Protein AF-0000000080312244 (afdb_homodimer)

pLDDT: mean 94.06, std 8.72, range [36.75, 98.88]

Secondary structure (DSSP, 8-state):
---PPPP-EEEE--TT-PPB-SHHHHHHHHT-TTS-EEEEEETTT--EEEESS-EEE-----SS--SEEEEEEE----GGGSS-HHHHHHHT-SSSEEE---TTTTS-HHHHHHHHHTT-EEEE--TT--HHHHHHHHHHHHHHHTT-TT---EEEEE--TT-HHHHHHHHHHHHHTT--EEEEES-SS--HHHHHHHHTT-EE-TTSPEE-S-EEEEEESSHHHHHHHHSPPPHHHHHHHHHTTSS-HHHHHHHTTS-S-SEEEEE-S-SBS-----HHHHHHHHHHHHHHHHHHHT-SSPPEEEEESS--SHHHHHHHHHHT-S-EEE-GGGGGSTTSSS-HHHHHHHHT--TT-EEEEE-STTGGGT-EEEEE-TT--HHHHHHHHHHHHHH-S-STTS-HHHHHHHIIIIISS-HHHHHHHHHHHHHHH-THHHHHHHH-HHHHHHHHHHHHHHHHHHHHHHT-GGGGGG---B--HHHHHHHHHHTTSTTSSGGG--HHHHHHHHHHHHHHHHHHHHHHTTT----GGGG--------/---PPPP-EEEE--TT-PPB-SHHHHHHHHT-TTS-EEEEEETTT--EEEESS-EEE--S--SS--SEEEEEEE----GGGSS-HHHHHHHT-SSSEEE---TTTTS-HHHHHHHHHTT-EEEE--TT--HHHHHHHHHHHHHHHTT-TT---EEEEE--TT-HHHHHHHHHHHHHTT--EEEEES-SS--HHHHHHHHTT-EE-TTSPEE-S-EEEEEESSHHHHHHHHSPPPHHHHHHHHHTTSS-HHHHHHHTTS-S-SEEEEE-S-SBS-----HHHHHHHHHHHHHHHHHHHT-SSPPEEEEESS--SHHHHHHHHHHT-S-EEE-GGGGGSTTSSS-HHHHHHHHT--TT-EEEEE-STTGGGT-EEEEE-TT--HHHHHHHHHHHHHH-S-STTS-HHHHHHHIIIIISS-HHHHHHHHHHHHHHH-THHHHHHHH-HHHHHHHHHHHHHHHHHHHHHHT-GGGGGG---B--HHHHHHHHHHTTSTTSSGGG--HHHHHHHHHHHHHHHHHHHHHHTTT----GGGG--------

Radius of gyration: 30.28 Å; Cα contacts (8 Å, |Δi|>4): 2392; chains: 2; bounding box: 96×76×72 Å

Structure (mmCIF, N/CA/C/O backbone):
data_AF-0000000080312244-model_v1
#
loop_
_entity.id
_entity.type
_entity.pdbx_description
1 polymer Enoyl-
#
loop_
_atom_site.group_PDB
_atom_site.id
_atom_site.type_symbol
_atom_site.label_atom_id
_atom_site.label_alt_id
_atom_site.label_comp_id
_atom_site.label_asym_id
_atom_site.label_entity_id
_atom_site.label_seq_id
_atom_site.pdbx_PDB_ins_code
_atom_site.Cartn_x
_atom_site.Cartn_y
_atom_site.Cartn_z
_atom_site.occupancy
_atom_site.B_iso_or_equiv
_atom_site.auth_seq_id
_atom_site.auth_comp_id
_atom_site.auth_asym_id
_atom_site.auth_atom_id
_atom_site.pdbx_PDB_model_num
ATOM 1 N N . MET A 1 1 ? -26.859 20.047 2.576 1 36.75 1 MET A N 1
ATOM 2 C CA . MET A 1 1 ? -27.609 18.844 2.211 1 36.75 1 MET A CA 1
ATOM 3 C C . MET A 1 1 ? -27.5 17.781 3.297 1 36.75 1 MET A C 1
ATOM 5 O O . MET A 1 1 ? -26.406 17.453 3.738 1 36.75 1 MET A O 1
ATOM 9 N N . ALA A 1 2 ? -28.484 17.688 4.055 1 46.97 2 ALA A N 1
ATOM 10 C CA . ALA A 1 2 ? -28.672 16.922 5.285 1 46.97 2 ALA A CA 1
ATOM 11 C C . ALA A 1 2 ? -28.359 15.445 5.074 1 46.97 2 ALA A C 1
ATOM 13 O O . ALA A 1 2 ? -29 14.766 4.266 1 46.97 2 ALA A O 1
ATOM 14 N N . THR A 1 3 ? -27.156 15.008 5.215 1 62.41 3 THR A N 1
ATOM 15 C CA . THR A 1 3 ? -26.578 13.672 5.305 1 62.41 3 THR A CA 1
ATOM 16 C C . THR A 1 3 ? -27.359 12.812 6.293 1 62.41 3 THR A C 1
ATOM 18 O O . THR A 1 3 ? -26.766 12.086 7.098 1 62.41 3 THR A O 1
ATOM 21 N N . ASP A 1 4 ? -28.781 13.078 6.289 1 72.69 4 ASP A N 1
ATOM 22 C CA . ASP A 1 4 ? -29.5 12.234 7.238 1 72.69 4 ASP A CA 1
ATOM 23 C C . ASP A 1 4 ? -30.031 10.969 6.562 1 72.69 4 ASP A C 1
ATOM 25 O O . ASP A 1 4 ? -30.531 11.023 5.441 1 72.69 4 ASP A O 1
ATOM 29 N N . LEU A 1 5 ? -29.875 9.867 7.09 1 81.06 5 LEU A N 1
ATOM 30 C CA . LEU A 1 5 ? -30.375 8.578 6.621 1 81.06 5 LEU A CA 1
ATOM 31 C C . LEU A 1 5 ? -31.891 8.5 6.777 1 81.06 5 LEU A C 1
ATOM 33 O O . LEU A 1 5 ? -32.438 8.961 7.781 1 81.06 5 LEU A O 1
ATOM 37 N N . GLN A 1 6 ? -32.562 8.125 5.742 1 80.88 6 GLN A N 1
ATOM 38 C CA . GLN A 1 6 ? -34 7.895 5.82 1 80.88 6 GLN A CA 1
ATOM 39 C C . GLN A 1 6 ? -34.312 6.5 6.359 1 80.88 6 GLN A C 1
ATOM 41 O O . GLN A 1 6 ? -33.719 5.512 5.906 1 80.88 6 GLN A O 1
ATOM 46 N N . PRO A 1 7 ? -35.188 6.449 7.359 1 85 7 PRO A N 1
ATOM 47 C CA . PRO A 1 7 ? -35.531 5.125 7.891 1 85 7 PRO A CA 1
ATOM 48 C C . PRO A 1 7 ? -36.312 4.273 6.895 1 85 7 PRO A C 1
ATOM 50 O O . PRO A 1 7 ? -37.094 4.805 6.09 1 85 7 PRO A O 1
ATOM 53 N N . ILE A 1 8 ? -36.156 3.051 6.957 1 79.69 8 ILE A N 1
ATOM 54 C CA . ILE A 1 8 ? -36.906 2.086 6.152 1 79.69 8 ILE A CA 1
ATOM 55 C C . ILE A 1 8 ? -38.219 1.738 6.852 1 79.69 8 ILE A C 1
ATOM 57 O O . ILE A 1 8 ? -39.188 1.369 6.195 1 79.69 8 ILE A O 1
ATOM 61 N N . GLY A 1 9 ? -38.25 1.829 8.078 1 80.75 9 GLY A N 1
ATOM 62 C CA . GLY A 1 9 ? -39.406 1.533 8.938 1 80.75 9 GLY A CA 1
ATOM 63 C C . GLY A 1 9 ? -39.062 1.609 10.414 1 80.75 9 GLY A C 1
ATOM 64 O O . GLY A 1 9 ? -38.219 2.418 10.828 1 80.75 9 GLY A O 1
ATOM 65 N N . LEU A 1 10 ? -39.875 0.892 11.07 1 83.25 10 LEU A N 1
ATOM 66 C CA . LEU A 1 10 ? -39.625 0.797 12.508 1 83.25 10 LEU A CA 1
ATOM 67 C C . LEU A 1 10 ? -39.062 -0.567 12.883 1 83.25 10 LEU A C 1
ATOM 69 O O . LEU A 1 10 ? -39.312 -1.561 12.203 1 83.25 10 LEU A O 1
ATOM 73 N N . TRP A 1 11 ? -38.219 -0.568 13.844 1 84.31 11 TRP A N 1
ATOM 74 C CA . TRP A 1 11 ? -37.625 -1.809 14.336 1 84.31 11 TRP A CA 1
ATOM 75 C C . TRP A 1 11 ? -38.062 -2.074 15.773 1 84.31 11 TRP A C 1
ATOM 77 O O . TRP A 1 11 ? -38 -1.18 16.625 1 84.31 11 TRP A O 1
ATOM 87 N N . SER A 1 12 ? -38.656 -3.215 15.969 1 79.88 12 SER A N 1
ATOM 88 C CA . SER A 1 12 ? -38.969 -3.645 17.328 1 79.88 12 SER A CA 1
ATOM 89 C C . SER A 1 12 ? -37.938 -4.66 17.828 1 79.88 12 SER A C 1
ATOM 91 O O . SER A 1 12 ? -37.938 -5.812 17.391 1 79.88 12 SER A O 1
ATOM 93 N N . SER A 1 13 ? -37.062 -4.176 18.672 1 76.56 13 SER A N 1
ATOM 94 C CA . SER A 1 13 ? -36.062 -5.07 19.234 1 76.56 13 SER A CA 1
ATOM 95 C C . SER A 1 13 ? -36.719 -6.078 20.188 1 76.56 13 SER A C 1
ATOM 97 O O . SER A 1 13 ? -37.656 -5.754 20.891 1 76.56 13 SER A O 1
ATOM 99 N N . GLN A 1 14 ? -36.594 -7.395 19.828 1 66 14 GLN A N 1
ATOM 100 C CA . GLN A 1 14 ? -37.219 -8.453 20.609 1 66 14 GLN A CA 1
ATOM 101 C C . GLN A 1 14 ? -36.25 -9.031 21.625 1 66 14 GLN A C 1
ATOM 103 O O . GLN A 1 14 ? -35.031 -9.133 21.359 1 66 14 GLN A O 1
ATOM 108 N N . GLY A 1 15 ? -36.812 -9.438 22.703 1 57.56 15 GLY A N 1
ATOM 109 C CA . GLY A 1 15 ? -36.125 -10.195 23.75 1 57.56 15 GLY A CA 1
ATOM 110 C C . GLY A 1 15 ? -35.219 -9.344 24.609 1 57.56 15 GLY A C 1
ATOM 111 O O . GLY A 1 15 ? -35.438 -8.148 24.781 1 57.56 15 GLY A O 1
ATOM 112 N N . ALA A 1 16 ? -34.25 -9.953 25.188 1 54.75 16 ALA A N 1
ATOM 113 C CA . ALA A 1 16 ? -33.312 -9.422 26.188 1 54.75 16 ALA A CA 1
ATOM 114 C C . ALA A 1 16 ? -32.281 -8.539 25.516 1 54.75 16 ALA A C 1
ATOM 116 O O . ALA A 1 16 ? -31.484 -7.875 26.203 1 54.75 16 ALA A O 1
ATOM 117 N N . SER A 1 17 ? -32.375 -8.438 24.047 1 69.12 17 SER A N 1
ATOM 118 C CA . SER A 1 17 ? -31.141 -7.758 23.641 1 69.12 17 SER A CA 1
ATOM 119 C C . SER A 1 17 ? -31.422 -6.34 23.156 1 69.12 17 SER A C 1
ATOM 121 O O . SER A 1 17 ? -32.062 -6.145 22.125 1 69.12 17 SER A O 1
ATOM 123 N N . ALA A 1 18 ? -31.297 -5.395 23.984 1 83.12 18 ALA A N 1
ATOM 124 C CA . ALA A 1 18 ? -31.328 -3.971 23.672 1 83.12 18 ALA A CA 1
ATOM 125 C C . ALA A 1 18 ? -30.297 -3.615 22.594 1 83.12 18 ALA A C 1
ATOM 127 O O . ALA A 1 18 ? -29.25 -4.262 22.5 1 83.12 18 ALA A O 1
ATOM 128 N N . PRO A 1 19 ? -30.766 -2.721 21.688 1 91.12 19 PRO A N 1
ATOM 129 C CA . PRO A 1 19 ? -29.781 -2.258 20.719 1 91.12 19 PRO A CA 1
ATOM 130 C C . PRO A 1 19 ? -28.5 -1.749 21.391 1 91.12 19 PRO A C 1
ATOM 132 O O . PRO A 1 19 ? -28.531 -1.279 22.531 1 91.12 19 PRO A O 1
ATOM 135 N N . ALA A 1 20 ? -27.391 -1.988 20.734 1 91.81 20 ALA A N 1
ATOM 136 C CA . ALA A 1 20 ? -26.094 -1.511 21.188 1 91.81 20 ALA A CA 1
ATOM 137 C C . ALA A 1 20 ? -25.859 -0.06 20.766 1 91.81 20 ALA A C 1
ATOM 139 O O . ALA A 1 20 ? -25.844 0.255 19.578 1 91.81 20 ALA A O 1
ATOM 140 N N . TYR A 1 21 ? -25.688 0.836 21.766 1 93 21 TYR A N 1
ATOM 141 C CA . TYR A 1 21 ? -25.438 2.242 21.453 1 93 21 TYR A CA 1
ATOM 142 C C . TYR A 1 21 ? -24.078 2.68 21.984 1 93 21 TYR A C 1
ATOM 144 O O . TYR A 1 21 ? -23.516 3.662 21.516 1 93 21 TYR A O 1
ATOM 152 N N . SER A 1 22 ? -23.609 1.934 22.953 1 93.12 22 SER A N 1
ATOM 153 C CA . SER A 1 22 ? -22.312 2.305 23.531 1 93.12 22 SER A CA 1
ATOM 154 C C . SER A 1 22 ? -21.172 1.875 22.625 1 93.12 22 SER A C 1
ATOM 156 O O . SER A 1 22 ? -21.312 0.947 21.828 1 93.12 22 SER A O 1
ATOM 158 N N . ALA A 1 23 ? -20.047 2.523 22.766 1 92.19 23 ALA A N 1
ATOM 159 C CA . ALA A 1 23 ? -18.859 2.207 21.969 1 92.19 23 ALA A CA 1
ATOM 160 C C . ALA A 1 23 ? -18.469 0.745 22.141 1 92.19 23 ALA A C 1
ATOM 162 O O . ALA A 1 23 ? -18.172 0.053 21.172 1 92.19 23 ALA A O 1
ATOM 163 N N . SER A 1 24 ? -18.484 0.288 23.375 1 93.12 24 SER A N 1
ATOM 164 C CA . SER A 1 24 ? -18.078 -1.082 23.688 1 93.12 24 SER A CA 1
ATOM 165 C C . SER A 1 24 ? -19.031 -2.088 23.062 1 93.12 24 SER A C 1
ATOM 167 O O . SER A 1 24 ? -18.609 -3.115 22.531 1 93.12 24 SER A O 1
ATOM 169 N N . ASP A 1 25 ? -20.312 -1.759 23.109 1 95 25 ASP A N 1
ATOM 170 C CA . ASP A 1 25 ? -21.312 -2.672 22.547 1 95 25 ASP A CA 1
ATOM 171 C C . ASP A 1 25 ? -21.234 -2.701 21.031 1 95 25 ASP A C 1
ATOM 173 O O . ASP A 1 25 ? -21.406 -3.756 20.406 1 95 25 ASP A O 1
ATOM 177 N N . ILE A 1 26 ? -21.031 -1.583 20.469 1 96.31 26 ILE A N 1
ATOM 178 C CA . ILE A 1 26 ? -20.906 -1.5 19.016 1 96.31 26 ILE A CA 1
ATOM 179 C C . ILE A 1 26 ? -19.672 -2.25 18.547 1 96.31 26 ILE A C 1
ATOM 181 O O . ILE A 1 26 ? -19.703 -2.953 17.531 1 96.31 26 ILE A O 1
ATOM 185 N N . GLU A 1 27 ? -18.547 -2.07 19.297 1 95.56 27 GLU A N 1
ATOM 186 C CA . GLU A 1 27 ? -17.344 -2.826 18.984 1 95.56 27 GLU A CA 1
ATOM 187 C C . GLU A 1 27 ? -17.609 -4.328 19 1 95.56 27 GLU A C 1
ATOM 189 O O . GLU A 1 27 ? -17.234 -5.043 18.062 1 95.56 27 GLU A O 1
ATOM 194 N N . ALA A 1 28 ? -18.25 -4.77 20.031 1 95.31 28 ALA A N 1
ATOM 195 C CA . ALA A 1 28 ? -18.578 -6.191 20.156 1 95.31 28 ALA A CA 1
ATOM 196 C C . ALA A 1 28 ? -19.469 -6.652 19 1 95.31 28 ALA A C 1
ATOM 198 O O . ALA A 1 28 ? -19.312 -7.77 18.5 1 95.31 28 ALA A O 1
ATOM 199 N N . ALA A 1 29 ? -20.359 -5.777 18.609 1 94.94 29 ALA A N 1
ATOM 200 C CA . ALA A 1 29 ? -21.281 -6.09 17.516 1 94.94 29 ALA A CA 1
ATOM 201 C C . ALA A 1 29 ? -20.516 -6.277 16.203 1 94.94 29 ALA A C 1
ATOM 203 O O . ALA A 1 29 ? -20.875 -7.141 15.398 1 94.94 29 ALA A O 1
ATOM 204 N N . CYS A 1 30 ? -19.484 -5.516 15.969 1 96.56 30 CYS A N 1
ATOM 205 C CA . CYS A 1 30 ? -18.688 -5.609 14.75 1 96.56 30 CYS A CA 1
ATOM 206 C C . CYS A 1 30 ? -18.016 -6.973 14.641 1 96.56 30 CYS A C 1
ATOM 208 O O . CYS A 1 30 ? -17.703 -7.426 13.539 1 96.56 30 CYS A O 1
ATOM 210 N N . HIS A 1 31 ? -17.844 -7.672 15.758 1 96.44 31 HIS A N 1
ATOM 211 C CA . HIS A 1 31 ? -17.141 -8.945 15.773 1 96.44 31 HIS A CA 1
ATOM 212 C C . HIS A 1 31 ? -18.094 -10.109 15.531 1 96.44 31 HIS A C 1
ATOM 214 O O . HIS A 1 31 ? -17.656 -11.242 15.305 1 96.44 31 HIS A O 1
ATOM 220 N N . ARG A 1 32 ? -19.406 -9.812 15.516 1 95.5 32 ARG A N 1
ATOM 221 C CA . ARG A 1 32 ? -20.406 -10.836 15.266 1 95.5 32 ARG A CA 1
ATOM 222 C C . ARG A 1 32 ? -20.797 -10.883 13.789 1 95.5 32 ARG A C 1
ATOM 224 O O . ARG A 1 32 ? -21.984 -10.75 13.453 1 95.5 32 ARG A O 1
ATOM 231 N N . VAL A 1 33 ? -19.812 -11.227 12.992 1 95.62 33 VAL A N 1
ATOM 232 C CA . VAL A 1 33 ? -19.953 -11.055 11.547 1 95.62 33 VAL A CA 1
ATOM 233 C C . VAL A 1 33 ? -20.875 -12.141 10.984 1 95.62 33 VAL A C 1
ATOM 235 O O . VAL A 1 33 ? -21.438 -11.984 9.898 1 95.62 33 VAL A O 1
ATOM 238 N N . ARG A 1 34 ? -21.078 -13.25 11.625 1 93.44 34 ARG A N 1
ATOM 239 C CA . ARG A 1 34 ? -21.844 -14.375 11.094 1 93.44 34 ARG A CA 1
ATOM 240 C C . ARG A 1 34 ? -23.328 -14.234 11.414 1 93.44 34 ARG A C 1
ATOM 242 O O . ARG A 1 34 ? -24.094 -15.18 11.234 1 93.44 34 ARG A O 1
ATOM 249 N N . GLU A 1 35 ? -23.719 -13.086 11.93 1 92.19 35 GLU A N 1
ATOM 250 C CA . GLU A 1 35 ? -25.109 -12.75 12.195 1 92.19 35 GLU A CA 1
ATOM 251 C C . GLU A 1 35 ? -25.531 -11.477 11.469 1 92.19 35 GLU A C 1
ATOM 253 O O . GLU A 1 35 ? -24.719 -10.562 11.297 1 92.19 35 GLU A O 1
ATOM 258 N N . PRO A 1 36 ? -26.766 -11.484 11.031 1 92.38 36 PRO A N 1
ATOM 259 C CA . PRO A 1 36 ? -27.25 -10.203 10.516 1 92.38 36 PRO A CA 1
ATOM 260 C C . PRO A 1 36 ? -27.281 -9.117 11.594 1 92.38 36 PRO A C 1
ATOM 262 O O . PRO A 1 36 ? -27.547 -9.406 12.766 1 92.38 36 PRO A O 1
ATOM 265 N N . VAL A 1 37 ? -27.016 -7.949 11.25 1 94.19 37 VAL A N 1
ATOM 266 C CA . VAL A 1 37 ? -27.062 -6.82 12.172 1 94.19 37 VAL A CA 1
ATOM 267 C C . VAL A 1 37 ? -27.953 -5.723 11.602 1 94.19 37 VAL A C 1
ATOM 269 O O . VAL A 1 37 ? -27.969 -5.496 10.391 1 94.19 37 VAL A O 1
ATOM 272 N N . HIS A 1 38 ? -28.75 -5.117 12.461 1 92.44 38 HIS A N 1
ATOM 273 C CA . HIS A 1 38 ? -29.672 -4.059 12.078 1 92.44 38 HIS A CA 1
ATOM 274 C C . HIS A 1 38 ? -29.219 -2.705 12.617 1 92.44 38 HIS A C 1
ATOM 276 O O . HIS A 1 38 ? -28.984 -2.559 13.812 1 92.44 38 HIS A O 1
ATOM 282 N N . VAL A 1 39 ? -29.031 -1.81 11.695 1 94.62 39 VAL A N 1
ATOM 283 C CA . VAL A 1 39 ? -28.75 -0.438 12.109 1 94.62 39 VAL A CA 1
ATOM 284 C C . VAL A 1 39 ? -30.062 0.253 12.516 1 94.62 39 VAL A C 1
ATOM 286 O O . VAL A 1 39 ? -31.016 0.284 11.742 1 94.62 39 VAL A O 1
ATOM 289 N N . VAL A 1 40 ? -30.062 0.775 13.711 1 93.19 40 VAL A N 1
ATOM 290 C CA . VAL A 1 40 ? -31.266 1.417 14.234 1 93.19 40 VAL A CA 1
ATOM 291 C C . VAL A 1 40 ? -30.922 2.809 14.758 1 93.19 40 VAL A C 1
ATOM 293 O O . VAL A 1 40 ? -29.75 3.104 15.031 1 93.19 40 VAL A O 1
ATOM 296 N N . ARG A 1 41 ? -31.828 3.633 14.773 1 92.62 41 ARG A N 1
ATOM 297 C CA . ARG A 1 41 ? -31.703 4.977 15.336 1 92.62 41 ARG A CA 1
ATOM 298 C C . ARG A 1 41 ? -32.719 5.195 16.453 1 92.62 41 ARG A C 1
ATOM 300 O O . ARG A 1 41 ? -33.906 4.934 16.297 1 92.62 41 ARG A O 1
ATOM 307 N N . ASP A 1 42 ? -32.219 5.625 17.578 1 90.56 42 ASP A N 1
ATOM 308 C CA . ASP A 1 42 ? -33.094 5.977 18.688 1 90.56 42 ASP A CA 1
ATOM 309 C C . ASP A 1 42 ? -33.969 7.188 18.328 1 90.56 42 ASP A C 1
ATOM 311 O O . ASP A 1 42 ? -33.438 8.25 17.984 1 90.56 42 ASP A O 1
ATOM 315 N N . ALA A 1 43 ? -35.219 7.059 18.484 1 85.94 43 ALA A N 1
ATOM 316 C CA . ALA A 1 43 ? -36.125 8.102 18.031 1 85.94 43 ALA A CA 1
ATOM 317 C C . ALA A 1 43 ? -36 9.359 18.891 1 85.94 43 ALA A C 1
ATOM 319 O O . ALA A 1 43 ? -36.219 10.469 18.391 1 85.94 43 ALA A O 1
ATOM 320 N N . LYS A 1 44 ? -35.656 9.219 20.094 1 85.12 44 LYS A N 1
ATOM 321 C CA . LYS A 1 44 ? -35.594 10.344 21 1 85.12 44 LYS A CA 1
ATOM 322 C C . LYS A 1 44 ? -34.25 11.062 20.891 1 85.12 44 LYS A C 1
ATOM 324 O O . LYS A 1 44 ? -34.188 12.266 20.641 1 85.12 44 LYS A O 1
ATOM 329 N N . SER A 1 45 ? -33.219 10.336 20.922 1 87.06 45 SER A N 1
ATOM 330 C CA . SER A 1 45 ? -31.875 10.922 20.953 1 87.06 45 SER A CA 1
ATOM 331 C C . SER A 1 45 ? -31.297 11.094 19.547 1 87.06 45 SER A C 1
ATOM 333 O O . SER A 1 45 ? -30.359 11.867 19.344 1 87.06 45 SER A O 1
ATOM 335 N N . GLY A 1 46 ? -31.828 10.258 18.625 1 89.25 46 GLY A N 1
ATOM 336 C CA . GLY A 1 46 ? -31.297 10.297 17.281 1 89.25 46 GLY A CA 1
ATOM 337 C C . GLY A 1 46 ? -30.016 9.5 17.109 1 89.25 46 GLY A C 1
ATOM 338 O O . GLY A 1 46 ? -29.484 9.391 16.016 1 89.25 46 GLY A O 1
ATOM 339 N N . LYS A 1 47 ? -29.594 8.914 18.156 1 90.94 47 LYS A N 1
ATOM 340 C CA . LYS A 1 47 ? -28.344 8.148 18.125 1 90.94 47 LYS A CA 1
ATOM 341 C C . LYS A 1 47 ? -28.516 6.871 17.297 1 90.94 47 LYS A C 1
ATOM 343 O O . LYS A 1 47 ? -29.547 6.203 17.375 1 90.94 47 LYS A O 1
ATOM 348 N N . LEU A 1 48 ? -27.5 6.613 16.547 1 93.62 48 LEU A N 1
ATOM 349 C CA . LEU A 1 48 ? -27.484 5.379 15.766 1 93.62 48 LEU A CA 1
ATOM 350 C C . LEU A 1 48 ? -26.859 4.242 16.562 1 93.62 48 LEU A C 1
ATOM 352 O O . LEU A 1 48 ? -25.875 4.461 17.297 1 93.62 48 LEU A O 1
ATOM 356 N N . GLY A 1 49 ? -27.375 3.1 16.453 1 94.38 49 GLY A N 1
ATOM 357 C CA . GLY A 1 49 ? -26.875 1.876 17.062 1 94.38 49 GLY A CA 1
ATOM 358 C C . GLY A 1 49 ? -27.141 0.643 16.219 1 94.38 49 GLY A C 1
ATOM 359 O O . GLY A 1 49 ? -27.422 0.752 15.023 1 94.38 49 GLY A O 1
ATOM 360 N N . VAL A 1 50 ? -26.891 -0.493 16.828 1 95.62 50 VAL A N 1
ATOM 361 C CA . VAL A 1 50 ? -27.094 -1.736 16.078 1 95.62 50 VAL A CA 1
ATOM 362 C C . VAL A 1 50 ? -27.891 -2.723 16.938 1 95.62 50 VAL A C 1
ATOM 364 O O . VAL A 1 50 ? -27.797 -2.699 18.172 1 95.62 50 VAL A O 1
ATOM 367 N N . ALA A 1 51 ? -28.672 -3.518 16.312 1 92.94 51 ALA A N 1
ATOM 368 C CA . ALA A 1 51 ? -29.453 -4.578 16.953 1 92.94 51 ALA A CA 1
ATOM 369 C C . ALA A 1 51 ? -29.25 -5.91 16.234 1 92.94 51 ALA A C 1
ATOM 371 O O . ALA A 1 51 ? -28.969 -5.949 15.039 1 92.94 51 ALA A O 1
ATOM 372 N N . PHE A 1 52 ? -29.344 -7.043 16.938 1 90.19 52 PHE A N 1
ATOM 373 C CA . PHE A 1 52 ? -29.188 -8.367 16.359 1 90.19 52 PHE A CA 1
ATOM 374 C C . PHE A 1 52 ? -30.5 -9.125 16.359 1 90.19 52 PHE A C 1
ATOM 376 O O . PHE A 1 52 ? -30.656 -10.109 15.633 1 90.19 52 PHE A O 1
ATOM 383 N N . ALA A 1 53 ? -31.359 -8.766 17.234 1 82.88 53 ALA A N 1
ATOM 384 C CA . ALA A 1 53 ? -32.656 -9.414 17.312 1 82.88 53 ALA A CA 1
ATOM 385 C C . ALA A 1 53 ? -33.812 -8.398 17.188 1 82.88 53 ALA A C 1
ATOM 387 O O . ALA A 1 53 ? -33.625 -7.219 17.5 1 82.88 53 ALA A O 1
ATOM 388 N N . GLY A 1 54 ? -34.906 -8.852 16.688 1 81.06 54 GLY A N 1
ATOM 389 C CA . GLY A 1 54 ? -36.062 -8 16.5 1 81.06 54 GLY A CA 1
ATOM 390 C C . GLY A 1 54 ? -36.75 -8.227 15.172 1 81.06 54 GLY A C 1
ATOM 391 O O . GLY A 1 54 ? -36.5 -9.227 14.492 1 81.06 54 GLY A O 1
ATOM 392 N N . GLU A 1 55 ? -37.719 -7.379 14.898 1 78.38 55 GLU A N 1
ATOM 393 C CA . GLU A 1 55 ? -38.469 -7.512 13.664 1 78.38 55 GLU A CA 1
ATOM 394 C C . GLU A 1 55 ? -38.906 -6.148 13.141 1 78.38 55 GLU A C 1
ATOM 396 O O . GLU A 1 55 ? -39.156 -5.219 13.914 1 78.38 55 GLU A O 1
ATOM 401 N N . PRO A 1 56 ? -38.906 -6.133 11.828 1 77 56 PRO A N 1
ATOM 402 C CA . PRO A 1 56 ? -39.469 -4.898 11.266 1 77 56 PRO A CA 1
ATOM 403 C C . PRO A 1 56 ? -40.938 -4.703 11.625 1 77 56 PRO A C 1
ATOM 405 O O . PRO A 1 56 ? -41.688 -5.676 11.711 1 77 56 PRO A O 1
ATOM 408 N N . ARG A 1 57 ? -41.281 -3.588 11.906 1 72.69 57 ARG A N 1
ATOM 409 C CA . ARG A 1 57 ? -42.688 -3.244 12.156 1 72.69 57 ARG A CA 1
ATOM 410 C C . ARG A 1 57 ? -43.156 -2.203 11.156 1 72.69 57 ARG A C 1
ATOM 412 O O . ARG A 1 57 ? -42.438 -1.285 10.797 1 72.69 57 ARG A O 1
ATOM 419 N N . ALA A 1 58 ? -44.25 -2.637 10.445 1 60.44 58 ALA A N 1
ATOM 420 C CA . ALA A 1 58 ? -44.938 -1.645 9.602 1 60.44 58 ALA A CA 1
ATOM 421 C C . ALA A 1 58 ? -45.531 -0.533 10.453 1 60.44 58 ALA A C 1
ATOM 423 O O . ALA A 1 58 ? -45.969 -0.77 11.586 1 60.44 58 ALA A O 1
ATOM 424 N N . GLY A 1 59 ? -45.469 0.838 10.055 1 55.06 59 GLY A N 1
ATOM 425 C CA . GLY A 1 59 ? -46.219 1.905 10.711 1 55.06 59 GLY A CA 1
ATOM 426 C C . GLY A 1 59 ? -45.312 3.014 11.234 1 55.06 59 GLY A C 1
ATOM 427 O O . GLY A 1 59 ? -44.094 2.877 11.242 1 55.06 59 GLY A O 1
ATOM 428 N N . LYS A 1 60 ? -45.719 4.43 11.148 1 47.28 60 LYS A N 1
ATOM 429 C CA . LYS A 1 60 ? -45.062 5.68 11.508 1 47.28 60 LYS A CA 1
ATOM 430 C C . LYS A 1 60 ? -44.938 5.816 13.023 1 47.28 60 LYS A C 1
ATOM 432 O O . LYS A 1 60 ? -43.844 6.055 13.539 1 47.28 60 LYS A O 1
ATOM 437 N N . THR A 1 61 ? -45.656 6.105 14 1 47.09 61 THR A N 1
ATOM 438 C CA . THR A 1 61 ? -45.656 7.188 14.977 1 47.09 61 THR A CA 1
ATOM 439 C C . THR A 1 61 ? -45.188 6.688 16.344 1 47.09 61 THR A C 1
ATOM 441 O O . THR A 1 61 ? -45.5 5.555 16.734 1 47.09 61 THR A O 1
ATOM 444 N N . VAL A 1 62 ? -44.031 7.133 16.844 1 42.97 62 VAL A N 1
ATOM 445 C CA . VAL A 1 62 ? -43.906 6.816 18.266 1 42.97 62 VAL A CA 1
ATOM 446 C C . VAL A 1 62 ? -44.188 8.055 19.094 1 42.97 62 VAL A C 1
ATOM 448 O O . VAL A 1 62 ? -43.438 9.031 19.062 1 42.97 62 VAL A O 1
ATOM 451 N N . ASN A 1 63 ? -45.406 8.773 20.109 1 40.72 63 ASN A N 1
ATOM 452 C CA . ASN A 1 63 ? -46.375 9.461 20.953 1 40.72 63 ASN A CA 1
ATOM 453 C C . ASN A 1 63 ? -47.656 8.648 21.141 1 40.72 63 ASN A C 1
ATOM 455 O O . ASN A 1 63 ? -48.75 9.203 21.141 1 40.72 63 ASN A O 1
ATOM 459 N N . GLY A 1 64 ? -47.531 7.289 20.844 1 47.31 64 GLY A N 1
ATOM 460 C CA . GLY A 1 64 ? -47.688 5.871 21.125 1 47.31 64 GLY A CA 1
ATOM 461 C C . GLY A 1 64 ? -46.5 5.035 20.688 1 47.31 64 GLY A C 1
ATOM 462 O O . GLY A 1 64 ? -46.625 3.83 20.469 1 47.31 64 GLY A O 1
ATOM 463 N N . ALA A 1 65 ? -45.125 5.441 20.172 1 49.47 65 ALA A N 1
ATOM 464 C CA . ALA A 1 65 ? -44 5.766 19.281 1 49.47 65 ALA A CA 1
ATOM 465 C C . ALA A 1 65 ? -42.906 4.699 19.344 1 49.47 65 ALA A C 1
ATOM 467 O O . ALA A 1 65 ? -42.625 4.18 20.422 1 49.47 65 ALA A O 1
ATOM 468 N N . PRO A 1 66 ? -42.469 4.203 18.188 1 57.88 66 PRO A N 1
ATOM 469 C CA . PRO A 1 66 ? -41.375 3.229 18.266 1 57.88 66 PRO A CA 1
ATOM 470 C C . PRO A 1 66 ? -40.062 3.848 18.75 1 57.88 66 PRO A C 1
ATOM 472 O O . PRO A 1 66 ? -39.812 5.027 18.516 1 57.88 66 PRO A O 1
ATOM 475 N N . SER A 1 67 ? -39.438 3.34 19.703 1 71.81 67 SER A N 1
ATOM 476 C CA . SER A 1 67 ? -38.188 3.797 20.297 1 71.81 67 SER A CA 1
ATOM 477 C C . SER A 1 67 ? -37.031 3.635 19.328 1 71.81 67 SER A C 1
ATOM 479 O O . SER A 1 67 ? -36.062 4.387 19.375 1 71.81 67 SER A O 1
ATOM 481 N N . GLU A 1 68 ? -37.25 2.752 18.25 1 87.06 68 GLU A N 1
ATOM 482 C CA . GLU A 1 68 ? -36.125 2.564 17.328 1 87.06 68 GLU A CA 1
ATOM 483 C C . GLU A 1 68 ? -36.562 2.664 15.883 1 87.06 68 GLU A C 1
ATOM 485 O O . GLU A 1 68 ? -37.562 2.02 15.477 1 87.06 68 GLU A O 1
ATOM 490 N N . LEU A 1 69 ? -35.969 3.521 15.094 1 88.81 69 LEU A N 1
ATOM 491 C CA . LEU A 1 69 ? -36.125 3.59 13.641 1 88.81 69 LEU A CA 1
ATOM 492 C C . LEU A 1 69 ? -35.188 2.59 12.961 1 88.81 69 LEU A C 1
ATOM 494 O O . LEU A 1 69 ? -34.031 2.434 13.367 1 88.81 69 LEU A O 1
ATOM 498 N N . TRP A 1 70 ? -35.719 1.86 12.023 1 89.69 70 TRP A N 1
ATOM 499 C CA . TRP A 1 70 ? -34.969 0.879 11.258 1 89.69 70 TRP A CA 1
ATOM 500 C C . TRP A 1 70 ? -34.25 1.536 10.07 1 89.69 70 TRP A C 1
ATOM 502 O O . TRP A 1 70 ? -34.906 1.991 9.125 1 89.69 70 TRP A O 1
ATOM 512 N N . MET A 1 71 ? -32.938 1.515 10.141 1 90.69 71 MET A N 1
ATOM 513 C CA . MET A 1 71 ? -32.188 2.252 9.125 1 90.69 71 MET A CA 1
ATOM 514 C C . MET A 1 71 ? -31.609 1.309 8.07 1 90.69 71 MET A C 1
ATOM 516 O O . MET A 1 71 ? -31.578 1.651 6.887 1 90.69 71 MET A O 1
ATOM 520 N N . ALA A 1 72 ? -31.125 0.175 8.477 1 92.12 72 ALA A N 1
ATOM 521 C CA . ALA A 1 72 ? -30.484 -0.779 7.578 1 92.12 72 ALA A CA 1
ATOM 522 C C . ALA A 1 72 ? -30.453 -2.178 8.188 1 92.12 72 ALA A C 1
ATOM 524 O O . ALA A 1 72 ? -30.578 -2.332 9.406 1 92.12 72 ALA A O 1
ATOM 525 N N . THR A 1 73 ? -30.422 -3.137 7.398 1 92.12 73 THR A N 1
ATOM 526 C CA . THR A 1 73 ? -30.094 -4.504 7.789 1 92.12 73 THR A CA 1
ATOM 527 C C . THR A 1 73 ? -28.938 -5.047 6.953 1 92.12 73 THR A C 1
ATOM 529 O O . THR A 1 73 ? -29.016 -5.062 5.723 1 92.12 73 THR A O 1
ATOM 532 N N . LEU A 1 74 ? -27.891 -5.406 7.617 1 93.38 74 LEU A N 1
ATOM 533 C CA . LEU A 1 74 ? -26.75 -6.047 6.992 1 93.38 74 LEU A CA 1
ATOM 534 C C . LEU A 1 74 ? -26.75 -7.551 7.254 1 93.38 74 LEU A C 1
ATOM 536 O O . LEU A 1 74 ? -26.797 -7.984 8.406 1 93.38 74 LEU A O 1
ATOM 540 N N . PRO A 1 75 ? -26.703 -8.344 6.242 1 92.81 75 PRO A N 1
ATOM 541 C CA . PRO A 1 75 ? -26.641 -9.797 6.445 1 92.81 75 PRO A CA 1
ATOM 542 C C . PRO A 1 75 ? -25.328 -10.242 7.074 1 92.81 75 PRO A C 1
ATOM 544 O O . PRO A 1 75 ? -24.453 -9.414 7.332 1 92.81 75 PRO A O 1
ATOM 547 N N . ALA A 1 76 ? -25.344 -11.555 7.363 1 93.56 76 ALA A N 1
ATOM 548 C CA . ALA A 1 76 ? -24.078 -12.156 7.785 1 93.56 76 ALA A CA 1
ATOM 549 C C . ALA A 1 76 ? -22.984 -11.898 6.758 1 93.56 76 ALA A C 1
ATOM 551 O O . ALA A 1 76 ? -23.25 -11.828 5.555 1 93.56 76 ALA A O 1
ATOM 552 N N . LEU A 1 77 ? -21.844 -11.688 7.246 1 94.88 77 LEU A N 1
ATOM 553 C CA . LEU A 1 77 ? -20.656 -11.453 6.426 1 94.88 77 LEU A CA 1
ATOM 554 C C . LEU A 1 77 ? -19.641 -12.57 6.613 1 94.88 77 LEU A C 1
ATOM 556 O O . LEU A 1 77 ? -18.938 -12.609 7.621 1 94.88 77 LEU A O 1
ATOM 560 N N . TYR A 1 78 ? -19.547 -13.422 5.652 1 93.88 78 TYR A N 1
ATOM 561 C CA . TYR A 1 78 ? -18.641 -14.57 5.719 1 93.88 78 TYR A CA 1
ATOM 562 C C . TYR A 1 78 ? -17.328 -14.273 5.008 1 93.88 78 TYR A C 1
ATOM 564 O O . TYR A 1 78 ? -17.312 -13.625 3.957 1 93.88 78 TYR A O 1
ATOM 572 N N . PRO A 1 79 ? -16.172 -14.75 5.566 1 95.88 79 PRO A N 1
ATOM 573 C CA . PRO A 1 79 ? -14.883 -14.562 4.887 1 95.88 79 PRO A CA 1
ATOM 574 C C . PRO A 1 79 ? -14.914 -15.031 3.436 1 95.88 79 PRO A C 1
ATOM 576 O O . PRO A 1 79 ? -14.188 -14.492 2.592 1 95.88 79 PRO A O 1
ATOM 579 N N . GLU A 1 80 ? -15.812 -15.992 3.078 1 95.19 80 GLU A N 1
ATOM 580 C CA . GLU A 1 80 ? -15.953 -16.562 1.745 1 95.19 80 GLU A CA 1
ATOM 581 C C . GLU A 1 80 ? -16.422 -15.523 0.736 1 95.19 80 GLU A C 1
ATOM 583 O O . GLU A 1 80 ? -16.203 -15.68 -0.469 1 95.19 80 GLU A O 1
ATOM 588 N N . TRP A 1 81 ? -16.969 -14.43 1.243 1 93.81 81 TRP A N 1
ATOM 589 C CA . TRP A 1 81 ? -17.641 -13.492 0.342 1 93.81 81 TRP A CA 1
ATOM 590 C C . TRP A 1 81 ? -16.844 -12.203 0.212 1 93.81 81 TRP A C 1
ATOM 592 O O . TRP A 1 81 ? -17.344 -11.219 -0.35 1 93.81 81 TRP A O 1
ATOM 602 N N . LEU A 1 82 ? -15.688 -12.18 0.751 1 97.12 82 LEU A N 1
ATOM 603 C CA . LEU A 1 82 ? -14.906 -10.945 0.738 1 97.12 82 LEU A CA 1
ATOM 604 C C . LEU A 1 82 ? -14.414 -10.633 -0.669 1 97.12 82 LEU A C 1
ATOM 606 O O . LEU A 1 82 ? -14.25 -9.461 -1.028 1 97.12 82 LEU A O 1
ATOM 610 N N . GLY A 1 83 ? -14.141 -11.633 -1.516 1 97.31 83 GLY A N 1
ATOM 611 C CA . GLY A 1 83 ? -13.641 -11.469 -2.871 1 97.31 83 GLY A CA 1
ATOM 612 C C . GLY A 1 83 ? -14.695 -11.734 -3.932 1 97.31 83 GLY A C 1
ATOM 613 O O . GLY A 1 83 ? -15.891 -11.562 -3.68 1 97.31 83 GLY A O 1
ATOM 614 N N . ASP A 1 84 ? -14.305 -12 -5.113 1 96.31 84 ASP A N 1
ATOM 615 C CA . ASP A 1 84 ? -15.203 -12.312 -6.219 1 96.31 84 ASP A CA 1
ATOM 616 C C . ASP A 1 84 ? -15.617 -13.781 -6.191 1 96.31 84 ASP A C 1
ATOM 618 O O . ASP A 1 84 ? -14.773 -14.672 -6.211 1 96.31 84 ASP A O 1
ATOM 622 N N . ARG A 1 85 ? -16.828 -14.039 -6.258 1 93.5 85 ARG A N 1
ATOM 623 C CA . ARG A 1 85 ? -17.359 -15.398 -6.152 1 93.5 85 ARG A CA 1
ATOM 624 C C . ARG A 1 85 ? -16.891 -16.266 -7.32 1 93.5 85 ARG A C 1
ATOM 626 O O . ARG A 1 85 ? -16.734 -17.469 -7.18 1 93.5 85 ARG A O 1
ATOM 633 N N . SER A 1 86 ? -16.656 -15.609 -8.406 1 94.19 86 SER A N 1
ATOM 634 C CA . SER A 1 86 ? -16.219 -16.375 -9.578 1 94.19 86 SER A CA 1
ATOM 635 C C . SER A 1 86 ? -14.906 -17.094 -9.297 1 94.19 86 SER A C 1
ATOM 637 O O . SER A 1 86 ? -14.648 -18.156 -9.875 1 94.19 86 SER A O 1
ATOM 639 N N . PHE A 1 87 ? -14.102 -16.594 -8.398 1 96.62 87 PHE A N 1
ATOM 640 C CA . PHE A 1 87 ? -12.859 -17.266 -8.039 1 96.62 87 PHE A CA 1
ATOM 641 C C . PHE A 1 87 ? -13.148 -18.625 -7.414 1 96.62 87 PHE A C 1
ATOM 643 O O . PHE A 1 87 ? -12.57 -19.641 -7.824 1 96.62 87 PHE A O 1
ATOM 650 N N . GLN A 1 88 ? -13.992 -18.594 -6.469 1 94.88 88 GLN A N 1
ATOM 651 C CA . GLN A 1 88 ? -14.336 -19.828 -5.77 1 94.88 88 GLN A CA 1
ATOM 652 C C . GLN A 1 88 ? -15.047 -20.812 -6.699 1 94.88 88 GLN A C 1
ATOM 654 O O . GLN A 1 88 ? -14.82 -22.016 -6.629 1 94.88 88 GLN A O 1
ATOM 659 N N . GLU A 1 89 ? -15.859 -20.266 -7.531 1 92.88 89 GLU A N 1
ATOM 660 C CA . GLU A 1 89 ? -16.609 -21.125 -8.453 1 92.88 89 GLU A CA 1
ATOM 661 C C . GLU A 1 89 ? -15.68 -21.781 -9.469 1 92.88 89 GLU A C 1
ATOM 663 O O . GLU A 1 89 ? -15.773 -22.984 -9.703 1 92.88 89 GLU A O 1
ATOM 668 N N . VAL A 1 90 ? -14.758 -21.078 -10.016 1 93.81 90 VAL A N 1
ATOM 669 C CA . VAL A 1 90 ? -13.891 -21.562 -11.078 1 93.81 90 VAL A CA 1
ATOM 670 C C . VAL A 1 90 ? -12.844 -22.516 -10.5 1 93.81 90 VAL A C 1
ATOM 672 O O . VAL A 1 90 ? -12.508 -23.531 -11.109 1 93.81 90 VAL A O 1
ATOM 675 N N . HIS A 1 91 ? -12.391 -22.25 -9.312 1 95.69 91 HIS A N 1
ATOM 676 C CA . HIS A 1 91 ? -11.258 -23.016 -8.805 1 95.69 91 HIS A CA 1
ATOM 677 C C . HIS A 1 91 ? -11.703 -24.031 -7.754 1 95.69 91 HIS A C 1
ATOM 679 O O . HIS A 1 91 ? -10.891 -24.812 -7.258 1 95.69 91 HIS A O 1
ATOM 685 N N . GLY A 1 92 ? -13 -24.016 -7.445 1 93.56 92 GLY A N 1
ATOM 686 C CA . GLY A 1 92 ? -13.539 -25.016 -6.543 1 93.56 92 GLY A CA 1
ATOM 687 C C . GLY A 1 92 ? -13.008 -24.891 -5.125 1 93.56 92 GLY A C 1
ATOM 688 O O . GLY A 1 92 ? -12.703 -25.891 -4.48 1 93.56 92 GLY A O 1
ATOM 689 N N . VAL A 1 93 ? -12.781 -23.656 -4.699 1 96.06 93 VAL A N 1
ATOM 690 C CA . VAL A 1 93 ? -12.32 -23.406 -3.34 1 96.06 93 VAL A CA 1
ATOM 691 C C . VAL A 1 93 ? -13.406 -22.703 -2.539 1 96.06 93 VAL A C 1
ATOM 693 O O . VAL A 1 93 ? -14.391 -22.234 -3.107 1 96.06 93 VAL A O 1
ATOM 696 N N . ARG A 1 94 ? -13.242 -22.719 -1.273 1 95.5 94 ARG A N 1
ATOM 697 C CA . ARG A 1 94 ? -14.219 -22.094 -0.392 1 95.5 94 ARG A CA 1
ATOM 698 C C . ARG A 1 94 ? -13.875 -20.625 -0.155 1 95.5 94 ARG A C 1
ATOM 700 O O . ARG A 1 94 ? -14.766 -19.781 -0.077 1 95.5 94 ARG A O 1
ATOM 707 N N . PHE A 1 95 ? -12.594 -20.266 -0.066 1 97.12 95 PHE A N 1
ATOM 708 C CA . PHE A 1 95 ? -12.156 -18.938 0.312 1 97.12 95 PHE A CA 1
ATOM 709 C C . PHE A 1 95 ? -11.398 -18.266 -0.832 1 97.12 95 PHE A C 1
ATOM 711 O O . PHE A 1 95 ? -10.711 -18.938 -1.602 1 97.12 95 PHE A O 1
ATOM 718 N N . PRO A 1 96 ? -11.523 -17 -0.989 1 98.12 96 PRO A N 1
ATOM 719 C CA . PRO A 1 96 ? -10.75 -16.266 -1.993 1 98.12 96 PRO A CA 1
ATOM 720 C C . PRO A 1 96 ? -9.328 -15.961 -1.528 1 98.12 96 PRO A C 1
ATOM 722 O O . PRO A 1 96 ? -8.938 -14.797 -1.463 1 98.12 96 PRO A O 1
ATOM 725 N N . TYR A 1 97 ? -8.578 -16.984 -1.238 1 98.75 97 TYR A N 1
ATOM 726 C CA . TYR A 1 97 ? -7.277 -16.875 -0.59 1 98.75 97 TYR A CA 1
ATOM 727 C C . TYR A 1 97 ? -6.293 -17.891 -1.168 1 98.75 97 TYR A C 1
ATOM 729 O O . TYR A 1 97 ? -6.617 -19.062 -1.316 1 98.75 97 TYR A O 1
ATOM 737 N N . CYS A 1 98 ? -5.109 -17.344 -1.536 1 98.56 98 CYS A N 1
ATOM 738 C CA . CYS A 1 98 ? -4.031 -18.172 -2.064 1 98.56 98 CYS A CA 1
ATOM 739 C C . CYS A 1 98 ? -2.746 -17.969 -1.27 1 98.56 98 CYS A C 1
ATOM 741 O O . CYS A 1 98 ? -2.492 -16.875 -0.76 1 98.56 98 CYS A O 1
ATOM 743 N N . THR A 1 99 ? -1.972 -19.094 -1.135 1 98.62 99 THR A N 1
ATOM 744 C CA . THR A 1 99 ? -0.572 -18.953 -0.748 1 98.62 99 THR A CA 1
ATOM 745 C C . THR A 1 99 ? 0.338 -19.047 -1.97 1 98.62 99 THR A C 1
ATOM 747 O O . THR A 1 99 ? 0.147 -19.891 -2.834 1 98.62 99 THR A O 1
ATOM 750 N N . GLY A 1 100 ? 1.164 -18.141 -2.062 1 97.81 100 GLY A N 1
ATOM 751 C CA . GLY A 1 100 ? 2.062 -18.078 -3.203 1 97.81 100 GLY A CA 1
ATOM 752 C C . GLY A 1 100 ? 3.148 -19.141 -3.162 1 97.81 100 GLY A C 1
ATOM 753 O O . GLY A 1 100 ? 3.348 -19.781 -2.135 1 97.81 100 GLY A O 1
ATOM 754 N N . ALA A 1 101 ? 3.834 -19.422 -4.234 1 96 101 ALA A N 1
ATOM 755 C CA . ALA A 1 101 ? 4.762 -20.516 -4.457 1 96 101 ALA A CA 1
ATOM 756 C C . ALA A 1 101 ? 6.035 -20.344 -3.635 1 96 101 ALA A C 1
ATOM 758 O O . ALA A 1 101 ? 6.652 -21.328 -3.225 1 96 101 ALA A O 1
ATOM 759 N N . MET A 1 102 ? 6.543 -19.047 -3.369 1 96.12 102 MET A N 1
ATOM 760 C CA . MET A 1 102 ? 7.82 -18.859 -2.684 1 96.12 102 MET A CA 1
ATOM 761 C C . MET A 1 102 ? 8.867 -19.828 -3.199 1 96.12 102 MET A C 1
ATOM 763 O O . MET A 1 102 ? 8.719 -21.047 -3.029 1 96.12 102 MET A O 1
ATOM 767 N N . ALA A 1 103 ? 9.953 -19.531 -3.664 1 96.5 103 ALA A N 1
ATOM 768 C CA . ALA A 1 103 ? 10.898 -20.281 -4.5 1 96.5 103 ALA A CA 1
ATOM 769 C C . ALA A 1 103 ? 11.695 -21.281 -3.668 1 96.5 103 ALA A C 1
ATOM 771 O O . ALA A 1 103 ? 11.664 -21.234 -2.436 1 96.5 103 ALA A O 1
ATOM 772 N N . ASN A 1 104 ? 12.367 -22.203 -4.344 1 96.62 104 ASN A N 1
ATOM 773 C CA . ASN A 1 104 ? 13.32 -23.172 -3.805 1 96.62 104 ASN A CA 1
ATOM 774 C C . ASN A 1 104 ? 12.633 -24.156 -2.867 1 96.62 104 ASN A C 1
ATOM 776 O O . ASN A 1 104 ? 13.227 -24.594 -1.878 1 96.62 104 ASN A O 1
ATOM 780 N N . GLY A 1 105 ? 11.391 -24.391 -3.141 1 97.69 105 GLY A N 1
ATOM 781 C CA . GLY A 1 105 ? 10.664 -25.359 -2.34 1 97.69 105 GLY A CA 1
ATOM 782 C C . GLY A 1 105 ? 10.25 -24.812 -0.981 1 97.69 105 GLY A C 1
ATOM 783 O O . GLY A 1 105 ? 9.883 -25.594 -0.091 1 97.69 105 GLY A O 1
ATOM 784 N N . ILE A 1 106 ? 10.344 -23.531 -0.789 1 98.31 106 ILE A N 1
ATOM 785 C CA . ILE A 1 106 ? 9.898 -22.969 0.479 1 98.31 106 ILE A CA 1
ATOM 786 C C . ILE A 1 106 ? 8.398 -23.203 0.646 1 98.31 106 ILE A C 1
ATOM 788 O O . ILE A 1 106 ? 7.934 -23.547 1.738 1 98.31 106 ILE A O 1
ATOM 792 N N . ALA A 1 107 ? 7.641 -22.938 -0.397 1 98.69 107 ALA A N 1
ATOM 793 C CA . ALA A 1 107 ? 6.285 -23.484 -0.399 1 98.69 107 ALA A CA 1
ATOM 794 C C . ALA A 1 107 ? 6.301 -24.984 -0.685 1 98.69 107 ALA A C 1
ATOM 796 O O . ALA A 1 107 ? 6.332 -25.406 -1.846 1 98.69 107 ALA A O 1
ATOM 797 N N . THR A 1 108 ? 6.273 -25.812 0.297 1 98.75 108 THR A N 1
ATOM 798 C CA . THR A 1 108 ? 6.438 -27.25 0.203 1 98.75 108 THR A CA 1
ATOM 799 C C . THR A 1 108 ? 5.133 -27.922 -0.221 1 98.75 108 THR A C 1
ATOM 801 O O . THR A 1 108 ? 4.09 -27.266 -0.302 1 98.75 108 THR A O 1
ATOM 804 N N . THR A 1 109 ? 5.238 -29.25 -0.539 1 98.75 109 THR A N 1
ATOM 805 C CA . THR A 1 109 ? 4.023 -30.016 -0.789 1 98.75 109 THR A CA 1
ATOM 806 C C . THR A 1 109 ? 3.16 -30.094 0.466 1 98.75 109 THR A C 1
ATOM 808 O O . THR A 1 109 ? 1.931 -30.078 0.381 1 98.75 109 THR A O 1
ATOM 811 N N . ARG A 1 110 ? 3.764 -30.109 1.667 1 98.75 110 ARG A N 1
ATOM 812 C CA . ARG A 1 110 ? 3.018 -30.125 2.922 1 98.75 110 ARG A CA 1
ATOM 813 C C . ARG A 1 110 ? 2.162 -28.859 3.055 1 98.75 110 ARG A C 1
ATOM 815 O O . ARG A 1 110 ? 1.001 -28.938 3.463 1 98.75 110 ARG A O 1
ATOM 822 N N . LEU A 1 111 ? 2.773 -27.719 2.746 1 98.81 111 LEU A N 1
ATOM 823 C CA . LEU A 1 111 ? 2.061 -26.453 2.803 1 98.81 111 LEU A CA 1
ATOM 824 C C . LEU A 1 111 ? 0.89 -26.438 1.825 1 98.81 111 LEU A C 1
ATOM 826 O O . LEU A 1 111 ? -0.231 -26.094 2.197 1 98.81 111 LEU A O 1
ATOM 830 N N . VAL A 1 112 ? 1.133 -26.875 0.61 1 98.75 112 VAL A N 1
ATOM 831 C CA . VAL A 1 112 ? 0.124 -26.875 -0.444 1 98.75 112 VAL A CA 1
ATOM 832 C C . VAL A 1 112 ? -1.003 -27.844 -0.074 1 98.75 112 VAL A C 1
ATOM 834 O O . VAL A 1 112 ? -2.182 -27.516 -0.236 1 98.75 112 VAL A O 1
ATOM 837 N N . ILE A 1 113 ? -0.664 -29.047 0.432 1 98.56 113 IL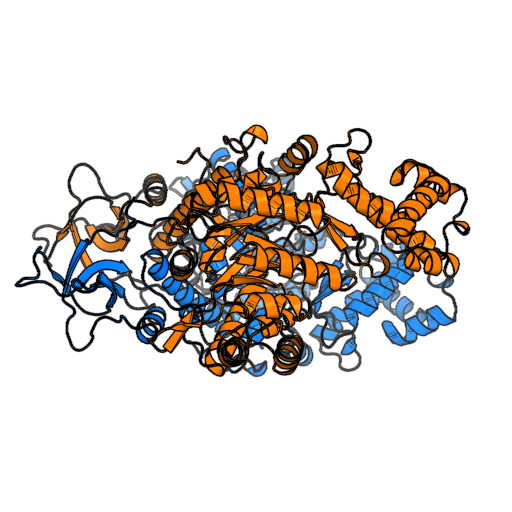E A N 1
ATOM 838 C CA . ILE A 1 113 ? -1.649 -30.047 0.832 1 98.56 113 ILE A CA 1
ATOM 839 C C . ILE A 1 113 ? -2.521 -29.484 1.955 1 98.56 113 ILE A C 1
ATOM 841 O O . ILE A 1 113 ? -3.746 -29.625 1.923 1 98.56 113 ILE A O 1
ATOM 845 N N . ALA A 1 114 ? -1.888 -28.797 2.959 1 98.56 114 ALA A N 1
ATOM 846 C CA . ALA A 1 114 ? -2.637 -28.203 4.062 1 98.56 114 ALA A CA 1
ATOM 847 C C . ALA A 1 114 ? -3.641 -27.172 3.557 1 98.56 114 ALA A C 1
ATOM 849 O O . ALA A 1 114 ? -4.797 -27.156 3.984 1 98.56 114 ALA A O 1
ATOM 850 N N . MET A 1 115 ? -3.26 -26.375 2.66 1 98.5 115 MET A N 1
ATOM 851 C CA . MET A 1 115 ? -4.133 -25.344 2.111 1 98.5 115 MET A CA 1
ATOM 852 C C . MET A 1 115 ? -5.281 -25.953 1.326 1 98.5 115 MET A C 1
ATOM 854 O O . MET A 1 115 ? -6.434 -25.547 1.479 1 98.5 115 MET A O 1
ATOM 858 N N . ALA A 1 116 ? -4.93 -26.891 0.463 1 98.25 116 ALA A N 1
ATOM 859 C CA . ALA A 1 116 ? -5.953 -27.547 -0.341 1 98.25 116 ALA A CA 1
ATOM 860 C C . ALA A 1 116 ? -7.016 -28.188 0.546 1 98.25 116 ALA A C 1
ATOM 862 O O . ALA A 1 116 ? -8.211 -28.047 0.297 1 98.25 116 ALA A O 1
ATOM 863 N N . ARG A 1 117 ? -6.594 -28.859 1.562 1 97.25 117 ARG A N 1
ATOM 864 C CA . ARG A 1 117 ? -7.52 -29.547 2.461 1 97.25 117 ARG A CA 1
ATOM 865 C C . ARG A 1 117 ? -8.375 -28.531 3.227 1 97.25 117 ARG A C 1
ATOM 867 O O . ARG A 1 117 ? -9.484 -28.859 3.654 1 97.25 117 ARG A O 1
ATOM 874 N N . ALA A 1 118 ? -7.855 -27.375 3.432 1 97.38 118 ALA A N 1
ATOM 875 C CA . ALA A 1 118 ? -8.617 -26.297 4.062 1 97.38 118 ALA A CA 1
ATOM 876 C C . ALA A 1 118 ? -9.477 -25.562 3.037 1 97.38 118 ALA A C 1
ATOM 878 O O . ALA A 1 118 ? -10.086 -24.531 3.35 1 97.38 118 ALA A O 1
ATOM 879 N N . ARG A 1 119 ? -9.516 -26.062 1.796 1 96.56 119 ARG A N 1
ATOM 880 C CA . ARG A 1 119 ? -10.336 -25.531 0.702 1 96.56 119 ARG A CA 1
ATOM 881 C C . ARG A 1 119 ? -9.867 -24.141 0.284 1 96.56 119 ARG A C 1
ATOM 883 O O . ARG A 1 119 ? -10.688 -23.281 -0.016 1 96.56 119 ARG A O 1
ATOM 890 N N . MET A 1 120 ? -8.617 -23.922 0.357 1 97.88 120 MET A N 1
ATOM 891 C CA . MET A 1 120 ? -7.914 -22.766 -0.203 1 97.88 120 MET A CA 1
ATOM 892 C C . MET A 1 120 ? -6.883 -23.219 -1.235 1 97.88 120 MET A C 1
ATOM 894 O O . MET A 1 120 ? -6.652 -24.406 -1.411 1 97.88 120 MET A O 1
ATOM 898 N N . LEU A 1 121 ? -6.367 -22.281 -1.963 1 98.31 121 LEU A N 1
ATOM 899 C CA . LEU A 1 121 ? -5.434 -22.609 -3.037 1 98.31 121 LEU A CA 1
ATOM 900 C C . LEU A 1 121 ? -3.996 -22.328 -2.611 1 98.31 121 LEU A C 1
ATOM 902 O O . LEU A 1 121 ? -3.711 -21.297 -2.002 1 98.31 121 LEU A O 1
ATOM 906 N N . GLY A 1 122 ? -3.092 -23.281 -2.783 1 98.44 122 GLY A N 1
ATOM 907 C CA . GLY A 1 122 ? -1.662 -23.109 -2.582 1 98.44 122 GLY A CA 1
ATOM 908 C C . GLY A 1 122 ? -0.84 -23.484 -3.801 1 98.44 122 GLY A C 1
ATOM 909 O O . GLY A 1 122 ? -1.22 -24.375 -4.562 1 98.44 122 GLY A O 1
ATOM 910 N N . PHE A 1 123 ? 0.248 -22.828 -4.035 1 98.81 123 PHE A N 1
ATOM 911 C CA . PHE A 1 123 ? 1.142 -23.109 -5.152 1 98.81 123 PHE A CA 1
ATOM 912 C C . PHE A 1 123 ? 2.479 -23.641 -4.648 1 98.81 123 PHE A C 1
ATOM 914 O O . PHE A 1 123 ? 3.096 -23.047 -3.762 1 98.81 123 PHE A O 1
ATOM 921 N N . PHE A 1 124 ? 2.943 -24.75 -5.18 1 98.81 124 PHE A N 1
ATOM 922 C CA . PHE A 1 124 ? 4.254 -25.312 -4.879 1 98.81 124 PHE A CA 1
ATOM 923 C C . PHE A 1 124 ? 5.363 -24.422 -5.43 1 98.81 124 PHE A C 1
ATOM 925 O O . PHE A 1 124 ? 5.262 -23.906 -6.551 1 98.81 124 PHE A O 1
ATOM 932 N N . GLY A 1 125 ? 6.402 -24.234 -4.609 1 98.56 125 GLY A N 1
ATOM 933 C CA . GLY A 1 125 ? 7.508 -23.375 -4.992 1 98.56 125 GLY A CA 1
ATOM 934 C C . GLY A 1 125 ? 8.531 -24.062 -5.867 1 98.56 125 GLY A C 1
ATOM 935 O O . GLY A 1 125 ? 9.625 -24.406 -5.402 1 98.56 125 GLY A O 1
ATOM 936 N N . ALA A 1 126 ? 8.336 -24.109 -7.105 1 98.19 126 ALA A N 1
ATOM 937 C CA . ALA A 1 126 ? 9.156 -24.906 -8.016 1 98.19 126 ALA A CA 1
ATOM 938 C C . ALA A 1 126 ? 10.375 -24.109 -8.484 1 98.19 126 ALA A C 1
ATOM 940 O O . ALA A 1 126 ? 11.367 -24.688 -8.922 1 98.19 126 ALA A O 1
ATOM 941 N N . ALA A 1 127 ? 10.289 -22.75 -8.453 1 95.81 127 ALA A N 1
ATOM 942 C CA . ALA A 1 127 ? 11.391 -21.922 -8.938 1 95.81 127 ALA A CA 1
ATOM 943 C C . ALA A 1 127 ? 12.688 -22.25 -8.203 1 95.81 127 ALA A C 1
ATOM 945 O O . ALA A 1 127 ? 12.695 -22.344 -6.969 1 95.81 127 ALA A O 1
ATOM 946 N N . GLY A 1 128 ? 13.75 -22.422 -8.93 1 92.06 128 GLY A N 1
ATOM 947 C CA . GLY A 1 128 ? 15.055 -22.672 -8.336 1 92.06 128 GLY A CA 1
ATOM 948 C C . GLY A 1 128 ? 15.336 -24.141 -8.117 1 92.06 128 GLY A C 1
ATOM 949 O O . GLY A 1 128 ? 16.469 -24.516 -7.789 1 92.06 128 GLY A O 1
ATOM 950 N N . LEU A 1 129 ? 14.352 -25.016 -8.328 1 94.94 129 LEU A N 1
ATOM 951 C CA . LEU A 1 129 ? 14.531 -26.453 -8.156 1 94.94 129 LEU A CA 1
ATOM 952 C C . LEU A 1 129 ? 14.906 -27.109 -9.484 1 94.94 129 LEU A C 1
ATOM 954 O O . LEU A 1 129 ? 14.484 -26.656 -10.547 1 94.94 129 LEU A O 1
ATOM 958 N N . GLU A 1 130 ? 15.672 -28.156 -9.352 1 91.56 130 GLU A N 1
ATOM 959 C CA . GLU A 1 130 ? 15.922 -29 -10.523 1 91.56 130 GLU A CA 1
ATOM 960 C C . GLU A 1 130 ? 14.68 -29.797 -10.914 1 91.56 130 GLU A C 1
ATOM 962 O O . GLU A 1 130 ? 13.82 -30.062 -10.07 1 91.56 130 GLU A O 1
ATOM 967 N N . LYS A 1 131 ? 14.617 -30.188 -12.148 1 94.12 131 LYS A N 1
ATOM 968 C CA . LYS A 1 131 ? 13.438 -30.828 -12.711 1 94.12 131 LYS A CA 1
ATOM 969 C C . LYS A 1 131 ? 13.078 -32.094 -11.914 1 94.12 131 LYS A C 1
ATOM 971 O O . LYS A 1 131 ? 11.906 -32.344 -11.625 1 94.12 131 LYS A O 1
ATOM 976 N N . PRO A 1 132 ? 14.062 -32.938 -11.523 1 96.5 132 PRO A N 1
ATOM 977 C CA . PRO A 1 132 ? 13.672 -34.156 -10.781 1 96.5 132 PRO A CA 1
ATOM 978 C C . PRO A 1 132 ? 12.977 -33.844 -9.461 1 96.5 132 PRO A C 1
ATOM 980 O O . PRO A 1 132 ? 12.062 -34.562 -9.055 1 96.5 132 PRO A O 1
ATOM 983 N N . ARG A 1 133 ? 13.422 -32.812 -8.867 1 96.94 133 ARG A N 1
ATOM 984 C CA . ARG A 1 133 ? 12.781 -32.438 -7.617 1 96.94 133 ARG A CA 1
ATOM 985 C C . ARG A 1 133 ? 11.367 -31.922 -7.859 1 96.94 133 ARG A C 1
ATOM 987 O O . ARG A 1 133 ? 10.453 -32.219 -7.078 1 96.94 133 ARG A O 1
ATOM 994 N N . VAL A 1 134 ? 11.164 -31.156 -8.898 1 98.25 134 VAL A N 1
ATOM 995 C CA . VAL A 1 134 ? 9.828 -30.688 -9.266 1 98.25 134 VAL A CA 1
ATOM 996 C C . VAL A 1 134 ? 8.93 -31.891 -9.562 1 98.25 134 VAL A C 1
ATOM 998 O O . VAL A 1 134 ? 7.789 -31.953 -9.102 1 98.25 134 VAL A O 1
ATOM 1001 N N . GLU A 1 135 ? 9.508 -32.812 -10.305 1 98.38 135 GLU A N 1
ATOM 1002 C CA . GLU A 1 135 ? 8.758 -34 -10.664 1 98.38 135 GLU A CA 1
ATOM 1003 C C . GLU A 1 135 ? 8.312 -34.781 -9.422 1 98.38 135 GLU A C 1
ATOM 1005 O O . GLU A 1 135 ? 7.152 -35.188 -9.32 1 98.38 135 GLU A O 1
ATOM 1010 N N . ALA A 1 136 ? 9.203 -34.938 -8.508 1 98.62 136 ALA A N 1
ATOM 1011 C CA . ALA A 1 136 ? 8.875 -35.656 -7.273 1 98.62 136 ALA A CA 1
ATOM 1012 C C . ALA A 1 136 ? 7.773 -34.938 -6.5 1 98.62 136 ALA A C 1
ATOM 1014 O O . ALA A 1 136 ? 6.871 -35.562 -5.957 1 98.62 136 ALA A O 1
ATOM 1015 N N . ALA A 1 137 ? 7.879 -33.656 -6.41 1 98.62 137 ALA A N 1
ATOM 1016 C CA . ALA A 1 137 ? 6.879 -32.875 -5.703 1 98.62 137 ALA A CA 1
ATOM 1017 C C . ALA A 1 137 ? 5.52 -32.969 -6.387 1 98.62 137 ALA A C 1
ATOM 1019 O O . ALA A 1 137 ? 4.492 -33.125 -5.719 1 98.62 137 ALA A O 1
ATOM 1020 N N . VAL A 1 138 ? 5.492 -32.844 -7.715 1 98.56 138 VAL A N 1
ATOM 1021 C CA . VAL A 1 138 ? 4.258 -32.906 -8.484 1 98.56 138 VAL A CA 1
ATOM 1022 C C . VAL A 1 138 ? 3.615 -34.281 -8.305 1 98.56 138 VAL A C 1
ATOM 1024 O O . VAL A 1 138 ? 2.402 -34.406 -8.102 1 98.56 138 VAL A O 1
ATOM 1027 N N . ASP A 1 139 ? 4.438 -35.344 -8.336 1 98.44 139 ASP A N 1
ATOM 1028 C CA . ASP A 1 139 ? 3.926 -36.688 -8.141 1 98.44 139 ASP A CA 1
ATOM 1029 C C . ASP A 1 139 ? 3.301 -36.844 -6.754 1 98.44 139 ASP A C 1
ATOM 1031 O O . ASP A 1 139 ? 2.256 -37.469 -6.602 1 98.44 139 ASP A O 1
ATOM 1035 N N . GLU A 1 140 ? 3.945 -36.281 -5.785 1 98.44 140 GLU A N 1
ATOM 1036 C CA . GLU A 1 140 ? 3.396 -36.312 -4.434 1 98.44 140 GLU A CA 1
ATOM 1037 C C . GLU A 1 140 ? 2.061 -35.594 -4.363 1 98.44 140 GLU A C 1
ATOM 1039 O O . GLU A 1 140 ? 1.103 -36.094 -3.768 1 98.44 140 GLU A O 1
ATOM 1044 N N . LEU A 1 141 ? 1.938 -34.406 -4.93 1 98.25 141 LEU A N 1
ATOM 1045 C CA . LEU A 1 141 ? 0.715 -33.625 -4.914 1 98.25 141 LEU A CA 1
ATOM 1046 C C . LEU A 1 141 ? -0.405 -34.344 -5.664 1 98.25 141 LEU A C 1
ATOM 1048 O O . LEU A 1 141 ? -1.558 -34.312 -5.223 1 98.25 141 LEU A O 1
ATOM 1052 N N . VAL A 1 142 ? -0.057 -34.938 -6.793 1 97.25 142 VAL A N 1
ATOM 1053 C CA . VAL A 1 142 ? -1.041 -35.719 -7.551 1 97.25 142 VAL A CA 1
ATOM 1054 C C . VAL A 1 142 ? -1.553 -36.875 -6.707 1 97.25 142 VAL A C 1
ATOM 1056 O O . VAL A 1 142 ? -2.758 -37.125 -6.66 1 97.25 142 VAL A O 1
ATOM 1059 N N . ARG A 1 143 ? -0.636 -37.531 -6.062 1 96.75 143 ARG A N 1
ATOM 1060 C CA . ARG A 1 143 ? -1.005 -38.688 -5.234 1 96.75 143 ARG A CA 1
ATOM 1061 C C . ARG A 1 143 ? -1.913 -38.25 -4.086 1 96.75 143 ARG A C 1
ATOM 1063 O O . ARG A 1 143 ? -2.92 -38.906 -3.809 1 96.75 143 ARG A O 1
ATOM 1070 N N . GLU A 1 144 ? -1.626 -37.188 -3.451 1 96.38 144 GLU A N 1
ATOM 1071 C CA . GLU A 1 144 ? -2.309 -36.781 -2.227 1 96.38 144 GLU A CA 1
ATOM 1072 C C . GLU A 1 144 ? -3.604 -36.031 -2.541 1 96.38 144 GLU A C 1
ATOM 1074 O O . GLU A 1 144 ? -4.566 -36.094 -1.771 1 96.38 144 GLU A O 1
ATOM 1079 N N . LEU A 1 145 ? -3.631 -35.281 -3.713 1 95.5 145 LEU A N 1
ATOM 1080 C CA . LEU A 1 145 ? -4.727 -34.344 -3.932 1 95.5 145 LEU A CA 1
ATOM 1081 C C . LEU A 1 145 ? -5.438 -34.656 -5.246 1 95.5 145 LEU A C 1
ATOM 1083 O O . LEU A 1 145 ? -6.559 -34.188 -5.469 1 95.5 145 LEU A O 1
ATOM 1087 N N . GLY A 1 146 ? -4.84 -35.312 -6.164 1 87.06 146 GLY A N 1
ATOM 1088 C CA . GLY A 1 146 ? -5.293 -35.438 -7.539 1 87.06 146 GLY A CA 1
ATOM 1089 C C . GLY A 1 146 ? -6.633 -36.125 -7.66 1 87.06 146 GLY A C 1
ATOM 1090 O O . GLY A 1 146 ? -7.344 -35.969 -8.648 1 87.06 146 GLY A O 1
ATOM 1091 N N . GLY A 1 147 ? -7.043 -36.844 -6.723 1 80.38 147 GLY A N 1
ATOM 1092 C CA . GLY A 1 147 ? -8.281 -37.594 -6.805 1 80.38 147 GLY A CA 1
ATOM 1093 C C . GLY A 1 147 ? -9.492 -36.812 -6.352 1 80.38 147 GLY A C 1
ATOM 1094 O O . GLY A 1 147 ? -10.625 -37.312 -6.426 1 80.38 147 GLY A O 1
ATOM 1095 N N . SER A 1 148 ? -9.258 -35.625 -5.93 1 82.38 148 SER A N 1
ATOM 1096 C CA . SER A 1 148 ? -10.344 -34.812 -5.395 1 82.38 148 SER A CA 1
ATOM 1097 C C . SER A 1 148 ? -10.445 -33.469 -6.125 1 82.38 148 SER A C 1
ATOM 1099 O O . SER A 1 148 ? -9.672 -32.562 -5.863 1 82.38 148 SER A O 1
ATOM 1101 N N . PRO A 1 149 ? -11.453 -33.406 -6.977 1 71.69 149 PRO A N 1
ATOM 1102 C CA . PRO A 1 149 ? -11.578 -32.188 -7.762 1 71.69 149 PRO A CA 1
ATOM 1103 C C . PRO A 1 149 ? -11.852 -30.953 -6.895 1 71.69 149 PRO A C 1
ATOM 1105 O O . PRO A 1 149 ? -11.633 -29.812 -7.336 1 71.69 149 PRO A O 1
ATOM 1108 N N . GLU A 1 150 ? -12.289 -31.172 -5.711 1 79.56 150 GLU A N 1
ATOM 1109 C CA . GLU A 1 150 ? -12.633 -30.062 -4.832 1 79.56 150 GLU A CA 1
ATOM 1110 C C . GLU A 1 150 ? -11.398 -29.5 -4.133 1 79.56 150 GLU A C 1
ATOM 1112 O O . GLU A 1 150 ? -11.477 -28.484 -3.432 1 79.56 150 GLU A O 1
ATOM 1117 N N . LEU A 1 151 ? -10.336 -30.172 -4.316 1 90.88 151 LEU A N 1
ATOM 1118 C CA . LEU A 1 151 ? -9.102 -29.688 -3.717 1 90.88 151 LEU A CA 1
ATOM 1119 C C . LEU A 1 151 ? -8.211 -29.016 -4.762 1 90.88 151 LEU A C 1
ATOM 1121 O O . LEU A 1 151 ? -7.73 -29.672 -5.688 1 90.88 151 LEU A O 1
ATOM 1125 N N . ALA A 1 152 ? -8.141 -27.75 -4.672 1 94.75 152 ALA A N 1
ATOM 1126 C CA . ALA A 1 152 ? -7.402 -26.953 -5.656 1 94.75 152 ALA A CA 1
ATOM 1127 C C . ALA A 1 152 ? -5.957 -26.75 -5.219 1 94.75 152 ALA A C 1
ATOM 1129 O O . ALA A 1 152 ? -5.684 -26.516 -4.039 1 94.75 152 ALA A O 1
ATOM 1130 N N . TRP A 1 153 ? -5.059 -26.906 -6.07 1 97.88 153 TRP A N 1
ATOM 1131 C CA . TRP A 1 153 ? -3.631 -26.703 -5.852 1 97.88 153 TRP A CA 1
ATOM 1132 C C . TRP A 1 153 ? -2.924 -26.375 -7.16 1 97.88 153 TRP A C 1
ATOM 1134 O O . TRP A 1 153 ? -3.492 -26.547 -8.242 1 97.88 153 TRP A O 1
ATOM 1144 N N . GLY A 1 154 ? -1.806 -25.781 -7.105 1 98.31 154 GLY A N 1
ATOM 1145 C CA . GLY A 1 154 ? -1.042 -25.438 -8.297 1 98.31 154 GLY A CA 1
ATOM 1146 C C . GLY A 1 154 ? 0.458 -25.516 -8.086 1 98.31 154 GLY A C 1
ATOM 1147 O O . GLY A 1 154 ? 0.92 -25.922 -7.012 1 98.31 154 GLY A O 1
ATOM 1148 N N . VAL A 1 155 ? 1.155 -25.297 -9.125 1 98.75 155 VAL A N 1
ATOM 1149 C CA . VAL A 1 155 ? 2.613 -25.328 -9.141 1 98.75 155 VAL A CA 1
ATOM 1150 C C . VAL A 1 155 ? 3.156 -24.094 -9.836 1 98.75 155 VAL A C 1
ATOM 1152 O O . VAL A 1 155 ? 2.572 -23.609 -10.812 1 98.75 155 VAL A O 1
ATOM 1155 N N . ASN A 1 156 ? 4.164 -23.578 -9.328 1 98.5 156 ASN A N 1
ATOM 1156 C CA . ASN A 1 156 ? 4.824 -22.438 -9.945 1 98.5 156 ASN A CA 1
ATOM 1157 C C . ASN A 1 156 ? 5.512 -22.812 -11.25 1 98.5 156 ASN A C 1
ATOM 1159 O O . ASN A 1 156 ? 6.113 -23.875 -11.352 1 98.5 156 ASN A O 1
ATOM 1163 N N . LEU A 1 157 ? 5.352 -22.047 -12.258 1 98.12 157 LEU A N 1
ATOM 1164 C CA . LEU A 1 157 ? 6.16 -22.047 -13.477 1 98.12 157 LEU A CA 1
ATOM 1165 C C . LEU A 1 157 ? 6.922 -20.734 -13.617 1 98.12 157 LEU A C 1
ATOM 1167 O O . LEU A 1 157 ? 6.32 -19.688 -13.883 1 98.12 157 LEU A O 1
ATOM 1171 N N . ILE A 1 158 ? 8.188 -20.766 -13.438 1 94.94 158 ILE A N 1
ATOM 1172 C CA . ILE A 1 158 ? 8.992 -19.547 -13.461 1 94.94 158 ILE A CA 1
ATOM 1173 C C . ILE A 1 158 ? 9.625 -19.375 -14.836 1 94.94 158 ILE A C 1
ATOM 1175 O O . ILE A 1 158 ? 9.977 -20.359 -15.5 1 94.94 158 ILE A O 1
ATOM 1179 N N . HIS A 1 159 ? 9.688 -18.094 -15.227 1 91.5 159 HIS A N 1
ATOM 1180 C CA . HIS A 1 159 ? 10.422 -17.766 -16.438 1 91.5 159 HIS A CA 1
ATOM 1181 C C . HIS A 1 159 ? 11.93 -17.875 -16.234 1 91.5 159 HIS A C 1
ATOM 1183 O O . HIS A 1 159 ? 12.453 -17.359 -15.234 1 91.5 159 HIS A O 1
ATOM 1189 N N . SER A 1 160 ? 12.531 -18.578 -17.047 1 83.38 160 SER A N 1
ATOM 1190 C CA . SER A 1 160 ? 13.984 -18.766 -17.031 1 83.38 160 SER A CA 1
ATOM 1191 C C . SER A 1 160 ? 14.602 -18.359 -18.359 1 83.38 160 SER A C 1
ATOM 1193 O O . SER A 1 160 ? 14.938 -19.203 -19.188 1 83.38 160 SER A O 1
ATOM 1195 N N . PRO A 1 161 ? 14.906 -17.125 -18.469 1 79.81 161 PRO A N 1
ATOM 1196 C CA . PRO A 1 161 ? 15.367 -16.656 -19.766 1 79.81 161 PRO A CA 1
ATOM 1197 C C . PRO A 1 161 ? 16.656 -17.344 -20.219 1 79.81 161 PRO A C 1
ATOM 1199 O O . PRO A 1 161 ? 16.859 -17.547 -21.422 1 79.81 161 PRO A O 1
ATOM 1202 N N . GLN A 1 162 ? 17.406 -17.703 -19.266 1 78.12 162 GLN A N 1
ATOM 1203 C CA . GLN A 1 162 ? 18.688 -18.297 -19.609 1 78.12 162 GLN A CA 1
ATOM 1204 C C . GLN A 1 162 ? 18.562 -19.812 -19.812 1 78.12 162 GLN A C 1
ATOM 1206 O O . GLN A 1 162 ? 19.484 -20.453 -20.312 1 78.12 162 GLN A O 1
ATOM 1211 N N . GLU A 1 163 ? 17.422 -20.328 -19.469 1 84.44 163 GLU A N 1
ATOM 1212 C CA . GLU A 1 163 ? 17.203 -21.766 -19.594 1 84.44 163 GLU A CA 1
ATOM 1213 C C . GLU A 1 163 ? 15.812 -22.062 -20.156 1 84.44 163 GLU A C 1
ATOM 1215 O O . GLU A 1 163 ? 15.016 -22.75 -19.516 1 84.44 163 GLU A O 1
ATOM 1220 N N . PRO A 1 164 ? 15.57 -21.703 -21.328 1 89.12 164 PRO A N 1
ATOM 1221 C CA . PRO A 1 164 ? 14.234 -21.922 -21.891 1 89.12 164 PRO A CA 1
ATOM 1222 C C . PRO A 1 164 ? 13.836 -23.391 -21.953 1 89.12 164 PRO A C 1
ATOM 1224 O O . PRO A 1 164 ? 12.656 -23.719 -21.828 1 89.12 164 PRO A O 1
ATOM 1227 N N . GLU A 1 165 ? 14.82 -24.234 -22.109 1 91 165 GLU A N 1
ATOM 1228 C CA . GLU A 1 165 ? 14.531 -25.656 -22.172 1 91 165 GLU A CA 1
ATOM 1229 C C . GLU A 1 165 ? 14.016 -26.172 -20.828 1 91 165 GLU A C 1
ATOM 1231 O O . GLU A 1 165 ? 13.164 -27.062 -20.797 1 91 165 GLU A O 1
ATOM 1236 N N . LEU A 1 166 ? 14.555 -25.641 -19.812 1 91.31 166 LEU A N 1
ATOM 1237 C CA . LEU A 1 166 ? 14.07 -26.031 -18.5 1 91.31 166 LEU A CA 1
ATOM 1238 C C . LEU A 1 166 ? 12.625 -25.594 -18.297 1 91.31 166 LEU A C 1
ATOM 1240 O O . LEU A 1 166 ? 11.812 -26.344 -17.766 1 91.31 166 LEU A O 1
ATOM 1244 N N . GLU A 1 167 ? 12.312 -24.375 -18.656 1 95 167 GLU A N 1
ATOM 1245 C CA . GLU A 1 167 ? 10.938 -23.875 -18.578 1 95 167 GLU A CA 1
ATOM 1246 C C . GLU A 1 167 ? 9.992 -24.781 -19.375 1 95 167 GLU A C 1
ATOM 1248 O O . GLU A 1 167 ? 8.93 -25.156 -18.859 1 95 167 GLU A O 1
ATOM 1253 N N . ALA A 1 168 ? 10.422 -25.125 -20.578 1 96.25 168 ALA A N 1
ATOM 1254 C CA . ALA A 1 168 ? 9.609 -25.984 -21.438 1 96.25 168 ALA A CA 1
ATOM 1255 C C . ALA A 1 168 ? 9.43 -27.375 -20.828 1 96.25 168 ALA A C 1
ATOM 1257 O O . ALA A 1 168 ? 8.344 -27.953 -20.875 1 96.25 168 ALA A O 1
ATOM 1258 N N . ALA A 1 169 ? 10.5 -27.891 -20.281 1 96.75 169 ALA A N 1
ATOM 1259 C CA . ALA A 1 169 ? 10.461 -29.219 -19.672 1 96.75 169 ALA A CA 1
ATOM 1260 C C . ALA A 1 169 ? 9.516 -29.234 -18.484 1 96.75 169 ALA A C 1
ATOM 1262 O O . ALA A 1 169 ? 8.781 -30.219 -18.281 1 96.75 169 ALA A O 1
ATOM 1263 N N . VAL A 1 170 ? 9.531 -28.219 -17.688 1 97.62 170 VAL A N 1
ATOM 1264 C CA . VAL A 1 170 ? 8.648 -28.156 -16.531 1 97.62 170 VAL A CA 1
ATOM 1265 C C . VAL A 1 170 ? 7.203 -28 -17 1 97.62 170 VAL A C 1
ATOM 1267 O O . VAL A 1 170 ? 6.305 -28.672 -16.469 1 97.62 170 VAL A O 1
ATOM 1270 N N . ALA A 1 171 ? 6.961 -27.156 -17.969 1 98.06 171 ALA A N 1
ATOM 1271 C CA . ALA A 1 171 ? 5.613 -27.016 -18.516 1 98.06 171 ALA A CA 1
ATOM 1272 C C . ALA A 1 171 ? 5.086 -28.344 -19.031 1 98.06 171 ALA A C 1
ATOM 1274 O O . ALA A 1 171 ? 3.934 -28.703 -18.766 1 98.06 171 ALA A O 1
ATOM 1275 N N . ASP A 1 172 ? 5.98 -29.078 -19.734 1 97.88 172 ASP A N 1
ATOM 1276 C CA . ASP A 1 172 ? 5.609 -30.391 -20.25 1 97.88 172 ASP A CA 1
ATOM 1277 C C . ASP A 1 172 ? 5.238 -31.328 -19.109 1 97.88 172 ASP A C 1
ATOM 1279 O O . ASP A 1 172 ? 4.25 -32.062 -19.203 1 97.88 172 ASP A O 1
ATOM 1283 N N . LEU A 1 173 ? 6.043 -31.344 -18.125 1 98.25 173 LEU A N 1
ATOM 1284 C CA . LEU A 1 173 ? 5.785 -32.156 -16.953 1 98.25 173 LEU A CA 1
ATOM 1285 C C . LEU A 1 173 ? 4.426 -31.844 -16.344 1 98.25 173 LEU A C 1
ATOM 1287 O O . LEU A 1 173 ? 3.656 -32.75 -16.031 1 98.25 173 LEU A O 1
ATOM 1291 N N . LEU A 1 174 ? 4.121 -30.562 -16.156 1 98.44 174 LEU A N 1
ATOM 1292 C CA . LEU A 1 174 ? 2.881 -30.125 -15.531 1 98.44 174 LEU A CA 1
ATOM 1293 C C . LEU A 1 174 ? 1.674 -30.516 -16.375 1 98.44 174 LEU A C 1
ATOM 1295 O O . LEU A 1 174 ? 0.654 -30.953 -15.836 1 98.44 174 LEU A O 1
ATOM 1299 N N . ILE A 1 175 ? 1.795 -30.375 -17.703 1 98.12 175 ILE A N 1
ATOM 1300 C CA . ILE A 1 175 ? 0.73 -30.766 -18.625 1 98.12 175 ILE A CA 1
ATOM 1301 C C . ILE A 1 175 ? 0.509 -32.281 -18.531 1 98.12 175 ILE A C 1
ATOM 1303 O O . ILE A 1 175 ? -0.625 -32.75 -18.375 1 98.12 175 ILE A O 1
ATOM 1307 N N . GLN A 1 176 ? 1.617 -33.031 -18.578 1 97.75 176 GLN A N 1
ATOM 1308 C CA . GLN A 1 176 ? 1.559 -34.5 -18.594 1 97.75 176 GLN A CA 1
ATOM 1309 C C . GLN A 1 176 ? 0.961 -35.031 -17.297 1 97.75 176 GLN A C 1
ATOM 1311 O O . GLN A 1 176 ? 0.236 -36.031 -17.312 1 97.75 176 GLN A O 1
ATOM 1316 N N . ARG A 1 177 ? 1.257 -34.375 -16.203 1 97.25 177 ARG A N 1
ATOM 1317 C CA . ARG A 1 177 ? 0.806 -34.844 -14.898 1 97.25 177 ARG A CA 1
ATOM 1318 C C . ARG A 1 177 ? -0.575 -34.281 -14.555 1 97.25 177 ARG A C 1
ATOM 1320 O O . ARG A 1 177 ? -1.1 -34.531 -13.469 1 97.25 177 ARG A O 1
ATOM 1327 N N . GLY A 1 178 ? -1.121 -33.5 -15.398 1 95.44 178 GLY A N 1
ATOM 1328 C CA . GLY A 1 178 ? -2.479 -33 -15.227 1 95.44 178 GLY A CA 1
ATOM 1329 C C . GLY A 1 178 ? -2.584 -31.891 -14.203 1 95.44 178 GLY A C 1
ATOM 1330 O O . GLY A 1 178 ? -3.604 -31.766 -13.516 1 95.44 178 GLY A O 1
ATOM 1331 N N . VAL A 1 179 ? -1.506 -31.188 -13.961 1 97.31 179 VAL A N 1
ATOM 1332 C CA . VAL A 1 179 ? -1.565 -30.031 -13.078 1 97.31 179 VAL A CA 1
ATOM 1333 C C . VAL A 1 179 ? -2.443 -28.953 -13.695 1 97.31 179 VAL A C 1
ATOM 1335 O O . VAL A 1 179 ? -2.127 -28.422 -14.766 1 97.31 179 VAL A O 1
ATOM 1338 N N . ARG A 1 180 ? -3.443 -28.547 -13.039 1 96.94 180 ARG A N 1
ATOM 1339 C CA . ARG A 1 180 ? -4.488 -27.75 -13.656 1 96.94 180 ARG A CA 1
ATOM 1340 C C . ARG A 1 180 ? -4.25 -26.266 -13.43 1 96.94 180 ARG A C 1
ATOM 1342 O O . ARG A 1 180 ? -4.883 -25.422 -14.062 1 96.94 180 ARG A O 1
ATOM 1349 N N . ARG A 1 181 ? -3.404 -25.891 -12.516 1 97.94 181 ARG A N 1
ATOM 1350 C CA . ARG A 1 181 ? -3.145 -24.484 -12.188 1 97.94 181 ARG A CA 1
ATOM 1351 C C . ARG A 1 181 ? -1.647 -24.219 -12.078 1 97.94 181 ARG A C 1
ATOM 1353 O O . ARG A 1 181 ? -0.916 -24.984 -11.453 1 97.94 181 ARG A O 1
ATOM 1360 N N . VAL A 1 182 ? -1.231 -23.125 -12.703 1 98.62 182 VAL A N 1
ATOM 1361 C CA . VAL A 1 182 ? 0.168 -22.719 -12.594 1 98.62 182 VAL A CA 1
ATOM 1362 C C . VAL A 1 182 ? 0.254 -21.25 -12.188 1 98.62 182 VAL A C 1
ATOM 1364 O O . VAL A 1 182 ? -0.544 -20.422 -12.648 1 98.62 182 VAL A O 1
ATOM 1367 N N . GLU A 1 183 ? 1.097 -20.953 -11.266 1 98.69 183 GLU A N 1
ATOM 1368 C CA . GLU A 1 183 ? 1.49 -19.578 -10.984 1 98.69 183 GLU A CA 1
ATOM 1369 C C . GLU A 1 183 ? 2.676 -19.156 -11.852 1 98.69 183 GLU A C 1
ATOM 1371 O O . GLU A 1 183 ? 3.791 -19.641 -11.664 1 98.69 183 GLU A O 1
ATOM 1376 N N . ALA A 1 184 ? 2.455 -18.312 -12.852 1 98.38 184 ALA A N 1
ATOM 1377 C CA . ALA A 1 184 ? 3.496 -17.812 -13.75 1 98.38 184 ALA A CA 1
ATOM 1378 C C . ALA A 1 184 ? 4.242 -16.641 -13.141 1 98.38 184 ALA A C 1
ATOM 1380 O O . ALA A 1 184 ? 3.678 -15.547 -12.992 1 98.38 184 ALA A O 1
ATOM 1381 N N . SER A 1 185 ? 5.48 -16.844 -12.82 1 96.31 185 SER A N 1
ATOM 1382 C CA . SER A 1 185 ? 6.23 -15.789 -12.148 1 96.31 185 SER A CA 1
ATOM 1383 C C . SER A 1 185 ? 7.453 -15.375 -12.953 1 96.31 185 SER A C 1
ATOM 1385 O O . SER A 1 185 ? 7.98 -16.172 -13.742 1 96.31 185 SER A O 1
ATOM 1387 N N . ALA A 1 186 ? 7.867 -14.117 -12.82 1 92.69 186 ALA A N 1
ATOM 1388 C CA . ALA A 1 186 ? 9.102 -13.523 -13.328 1 92.69 186 ALA A CA 1
ATOM 1389 C C . ALA A 1 186 ? 9.078 -13.422 -14.852 1 92.69 186 ALA A C 1
ATOM 1391 O O . ALA A 1 186 ? 10.133 -13.312 -15.484 1 92.69 186 ALA A O 1
ATOM 1392 N N . PHE A 1 187 ? 7.902 -13.508 -15.477 1 94.25 187 PHE A N 1
ATOM 1393 C CA . PHE A 1 187 ? 7.801 -13.352 -16.922 1 94.25 187 PHE A CA 1
ATOM 1394 C C . PHE A 1 187 ? 7.871 -11.883 -17.312 1 94.25 187 PHE A C 1
ATOM 1396 O O . PHE A 1 187 ? 7.203 -11.039 -16.719 1 94.25 187 PHE A O 1
ATOM 1403 N N . MET A 1 188 ? 8.633 -11.586 -18.266 1 90 188 MET A N 1
ATOM 1404 C CA . MET A 1 188 ? 8.672 -10.25 -18.859 1 90 188 MET A CA 1
ATOM 1405 C C . MET A 1 188 ? 7.887 -10.203 -20.172 1 90 188 MET A C 1
ATOM 1407 O O . MET A 1 188 ? 7.484 -9.133 -20.625 1 90 188 MET A O 1
ATOM 1411 N N . ALA A 1 189 ? 7.773 -11.359 -20.734 1 93.19 189 ALA A N 1
ATOM 1412 C CA . ALA A 1 189 ? 7 -11.609 -21.938 1 93.19 189 ALA A CA 1
ATOM 1413 C C . ALA A 1 189 ? 6.516 -13.055 -22 1 93.19 189 ALA A C 1
ATOM 1415 O O . ALA A 1 189 ? 6.988 -13.906 -21.25 1 93.19 189 ALA A O 1
ATOM 1416 N N . LEU A 1 190 ? 5.555 -13.32 -22.844 1 97.25 190 LEU A N 1
ATOM 1417 C CA . LEU A 1 190 ? 5.078 -14.688 -23.016 1 97.25 190 LEU A CA 1
ATOM 1418 C C . LEU A 1 190 ? 6.152 -15.562 -23.656 1 97.25 190 LEU A C 1
ATOM 1420 O O . LEU A 1 190 ? 6.93 -15.102 -24.484 1 97.25 190 LEU A O 1
ATOM 1424 N N . THR A 1 191 ? 6.238 -16.75 -23.219 1 97.25 191 THR A N 1
ATOM 1425 C CA . THR A 1 191 ? 7.074 -17.766 -23.844 1 97.25 191 THR A CA 1
ATOM 1426 C C . THR A 1 191 ? 6.211 -18.859 -24.469 1 97.25 191 THR A C 1
ATOM 1428 O O . THR A 1 191 ? 5.047 -19.031 -24.109 1 97.25 191 THR A O 1
ATOM 1431 N N . PRO A 1 192 ? 6.773 -19.594 -25.438 1 97.12 192 PRO A N 1
ATOM 1432 C CA . PRO A 1 192 ? 6.012 -20.719 -25.984 1 97.12 192 PRO A CA 1
ATOM 1433 C C . PRO A 1 192 ? 5.559 -21.703 -24.922 1 97.12 192 PRO A C 1
ATOM 1435 O O . PRO A 1 192 ? 4.477 -22.297 -25.031 1 97.12 192 PRO A O 1
ATOM 1438 N N . ALA A 1 193 ? 6.328 -21.875 -23.906 1 97.69 193 ALA A N 1
ATOM 1439 C CA . ALA A 1 193 ? 6.031 -22.828 -22.844 1 97.69 193 ALA A CA 1
ATOM 1440 C C . ALA A 1 193 ? 4.762 -22.453 -22.094 1 97.69 193 ALA A C 1
ATOM 1442 O O . ALA A 1 193 ? 3.871 -23.281 -21.891 1 97.69 193 ALA A O 1
ATOM 1443 N N . ILE A 1 194 ? 4.672 -21.203 -21.641 1 98.44 194 ILE A N 1
ATOM 1444 C CA . ILE A 1 194 ? 3.512 -20.766 -20.875 1 98.44 194 ILE A CA 1
ATOM 1445 C C . ILE A 1 194 ? 2.283 -20.719 -21.781 1 98.44 194 ILE A C 1
ATOM 1447 O O . ILE A 1 194 ? 1.166 -20.984 -21.344 1 98.44 194 ILE A O 1
ATOM 1451 N N . VAL A 1 195 ? 2.467 -20.328 -23.047 1 98.62 195 VAL A N 1
ATOM 1452 C CA . VAL A 1 195 ? 1.363 -20.312 -24.016 1 98.62 195 VAL A CA 1
ATOM 1453 C C . VAL A 1 195 ? 0.855 -21.734 -24.234 1 98.62 195 VAL A C 1
ATOM 1455 O O . VAL A 1 195 ? -0.355 -21.969 -24.234 1 98.62 195 VAL A O 1
ATOM 1458 N N . ARG A 1 196 ? 1.794 -22.656 -24.453 1 98.62 196 ARG A N 1
ATOM 1459 C CA . ARG A 1 196 ? 1.393 -24.047 -24.625 1 98.62 196 ARG A CA 1
ATOM 1460 C C . ARG A 1 196 ? 0.571 -24.531 -23.438 1 98.62 196 ARG A C 1
ATOM 1462 O O . ARG A 1 196 ? -0.501 -25.109 -23.609 1 98.62 196 ARG A O 1
ATOM 1469 N N . TYR A 1 197 ? 1.08 -24.281 -22.297 1 98.62 197 TYR A N 1
ATOM 1470 C CA . TYR A 1 197 ? 0.367 -24.703 -21.094 1 98.62 197 TYR A CA 1
ATOM 1471 C C . TYR A 1 197 ? -1.05 -24.141 -21.078 1 98.62 197 TYR A C 1
ATOM 1473 O O . TYR A 1 197 ? -2.006 -24.859 -20.766 1 98.62 197 TYR A O 1
ATOM 1481 N N . ALA A 1 198 ? -1.204 -22.906 -21.375 1 98.62 198 ALA A N 1
ATOM 1482 C CA . ALA A 1 198 ? -2.49 -22.219 -21.297 1 98.62 198 ALA A CA 1
ATOM 1483 C C . ALA A 1 198 ? -3.463 -22.766 -22.344 1 98.62 198 ALA A C 1
ATOM 1485 O O . ALA A 1 198 ? -4.68 -22.766 -22.125 1 98.62 198 ALA A O 1
ATOM 1486 N N . VAL A 1 199 ? -2.955 -23.266 -23.438 1 98.25 199 VAL A N 1
ATOM 1487 C CA . VAL A 1 199 ? -3.771 -23.531 -24.609 1 98.25 199 VAL A CA 1
ATOM 1488 C C . VAL A 1 199 ? -4.152 -25 -24.656 1 98.25 199 VAL A C 1
ATOM 1490 O O . VAL A 1 199 ? -5.25 -25.359 -25.109 1 98.25 199 VAL A O 1
ATOM 1493 N N . VAL A 1 200 ? -3.273 -25.859 -24.172 1 98.25 200 VAL A N 1
ATOM 1494 C CA . VAL A 1 200 ? -3.521 -27.297 -24.234 1 98.25 200 VAL A CA 1
ATOM 1495 C C . VAL A 1 200 ? -4.762 -27.641 -23.422 1 98.25 200 VAL A C 1
ATOM 1497 O O . VAL A 1 200 ? -4.906 -27.188 -22.281 1 98.25 200 VAL A O 1
ATOM 1500 N N . GLY A 1 201 ? -5.652 -28.375 -24.062 1 97 201 GLY A N 1
ATOM 1501 C CA . GLY A 1 201 ? -6.844 -28.828 -23.359 1 97 201 GLY A CA 1
ATOM 1502 C C . GLY A 1 201 ? -8.039 -27.922 -23.547 1 97 201 GLY A C 1
ATOM 1503 O O . GLY A 1 201 ? -9.141 -28.219 -23.078 1 97 201 GLY A O 1
ATOM 1504 N N . LEU A 1 202 ? -7.887 -26.766 -24.234 1 97.62 202 LEU A N 1
ATOM 1505 C CA . LEU A 1 202 ? -9.039 -25.938 -24.578 1 97.62 202 LEU A CA 1
ATOM 1506 C C . LEU A 1 202 ? -10.055 -26.719 -25.406 1 97.62 202 LEU A C 1
ATOM 1508 O O . LEU A 1 202 ? -9.68 -27.453 -26.312 1 97.62 202 LEU A O 1
ATOM 1512 N N . ARG A 1 203 ? -11.25 -26.562 -25.016 1 97.06 203 ARG A N 1
ATOM 1513 C CA . ARG A 1 203 ? -12.336 -27.234 -25.719 1 97.06 203 ARG A CA 1
ATOM 1514 C C . ARG A 1 203 ? -13.578 -26.344 -25.781 1 97.06 203 ARG A C 1
ATOM 1516 O O . ARG A 1 203 ? -13.828 -25.562 -24.859 1 97.06 203 ARG A O 1
ATOM 1523 N N . GLU A 1 204 ? -14.242 -26.469 -26.781 1 95.75 204 GLU A N 1
ATOM 1524 C CA . GLU A 1 204 ? -15.508 -25.75 -26.906 1 95.75 204 GLU A CA 1
ATOM 1525 C C . GLU A 1 204 ? -16.672 -26.594 -26.359 1 95.75 204 GLU A C 1
ATOM 1527 O O . GLU A 1 204 ? -16.797 -27.766 -26.703 1 95.75 204 GLU A O 1
ATOM 1532 N N . ARG A 1 205 ? -17.406 -26.031 -25.531 1 94.06 205 ARG A N 1
ATOM 1533 C CA . ARG A 1 205 ? -18.609 -26.688 -25 1 94.06 205 ARG A CA 1
ATOM 1534 C C . ARG A 1 205 ? -19.766 -26.594 -26 1 94.06 205 ARG A C 1
ATOM 1536 O O . ARG A 1 205 ? -19.703 -25.812 -26.953 1 94.06 205 ARG A O 1
ATOM 1543 N N . PRO A 1 206 ? -20.75 -27.344 -25.719 1 93.94 206 PRO A N 1
ATOM 1544 C CA . PRO A 1 206 ? -21.906 -27.297 -26.625 1 93.94 206 PRO A CA 1
ATOM 1545 C C . PRO A 1 206 ? -22.562 -25.938 -26.672 1 93.94 206 PRO A C 1
ATOM 1547 O O . PRO A 1 206 ? -23.125 -25.547 -27.703 1 93.94 206 PRO A O 1
ATOM 1550 N N . ASP A 1 207 ? -22.484 -25.281 -25.641 1 92.44 207 ASP A N 1
ATOM 1551 C CA . ASP A 1 207 ? -23.141 -23.984 -25.594 1 92.44 207 ASP A CA 1
ATOM 1552 C C . ASP A 1 207 ? -22.25 -22.891 -26.203 1 92.44 207 ASP A C 1
ATOM 1554 O O . ASP A 1 207 ? -22.594 -21.703 -26.156 1 92.44 207 ASP A O 1
ATOM 1558 N N . GLY A 1 208 ? -21.156 -23.297 -26.703 1 90.62 208 GLY A N 1
ATOM 1559 C CA . GLY A 1 208 ? -20.281 -22.359 -27.406 1 90.62 208 GLY A CA 1
ATOM 1560 C C . GLY A 1 208 ? -19.219 -21.75 -26.5 1 90.62 208 GLY A C 1
ATOM 1561 O O . GLY A 1 208 ? -18.297 -21.109 -26.984 1 90.62 208 GLY A O 1
ATOM 1562 N N . THR A 1 209 ? -19.359 -22.016 -25.25 1 92.44 209 THR A N 1
ATOM 1563 C CA . THR A 1 209 ? -18.344 -21.484 -24.328 1 92.44 209 THR A CA 1
ATOM 1564 C C . THR A 1 209 ? -17.078 -22.344 -24.375 1 92.44 209 THR A C 1
ATOM 1566 O O . THR A 1 209 ? -17.109 -23.484 -24.812 1 92.44 209 THR A O 1
ATOM 1569 N N . ILE A 1 210 ? -16.016 -21.703 -24.078 1 95.44 210 ILE A N 1
ATOM 1570 C CA . ILE A 1 210 ? -14.727 -22.391 -24.125 1 95.44 210 ILE A CA 1
ATOM 1571 C C . ILE A 1 210 ? -14.352 -22.891 -22.734 1 95.44 210 ILE A C 1
ATOM 1573 O O . ILE A 1 210 ? -14.367 -22.125 -21.766 1 95.44 210 ILE A O 1
ATOM 1577 N N . GLU A 1 211 ? -14.125 -24.125 -22.594 1 94.81 211 GLU A N 1
ATOM 1578 C CA . GLU A 1 211 ? -13.648 -24.75 -21.359 1 94.81 211 GLU A CA 1
ATOM 1579 C C . GLU A 1 211 ? -12.125 -24.766 -21.312 1 94.81 211 GLU A C 1
ATOM 1581 O O . GLU A 1 211 ? -11.469 -25.156 -22.281 1 94.81 211 GLU A O 1
ATOM 1586 N N . ARG A 1 212 ? -11.625 -24.359 -20.188 1 94.62 212 ARG A N 1
ATOM 1587 C CA . ARG A 1 212 ? -10.188 -24.359 -19.969 1 94.62 212 ARG A CA 1
ATOM 1588 C C . ARG A 1 212 ? -9.781 -25.453 -18.984 1 94.62 212 ARG A C 1
ATOM 1590 O O . ARG A 1 212 ? -10.328 -25.547 -17.891 1 94.62 212 ARG A O 1
ATOM 1597 N N . ARG A 1 213 ? -8.891 -26.234 -19.422 1 94.19 213 ARG A N 1
ATOM 1598 C CA . ARG A 1 213 ? -8.344 -27.281 -18.547 1 94.19 213 ARG A CA 1
ATOM 1599 C C . ARG A 1 213 ? -7.254 -26.703 -17.641 1 94.19 213 ARG A C 1
ATOM 1601 O O . ARG A 1 213 ? -7.121 -27.125 -16.484 1 94.19 213 ARG A O 1
ATOM 1608 N N . HIS A 1 214 ? -6.469 -25.812 -18.188 1 97.12 214 HIS A N 1
ATOM 1609 C CA . HIS A 1 214 ? -5.305 -25.25 -17.5 1 97.12 214 HIS A CA 1
ATOM 1610 C C . HIS A 1 214 ? -5.512 -23.781 -17.188 1 97.12 214 HIS A C 1
ATOM 1612 O O . HIS A 1 214 ? -5.855 -22.984 -18.062 1 97.12 214 HIS A O 1
ATOM 1618 N N . HIS A 1 215 ? -5.367 -23.438 -15.938 1 97.81 215 HIS A N 1
ATOM 1619 C CA . HIS A 1 215 ? -5.504 -22.062 -15.469 1 97.81 215 HIS A CA 1
ATOM 1620 C C . HIS A 1 215 ? -4.145 -21.438 -15.148 1 97.81 215 HIS A C 1
ATOM 1622 O O . HIS A 1 215 ? -3.352 -22.031 -14.414 1 97.81 215 HIS A O 1
ATOM 1628 N N . VAL A 1 216 ? -3.896 -20.266 -15.742 1 98.62 216 VAL A N 1
ATOM 1629 C CA . VAL A 1 216 ? -2.664 -19.531 -15.484 1 98.62 216 VAL A CA 1
ATOM 1630 C C . VAL A 1 216 ? -2.947 -18.375 -14.531 1 98.62 216 VAL A C 1
ATOM 1632 O O . VAL A 1 216 ? -3.836 -17.562 -14.773 1 98.62 216 VAL A O 1
ATOM 1635 N N . PHE A 1 217 ? -2.27 -18.391 -13.406 1 98.75 217 PHE A N 1
ATOM 1636 C CA . PHE A 1 217 ? -2.201 -17.25 -12.5 1 98.75 217 PHE A CA 1
ATOM 1637 C C . PHE A 1 217 ? -0.958 -16.422 -12.773 1 98.75 217 PHE A C 1
ATOM 1639 O O . PHE A 1 217 ? 0.126 -16.719 -12.273 1 98.75 217 PHE A O 1
ATOM 1646 N N . ALA A 1 218 ? -1.096 -15.352 -13.539 1 98.62 218 ALA A N 1
ATOM 1647 C CA . ALA A 1 218 ? 0.054 -14.523 -13.891 1 98.62 218 ALA A CA 1
ATOM 1648 C C . ALA A 1 218 ? 0.39 -13.547 -12.766 1 98.62 218 ALA A C 1
ATOM 1650 O O . ALA A 1 218 ? -0.436 -12.711 -12.391 1 98.62 218 ALA A O 1
ATOM 1651 N N . LYS A 1 219 ? 1.504 -13.648 -12.195 1 97.31 219 LYS A N 1
ATOM 1652 C CA . LYS A 1 219 ? 1.981 -12.672 -11.219 1 97.31 219 LYS A CA 1
ATOM 1653 C C . LYS A 1 219 ? 2.66 -11.492 -11.906 1 97.31 219 LYS A C 1
ATOM 1655 O O . LYS A 1 219 ? 3.666 -11.664 -12.602 1 97.31 219 LYS A O 1
ATOM 1660 N N . ILE A 1 220 ? 2.1 -10.344 -11.742 1 95.88 220 ILE A N 1
ATOM 1661 C CA . ILE A 1 220 ? 2.572 -9.195 -12.508 1 95.88 220 ILE A CA 1
ATOM 1662 C C . ILE A 1 220 ? 2.768 -8 -11.586 1 95.88 220 ILE A C 1
ATOM 1664 O O . ILE A 1 220 ? 2.082 -7.875 -10.562 1 95.88 220 ILE A O 1
ATOM 1668 N N . SER A 1 221 ? 3.715 -7.105 -11.914 1 93.5 221 SER A N 1
ATOM 1669 C CA . SER A 1 221 ? 3.93 -5.891 -11.133 1 93.5 221 SER A CA 1
ATOM 1670 C C . SER A 1 221 ? 3.887 -4.652 -12.023 1 93.5 221 SER A C 1
ATOM 1672 O O . SER A 1 221 ? 3.975 -3.525 -11.531 1 93.5 221 SER A O 1
ATOM 1674 N N . ARG A 1 222 ? 3.688 -4.828 -13.352 1 93.62 222 ARG A N 1
ATOM 1675 C CA . ARG A 1 222 ? 3.646 -3.723 -14.305 1 93.62 222 ARG A CA 1
ATOM 1676 C C . ARG A 1 222 ? 2.582 -3.959 -15.367 1 93.62 222 ARG A C 1
ATOM 1678 O O . ARG A 1 222 ? 2.361 -5.098 -15.789 1 93.62 222 ARG A O 1
ATOM 1685 N N . PRO A 1 223 ? 1.98 -2.865 -15.805 1 94.88 223 PRO A N 1
ATOM 1686 C CA . PRO A 1 223 ? 0.944 -3.008 -16.828 1 94.88 223 PRO A CA 1
ATOM 1687 C C . PRO A 1 223 ? 1.481 -3.59 -18.141 1 94.88 223 PRO A C 1
ATOM 1689 O O . PRO A 1 223 ? 0.786 -4.359 -18.812 1 94.88 223 PRO A O 1
ATOM 1692 N N . GLU A 1 224 ? 2.756 -3.273 -18.469 1 94.94 224 GLU A N 1
ATOM 1693 C CA . GLU A 1 224 ? 3.344 -3.725 -19.719 1 94.94 224 GLU A CA 1
ATOM 1694 C C . GLU A 1 224 ? 3.512 -5.242 -19.734 1 94.94 224 GLU A C 1
ATOM 1696 O O . GLU A 1 224 ? 3.445 -5.863 -20.797 1 94.94 224 GLU A O 1
ATOM 1701 N N . VAL A 1 225 ? 3.684 -5.816 -18.578 1 95 225 VAL A N 1
ATOM 1702 C CA . VAL A 1 225 ? 3.848 -7.262 -18.453 1 95 225 VAL A CA 1
ATOM 1703 C C . VAL A 1 225 ? 2.48 -7.93 -18.344 1 95 225 VAL A C 1
ATOM 1705 O O . VAL A 1 225 ? 2.305 -9.078 -18.766 1 95 225 VAL A O 1
ATOM 1708 N N . ALA A 1 226 ? 1.494 -7.188 -17.844 1 97.5 226 ALA A N 1
ATOM 1709 C CA . ALA A 1 226 ? 0.144 -7.715 -17.688 1 97.5 226 ALA A CA 1
ATOM 1710 C C . ALA A 1 226 ? -0.549 -7.891 -19.031 1 97.5 226 ALA A C 1
ATOM 1712 O O . ALA A 1 226 ? -1.275 -8.867 -19.234 1 97.5 226 ALA A O 1
ATOM 1713 N N . ARG A 1 227 ? -0.333 -6.984 -19.969 1 97.88 227 ARG A N 1
ATOM 1714 C CA . ARG A 1 227 ? -1.088 -6.895 -21.203 1 97.88 227 ARG A CA 1
ATOM 1715 C C . ARG A 1 227 ? -0.997 -8.195 -22 1 97.88 227 ARG A C 1
ATOM 1717 O O . ARG A 1 227 ? -2.018 -8.758 -22.391 1 97.88 227 ARG A O 1
ATOM 1724 N N . PRO A 1 228 ? 0.236 -8.742 -22.188 1 98.19 228 PRO A N 1
ATOM 1725 C CA . PRO A 1 228 ? 0.309 -9.984 -22.969 1 98.19 228 PRO A CA 1
ATOM 1726 C C . PRO A 1 228 ? -0.474 -11.133 -22.328 1 98.19 228 PRO A C 1
ATOM 1728 O O . PRO A 1 228 ? -1.034 -11.969 -23.031 1 98.19 228 PRO A O 1
ATOM 1731 N N . PHE A 1 229 ? -0.563 -11.18 -21.031 1 98.75 229 PHE A N 1
ATOM 1732 C CA . PHE A 1 229 ? -1.274 -12.258 -20.344 1 98.75 229 PHE A CA 1
ATOM 1733 C C . PHE A 1 229 ? -2.781 -12.062 -20.469 1 98.75 229 PHE A C 1
ATOM 1735 O O . PHE A 1 229 ? -3.545 -13.023 -20.344 1 98.75 229 PHE A O 1
ATOM 1742 N N . LEU A 1 230 ? -3.195 -10.789 -20.625 1 98.56 230 LEU A N 1
ATOM 1743 C CA . LEU A 1 230 ? -4.613 -10.453 -20.719 1 98.56 230 LEU A CA 1
ATOM 1744 C C . LEU A 1 230 ? -5.125 -10.617 -22.141 1 98.56 230 LEU A C 1
ATOM 1746 O O . LEU A 1 230 ? -6.336 -10.633 -22.375 1 98.56 230 LEU A O 1
ATOM 1750 N N . MET A 1 231 ? -4.27 -10.766 -23.094 1 98.44 231 MET A N 1
ATOM 1751 C CA . MET A 1 231 ? -4.59 -10.906 -24.516 1 98.44 231 MET A CA 1
ATOM 1752 C C . MET A 1 231 ? -4.598 -12.375 -24.938 1 98.44 231 MET A C 1
ATOM 1754 O O . MET A 1 231 ? -4.047 -13.227 -24.234 1 98.44 231 MET A O 1
ATOM 1758 N N . PRO A 1 232 ? -5.309 -12.703 -26.078 1 98.31 232 PRO A N 1
ATOM 1759 C CA . PRO A 1 232 ? -5.121 -14.039 -26.641 1 98.31 232 PRO A CA 1
ATOM 1760 C C . PRO A 1 232 ? -3.674 -14.305 -27.047 1 98.31 232 PRO A C 1
ATOM 1762 O O . PRO A 1 232 ? -2.896 -13.367 -27.234 1 98.31 232 PRO A O 1
ATOM 1765 N N . ALA A 1 233 ? -3.338 -15.547 -27.156 1 98.25 233 ALA A N 1
ATOM 1766 C CA . ALA A 1 233 ? -1.981 -15.93 -27.547 1 98.25 233 ALA A CA 1
ATOM 1767 C C . ALA A 1 233 ? -1.603 -15.312 -28.875 1 98.25 233 ALA A C 1
ATOM 1769 O O . ALA A 1 233 ? -2.426 -15.25 -29.797 1 98.25 233 ALA A O 1
ATOM 1770 N N . PRO A 1 234 ? -0.386 -14.828 -29.016 1 98 234 PRO A N 1
ATOM 1771 C CA . PRO A 1 234 ? 0.071 -14.328 -30.312 1 98 234 PRO A CA 1
ATOM 1772 C C . PRO A 1 234 ? 0.06 -15.406 -31.406 1 98 234 PRO A C 1
ATOM 1774 O O . PRO A 1 234 ? 0.472 -16.547 -31.156 1 98 234 PRO A O 1
ATOM 1777 N N . GLN A 1 235 ? -0.368 -14.977 -32.562 1 98.06 235 GLN A N 1
ATOM 1778 C CA . GLN A 1 235 ? -0.497 -15.906 -33.688 1 98.06 235 GLN A CA 1
ATOM 1779 C C . GLN A 1 235 ? 0.835 -16.578 -34 1 98.06 235 GLN A C 1
ATOM 1781 O O . GLN A 1 235 ? 0.879 -17.781 -34.281 1 98.06 235 GLN A O 1
ATOM 1786 N N . ALA A 1 236 ? 1.895 -15.844 -33.938 1 98.31 236 ALA A N 1
ATOM 1787 C CA . ALA A 1 236 ? 3.215 -16.375 -34.25 1 98.31 236 ALA A CA 1
ATOM 1788 C C . ALA A 1 236 ? 3.586 -17.531 -33.344 1 98.31 236 ALA A C 1
ATOM 1790 O O . ALA A 1 236 ? 4.176 -18.516 -33.781 1 98.31 236 ALA A O 1
ATOM 1791 N N . ILE A 1 237 ? 3.262 -17.391 -32.062 1 98.31 237 ILE A N 1
ATOM 1792 C CA . ILE A 1 237 ? 3.568 -18.453 -31.109 1 98.31 237 ILE A CA 1
ATOM 1793 C C . ILE A 1 237 ? 2.674 -19.656 -31.359 1 98.31 237 ILE A C 1
ATOM 1795 O O . ILE A 1 237 ? 3.141 -20.797 -31.312 1 98.31 237 ILE A O 1
ATOM 1799 N N . LEU A 1 238 ? 1.383 -19.469 -31.656 1 98.5 238 LEU A N 1
ATOM 1800 C CA . LEU A 1 238 ? 0.456 -20.562 -31.938 1 98.5 238 LEU A CA 1
ATOM 1801 C C . LEU A 1 238 ? 0.903 -21.344 -33.188 1 98.5 238 LEU A C 1
ATOM 1803 O O . LEU A 1 238 ? 0.874 -22.578 -33.188 1 98.5 238 LEU A O 1
ATOM 1807 N N . ASP A 1 239 ? 1.37 -20.578 -34.188 1 98.38 239 ASP A N 1
ATOM 1808 C CA . ASP A 1 239 ? 1.843 -21.219 -35.406 1 98.38 239 ASP A CA 1
ATOM 1809 C C . ASP A 1 239 ? 3.051 -22.109 -35.125 1 98.38 239 ASP A C 1
ATOM 1811 O O . ASP A 1 239 ? 3.133 -23.234 -35.656 1 98.38 239 ASP A O 1
ATOM 1815 N N . ALA A 1 240 ? 3.932 -21.594 -34.344 1 98.06 240 ALA A N 1
ATOM 1816 C CA . ALA A 1 240 ? 5.129 -22.344 -34 1 98.06 240 ALA A CA 1
ATOM 1817 C C . ALA A 1 240 ? 4.773 -23.609 -33.219 1 98.06 240 ALA A C 1
ATOM 1819 O O . ALA A 1 240 ? 5.324 -24.688 -33.5 1 98.06 240 ALA A O 1
ATOM 1820 N N . LEU A 1 241 ? 3.896 -23.516 -32.25 1 98.25 241 LEU A N 1
ATOM 1821 C CA . LEU A 1 241 ? 3.475 -24.656 -31.453 1 98.25 241 LEU A CA 1
ATOM 1822 C C . LEU A 1 241 ? 2.746 -25.688 -32.312 1 98.25 241 LEU A C 1
ATOM 1824 O O . LEU A 1 241 ? 2.941 -26.891 -32.156 1 98.25 241 LEU A O 1
ATOM 1828 N N . LEU A 1 242 ? 1.907 -25.234 -33.25 1 97.88 242 LEU A N 1
ATOM 1829 C CA . LEU A 1 242 ? 1.16 -26.094 -34.156 1 97.88 242 LEU A CA 1
ATOM 1830 C C . LEU A 1 242 ? 2.104 -26.859 -35.062 1 97.88 242 LEU A C 1
ATOM 1832 O O . LEU A 1 242 ? 1.945 -28.062 -35.281 1 97.88 242 LEU A O 1
ATOM 1836 N N . SER A 1 243 ? 3.082 -26.156 -35.594 1 97.94 243 SER A N 1
ATOM 1837 C CA . SER A 1 243 ? 4.027 -26.766 -36.531 1 97.94 243 SER A CA 1
ATOM 1838 C C . SER A 1 243 ? 4.84 -27.859 -35.844 1 97.94 243 SER A C 1
ATOM 1840 O O . SER A 1 243 ? 5.258 -28.828 -36.5 1 97.94 243 SER A O 1
ATOM 1842 N N . ARG A 1 244 ? 5.031 -27.75 -34.562 1 97.31 244 ARG A N 1
ATOM 1843 C CA . ARG A 1 244 ? 5.809 -28.734 -33.812 1 97.31 244 ARG A CA 1
ATOM 1844 C C . ARG A 1 244 ? 4.914 -29.844 -33.25 1 97.31 244 ARG A C 1
ATOM 1846 O O . ARG A 1 244 ? 5.395 -30.766 -32.625 1 97.31 244 ARG A O 1
ATOM 1853 N N . GLY A 1 245 ? 3.648 -29.703 -33.5 1 97.25 245 GLY A N 1
ATOM 1854 C CA . GLY A 1 245 ? 2.697 -30.719 -33.062 1 97.25 245 GLY A CA 1
ATOM 1855 C C . GLY A 1 245 ? 2.426 -30.688 -31.562 1 97.25 245 GLY A C 1
ATOM 1856 O O . GLY A 1 245 ? 2.014 -31.688 -30.984 1 97.25 245 GLY A O 1
ATOM 1857 N N . LEU A 1 246 ? 2.656 -29.531 -30.969 1 97.88 246 LEU A N 1
ATOM 1858 C CA . LEU A 1 246 ? 2.539 -29.422 -29.516 1 97.88 246 LEU A CA 1
ATOM 1859 C C . LEU A 1 246 ? 1.131 -29 -29.109 1 97.88 246 LEU A C 1
ATOM 1861 O O . LEU A 1 246 ? 0.75 -29.125 -27.953 1 97.88 246 LEU A O 1
ATOM 1865 N N . ILE A 1 247 ? 0.309 -28.5 -30.047 1 98.31 247 ILE A N 1
ATOM 1866 C CA . ILE A 1 247 ? -1.108 -28.219 -29.859 1 98.31 247 ILE A CA 1
ATOM 1867 C C . ILE A 1 247 ? -1.891 -28.641 -31.094 1 98.31 247 ILE A C 1
ATOM 1869 O O . ILE A 1 247 ? -1.305 -28.891 -32.156 1 98.31 247 ILE A O 1
ATOM 1873 N N . THR A 1 248 ? -3.135 -28.766 -31 1 98.19 248 THR A N 1
ATOM 1874 C CA . THR A 1 248 ? -3.992 -29.125 -32.125 1 98.19 248 THR A CA 1
ATOM 1875 C C . THR A 1 248 ? -4.512 -27.875 -32.844 1 98.19 248 THR A C 1
ATOM 1877 O O . THR A 1 248 ? -4.418 -26.766 -32.281 1 98.19 248 THR A O 1
ATOM 1880 N N . SER A 1 249 ? -5.051 -28.078 -34.031 1 98.06 249 SER A N 1
ATOM 1881 C CA . SER A 1 249 ? -5.645 -26.984 -34.812 1 98.06 249 SER A CA 1
ATOM 1882 C C . SER A 1 249 ? -6.832 -26.375 -34.062 1 98.06 249 SER A C 1
ATOM 1884 O O . SER A 1 249 ? -7.051 -25.156 -34.094 1 98.06 249 SER A O 1
ATOM 1886 N N . ASP A 1 250 ? -7.625 -27.188 -33.375 1 97.75 250 ASP A N 1
ATOM 1887 C CA . ASP A 1 250 ? -8.773 -26.719 -32.594 1 97.75 250 ASP A CA 1
ATOM 1888 C C . ASP A 1 250 ? -8.32 -25.875 -31.422 1 97.75 250 ASP A C 1
ATOM 1890 O O . ASP A 1 250 ? -8.914 -24.828 -31.141 1 97.75 250 ASP A O 1
ATOM 1894 N N . GLU A 1 251 ? -7.305 -26.359 -30.734 1 98.25 251 GLU A N 1
ATOM 1895 C CA . GLU A 1 251 ? -6.754 -25.594 -29.609 1 98.25 251 GLU A CA 1
ATOM 1896 C C . GLU A 1 251 ? -6.258 -24.219 -30.078 1 98.25 251 GLU A C 1
ATOM 1898 O O . GLU A 1 251 ? -6.523 -23.203 -29.422 1 98.25 251 GLU A O 1
ATOM 1903 N N . ALA A 1 252 ? -5.539 -24.188 -31.188 1 98.25 252 ALA A N 1
ATOM 1904 C CA . ALA A 1 252 ? -5.031 -22.922 -31.734 1 98.25 252 ALA A CA 1
ATOM 1905 C C . ALA A 1 252 ? -6.176 -21.984 -32.094 1 98.25 252 ALA A C 1
ATOM 1907 O O . ALA A 1 252 ? -6.09 -20.781 -31.828 1 98.25 252 ALA A O 1
ATOM 1908 N N . ARG A 1 253 ? -7.219 -22.531 -32.719 1 97.44 253 ARG A N 1
ATOM 1909 C CA . ARG A 1 253 ? -8.383 -21.734 -33.094 1 97.44 253 ARG A CA 1
ATOM 1910 C C . ARG A 1 253 ? -9.055 -21.141 -31.844 1 97.44 253 ARG A C 1
ATOM 1912 O O . ARG A 1 253 ? -9.375 -19.953 -31.812 1 97.44 253 ARG A O 1
ATOM 1919 N N . LEU A 1 254 ? -9.258 -21.953 -30.828 1 97.69 254 LEU A N 1
ATOM 1920 C CA . LEU A 1 254 ? -9.938 -21.531 -29.609 1 97.69 254 LEU A CA 1
ATOM 1921 C C . LEU A 1 254 ? -9.078 -20.531 -28.828 1 97.69 254 LEU A C 1
ATOM 1923 O O . LEU A 1 254 ? -9.602 -19.641 -28.172 1 97.69 254 LEU A O 1
ATOM 1927 N N . ALA A 1 255 ? -7.727 -20.703 -28.875 1 98 255 ALA A N 1
ATOM 1928 C CA . ALA A 1 255 ? -6.785 -19.875 -28.141 1 98 255 ALA A CA 1
ATOM 1929 C C . ALA A 1 255 ? -6.926 -18.406 -28.547 1 98 255 ALA A C 1
ATOM 1931 O O . ALA A 1 255 ? -6.598 -17.5 -27.766 1 98 255 ALA A O 1
ATOM 1932 N N . ARG A 1 256 ? -7.438 -18.109 -29.688 1 96.5 256 ARG A N 1
ATOM 1933 C CA . ARG A 1 256 ? -7.586 -16.75 -30.203 1 96.5 256 ARG A CA 1
ATOM 1934 C C . ARG A 1 256 ? -8.742 -16.031 -29.516 1 96.5 256 ARG A C 1
ATOM 1936 O O . ARG A 1 256 ? -8.883 -14.812 -29.641 1 96.5 256 ARG A O 1
ATOM 1943 N N . ARG A 1 257 ? -9.523 -16.75 -28.734 1 96.44 257 ARG A N 1
ATOM 1944 C CA . ARG A 1 257 ? -10.75 -16.188 -28.188 1 96.44 257 ARG A CA 1
ATOM 1945 C C . ARG A 1 257 ? -10.672 -16.078 -26.672 1 96.44 257 ARG A C 1
ATOM 1947 O O . ARG A 1 257 ? -11.625 -15.633 -26.031 1 96.44 257 ARG A O 1
ATOM 1954 N N . VAL A 1 258 ? -9.617 -16.469 -26.062 1 97.5 258 VAL A N 1
ATOM 1955 C CA . VAL A 1 258 ? -9.469 -16.438 -24.609 1 97.5 258 VAL A CA 1
ATOM 1956 C C . VAL A 1 258 ? -8.141 -15.781 -24.25 1 97.5 258 VAL A C 1
ATOM 1958 O O . VAL A 1 258 ? -7.18 -15.836 -25.031 1 97.5 258 VAL A O 1
ATOM 1961 N N . PRO A 1 259 ? -8.062 -15.086 -23.125 1 98.44 259 PRO A N 1
ATOM 1962 C CA . PRO A 1 259 ? -6.762 -14.594 -22.672 1 98.44 259 PRO A CA 1
ATOM 1963 C C . PRO A 1 259 ? -5.812 -15.711 -22.266 1 98.44 259 PRO A C 1
ATOM 1965 O O . PRO A 1 259 ? -6.258 -16.828 -22 1 98.44 259 PRO A O 1
ATOM 1968 N N . ILE A 1 260 ? -4.523 -15.422 -22.219 1 98.62 260 ILE A N 1
ATOM 1969 C CA . ILE A 1 260 ? -3.547 -16.375 -21.688 1 98.62 260 ILE A CA 1
ATOM 1970 C C . ILE A 1 260 ? -3.861 -16.688 -20.234 1 98.62 260 ILE A C 1
ATOM 1972 O O . ILE A 1 260 ? -3.885 -17.844 -19.828 1 98.62 260 ILE A O 1
ATOM 1976 N N . ALA A 1 261 ? -4.148 -15.688 -19.453 1 98.56 261 ALA A N 1
ATOM 1977 C CA . ALA A 1 261 ? -4.441 -15.844 -18.031 1 98.56 261 ALA A CA 1
ATOM 1978 C C . ALA A 1 261 ? -5.824 -15.305 -17.688 1 98.56 261 ALA A C 1
ATOM 1980 O O . ALA A 1 261 ? -6.164 -14.18 -18.062 1 98.56 261 ALA A O 1
ATOM 1981 N N . GLU A 1 262 ? -6.609 -16.062 -17.016 1 97.31 262 GLU A N 1
ATOM 1982 C CA . GLU A 1 262 ? -7.887 -15.586 -16.5 1 97.31 262 GLU A CA 1
ATOM 1983 C C . GLU A 1 262 ? -7.777 -15.195 -15.039 1 97.31 262 GLU A C 1
ATOM 1985 O O . GLU A 1 262 ? -8.766 -14.789 -14.422 1 97.31 262 GLU A O 1
ATOM 1990 N N . ASP A 1 263 ? -6.594 -15.398 -14.438 1 98.31 263 ASP A N 1
ATOM 1991 C CA . ASP A 1 263 ? -6.234 -14.922 -13.102 1 98.31 263 ASP A CA 1
ATOM 1992 C C . ASP A 1 263 ? -4.914 -14.148 -13.133 1 98.31 263 ASP A C 1
ATOM 1994 O O . ASP A 1 263 ? -3.885 -14.688 -13.547 1 98.31 263 ASP A O 1
ATOM 1998 N N . VAL A 1 264 ? -4.965 -12.945 -12.766 1 98.44 264 VAL A N 1
ATOM 1999 C CA . VAL A 1 264 ? -3.791 -12.078 -12.688 1 98.44 264 VAL A CA 1
ATOM 2000 C C . VAL A 1 264 ? -3.58 -11.617 -11.25 1 98.44 264 VAL A C 1
ATOM 2002 O O . VAL A 1 264 ? -4.484 -11.039 -10.641 1 98.44 264 VAL A O 1
ATOM 2005 N N . THR A 1 265 ? -2.43 -11.891 -10.68 1 98.56 265 THR A N 1
ATOM 2006 C CA . THR A 1 265 ? -2.102 -11.453 -9.32 1 98.56 265 THR A CA 1
ATOM 2007 C C . THR A 1 265 ? -1.188 -10.227 -9.359 1 98.56 265 THR A C 1
ATOM 2009 O O . THR A 1 265 ? -0.041 -10.32 -9.797 1 98.56 265 THR A O 1
ATOM 2012 N N . VAL A 1 266 ? -1.677 -9.102 -8.93 1 98.12 266 VAL A N 1
ATOM 2013 C CA . VAL A 1 266 ? -0.869 -7.887 -8.836 1 98.12 266 VAL A CA 1
ATOM 2014 C C . VAL A 1 266 ? 0.092 -8 -7.652 1 98.12 266 VAL A C 1
ATOM 2016 O O . VAL A 1 266 ? -0.336 -8.031 -6.496 1 98.12 266 VAL A O 1
ATOM 2019 N N . GLU A 1 267 ? 1.308 -8.094 -8 1 96.12 267 GLU A N 1
ATOM 2020 C CA . GLU A 1 267 ? 2.355 -8.188 -6.988 1 96.12 267 GLU A CA 1
ATOM 2021 C C . GLU A 1 267 ? 2.918 -6.805 -6.652 1 96.12 267 GLU A C 1
ATOM 2023 O O . GLU A 1 267 ? 3.645 -6.215 -7.457 1 96.12 267 GLU A O 1
ATOM 2028 N N . SER A 1 268 ? 2.652 -6.301 -5.508 1 94.19 268 SER A N 1
ATOM 2029 C CA . SER A 1 268 ? 3.066 -4.965 -5.094 1 94.19 268 SER A CA 1
ATOM 2030 C C . SER A 1 268 ? 4.383 -5.008 -4.32 1 94.19 268 SER A C 1
ATOM 2032 O O . SER A 1 268 ? 5.449 -5.176 -4.914 1 94.19 268 SER A O 1
ATOM 2034 N N . ASP A 1 269 ? 4.367 -4.891 -2.951 1 91.81 269 ASP A N 1
ATOM 2035 C CA . ASP A 1 269 ? 5.566 -4.879 -2.115 1 91.81 269 ASP A CA 1
ATOM 2036 C C . ASP A 1 269 ? 5.906 -6.285 -1.624 1 91.81 269 ASP A C 1
ATOM 2038 O O . ASP A 1 269 ? 5.828 -6.562 -0.426 1 91.81 269 ASP A O 1
ATOM 2042 N N . SER A 1 270 ? 6.477 -7.094 -2.492 1 93.19 270 SER A N 1
ATOM 2043 C CA . SER A 1 270 ? 6.719 -8.508 -2.227 1 93.19 270 SER A CA 1
ATOM 2044 C C . SER A 1 270 ? 8.078 -8.727 -1.58 1 93.19 270 SER A C 1
ATOM 2046 O O . SER A 1 270 ? 8.938 -7.84 -1.615 1 93.19 270 SER A O 1
ATOM 2048 N N . GLY A 1 271 ? 8.258 -9.852 -0.965 1 94.31 271 GLY A N 1
ATOM 2049 C CA . GLY A 1 271 ? 9.594 -10.367 -0.683 1 94.31 271 GLY A CA 1
ATOM 2050 C C . GLY A 1 271 ? 10.312 -10.859 -1.921 1 94.31 271 GLY A C 1
ATOM 2051 O O . GLY A 1 271 ? 9.68 -11.312 -2.877 1 94.31 271 GLY A O 1
ATOM 2052 N N . GLY A 1 272 ? 11.586 -10.797 -1.893 1 95 272 GLY A N 1
ATOM 2053 C CA . GLY A 1 272 ? 12.344 -11.18 -3.074 1 95 272 GLY A CA 1
ATOM 2054 C C . GLY A 1 272 ? 12.367 -10.109 -4.145 1 95 272 GLY A C 1
ATOM 2055 O O . GLY A 1 272 ? 12.547 -8.93 -3.842 1 95 272 GLY A O 1
ATOM 2056 N N . HIS A 1 273 ? 12.336 -10.508 -5.375 1 91.94 273 HIS A N 1
ATOM 2057 C CA . HIS A 1 273 ? 12.273 -9.547 -6.465 1 91.94 273 HIS A CA 1
ATOM 2058 C C . HIS A 1 273 ? 11.016 -8.688 -6.367 1 91.94 273 HIS A C 1
ATOM 2060 O O . HIS A 1 273 ? 9.914 -9.211 -6.215 1 91.94 273 HIS A O 1
ATOM 2066 N N . THR A 1 274 ? 11.195 -7.379 -6.398 1 91.44 274 THR A N 1
ATOM 2067 C CA . THR A 1 274 ? 10.07 -6.465 -6.199 1 91.44 274 THR A CA 1
ATOM 2068 C C . THR A 1 274 ? 10.328 -5.137 -6.902 1 91.44 274 THR A C 1
ATOM 2070 O O . THR A 1 274 ? 11.469 -4.676 -6.977 1 91.44 274 THR A O 1
ATOM 2073 N N . ASP A 1 275 ? 9.25 -4.57 -7.438 1 87.5 275 ASP A N 1
ATOM 2074 C CA . ASP A 1 275 ? 9.312 -3.189 -7.906 1 87.5 275 ASP A CA 1
ATOM 2075 C C . ASP A 1 275 ? 8.945 -2.215 -6.789 1 87.5 275 ASP A C 1
ATOM 2077 O O . ASP A 1 275 ? 9 -0.998 -6.977 1 87.5 275 ASP A O 1
ATOM 2081 N N . ASN A 1 276 ? 8.57 -2.688 -5.637 1 87 276 ASN A N 1
ATOM 2082 C CA . ASN A 1 276 ? 8.266 -1.935 -4.422 1 87 276 ASN A CA 1
ATOM 2083 C C . ASN A 1 276 ? 7.18 -0.892 -4.668 1 87 276 ASN A C 1
ATOM 2085 O O . ASN A 1 276 ? 7.301 0.251 -4.227 1 87 276 ASN A O 1
ATOM 2089 N N . ARG A 1 277 ? 6.184 -1.193 -5.477 1 89.44 277 ARG A N 1
ATOM 2090 C CA . ARG A 1 277 ? 5.094 -0.258 -5.734 1 89.44 277 ARG A CA 1
ATOM 2091 C C . ARG A 1 277 ? 3.969 -0.439 -4.719 1 89.44 277 ARG A C 1
ATOM 2093 O O . ARG A 1 277 ? 3.662 -1.563 -4.32 1 89.44 277 ARG A O 1
ATOM 2100 N N . PRO A 1 278 ? 3.402 0.7 -4.297 1 93.06 278 PRO A N 1
ATOM 2101 C CA . PRO A 1 278 ? 2.242 0.552 -3.414 1 93.06 278 PRO A CA 1
ATOM 2102 C C . PRO A 1 278 ? 1.059 -0.122 -4.102 1 93.06 278 PRO A C 1
ATOM 2104 O O . PRO A 1 278 ? 0.75 0.19 -5.254 1 93.06 278 PRO A O 1
ATOM 2107 N N . LEU A 1 279 ? 0.431 -1.022 -3.393 1 96.75 279 LEU A N 1
ATOM 2108 C CA . LEU A 1 279 ? -0.709 -1.75 -3.941 1 96.75 279 LEU A CA 1
ATOM 2109 C C . LEU A 1 279 ? -1.796 -0.787 -4.406 1 96.75 279 LEU A C 1
ATOM 2111 O O . LEU A 1 279 ? -2.361 -0.958 -5.488 1 96.75 279 LEU A O 1
ATOM 2115 N N . GLY A 1 280 ? -2.068 0.243 -3.656 1 96.12 280 GLY A N 1
ATOM 2116 C CA . GLY A 1 280 ? -3.121 1.197 -3.967 1 96.12 280 GLY A CA 1
ATOM 2117 C C . GLY A 1 280 ? -2.863 1.971 -5.246 1 96.12 280 GLY A C 1
ATOM 2118 O O . GLY A 1 280 ? -3.777 2.586 -5.801 1 96.12 280 GLY A O 1
ATOM 2119 N N . ALA A 1 281 ? -1.653 2.004 -5.727 1 95.94 281 ALA A N 1
ATOM 2120 C CA . ALA A 1 281 ? -1.313 2.717 -6.957 1 95.94 281 ALA A CA 1
ATOM 2121 C C . ALA A 1 281 ? -1.344 1.779 -8.164 1 95.94 281 ALA A C 1
ATOM 2123 O O . ALA A 1 281 ? -1.92 2.111 -9.195 1 95.94 281 ALA A O 1
ATOM 2124 N N . VAL A 1 282 ? -0.819 0.605 -8.008 1 96.75 282 VAL A N 1
ATOM 2125 C CA . VAL A 1 282 ? -0.625 -0.271 -9.156 1 96.75 282 VAL A CA 1
ATOM 2126 C C . VAL A 1 282 ? -1.904 -1.058 -9.438 1 96.75 282 VAL A C 1
ATOM 2128 O O . VAL A 1 282 ? -2.248 -1.314 -10.594 1 96.75 282 VAL A O 1
ATOM 2131 N N . PHE A 1 283 ? -2.658 -1.466 -8.422 1 97.69 283 PHE A N 1
ATOM 2132 C CA . PHE A 1 283 ? -3.807 -2.355 -8.562 1 97.69 283 PHE A CA 1
ATOM 2133 C C . PHE A 1 283 ? -4.875 -1.723 -9.445 1 97.69 283 PHE A C 1
ATOM 2135 O O . PHE A 1 283 ? -5.332 -2.336 -10.414 1 97.69 283 PHE A O 1
ATOM 2142 N N . PRO A 1 284 ? -5.266 -0.425 -9.203 1 97.19 284 PRO A N 1
ATOM 2143 C CA . PRO A 1 284 ? -6.297 0.175 -10.055 1 97.19 284 PRO A CA 1
ATOM 2144 C C . PRO A 1 284 ? -5.875 0.265 -11.516 1 97.19 284 PRO A C 1
ATOM 2146 O O . PRO A 1 284 ? -6.715 0.165 -12.414 1 97.19 284 PRO A O 1
ATOM 2149 N N . ILE A 1 285 ? -4.613 0.462 -11.75 1 97.38 285 ILE A N 1
ATOM 2150 C CA . ILE A 1 285 ? -4.113 0.568 -13.117 1 97.38 285 ILE A CA 1
ATOM 2151 C C . ILE A 1 285 ? -4.289 -0.769 -13.836 1 97.38 285 ILE A C 1
ATOM 2153 O O . ILE A 1 285 ? -4.742 -0.812 -14.984 1 97.38 285 ILE A O 1
ATOM 2157 N N . ILE A 1 286 ? -3.945 -1.858 -13.148 1 97.88 286 ILE A N 1
ATOM 2158 C CA . ILE A 1 286 ? -4.062 -3.186 -13.75 1 97.88 286 ILE A CA 1
ATOM 2159 C C . ILE A 1 286 ? -5.535 -3.523 -13.961 1 97.88 286 ILE A C 1
ATOM 2161 O O . ILE A 1 286 ? -5.902 -4.117 -14.977 1 97.88 286 ILE A O 1
ATOM 2165 N N . MET A 1 287 ? -6.422 -3.158 -13.008 1 97.06 287 MET A N 1
ATOM 2166 C CA . MET A 1 287 ? -7.859 -3.367 -13.148 1 97.06 287 MET A CA 1
ATOM 2167 C C . MET A 1 287 ? -8.398 -2.646 -14.383 1 97.06 287 MET A C 1
ATOM 2169 O O . MET A 1 287 ? -9.18 -3.213 -15.141 1 97.06 287 MET A O 1
ATOM 2173 N N . ALA A 1 288 ? -7.973 -1.41 -14.57 1 96.31 288 ALA A N 1
ATOM 2174 C CA . ALA A 1 288 ? -8.414 -0.625 -15.719 1 96.31 288 ALA A CA 1
ATOM 2175 C C . ALA A 1 288 ? -7.957 -1.263 -17.031 1 96.31 288 ALA A C 1
ATOM 2177 O O . ALA A 1 288 ? -8.727 -1.33 -17.984 1 96.31 288 ALA A O 1
ATOM 2178 N N . LEU A 1 289 ? -6.703 -1.7 -17.016 1 97.38 289 LEU A N 1
ATOM 2179 C CA . LEU A 1 289 ? -6.16 -2.365 -18.203 1 97.38 289 LEU A CA 1
ATOM 2180 C C . LEU A 1 289 ? -6.957 -3.625 -18.531 1 97.38 289 LEU A C 1
ATOM 2182 O O . LEU A 1 289 ? -7.297 -3.863 -19.688 1 97.38 289 LEU A O 1
ATOM 2186 N N . ARG A 1 290 ? -7.223 -4.414 -17.516 1 97.75 290 ARG A N 1
ATOM 2187 C CA . ARG A 1 290 ? -8.016 -5.629 -17.672 1 97.75 290 ARG A CA 1
ATOM 2188 C C . ARG A 1 290 ? -9.375 -5.32 -18.281 1 97.75 290 ARG A C 1
ATOM 2190 O O . ARG A 1 290 ? -9.812 -5.992 -19.219 1 97.75 290 ARG A O 1
ATOM 2197 N N . ASP A 1 291 ? -10.086 -4.316 -17.766 1 95.25 291 ASP A N 1
ATOM 2198 C CA . ASP A 1 291 ? -11.406 -3.947 -18.25 1 95.25 291 ASP A CA 1
ATOM 2199 C C . ASP A 1 291 ? -11.344 -3.486 -19.719 1 95.25 291 ASP A C 1
ATOM 2201 O O . ASP A 1 291 ? -12.219 -3.828 -20.516 1 95.25 291 ASP A O 1
ATOM 2205 N N . GLU A 1 292 ? -10.336 -2.713 -20 1 95.62 292 GLU A N 1
ATOM 2206 C CA . GLU A 1 292 ? -10.141 -2.232 -21.359 1 95.62 292 GLU A CA 1
ATOM 2207 C C . GLU A 1 292 ? -9.961 -3.393 -22.344 1 95.62 292 GLU A C 1
ATOM 2209 O O . GLU A 1 292 ? -10.641 -3.467 -23.359 1 95.62 292 GLU A O 1
ATOM 2214 N N . ILE A 1 293 ? -9.125 -4.277 -22.016 1 97.44 293 ILE A N 1
ATOM 2215 C CA . ILE A 1 293 ? -8.797 -5.391 -22.891 1 97.44 293 ILE A CA 1
ATOM 2216 C C . ILE A 1 293 ? -9.992 -6.336 -23 1 97.44 293 ILE A C 1
ATOM 2218 O O . ILE A 1 293 ? -10.305 -6.828 -24.094 1 97.44 293 ILE A O 1
ATOM 2222 N N . ALA A 1 294 ? -10.648 -6.59 -21.875 1 96 294 ALA A N 1
ATOM 2223 C CA . ALA A 1 294 ? -11.82 -7.457 -21.891 1 96 294 ALA A CA 1
ATOM 2224 C C . ALA A 1 294 ? -12.891 -6.918 -22.844 1 96 294 ALA A C 1
ATOM 2226 O O . ALA A 1 294 ? -13.508 -7.68 -23.594 1 96 294 ALA A O 1
ATOM 2227 N N . ARG A 1 295 ? -13.094 -5.633 -22.828 1 93.75 295 ARG A N 1
ATOM 2228 C CA . ARG A 1 295 ? -14.055 -4.992 -23.719 1 93.75 295 ARG A CA 1
ATOM 2229 C C . ARG A 1 295 ? -13.609 -5.105 -25.172 1 93.75 295 ARG A C 1
ATOM 2231 O O . ARG A 1 295 ? -14.398 -5.465 -26.047 1 93.75 295 ARG A O 1
ATOM 2238 N N . GLU A 1 296 ? -12.359 -4.816 -25.391 1 96.69 296 GLU A N 1
ATOM 2239 C CA . GLU A 1 296 ? -11.805 -4.84 -26.75 1 96.69 296 GLU A CA 1
ATOM 2240 C C . GLU A 1 296 ? -11.867 -6.238 -27.344 1 96.69 296 GLU A C 1
ATOM 2242 O O . GLU A 1 296 ? -12.156 -6.395 -28.531 1 96.69 296 GLU A O 1
ATOM 2247 N N . GLN A 1 297 ? -11.609 -7.254 -26.531 1 96.75 297 GLN A N 1
ATOM 2248 C CA . GLN A 1 297 ? -11.531 -8.625 -27 1 96.75 297 GLN A CA 1
ATOM 2249 C C . GLN A 1 297 ? -12.898 -9.305 -26.953 1 96.75 297 GLN A C 1
ATOM 2251 O O . GLN A 1 297 ? -13.086 -10.391 -27.516 1 96.75 297 GLN A O 1
ATOM 2256 N N . GLY A 1 298 ? -13.859 -8.703 -26.266 1 94.31 298 GLY A N 1
ATOM 2257 C CA . GLY A 1 298 ? -15.188 -9.273 -26.141 1 94.31 298 GLY A CA 1
ATOM 2258 C C . GLY A 1 298 ? -15.234 -10.523 -25.281 1 94.31 298 GLY A C 1
ATOM 2259 O O . GLY A 1 298 ? -15.961 -11.469 -25.594 1 94.31 298 GLY A O 1
ATOM 2260 N N . TYR A 1 299 ? -14.375 -10.562 -24.25 1 94.06 299 TYR A N 1
ATOM 2261 C CA . TYR A 1 299 ? -14.375 -11.719 -23.359 1 94.06 299 TYR A CA 1
ATOM 2262 C C . TYR A 1 299 ? -15.727 -11.875 -22.672 1 94.06 299 TYR A C 1
ATOM 2264 O O . TYR A 1 299 ? -16.344 -10.891 -22.25 1 94.06 299 TYR A O 1
ATOM 2272 N N . THR A 1 300 ? -16.172 -13.086 -22.562 1 85.62 300 THR A N 1
ATOM 2273 C CA . THR A 1 300 ? -17.453 -13.352 -21.922 1 85.62 300 THR A CA 1
ATOM 2274 C C . THR A 1 300 ? -17.25 -13.805 -20.469 1 85.62 300 THR A C 1
ATOM 2276 O O . THR A 1 300 ? -18.188 -13.766 -19.672 1 85.62 300 THR A O 1
ATOM 2279 N N . ARG A 1 301 ? -16.109 -14.258 -20.203 1 87.81 301 ARG A N 1
ATOM 2280 C CA . ARG A 1 301 ? -15.766 -14.648 -18.844 1 87.81 301 ARG A CA 1
ATOM 2281 C C . ARG A 1 301 ? -14.867 -13.594 -18.188 1 87.81 301 ARG A C 1
ATOM 2283 O O . ARG A 1 301 ? -13.984 -13.031 -18.828 1 87.81 301 ARG A O 1
ATOM 2290 N N . PRO A 1 302 ? -15.117 -13.438 -16.938 1 90 302 PRO A N 1
ATOM 2291 C CA . PRO A 1 302 ? -14.305 -12.414 -16.281 1 90 302 PRO A CA 1
ATOM 2292 C C . PRO A 1 302 ? -12.867 -12.867 -16.031 1 90 302 PRO A C 1
ATOM 2294 O O . PRO A 1 302 ? -12.625 -14.039 -15.742 1 90 302 PRO A O 1
ATOM 2297 N N . ILE A 1 303 ? -11.938 -11.969 -16.234 1 96.88 303 ILE A N 1
ATOM 2298 C CA . ILE A 1 303 ? -10.57 -12.117 -15.75 1 96.88 303 ILE A CA 1
ATOM 2299 C C . ILE A 1 303 ? -10.469 -11.617 -14.312 1 96.88 303 ILE A C 1
ATOM 2301 O O . ILE A 1 303 ? -10.805 -10.461 -14.023 1 96.88 303 ILE A O 1
ATOM 2305 N N . ARG A 1 304 ? -10.125 -12.438 -13.375 1 97.94 304 ARG A N 1
ATOM 2306 C CA . ARG A 1 304 ? -10.023 -12.102 -11.961 1 97.94 304 ARG A CA 1
ATOM 2307 C C . ARG A 1 304 ? -8.656 -11.5 -11.633 1 97.94 304 ARG A C 1
ATOM 2309 O O . ARG A 1 304 ? -7.629 -12.016 -12.07 1 97.94 304 ARG A O 1
ATOM 2316 N N . VAL A 1 305 ? -8.648 -10.398 -11 1 98.5 305 VAL A N 1
ATOM 2317 C CA . VAL A 1 305 ? -7.414 -9.758 -10.562 1 98.5 305 VAL A CA 1
ATOM 2318 C C . VAL A 1 305 ? -7.277 -9.883 -9.047 1 98.5 305 VAL A C 1
ATOM 2320 O O . VAL A 1 305 ? -8.172 -9.492 -8.297 1 98.5 305 VAL A O 1
ATOM 2323 N N . GLY A 1 306 ? -6.234 -10.531 -8.641 1 98.62 306 GLY A N 1
ATOM 2324 C CA . GLY A 1 306 ? -5.922 -10.68 -7.227 1 98.62 306 GLY A CA 1
ATOM 2325 C C . GLY A 1 306 ? -4.84 -9.727 -6.75 1 98.62 306 GLY A C 1
ATOM 2326 O O . GLY A 1 306 ? -4.195 -9.062 -7.562 1 98.62 306 GLY A O 1
ATOM 2327 N N . ALA A 1 307 ? -4.73 -9.609 -5.441 1 98.5 307 ALA A N 1
ATOM 2328 C CA . ALA A 1 307 ? -3.752 -8.719 -4.82 1 98.5 307 ALA A CA 1
ATOM 2329 C C . ALA A 1 307 ? -2.744 -9.508 -3.99 1 98.5 307 ALA A C 1
ATOM 2331 O O . ALA A 1 307 ? -3.115 -10.43 -3.268 1 98.5 307 ALA A O 1
ATOM 2332 N N . ALA A 1 308 ? -1.479 -9.18 -4.121 1 97.75 308 ALA A N 1
ATOM 2333 C CA . ALA A 1 308 ? -0.397 -9.766 -3.334 1 97.75 308 ALA A CA 1
ATOM 2334 C C . ALA A 1 308 ? 0.638 -8.711 -2.953 1 97.75 308 ALA A C 1
ATOM 2336 O O . ALA A 1 308 ? 0.766 -7.688 -3.627 1 97.75 308 ALA A O 1
ATOM 2337 N N . GLY A 1 309 ? 1.362 -9 -1.871 1 95.25 309 GLY A N 1
ATOM 2338 C CA . GLY A 1 309 ? 2.396 -8.094 -1.399 1 95.25 309 GLY A CA 1
ATOM 2339 C C . GLY A 1 309 ? 1.908 -7.137 -0.331 1 95.25 309 GLY A C 1
ATOM 2340 O O . GLY A 1 309 ? 0.978 -6.363 -0.563 1 95.25 309 GLY A O 1
ATOM 2341 N N . GLY A 1 310 ? 2.529 -7.207 0.813 1 93.31 310 GLY A N 1
ATOM 2342 C CA . GLY A 1 310 ? 2.188 -6.293 1.892 1 93.31 310 GLY A CA 1
ATOM 2343 C C . GLY A 1 310 ? 0.998 -6.758 2.711 1 93.31 310 GLY A C 1
ATOM 2344 O O . GLY A 1 310 ? 0.458 -5.996 3.518 1 93.31 310 GLY A O 1
ATOM 2345 N N . LEU A 1 311 ? 0.547 -7.926 2.512 1 97.62 311 LEU A N 1
ATOM 2346 C CA . LEU A 1 311 ? -0.642 -8.43 3.193 1 97.62 311 LEU A CA 1
ATOM 2347 C C . LEU A 1 311 ? -0.259 -9.297 4.387 1 97.62 311 LEU A C 1
ATOM 2349 O O . LEU A 1 311 ? -0.042 -10.5 4.238 1 97.62 311 LEU A O 1
ATOM 2353 N N . GLY A 1 312 ? -0.187 -8.648 5.566 1 97.81 312 GLY A N 1
ATOM 2354 C CA . GLY A 1 312 ? 0.247 -9.383 6.746 1 97.81 312 GLY A CA 1
ATOM 2355 C C . GLY A 1 312 ? -0.714 -9.25 7.914 1 97.81 312 GLY A C 1
ATOM 2356 O O . GLY A 1 312 ? -0.497 -9.852 8.969 1 97.81 312 GLY A O 1
ATOM 2357 N N . THR A 1 313 ? -1.801 -8.461 7.762 1 98.56 313 THR A N 1
ATOM 2358 C CA . THR A 1 313 ? -2.785 -8.242 8.82 1 98.56 313 THR A CA 1
ATOM 2359 C C . THR A 1 313 ? -4.203 -8.344 8.258 1 98.56 313 THR A C 1
ATOM 2361 O O . THR A 1 313 ? -4.41 -8.211 7.055 1 98.56 313 THR A O 1
ATOM 2364 N N . PRO A 1 314 ? -5.207 -8.57 9.18 1 98.62 314 PRO A N 1
ATOM 2365 C CA . PRO A 1 314 ? -6.605 -8.547 8.742 1 98.62 314 PRO A CA 1
ATOM 2366 C C . PRO A 1 314 ? -6.977 -7.246 8.031 1 98.62 314 PRO A C 1
ATOM 2368 O O . PRO A 1 314 ? -7.672 -7.273 7.012 1 98.62 314 PRO A O 1
ATOM 2371 N N . SER A 1 315 ? -6.5 -6.164 8.547 1 98.12 315 SER A N 1
ATOM 2372 C CA . SER A 1 315 ? -6.84 -4.867 7.969 1 98.12 315 SER A CA 1
ATOM 2373 C C . SER A 1 315 ? -6.281 -4.73 6.559 1 98.12 315 SER A C 1
ATOM 2375 O O . SER A 1 315 ? -6.945 -4.191 5.672 1 98.12 315 SER A O 1
ATOM 2377 N N . SER A 1 316 ? -5.02 -5.18 6.336 1 98.12 316 SER A N 1
ATOM 2378 C CA . SER A 1 316 ? -4.449 -5.102 4.996 1 98.12 316 SER A CA 1
ATOM 2379 C C . SER A 1 316 ? -5.195 -6.004 4.023 1 98.12 316 SER A C 1
ATOM 2381 O O . SER A 1 316 ? -5.348 -5.668 2.848 1 98.12 316 SER A O 1
ATOM 2383 N N . VAL A 1 317 ? -5.676 -7.148 4.477 1 98.75 317 VAL A N 1
ATOM 2384 C CA . VAL A 1 317 ? -6.457 -8.055 3.645 1 98.75 317 VAL A CA 1
ATOM 2385 C C . VAL A 1 317 ? -7.809 -7.43 3.318 1 98.75 317 VAL A C 1
ATOM 2387 O O . VAL A 1 317 ? -8.242 -7.438 2.164 1 98.75 317 VAL A O 1
ATOM 2390 N N . ALA A 1 318 ? -8.508 -6.84 4.34 1 98.75 318 ALA A N 1
ATOM 2391 C CA . ALA A 1 318 ? -9.766 -6.133 4.109 1 98.75 318 ALA A CA 1
ATOM 2392 C C . ALA A 1 318 ? -9.586 -5.004 3.1 1 98.75 318 ALA A C 1
ATOM 2394 O O . ALA A 1 318 ? -10.422 -4.812 2.217 1 98.75 318 ALA A O 1
ATOM 2395 N N . SER A 1 319 ? -8.508 -4.316 3.221 1 98.31 319 SER A N 1
ATOM 2396 C CA . SER A 1 319 ? -8.203 -3.195 2.338 1 98.31 319 SER A CA 1
ATOM 2397 C C . SER A 1 319 ? -7.988 -3.664 0.902 1 98.31 319 SER A C 1
ATOM 2399 O O . SER A 1 319 ? -8.375 -2.975 -0.046 1 98.31 319 SER A O 1
ATOM 2401 N N . ALA A 1 320 ? -7.32 -4.801 0.716 1 98.56 320 ALA A N 1
ATOM 2402 C CA . ALA A 1 320 ? -7.117 -5.355 -0.619 1 98.56 320 ALA A CA 1
ATOM 2403 C C . ALA A 1 320 ? -8.445 -5.691 -1.285 1 98.56 320 ALA A C 1
ATOM 2405 O O . ALA A 1 320 ? -8.648 -5.395 -2.465 1 98.56 320 ALA A O 1
ATOM 2406 N N . PHE A 1 321 ? -9.359 -6.293 -0.54 1 98.62 321 PHE A N 1
ATOM 2407 C CA . PHE A 1 321 ? -10.672 -6.594 -1.09 1 98.62 321 PHE A CA 1
ATOM 2408 C C . PHE A 1 321 ? -11.445 -5.316 -1.392 1 98.62 321 PHE A C 1
ATOM 2410 O O . PHE A 1 321 ? -12.172 -5.242 -2.385 1 98.62 321 PHE A O 1
ATOM 2417 N N . ALA A 1 322 ? -11.266 -4.324 -0.556 1 98 322 ALA A N 1
ATOM 2418 C CA . ALA A 1 322 ? -11.938 -3.045 -0.766 1 98 322 ALA A CA 1
ATOM 2419 C C . ALA A 1 322 ? -11.43 -2.361 -2.031 1 98 322 ALA A C 1
ATOM 2421 O O . ALA A 1 322 ? -12.141 -1.566 -2.646 1 98 322 ALA A O 1
ATOM 2422 N N . LEU A 1 323 ? -10.227 -2.652 -2.436 1 97.38 323 LEU A N 1
ATOM 2423 C CA . LEU A 1 323 ? -9.68 -2.158 -3.693 1 97.38 323 LEU A CA 1
ATOM 2424 C C . LEU A 1 323 ? -10.398 -2.783 -4.883 1 97.38 323 LEU A C 1
ATOM 2426 O O . LEU A 1 323 ? -10.359 -2.244 -5.992 1 97.38 323 LEU A O 1
ATOM 2430 N N . GLY A 1 324 ? -10.969 -3.947 -4.668 1 97.38 324 GLY A N 1
ATOM 2431 C CA . GLY A 1 324 ? -11.648 -4.672 -5.73 1 97.38 324 GLY A CA 1
ATOM 2432 C C . GLY A 1 324 ? -11.016 -6.016 -6.035 1 97.38 324 GLY A C 1
ATOM 2433 O O . GLY A 1 324 ? -11.375 -6.672 -7.016 1 97.38 324 GLY A O 1
ATOM 2434 N N . ALA A 1 325 ? -10.086 -6.445 -5.199 1 98.62 325 ALA A N 1
ATOM 2435 C CA . ALA A 1 325 ? -9.391 -7.699 -5.465 1 98.62 325 ALA A CA 1
ATOM 2436 C C . ALA A 1 325 ? -10.359 -8.875 -5.469 1 98.62 325 ALA A C 1
ATOM 2438 O O . ALA A 1 325 ? -11.219 -8.984 -4.586 1 98.62 325 ALA A O 1
ATOM 2439 N N . SER A 1 326 ? -10.227 -9.75 -6.434 1 98.38 326 SER A N 1
ATOM 2440 C CA . SER A 1 326 ? -11.039 -10.969 -6.508 1 98.38 326 SER A CA 1
ATOM 2441 C C . SER A 1 326 ? -10.57 -12.008 -5.496 1 98.38 326 SER A C 1
ATOM 2443 O O . SER A 1 326 ? -11.359 -12.836 -5.039 1 98.38 326 SER A O 1
ATOM 2445 N N . TYR A 1 327 ? -9.359 -12.031 -5.207 1 98.62 327 TYR A N 1
ATOM 2446 C CA . TYR A 1 327 ? -8.711 -12.883 -4.215 1 98.62 327 TYR A CA 1
ATOM 2447 C C . TYR A 1 327 ? -7.422 -12.25 -3.705 1 98.62 327 TYR A C 1
ATOM 2449 O O . TYR A 1 327 ? -6.949 -11.258 -4.262 1 98.62 327 TYR A O 1
ATOM 2457 N N . VAL A 1 328 ? -6.914 -12.766 -2.609 1 98.81 328 VAL A N 1
ATOM 2458 C CA . VAL A 1 328 ? -5.633 -12.297 -2.09 1 98.81 328 VAL A CA 1
ATOM 2459 C C . VAL A 1 328 ? -4.621 -13.445 -2.098 1 98.81 328 VAL A C 1
ATOM 2461 O O . VAL A 1 328 ? -5 -14.617 -2.02 1 98.81 328 VAL A O 1
ATOM 2464 N N . LEU A 1 329 ? -3.383 -13.117 -2.305 1 98.75 329 LEU A N 1
ATOM 2465 C CA . LEU A 1 329 ? -2.275 -14.062 -2.262 1 98.75 329 LEU A CA 1
ATOM 2466 C C . LEU A 1 329 ? -1.201 -13.594 -1.282 1 98.75 329 LEU A C 1
ATOM 2468 O O . LEU A 1 329 ? -0.72 -12.461 -1.374 1 98.75 329 LEU A O 1
ATOM 2472 N N . THR A 1 330 ? -0.881 -14.445 -0.276 1 98.38 330 THR A N 1
ATOM 2473 C CA . THR A 1 330 ? 0.141 -14.125 0.714 1 98.38 330 THR A CA 1
ATOM 2474 C C . THR A 1 330 ? 1.384 -14.984 0.509 1 98.38 330 THR A C 1
ATOM 2476 O O . THR A 1 330 ? 1.293 -16.109 0.002 1 98.38 330 THR A O 1
ATOM 2479 N N . GLY A 1 331 ? 2.512 -14.438 0.809 1 97.12 331 GLY A N 1
ATOM 2480 C CA . GLY A 1 331 ? 3.779 -15.133 0.649 1 97.12 331 GLY A CA 1
ATOM 2481 C C . GLY A 1 331 ? 4.652 -15.078 1.89 1 97.12 331 GLY A C 1
ATOM 2482 O O . GLY A 1 331 ? 4.668 -16.016 2.688 1 97.12 331 GLY A O 1
ATOM 2483 N N . SER A 1 332 ? 5.141 -13.883 2.336 1 96 332 SER A N 1
ATOM 2484 C CA . SER A 1 332 ? 6.105 -13.695 3.416 1 96 332 SER A CA 1
ATOM 2485 C C . SER A 1 332 ? 5.598 -14.305 4.719 1 96 332 SER A C 1
ATOM 2487 O O . SER A 1 332 ? 6.344 -14.992 5.418 1 96 332 SER A O 1
ATOM 2489 N N . VAL A 1 333 ? 4.387 -14.133 5.059 1 98.12 333 VAL A N 1
ATOM 2490 C CA . VAL A 1 333 ? 3.863 -14.562 6.352 1 98.12 333 VAL A CA 1
ATOM 2491 C C . VAL A 1 333 ? 3.805 -16.094 6.402 1 98.12 333 VAL A C 1
ATOM 2493 O O . VAL A 1 333 ? 3.91 -16.688 7.48 1 98.12 333 VAL A O 1
ATOM 2496 N N . ASN A 1 334 ? 3.709 -16.719 5.23 1 98.5 334 ASN A N 1
ATOM 2497 C CA . ASN A 1 334 ? 3.609 -18.172 5.172 1 98.5 334 ASN A CA 1
ATOM 2498 C C . ASN A 1 334 ? 4.977 -18.828 5.324 1 98.5 334 ASN A C 1
ATOM 2500 O O . ASN A 1 334 ? 5.062 -20.031 5.629 1 98.5 334 ASN A O 1
ATOM 2504 N N . GLN A 1 335 ? 6.027 -18.109 5.023 1 98 335 GLN A N 1
ATOM 2505 C CA . GLN A 1 335 ? 7.379 -18.609 5.227 1 98 335 GLN A CA 1
ATOM 2506 C C . GLN A 1 335 ? 7.637 -18.922 6.695 1 98 335 GLN A C 1
ATOM 2508 O O . GLN A 1 335 ? 8.516 -19.719 7.02 1 98 335 GLN A O 1
ATOM 2513 N N . ALA A 1 336 ? 6.891 -18.312 7.574 1 98.06 336 ALA A N 1
ATOM 2514 C CA . ALA A 1 336 ? 7.035 -18.516 9.016 1 98.06 336 ALA A CA 1
ATOM 2515 C C . ALA A 1 336 ? 6.203 -19.688 9.5 1 98.06 336 ALA A C 1
ATOM 2517 O O . ALA A 1 336 ? 6.27 -20.078 10.672 1 98.06 336 ALA A O 1
ATOM 2518 N N . ALA A 1 337 ? 5.387 -20.297 8.656 1 98.56 337 ALA A N 1
ATOM 2519 C CA . ALA A 1 337 ? 4.559 -21.438 9.023 1 98.56 337 ALA A CA 1
ATOM 2520 C C . ALA A 1 337 ? 5.398 -22.703 9.156 1 98.56 337 ALA A C 1
ATOM 2522 O O . ALA A 1 337 ? 6.41 -22.859 8.469 1 98.56 337 ALA A O 1
ATOM 2523 N N . ILE A 1 338 ? 4.984 -23.641 9.945 1 98.44 338 ILE A N 1
ATOM 2524 C CA . ILE A 1 338 ? 5.746 -24.844 10.234 1 98.44 338 ILE A CA 1
ATOM 2525 C C . ILE A 1 338 ? 5.809 -25.734 8.992 1 98.44 338 ILE A C 1
ATOM 2527 O O . ILE A 1 338 ? 6.707 -26.562 8.859 1 98.44 338 ILE A O 1
ATOM 2531 N N . GLU A 1 339 ? 4.871 -25.531 8.031 1 98.62 339 GLU A N 1
ATOM 2532 C CA . GLU A 1 339 ? 4.852 -26.328 6.816 1 98.62 339 GLU A CA 1
ATOM 2533 C C . GLU A 1 339 ? 5.871 -25.828 5.801 1 98.62 339 GLU A C 1
ATOM 2535 O O . GLU A 1 339 ? 6.152 -26.5 4.805 1 98.62 339 GLU A O 1
ATOM 2540 N N . SER A 1 340 ? 6.426 -24.594 6.008 1 98.31 340 SER A N 1
ATOM 2541 C CA . SER A 1 340 ? 7.363 -24 5.066 1 98.31 340 SER A CA 1
ATOM 2542 C C . SER A 1 340 ? 8.656 -24.797 4.98 1 98.31 340 SER A C 1
ATOM 2544 O O . SER A 1 340 ? 9.031 -25.484 5.938 1 98.31 340 SER A O 1
ATOM 2546 N N . GLY A 1 341 ? 9.312 -24.703 3.844 1 98.5 341 GLY A N 1
ATOM 2547 C CA . GLY A 1 341 ? 10.586 -25.391 3.654 1 98.5 341 GLY A CA 1
ATOM 2548 C C . GLY A 1 341 ? 11.75 -24.641 4.27 1 98.5 341 GLY A C 1
ATOM 2549 O O . GLY A 1 341 ? 12.883 -25.125 4.246 1 98.5 341 GLY A O 1
ATOM 2550 N N . LEU A 1 342 ? 11.516 -23.453 4.797 1 98.44 342 LEU A N 1
ATOM 2551 C CA . LEU A 1 342 ? 12.562 -22.734 5.516 1 98.44 342 LEU A CA 1
ATOM 2552 C C . LEU A 1 342 ? 12.938 -23.469 6.801 1 98.44 342 LEU A C 1
ATOM 2554 O O . LEU A 1 342 ? 12.086 -24.078 7.449 1 98.44 342 LEU A O 1
ATOM 2558 N N . SER A 1 343 ? 14.219 -23.438 7.203 1 98.38 343 SER A N 1
ATOM 2559 C CA . SER A 1 343 ? 14.695 -24.094 8.414 1 98.38 343 SER A CA 1
ATOM 2560 C C . SER A 1 343 ? 14 -23.531 9.656 1 98.38 343 SER A C 1
ATOM 2562 O O . SER A 1 343 ? 13.469 -22.422 9.633 1 98.38 343 SER A O 1
ATOM 2564 N N . GLU A 1 344 ? 14.008 -24.344 10.734 1 97.81 344 GLU A N 1
ATOM 2565 C CA . GLU A 1 344 ? 13.469 -23.875 12.008 1 97.81 344 GLU A CA 1
ATOM 2566 C C . GLU A 1 344 ? 14.156 -22.594 12.461 1 97.81 344 GLU A C 1
ATOM 2568 O O . GLU A 1 344 ? 13.5 -21.656 12.93 1 97.81 344 GLU A O 1
ATOM 2573 N N . ALA A 1 345 ? 15.469 -22.562 12.297 1 97.94 345 ALA A N 1
ATOM 2574 C CA . ALA A 1 345 ? 16.219 -21.359 12.664 1 97.94 345 ALA A CA 1
ATOM 2575 C C . ALA A 1 345 ? 15.75 -20.156 11.859 1 97.94 345 ALA A C 1
ATOM 2577 O O . ALA A 1 345 ? 15.617 -19.062 12.406 1 97.94 345 ALA A O 1
ATOM 2578 N N . GLY A 1 346 ? 15.547 -20.328 10.57 1 98.06 346 GLY A N 1
ATOM 2579 C CA . GLY A 1 346 ? 15.039 -19.25 9.734 1 98.06 346 GLY A CA 1
ATOM 2580 C C . GLY A 1 346 ? 13.664 -18.766 10.156 1 98.06 346 GLY A C 1
ATOM 2581 O O . GLY A 1 346 ? 13.414 -17.562 10.18 1 98.06 346 GLY A O 1
ATOM 2582 N N . ARG A 1 347 ? 12.758 -19.656 10.484 1 98.31 347 ARG A N 1
ATOM 2583 C CA . ARG A 1 347 ? 11.414 -19.297 10.906 1 98.31 347 ARG A CA 1
ATOM 2584 C C . ARG A 1 347 ? 11.445 -18.5 12.211 1 98.31 347 ARG A C 1
ATOM 2586 O O . ARG A 1 347 ? 10.664 -17.562 12.391 1 98.31 347 ARG A O 1
ATOM 2593 N N . VAL A 1 348 ? 12.336 -18.875 13.102 1 97.81 348 VAL A N 1
ATOM 2594 C CA . VAL A 1 348 ? 12.492 -18.156 14.359 1 97.81 348 VAL A CA 1
ATOM 2595 C C . VAL A 1 348 ? 12.961 -16.719 14.07 1 97.81 348 VAL A C 1
ATOM 2597 O O . VAL A 1 348 ? 12.469 -15.766 14.68 1 97.81 348 VAL A O 1
ATOM 2600 N N . MET A 1 349 ? 13.914 -16.578 13.148 1 98 349 MET A N 1
ATOM 2601 C CA . MET A 1 349 ? 14.383 -15.258 12.758 1 98 349 MET A CA 1
ATOM 2602 C C . MET A 1 349 ? 13.234 -14.422 12.203 1 98 349 MET A C 1
ATOM 2604 O O . MET A 1 349 ? 13.078 -13.25 12.562 1 98 349 MET A O 1
ATOM 2608 N N . LEU A 1 350 ? 12.43 -15 11.352 1 98.38 350 LEU A N 1
ATOM 2609 C CA . LEU A 1 350 ? 11.297 -14.312 10.75 1 98.38 350 LEU A CA 1
ATOM 2610 C C . LEU A 1 350 ? 10.312 -13.836 11.82 1 98.38 350 LEU A C 1
ATOM 2612 O O . LEU A 1 350 ? 9.75 -12.75 11.711 1 98.38 350 LEU A O 1
ATOM 2616 N N . ALA A 1 351 ? 10.078 -14.648 12.844 1 97.88 351 ALA A N 1
ATOM 2617 C CA . ALA A 1 351 ? 9.109 -14.352 13.883 1 97.88 351 ALA A CA 1
ATOM 2618 C C . ALA A 1 351 ? 9.539 -13.141 14.711 1 97.88 351 ALA A C 1
ATOM 2620 O O . ALA A 1 351 ? 8.727 -12.562 15.438 1 97.88 351 ALA A O 1
ATOM 2621 N N . GLN A 1 352 ? 10.781 -12.727 14.562 1 97.12 352 GLN A N 1
ATOM 2622 C CA . GLN A 1 352 ? 11.305 -11.602 15.336 1 97.12 352 GLN A CA 1
ATOM 2623 C C . GLN A 1 352 ? 11.344 -10.328 14.492 1 97.12 352 GLN A C 1
ATOM 2625 O O . GLN A 1 352 ? 11.656 -9.25 15 1 97.12 352 GLN A O 1
ATOM 2630 N N . ALA A 1 353 ? 10.984 -10.438 13.273 1 97.62 353 ALA A N 1
ATOM 2631 C CA . ALA A 1 353 ? 11.094 -9.32 12.336 1 97.62 353 ALA A CA 1
AT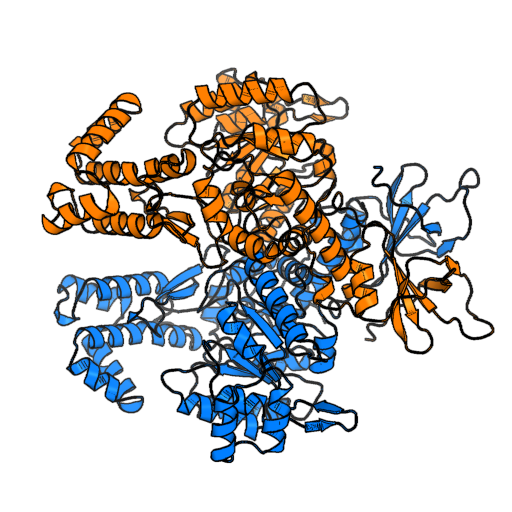OM 2632 C C . ALA A 1 353 ? 10.094 -8.219 12.68 1 97.62 353 ALA A C 1
ATOM 2634 O O . ALA A 1 353 ? 8.938 -8.5 12.992 1 97.62 353 ALA A O 1
ATOM 2635 N N . GLY A 1 354 ? 10.531 -6.953 12.719 1 96.19 354 GLY A N 1
ATOM 2636 C CA . GLY A 1 354 ? 9.672 -5.785 12.766 1 96.19 354 GLY A CA 1
ATOM 2637 C C . GLY A 1 354 ? 9.438 -5.152 11.406 1 96.19 354 GLY A C 1
ATOM 2638 O O . GLY A 1 354 ? 9.945 -5.641 10.398 1 96.19 354 GLY A O 1
ATOM 2639 N N . LEU A 1 355 ? 8.695 -4.074 11.43 1 94.06 355 LEU A N 1
ATOM 2640 C CA . LEU A 1 355 ? 8.297 -3.395 10.203 1 94.06 355 LEU A CA 1
ATOM 2641 C C . LEU A 1 355 ? 9.523 -2.949 9.406 1 94.06 355 LEU A C 1
ATOM 2643 O O . LEU A 1 355 ? 9.547 -3.07 8.18 1 94.06 355 LEU A O 1
ATOM 2647 N N . ALA A 1 356 ? 10.539 -2.463 10.062 1 94 356 ALA A N 1
ATOM 2648 C CA . ALA A 1 356 ? 11.688 -1.842 9.406 1 94 356 ALA A CA 1
ATOM 2649 C C . ALA A 1 356 ? 12.812 -2.85 9.203 1 94 356 ALA A C 1
ATOM 2651 O O . ALA A 1 356 ? 13.922 -2.48 8.805 1 94 356 ALA A O 1
ATOM 2652 N N . ASP A 1 357 ? 12.609 -4.125 9.469 1 96.88 357 ASP A N 1
ATOM 2653 C CA . ASP A 1 357 ? 13.672 -5.129 9.477 1 96.88 357 ASP A CA 1
ATOM 2654 C C . ASP A 1 357 ? 13.781 -5.828 8.125 1 96.88 357 ASP A C 1
ATOM 2656 O O . ASP A 1 357 ? 13.891 -7.055 8.062 1 96.88 357 ASP A O 1
ATOM 2660 N N . VAL A 1 358 ? 13.695 -5.121 7.012 1 96.62 358 VAL A N 1
ATOM 2661 C CA . VAL A 1 358 ? 13.93 -5.637 5.664 1 96.62 358 VAL A CA 1
ATOM 2662 C C . VAL A 1 358 ? 14.945 -4.746 4.941 1 96.62 358 VAL A C 1
ATOM 2664 O O . VAL A 1 358 ? 15.141 -3.588 5.316 1 96.62 358 VAL A O 1
ATOM 2667 N N . ILE A 1 359 ? 15.562 -5.254 3.969 1 96.75 359 ILE A N 1
ATOM 2668 C CA . ILE A 1 359 ? 16.594 -4.527 3.242 1 96.75 359 ILE A CA 1
ATOM 2669 C C . ILE A 1 359 ? 16.688 -5.047 1.81 1 96.75 359 ILE A C 1
ATOM 2671 O O . ILE A 1 359 ? 16.453 -6.23 1.557 1 96.75 359 ILE A O 1
ATOM 2675 N N . MET A 1 360 ? 16.906 -4.156 0.883 1 96.06 360 MET A N 1
ATOM 2676 C CA . MET A 1 360 ? 17.234 -4.566 -0.481 1 96.06 360 MET A CA 1
ATOM 2677 C C . MET A 1 360 ? 18.672 -5.031 -0.582 1 96.06 360 MET A C 1
ATOM 2679 O O . MET A 1 360 ? 19.594 -4.355 -0.096 1 96.06 360 MET A O 1
ATOM 2683 N N . ALA A 1 361 ? 18.922 -6.203 -1.134 1 97.75 361 ALA A N 1
ATOM 2684 C CA . ALA A 1 361 ? 20.25 -6.793 -1.294 1 97.75 361 ALA A CA 1
ATOM 2685 C C . ALA A 1 361 ? 20.453 -7.301 -2.719 1 97.75 361 ALA A C 1
ATOM 2687 O O . ALA A 1 361 ? 19.484 -7.598 -3.424 1 97.75 361 ALA A O 1
ATOM 2688 N N . PRO A 1 362 ? 21.672 -7.383 -3.131 1 97.06 362 PRO A N 1
ATOM 2689 C CA . PRO A 1 362 ? 21.922 -7.875 -4.488 1 97.06 362 PRO A CA 1
ATOM 2690 C C . PRO A 1 362 ? 21.391 -9.289 -4.711 1 97.06 362 PRO A C 1
ATOM 2692 O O . PRO A 1 362 ? 21.516 -10.141 -3.83 1 97.06 362 PRO A O 1
ATOM 2695 N N . ALA A 1 363 ? 20.766 -9.438 -5.84 1 95.44 363 ALA A N 1
ATOM 2696 C CA . ALA A 1 363 ? 20.297 -10.758 -6.254 1 95.44 363 ALA A CA 1
ATOM 2697 C C . ALA A 1 363 ? 21.438 -11.562 -6.887 1 95.44 363 ALA A C 1
ATOM 2699 O O . ALA A 1 363 ? 22.312 -11 -7.543 1 95.44 363 ALA A O 1
ATOM 2700 N N . ALA A 1 364 ? 21.406 -12.828 -6.656 1 93.94 364 ALA A N 1
ATOM 2701 C CA . ALA A 1 364 ? 22.391 -13.688 -7.312 1 93.94 364 ALA A CA 1
ATOM 2702 C C . ALA A 1 364 ? 22.188 -13.688 -8.828 1 93.94 364 ALA A C 1
ATOM 2704 O O . ALA A 1 364 ? 23.156 -13.562 -9.586 1 93.94 364 ALA A O 1
ATOM 2705 N N . ASP A 1 365 ? 20.875 -13.812 -9.07 1 87.12 365 ASP A N 1
ATOM 2706 C CA . ASP A 1 365 ? 20.547 -13.766 -10.492 1 87.12 365 ASP A CA 1
ATOM 2707 C C . ASP A 1 365 ? 20.625 -12.344 -11.031 1 87.12 365 ASP A C 1
ATOM 2709 O O . ASP A 1 365 ? 20.125 -11.406 -10.406 1 87.12 365 ASP A O 1
ATOM 2713 N N . MET A 1 366 ? 21.328 -11.977 -11.984 1 87.62 366 MET A N 1
ATOM 2714 C CA . MET A 1 366 ? 21.5 -10.672 -12.617 1 87.62 366 MET A CA 1
ATOM 2715 C C . MET A 1 366 ? 22.344 -9.75 -11.75 1 87.62 366 MET A C 1
ATOM 2717 O O . MET A 1 366 ? 22.078 -8.547 -11.656 1 87.62 366 MET A O 1
ATOM 2721 N N . PHE A 1 367 ? 23.203 -10.336 -10.875 1 94.69 367 PHE A N 1
ATOM 2722 C CA . PHE A 1 367 ? 24.078 -9.625 -9.961 1 94.69 367 PHE A CA 1
ATOM 2723 C C . PHE A 1 367 ? 24.812 -8.5 -10.672 1 94.69 367 PHE A C 1
ATOM 2725 O O . PHE A 1 367 ? 24.828 -7.359 -10.195 1 94.69 367 PHE A O 1
ATOM 2732 N N . GLU A 1 368 ? 25.281 -8.805 -11.828 1 93.44 368 GLU A N 1
ATOM 2733 C CA . GLU A 1 368 ? 26.109 -7.859 -12.578 1 93.44 368 GLU A CA 1
ATOM 2734 C C . GLU A 1 368 ? 25.281 -6.648 -13.016 1 93.44 368 GLU A C 1
ATOM 2736 O O . GLU A 1 368 ? 25.844 -5.574 -13.266 1 93.44 368 GLU A O 1
ATOM 2741 N N . MET A 1 369 ? 23.969 -6.887 -13.062 1 90.69 369 MET A N 1
ATOM 2742 C CA . MET A 1 369 ? 23.078 -5.82 -13.508 1 90.69 369 MET A CA 1
ATOM 2743 C C . MET A 1 369 ? 22.609 -4.98 -12.32 1 90.69 369 MET A C 1
ATOM 2745 O O . MET A 1 369 ? 21.906 -3.986 -12.5 1 90.69 369 MET A O 1
ATOM 2749 N N . GLY A 1 370 ? 22.953 -5.363 -11.203 1 92.31 370 GLY A N 1
ATOM 2750 C CA . GLY A 1 370 ? 22.609 -4.594 -10.016 1 92.31 370 GLY A CA 1
ATOM 2751 C C . GLY A 1 370 ? 21.203 -4.867 -9.508 1 92.31 370 GLY A C 1
ATOM 2752 O O . GLY A 1 370 ? 20.672 -4.094 -8.711 1 92.31 370 GLY A O 1
ATOM 2753 N N . VAL A 1 371 ? 20.594 -5.961 -10 1 93.19 371 VAL A N 1
ATOM 2754 C CA . VAL A 1 371 ? 19.25 -6.309 -9.555 1 93.19 371 VAL A CA 1
ATOM 2755 C C . VAL A 1 371 ? 19.281 -6.695 -8.078 1 93.19 371 VAL A C 1
ATOM 2757 O O . VAL A 1 371 ? 20.234 -7.328 -7.613 1 93.19 371 VAL A O 1
ATOM 2760 N N . LYS A 1 372 ? 18.312 -6.227 -7.398 1 96.06 372 LYS A N 1
ATOM 2761 C CA . LYS A 1 372 ? 18.266 -6.469 -5.961 1 96.06 372 LYS A CA 1
ATOM 2762 C C . LYS A 1 372 ? 17.016 -7.254 -5.574 1 96.06 372 LYS A C 1
ATOM 2764 O O . LYS A 1 372 ? 16.078 -7.363 -6.363 1 96.06 372 LYS A O 1
ATOM 2769 N N . VAL A 1 373 ? 17 -7.836 -4.406 1 96.75 373 VAL A N 1
ATOM 2770 C CA . VAL A 1 373 ? 15.883 -8.547 -3.793 1 96.75 373 VAL A CA 1
ATOM 2771 C C . VAL A 1 373 ? 15.641 -8.008 -2.385 1 96.75 373 VAL A C 1
ATOM 2773 O O . VAL A 1 373 ? 16.562 -7.527 -1.728 1 96.75 373 VAL A O 1
ATOM 2776 N N . GLN A 1 374 ? 14.445 -8 -1.994 1 97.31 374 GLN A N 1
ATOM 2777 C CA . GLN A 1 374 ? 14.062 -7.621 -0.639 1 97.31 374 GLN A CA 1
ATOM 2778 C C . GLN A 1 374 ? 14.164 -8.805 0.317 1 97.31 374 GLN A C 1
ATOM 2780 O O . GLN A 1 374 ? 13.578 -9.859 0.077 1 97.31 374 GLN A O 1
ATOM 2785 N N . VAL A 1 375 ? 14.898 -8.648 1.438 1 98.31 375 VAL A N 1
ATOM 2786 C CA . VAL A 1 375 ? 15.188 -9.766 2.33 1 98.31 375 VAL A CA 1
ATOM 2787 C C . VAL A 1 375 ? 15.141 -9.297 3.781 1 98.31 375 VAL A C 1
ATOM 2789 O O . VAL A 1 375 ? 15.102 -8.094 4.047 1 98.31 375 VAL A O 1
ATOM 2792 N N . LEU A 1 376 ? 15.102 -10.234 4.652 1 98.44 376 LEU A N 1
ATOM 2793 C CA . LEU A 1 376 ? 15.156 -9.961 6.082 1 98.44 376 LEU A CA 1
ATOM 2794 C C . LEU A 1 376 ? 16.5 -9.344 6.465 1 98.44 376 LEU A C 1
ATOM 2796 O O . LEU A 1 376 ? 17.547 -9.797 6.016 1 98.44 376 LEU A O 1
ATOM 2800 N N . ARG A 1 377 ? 16.453 -8.375 7.262 1 97.88 377 ARG A N 1
ATOM 2801 C CA . ARG A 1 377 ? 17.656 -7.695 7.746 1 97.88 377 ARG A CA 1
ATOM 2802 C C . ARG A 1 377 ? 18.016 -8.156 9.156 1 97.88 377 ARG A C 1
ATOM 2804 O O . ARG A 1 377 ? 19.188 -8.375 9.469 1 97.88 377 ARG A O 1
ATOM 2811 N N . ARG A 1 378 ? 17.047 -8.266 10 1 96.75 378 ARG A N 1
ATOM 2812 C CA . ARG A 1 378 ? 17.266 -8.57 11.414 1 96.75 378 ARG A CA 1
ATOM 2813 C C . ARG A 1 378 ? 17.844 -9.977 11.578 1 96.75 378 ARG A C 1
ATOM 2815 O O . ARG A 1 378 ? 17.281 -10.945 11.047 1 96.75 378 ARG A O 1
ATOM 2822 N N . GLY A 1 379 ? 18.844 -10.023 12.359 1 96.31 379 GLY A N 1
ATOM 2823 C CA . GLY A 1 379 ? 19.422 -11.312 12.719 1 96.31 379 GLY A CA 1
ATOM 2824 C C . GLY A 1 379 ? 20.344 -11.867 11.656 1 96.31 379 GLY A C 1
ATOM 2825 O O . GLY A 1 379 ? 20.906 -12.953 11.82 1 96.31 379 GLY A O 1
ATOM 2826 N N . THR A 1 380 ? 20.5 -11.234 10.523 1 97.25 380 THR A N 1
ATOM 2827 C CA . THR A 1 380 ? 21.375 -11.68 9.453 1 97.25 380 THR A CA 1
ATOM 2828 C C . THR A 1 380 ? 22.281 -10.547 8.984 1 97.25 380 THR A C 1
ATOM 2830 O O . THR A 1 380 ? 22 -9.375 9.25 1 97.25 380 THR A O 1
ATOM 2833 N N . MET A 1 381 ? 23.406 -10.867 8.391 1 97.88 381 MET A N 1
ATOM 2834 C CA . MET A 1 381 ? 24.312 -9.891 7.797 1 97.88 381 MET A CA 1
ATOM 2835 C C . MET A 1 381 ? 24.312 -10 6.277 1 97.88 381 MET A C 1
ATOM 2837 O O . MET A 1 381 ? 25.109 -9.336 5.602 1 97.88 381 MET A O 1
ATOM 2841 N N . PHE A 1 382 ? 23.469 -10.805 5.738 1 98.12 382 PHE A N 1
ATOM 2842 C CA . PHE A 1 382 ? 23.453 -11.086 4.305 1 98.12 382 PHE A CA 1
ATOM 2843 C C . PHE A 1 382 ? 23.328 -9.797 3.502 1 98.12 382 PHE A C 1
ATOM 2845 O O . PHE A 1 382 ? 24.078 -9.586 2.545 1 98.12 382 PHE A O 1
ATOM 2852 N N . GLY A 1 383 ? 22.281 -8.977 3.871 1 97.75 383 GLY A N 1
ATOM 2853 C CA . GLY A 1 383 ? 22.078 -7.742 3.129 1 97.75 383 GLY A CA 1
ATOM 2854 C C . GLY A 1 383 ? 23.297 -6.863 3.064 1 97.75 383 GLY A C 1
ATOM 2855 O O . GLY A 1 383 ? 23.734 -6.465 1.979 1 97.75 383 GLY A O 1
ATOM 2856 N N . THR A 1 384 ? 23.891 -6.621 4.188 1 97 384 THR A N 1
ATOM 2857 C CA . THR A 1 384 ? 25.062 -5.766 4.285 1 97 384 THR A CA 1
ATOM 2858 C C . THR A 1 384 ? 26.25 -6.379 3.539 1 97 384 THR A C 1
ATOM 2860 O O . THR A 1 384 ? 26.969 -5.68 2.822 1 97 384 THR A O 1
ATOM 2863 N N . ARG A 1 385 ? 26.422 -7.652 3.752 1 98.12 385 ARG A N 1
ATOM 2864 C CA . ARG A 1 385 ? 27.531 -8.352 3.094 1 98.12 385 ARG A CA 1
ATOM 2865 C C . ARG A 1 385 ? 27.312 -8.398 1.583 1 98.12 385 ARG A C 1
ATOM 2867 O O . ARG A 1 385 ? 28.266 -8.266 0.815 1 98.12 385 ARG A O 1
ATOM 2874 N N . GLY A 1 386 ? 26.062 -8.648 1.177 1 98 386 GLY A N 1
ATOM 2875 C CA . GLY A 1 386 ? 25.766 -8.586 -0.245 1 98 386 GLY A CA 1
ATOM 2876 C C . GLY A 1 386 ? 26.078 -7.246 -0.868 1 98 386 GLY A C 1
ATOM 2877 O O . GLY A 1 386 ? 26.656 -7.18 -1.958 1 98 386 GLY A O 1
ATOM 2878 N N . LEU A 1 387 ? 25.688 -6.195 -0.205 1 96.12 387 LEU A N 1
ATOM 2879 C CA . LEU A 1 387 ? 25.969 -4.848 -0.693 1 96.12 387 LEU A CA 1
ATOM 2880 C C . LEU A 1 387 ? 27.469 -4.594 -0.771 1 96.12 387 LEU A C 1
ATOM 2882 O O . LEU A 1 387 ? 27.938 -3.947 -1.705 1 96.12 387 LEU A O 1
ATOM 2886 N N . ARG A 1 388 ? 28.234 -5.066 0.19 1 95.75 388 ARG A N 1
ATOM 2887 C CA . ARG A 1 388 ? 29.688 -4.957 0.161 1 95.75 388 ARG A CA 1
ATOM 2888 C C . ARG A 1 388 ? 30.266 -5.664 -1.061 1 95.75 388 ARG A C 1
ATOM 2890 O O . ARG A 1 388 ? 31.172 -5.141 -1.718 1 95.75 388 ARG A O 1
ATOM 2897 N N . LEU A 1 389 ? 29.781 -6.879 -1.272 1 97.62 389 LEU A N 1
ATOM 2898 C CA . LEU A 1 389 ? 30.219 -7.613 -2.451 1 97.62 389 LEU A CA 1
ATOM 2899 C C . LEU A 1 389 ? 29.969 -6.805 -3.721 1 97.62 389 LEU A C 1
ATOM 2901 O O . LEU A 1 389 ? 30.828 -6.762 -4.609 1 97.62 389 LEU A O 1
ATOM 2905 N N . TYR A 1 390 ? 28.812 -6.215 -3.799 1 96.75 390 TYR A N 1
ATOM 2906 C CA . TYR A 1 390 ? 28.484 -5.445 -4.996 1 96.75 390 TYR A CA 1
ATOM 2907 C C . TYR A 1 390 ? 29.406 -4.23 -5.121 1 96.75 390 TYR A C 1
ATOM 2909 O O . TYR A 1 390 ? 29.828 -3.875 -6.227 1 96.75 390 TYR A O 1
ATOM 2917 N N . GLU A 1 391 ? 29.688 -3.566 -4.047 1 92.88 391 GLU A N 1
ATOM 2918 C CA . GLU A 1 391 ? 30.609 -2.438 -4.047 1 92.88 391 GLU A CA 1
ATOM 2919 C C . GLU A 1 391 ? 32 -2.857 -4.539 1 92.88 391 GLU A C 1
ATOM 2921 O O . GLU A 1 391 ? 32.625 -2.154 -5.34 1 92.88 391 GLU A O 1
ATOM 2926 N N . VAL A 1 392 ? 32.5 -3.961 -4 1 95.19 392 VAL A N 1
ATOM 2927 C CA . VAL A 1 392 ? 33.781 -4.488 -4.414 1 95.19 392 VAL A CA 1
ATOM 2928 C C . VAL A 1 392 ? 33.75 -4.801 -5.91 1 95.19 392 VAL A C 1
ATOM 2930 O O . VAL A 1 392 ? 34.719 -4.469 -6.633 1 95.19 392 VAL A O 1
ATOM 2933 N N . TYR A 1 393 ? 32.719 -5.402 -6.363 1 96.38 393 TYR A N 1
ATOM 2934 C CA . TYR A 1 393 ? 32.562 -5.746 -7.773 1 96.38 393 TYR A CA 1
ATOM 2935 C C . TYR A 1 393 ? 32.625 -4.5 -8.648 1 96.38 393 TYR A C 1
ATOM 2937 O O . TYR A 1 393 ? 33.312 -4.473 -9.664 1 96.38 393 TYR A O 1
ATOM 2945 N N . HIS A 1 394 ? 31.891 -3.488 -8.211 1 91.31 394 HIS A N 1
ATOM 2946 C CA . HIS A 1 394 ? 31.766 -2.277 -9.016 1 91.31 394 HIS A CA 1
ATOM 2947 C C . HIS A 1 394 ? 33.094 -1.504 -9.047 1 91.31 394 HIS A C 1
ATOM 2949 O O . HIS A 1 394 ? 33.438 -0.904 -10.07 1 91.31 394 HIS A O 1
ATOM 2955 N N . SER A 1 395 ? 33.875 -1.533 -8.039 1 89.81 395 SER A N 1
ATOM 2956 C CA . SER A 1 395 ? 35.031 -0.678 -7.891 1 89.81 395 SER A CA 1
ATOM 2957 C C . SER A 1 395 ? 36.312 -1.395 -8.352 1 89.81 395 SER A C 1
ATOM 2959 O O . SER A 1 395 ? 37.406 -0.812 -8.336 1 89.81 395 SER A O 1
ATOM 2961 N N . ASN A 1 396 ? 36.188 -2.752 -8.672 1 93.75 396 ASN A N 1
ATOM 2962 C CA . ASN A 1 396 ? 37.375 -3.52 -9.047 1 93.75 396 ASN A CA 1
ATOM 2963 C C . ASN A 1 396 ? 37.156 -4.285 -10.352 1 93.75 396 ASN A C 1
ATOM 2965 O O . ASN A 1 396 ? 36.031 -4.68 -10.664 1 93.75 396 ASN A O 1
ATOM 2969 N N . ASP A 1 397 ? 38.219 -4.59 -11 1 94.25 397 ASP A N 1
ATOM 2970 C CA . ASP A 1 397 ? 38.125 -5.242 -12.305 1 94.25 397 ASP A CA 1
ATOM 2971 C C . ASP A 1 397 ? 38.312 -6.754 -12.18 1 94.25 397 ASP A C 1
ATOM 2973 O O . ASP A 1 397 ? 38 -7.504 -13.102 1 94.25 397 ASP A O 1
ATOM 2977 N N . SER A 1 398 ? 38.938 -7.16 -11.117 1 96 398 SER A N 1
ATOM 2978 C CA . SER A 1 398 ? 39.188 -8.578 -10.891 1 96 398 SER A CA 1
ATOM 2979 C C . SER A 1 398 ? 39.469 -8.867 -9.414 1 96 398 SER A C 1
ATOM 2981 O O . SER A 1 398 ? 39.719 -7.945 -8.641 1 96 398 SER A O 1
ATOM 2983 N N . LEU A 1 399 ? 39.344 -10.133 -9.078 1 95.31 399 LEU A N 1
ATOM 2984 C CA . LEU A 1 399 ? 39.688 -10.555 -7.723 1 95.31 399 LEU A CA 1
ATOM 2985 C C . LEU A 1 399 ? 41.156 -10.336 -7.445 1 95.31 399 LEU A C 1
ATOM 2987 O O . LEU A 1 399 ? 41.562 -10.039 -6.312 1 95.31 399 LEU A O 1
ATOM 2991 N N . GLU A 1 400 ? 41.969 -10.453 -8.484 1 92.88 400 GLU A N 1
ATOM 2992 C CA . GLU A 1 400 ? 43.406 -10.305 -8.383 1 92.88 400 GLU A CA 1
ATOM 2993 C C . GLU A 1 400 ? 43.812 -8.852 -8.164 1 92.88 400 GLU A C 1
ATOM 2995 O O . GLU A 1 400 ? 44.906 -8.562 -7.676 1 92.88 400 GLU A O 1
ATOM 3000 N N . SER A 1 401 ? 42.969 -8.016 -8.547 1 93.75 401 SER A N 1
ATOM 3001 C CA . SER A 1 401 ? 43.281 -6.598 -8.43 1 93.75 401 SER A CA 1
ATOM 3002 C C . SER A 1 401 ? 42.969 -6.082 -7.027 1 93.75 401 SER A C 1
ATOM 3004 O O . SER A 1 401 ? 43.312 -4.941 -6.695 1 93.75 401 SER A O 1
ATOM 3006 N N . LEU A 1 402 ? 42.406 -6.887 -6.133 1 94.75 402 LEU A N 1
ATOM 3007 C CA . LEU A 1 402 ? 42.062 -6.48 -4.77 1 94.75 402 LEU A CA 1
ATOM 3008 C C . LEU A 1 402 ? 43.344 -6.289 -3.941 1 94.75 402 LEU A C 1
ATOM 3010 O O . LEU A 1 402 ? 44.281 -7.086 -4.043 1 94.75 402 LEU A O 1
ATOM 3014 N N . ALA A 1 403 ? 43.281 -5.195 -3.189 1 94 403 ALA A N 1
ATOM 3015 C CA . ALA A 1 403 ? 44.375 -5.059 -2.201 1 94 403 ALA A CA 1
ATOM 3016 C C . ALA A 1 403 ? 44.375 -6.234 -1.229 1 94 403 ALA A C 1
ATOM 3018 O O . ALA A 1 403 ? 43.312 -6.746 -0.861 1 94 403 ALA A O 1
ATOM 3019 N N . PRO A 1 404 ? 45.594 -6.695 -0.854 1 94.31 404 PRO A N 1
ATOM 3020 C CA . PRO A 1 404 ? 45.688 -7.867 0.018 1 94.31 404 PRO A CA 1
ATOM 3021 C C . PRO A 1 404 ? 44.812 -7.746 1.264 1 94.31 404 PRO A C 1
ATOM 3023 O O . PRO A 1 404 ? 44.156 -8.719 1.655 1 94.31 404 PRO A O 1
ATOM 3026 N N . ALA A 1 405 ? 44.75 -6.586 1.789 1 94.94 405 ALA A N 1
ATOM 3027 C CA . ALA A 1 405 ? 43.938 -6.379 2.986 1 94.94 405 ALA A CA 1
ATOM 3028 C C . ALA A 1 405 ? 42.469 -6.516 2.676 1 94.94 405 ALA A C 1
ATOM 3030 O O . ALA A 1 405 ? 41.688 -7.059 3.48 1 94.94 405 ALA A O 1
ATOM 3031 N N . ALA A 1 406 ? 42.062 -6.012 1.573 1 94.31 406 ALA A N 1
ATOM 3032 C CA . ALA A 1 406 ? 40.656 -6.09 1.146 1 94.31 406 ALA A CA 1
ATOM 3033 C C . ALA A 1 406 ? 40.25 -7.535 0.856 1 94.31 406 ALA A C 1
ATOM 3035 O O . ALA A 1 406 ? 39.156 -7.953 1.188 1 94.31 406 ALA A O 1
ATOM 3036 N N . ARG A 1 407 ? 41.125 -8.266 0.218 1 95.81 407 ARG A N 1
ATOM 3037 C CA . ARG A 1 407 ? 40.875 -9.672 -0.069 1 95.81 407 ARG A CA 1
ATOM 3038 C C . ARG A 1 407 ? 40.75 -10.477 1.219 1 95.81 407 ARG A C 1
ATOM 3040 O O . ARG A 1 407 ? 39.844 -11.305 1.352 1 95.81 407 ARG A O 1
ATOM 3047 N N . ALA A 1 408 ? 41.625 -10.219 2.119 1 96.44 408 ALA A N 1
ATOM 3048 C CA . ALA A 1 408 ? 41.594 -10.922 3.395 1 96.44 408 ALA A CA 1
ATOM 3049 C C . ALA A 1 408 ? 40.312 -10.656 4.152 1 96.44 408 ALA A C 1
ATOM 3051 O O . ALA A 1 408 ? 39.75 -11.562 4.762 1 96.44 408 ALA A O 1
ATOM 3052 N N . LYS A 1 409 ? 39.906 -9.438 4.16 1 95.88 409 LYS A N 1
ATOM 3053 C CA . LYS A 1 409 ? 38.656 -9.047 4.828 1 95.88 409 LYS A CA 1
ATOM 3054 C C . LYS A 1 409 ? 37.469 -9.727 4.184 1 95.88 409 LYS A C 1
ATOM 3056 O O . LYS A 1 409 ? 36.562 -10.195 4.883 1 95.88 409 LYS A O 1
ATOM 3061 N N . LEU A 1 410 ? 37.438 -9.727 2.895 1 96.56 410 LEU A N 1
ATOM 3062 C CA . LEU A 1 410 ? 36.375 -10.375 2.141 1 96.56 410 LEU A CA 1
ATOM 3063 C C . LEU A 1 410 ? 36.312 -11.859 2.475 1 96.56 410 LEU A C 1
ATOM 3065 O O . LEU A 1 410 ? 35.219 -12.391 2.711 1 96.56 410 LEU A O 1
ATOM 3069 N N . GLU A 1 411 ? 37.406 -12.562 2.457 1 97.31 411 GLU A N 1
ATOM 3070 C CA . GLU A 1 411 ? 37.5 -13.984 2.754 1 97.31 411 GLU A CA 1
ATOM 3071 C C . GLU A 1 411 ? 37.031 -14.281 4.176 1 97.31 411 GLU A C 1
ATOM 3073 O O . GLU A 1 411 ? 36.281 -15.234 4.406 1 97.31 411 GLU A O 1
ATOM 3078 N N . LYS A 1 412 ? 37.375 -13.406 5.059 1 96.31 412 LYS A N 1
ATOM 3079 C CA . LYS A 1 412 ? 37.094 -13.656 6.473 1 96.31 412 LYS A CA 1
ATOM 3080 C C . LYS A 1 412 ? 35.656 -13.25 6.828 1 96.31 412 LYS A C 1
ATOM 3082 O O . LYS A 1 412 ? 34.938 -14.008 7.484 1 96.31 412 LYS A O 1
ATOM 3087 N N . GLU A 1 413 ? 35.188 -12.125 6.406 1 95.62 413 GLU A N 1
ATOM 3088 C CA . GLU A 1 413 ? 33.969 -11.523 6.93 1 95.62 413 GLU A CA 1
ATOM 3089 C C . GLU A 1 413 ? 32.75 -11.906 6.078 1 95.62 413 GLU A C 1
ATOM 3091 O O . GLU A 1 413 ? 31.625 -11.852 6.547 1 95.62 413 GLU A O 1
ATOM 3096 N N . VAL A 1 414 ? 32.969 -12.258 4.844 1 96.94 414 VAL A N 1
ATOM 3097 C CA . VAL A 1 414 ? 31.812 -12.477 3.955 1 96.94 414 VAL A CA 1
ATOM 3098 C C . VAL A 1 414 ? 31.812 -13.922 3.463 1 96.94 414 VAL A C 1
ATOM 3100 O O . VAL A 1 414 ? 30.938 -14.703 3.82 1 96.94 414 VAL A O 1
ATOM 3103 N N . LEU A 1 415 ? 32.906 -14.344 2.844 1 97.44 415 LEU A N 1
ATOM 3104 C CA . LEU A 1 415 ? 32.906 -15.633 2.156 1 97.44 415 LEU A CA 1
ATOM 3105 C C . LEU A 1 415 ? 33.062 -16.781 3.15 1 97.44 415 LEU A C 1
ATOM 3107 O O . LEU A 1 415 ? 32.562 -17.875 2.912 1 97.44 415 LEU A O 1
ATOM 3111 N N . GLY A 1 416 ? 33.844 -16.5 4.312 1 96.06 416 GLY A N 1
ATOM 3112 C CA . GLY A 1 416 ? 34.094 -17.531 5.312 1 96.06 416 GLY A CA 1
ATOM 3113 C C . GLY A 1 416 ? 35.125 -18.547 4.875 1 96.06 416 GLY A C 1
ATOM 3114 O O . GLY A 1 416 ? 35.281 -19.578 5.535 1 96.06 416 GLY A O 1
ATOM 3115 N N . THR A 1 417 ? 35.688 -18.406 3.689 1 96.88 417 THR A N 1
ATOM 3116 C CA . THR A 1 417 ? 36.75 -19.234 3.121 1 96.88 417 THR A CA 1
ATOM 3117 C C . THR A 1 417 ? 37.562 -18.453 2.109 1 96.88 417 THR A C 1
ATOM 3119 O O . THR A 1 417 ? 37.312 -17.266 1.861 1 96.88 417 THR A O 1
ATOM 3122 N N . SER A 1 418 ? 38.594 -19.078 1.576 1 96.94 418 SER A N 1
ATOM 3123 C CA . SER A 1 418 ? 39.469 -18.359 0.647 1 96.94 418 SER A CA 1
ATOM 3124 C C . SER A 1 418 ? 38.781 -18.188 -0.709 1 96.94 418 SER A C 1
ATOM 3126 O O . SER A 1 418 ? 37.938 -19 -1.104 1 96.94 418 SER A O 1
ATOM 3128 N N . VAL A 1 419 ? 39.188 -17.125 -1.37 1 97.06 419 VAL A N 1
ATOM 3129 C CA . VAL A 1 419 ? 38.688 -16.859 -2.719 1 97.06 419 VAL A CA 1
ATOM 3130 C C . VAL A 1 419 ? 39 -18.047 -3.627 1 97.06 419 VAL A C 1
ATOM 3132 O O . VAL A 1 419 ? 38.219 -18.406 -4.492 1 97.06 419 VAL A O 1
ATOM 3135 N N . ASP A 1 420 ? 40.125 -18.656 -3.439 1 96.62 420 ASP A N 1
ATOM 3136 C CA . ASP A 1 420 ? 40.531 -19.797 -4.25 1 96.62 420 ASP A CA 1
ATOM 3137 C C . ASP A 1 420 ? 39.594 -20.984 -4.047 1 96.62 420 ASP A C 1
ATOM 3139 O O . ASP A 1 420 ? 39.25 -21.672 -5.004 1 96.62 420 ASP A O 1
ATOM 3143 N N . GLU A 1 421 ? 39.25 -21.172 -2.865 1 97.75 421 GLU A N 1
ATOM 3144 C CA . GLU A 1 421 ? 38.312 -22.25 -2.57 1 97.75 421 GLU A CA 1
ATOM 3145 C C . GLU A 1 421 ? 36.938 -21.969 -3.158 1 97.75 421 GLU A C 1
ATOM 3147 O O . GLU A 1 421 ? 36.281 -22.859 -3.666 1 97.75 421 GLU A O 1
ATOM 3152 N N . VAL A 1 422 ? 36.531 -20.766 -3.02 1 98 422 VAL A N 1
ATOM 3153 C CA . VAL A 1 422 ? 35.25 -20.344 -3.602 1 98 422 VAL A CA 1
ATOM 3154 C C . VAL A 1 422 ? 35.281 -20.578 -5.113 1 98 422 VAL A C 1
ATOM 3156 O O . VAL A 1 422 ? 34.312 -21.094 -5.688 1 98 422 VAL A O 1
ATOM 3159 N N . TRP A 1 423 ? 36.344 -20.156 -5.723 1 97.56 423 TRP A N 1
ATOM 3160 C CA . TRP A 1 423 ? 36.469 -20.344 -7.168 1 97.56 423 TRP A CA 1
ATOM 3161 C C . TRP A 1 423 ? 36.469 -21.812 -7.543 1 97.56 423 TRP A C 1
ATOM 3163 O O . TRP A 1 423 ? 35.844 -22.203 -8.531 1 97.56 423 TRP A O 1
ATOM 3173 N N . ALA A 1 424 ? 37.156 -22.594 -6.781 1 97.62 424 ALA A N 1
ATOM 3174 C CA . ALA A 1 424 ? 37.156 -24.031 -7.047 1 97.62 424 ALA A CA 1
ATOM 3175 C C . ALA A 1 424 ? 35.75 -24.609 -6.988 1 97.62 424 ALA A C 1
ATOM 3177 O O . ALA A 1 424 ? 35.344 -25.391 -7.848 1 97.62 424 ALA A O 1
ATOM 3178 N N . ALA A 1 425 ? 35.062 -24.25 -5.961 1 96.88 425 ALA A N 1
ATOM 3179 C CA . ALA A 1 425 ? 33.688 -24.703 -5.812 1 96.88 425 ALA A CA 1
ATOM 3180 C C . ALA A 1 425 ? 32.812 -24.188 -6.961 1 96.88 425 ALA A C 1
ATOM 3182 O O . ALA A 1 425 ? 31.953 -24.906 -7.473 1 96.88 425 ALA A O 1
ATOM 3183 N N . THR A 1 426 ? 33 -22.953 -7.309 1 97.25 426 THR A N 1
ATOM 3184 C CA . THR A 1 426 ? 32.281 -22.312 -8.398 1 97.25 426 THR A CA 1
ATOM 3185 C C . THR A 1 426 ? 32.562 -23.047 -9.719 1 97.25 426 THR A C 1
ATOM 3187 O O . THR A 1 426 ? 31.625 -23.297 -10.492 1 97.25 426 THR A O 1
ATOM 3190 N N . GLN A 1 427 ? 33.75 -23.344 -9.914 1 97 427 GLN A N 1
ATOM 3191 C CA . GLN A 1 427 ? 34.125 -24.078 -11.117 1 97 427 GLN A CA 1
ATOM 3192 C C . GLN A 1 427 ? 33.406 -25.438 -11.18 1 97 427 GLN A C 1
ATOM 3194 O O . GLN A 1 427 ? 32.906 -25.828 -12.227 1 97 427 GLN A O 1
ATOM 3199 N N . SER A 1 428 ? 33.469 -26.109 -10.117 1 95.94 428 SER A N 1
ATOM 3200 C CA . SER A 1 428 ? 32.812 -27.422 -10.062 1 95.94 428 SER A CA 1
ATOM 3201 C C . SER A 1 428 ? 31.328 -27.312 -10.383 1 95.94 428 SER A C 1
ATOM 3203 O O . SER A 1 428 ? 30.781 -28.141 -11.109 1 95.94 428 SER A O 1
ATOM 3205 N N . PHE A 1 429 ? 30.672 -26.375 -9.82 1 92.12 429 PHE A N 1
ATOM 3206 C CA . PHE A 1 429 ? 29.25 -26.156 -10.031 1 92.12 429 PHE A CA 1
ATOM 3207 C C . PHE A 1 429 ? 28.953 -25.891 -11.5 1 92.12 429 PHE A C 1
ATOM 3209 O O . PHE A 1 429 ? 28.062 -26.531 -12.086 1 92.12 429 PHE A O 1
ATOM 3216 N N . TRP A 1 430 ? 29.719 -25 -12.141 1 93.69 430 TRP A N 1
ATOM 3217 C CA . TRP A 1 430 ? 29.406 -24.562 -13.492 1 93.69 430 TRP A CA 1
ATOM 3218 C C . TRP A 1 430 ? 29.891 -25.562 -14.531 1 93.69 430 TRP A C 1
ATOM 3220 O O . TRP A 1 430 ? 29.359 -25.609 -15.648 1 93.69 430 TRP A O 1
ATOM 3230 N N . ARG A 1 431 ? 30.875 -26.328 -14.117 1 93.56 431 ARG A N 1
ATOM 3231 C CA . ARG A 1 431 ? 31.312 -27.391 -15.008 1 93.56 431 ARG A CA 1
ATOM 3232 C C . ARG A 1 431 ? 30.156 -28.359 -15.297 1 93.56 431 ARG A C 1
ATOM 3234 O O . ARG A 1 431 ? 30.031 -28.859 -16.422 1 93.56 431 ARG A O 1
ATOM 3241 N N . GLU A 1 432 ? 29.344 -28.547 -14.359 1 87.69 432 GLU A N 1
ATOM 3242 C CA . GLU A 1 432 ? 28.219 -29.469 -14.477 1 87.69 432 GLU A CA 1
ATOM 3243 C C . GLU A 1 432 ? 26.984 -28.766 -15.047 1 87.69 432 GLU A C 1
ATOM 3245 O O . GLU A 1 432 ? 26.281 -29.328 -15.883 1 87.69 432 GLU A O 1
ATOM 3250 N N . ARG A 1 433 ? 26.75 -27.609 -14.68 1 83.88 433 ARG A N 1
ATOM 3251 C CA . ARG A 1 433 ? 25.5 -26.922 -14.992 1 83.88 433 ARG A CA 1
ATOM 3252 C C . ARG A 1 433 ? 25.578 -26.25 -16.359 1 83.88 433 ARG A C 1
ATOM 3254 O O . ARG A 1 433 ? 24.656 -26.359 -17.172 1 83.88 433 ARG A O 1
ATOM 3261 N N . ASP A 1 434 ? 26.656 -25.484 -16.609 1 87.88 434 ASP A N 1
ATOM 3262 C CA . ASP A 1 434 ? 26.859 -24.734 -17.844 1 87.88 434 ASP A CA 1
ATOM 3263 C C . ASP A 1 434 ? 28.328 -24.375 -18.031 1 87.88 434 ASP A C 1
ATOM 3265 O O . ASP A 1 434 ? 28.75 -23.266 -17.688 1 87.88 434 ASP A O 1
ATOM 3269 N N . PRO A 1 435 ? 29.078 -25.141 -18.656 1 91.06 435 PRO A N 1
ATOM 3270 C CA . PRO A 1 435 ? 30.516 -24.922 -18.828 1 91.06 435 PRO A CA 1
ATOM 3271 C C . PRO A 1 435 ? 30.844 -23.609 -19.531 1 91.06 435 PRO A C 1
ATOM 3273 O O . PRO A 1 435 ? 31.953 -23.094 -19.422 1 91.06 435 PRO A O 1
ATOM 3276 N N . ARG A 1 436 ? 29.953 -23.109 -20.344 1 91.44 436 ARG A N 1
ATOM 3277 C CA . ARG A 1 436 ? 30.172 -21.859 -21.062 1 91.44 436 ARG A CA 1
ATOM 3278 C C . ARG A 1 436 ? 30.5 -20.719 -20.094 1 91.44 436 ARG A C 1
ATOM 3280 O O . ARG A 1 436 ? 31.188 -19.766 -20.469 1 91.44 436 ARG A O 1
ATOM 3287 N N . GLU A 1 437 ? 29.984 -20.719 -18.812 1 93 437 GLU A N 1
ATOM 3288 C CA . GLU A 1 437 ? 30.266 -19.719 -17.797 1 93 437 GLU A CA 1
ATOM 3289 C C . GLU A 1 437 ? 31.75 -19.703 -17.422 1 93 437 GLU A C 1
ATOM 3291 O O . GLU A 1 437 ? 32.312 -18.641 -17.141 1 93 437 GLU A O 1
ATOM 3296 N N . LEU A 1 438 ? 32.344 -20.828 -17.422 1 95.38 438 LEU A N 1
ATOM 3297 C CA . LEU A 1 438 ? 33.781 -20.922 -17.094 1 95.38 438 LEU A CA 1
ATOM 3298 C C . LEU A 1 438 ? 34.625 -20.359 -18.234 1 95.38 438 LEU A C 1
ATOM 3300 O O . LEU A 1 438 ? 35.688 -19.766 -17.984 1 95.38 438 LEU A O 1
ATOM 3304 N N . GLU A 1 439 ? 34.156 -20.609 -19.422 1 96.25 439 GLU A N 1
ATOM 3305 C CA . GLU A 1 439 ? 34.844 -20.016 -20.562 1 96.25 439 GLU A CA 1
ATOM 3306 C C . GLU A 1 439 ? 34.781 -18.484 -20.484 1 96.25 439 GLU A C 1
ATOM 3308 O O . GLU A 1 439 ? 35.812 -17.812 -20.719 1 96.25 439 GLU A O 1
ATOM 3313 N N . LYS A 1 440 ? 33.656 -18 -20.203 1 95.81 440 LYS A N 1
ATOM 3314 C CA . LYS A 1 440 ? 33.5 -16.547 -20.047 1 95.81 440 LYS A CA 1
ATOM 3315 C C . LYS A 1 440 ? 34.406 -16.016 -18.953 1 95.81 440 LYS A C 1
ATOM 3317 O O . LYS A 1 440 ? 35 -14.945 -19.094 1 95.81 440 LYS A O 1
ATOM 3322 N N . ALA A 1 441 ? 34.469 -16.75 -17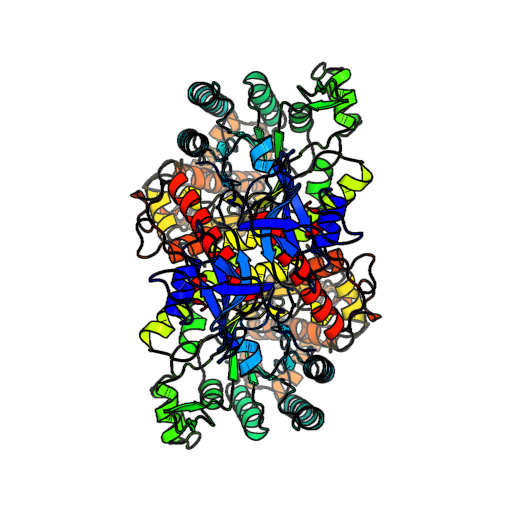.891 1 96.5 441 ALA A N 1
ATOM 3323 C CA . ALA A 1 441 ? 35.281 -16.344 -16.75 1 96.5 441 ALA A CA 1
ATOM 3324 C C . ALA A 1 441 ? 36.75 -16.328 -17.109 1 96.5 441 ALA A C 1
ATOM 3326 O O . ALA A 1 441 ? 37.531 -15.484 -16.609 1 96.5 441 ALA A O 1
ATOM 3327 N N . ALA A 1 442 ? 37.156 -17.25 -17.906 1 95.31 442 ALA A N 1
ATOM 3328 C CA . ALA A 1 442 ? 38.562 -17.297 -18.344 1 95.31 442 ALA A CA 1
ATOM 3329 C C . ALA A 1 442 ? 38.906 -16.078 -19.203 1 95.31 442 ALA A C 1
ATOM 3331 O O . ALA A 1 442 ? 40.031 -15.578 -19.156 1 95.31 442 ALA A O 1
ATOM 3332 N N . ALA A 1 443 ? 37.969 -15.633 -19.938 1 96.19 443 ALA A N 1
ATOM 3333 C CA . ALA A 1 443 ? 38.156 -14.516 -20.859 1 96.19 443 ALA A CA 1
ATOM 3334 C C . ALA A 1 443 ? 38 -13.18 -20.141 1 96.19 443 ALA A C 1
ATOM 3336 O O . ALA A 1 443 ? 38.531 -12.156 -20.578 1 96.19 443 ALA A O 1
ATOM 3337 N N . ASN A 1 444 ? 37.25 -13.148 -19.172 1 96.69 444 ASN A N 1
ATOM 3338 C CA . ASN A 1 444 ? 36.906 -11.914 -18.453 1 96.69 444 ASN A CA 1
ATOM 3339 C C . ASN A 1 444 ? 37.031 -12.078 -16.953 1 96.69 444 ASN A C 1
ATOM 3341 O O . ASN A 1 444 ? 36.094 -12.516 -16.281 1 96.69 444 ASN A O 1
ATOM 3345 N N . PRO A 1 445 ? 38.094 -11.539 -16.391 1 96.56 445 PRO A N 1
ATOM 3346 C CA . PRO A 1 445 ? 38.344 -11.711 -14.953 1 96.56 445 PRO A CA 1
ATOM 3347 C C . PRO A 1 445 ? 37.25 -11.078 -14.094 1 96.56 445 PRO A C 1
ATOM 3349 O O . PRO A 1 445 ? 37 -11.516 -12.961 1 96.56 445 PRO A O 1
ATOM 3352 N N . LYS A 1 446 ? 36.594 -10.094 -14.578 1 97.06 446 LYS A N 1
ATOM 3353 C CA . LYS A 1 446 ? 35.5 -9.492 -13.836 1 97.06 446 LYS A CA 1
ATOM 3354 C C . LYS A 1 446 ? 34.312 -10.445 -13.758 1 97.06 446 LYS A C 1
ATOM 3356 O O . LYS A 1 446 ? 33.594 -10.469 -12.75 1 97.06 446 LYS A O 1
ATOM 3361 N N . HIS A 1 447 ? 34.094 -11.148 -14.812 1 97.06 447 HIS A N 1
ATOM 3362 C CA . HIS A 1 447 ? 33.062 -12.172 -14.789 1 97.06 447 HIS A CA 1
ATOM 3363 C C . HIS A 1 447 ? 33.375 -13.266 -13.789 1 97.06 447 HIS A C 1
ATOM 3365 O O . HIS A 1 447 ? 32.5 -13.773 -13.102 1 97.06 447 HIS A O 1
ATOM 3371 N N . LYS A 1 448 ? 34.625 -13.641 -13.75 1 97.62 448 LYS A N 1
ATOM 3372 C CA . LYS A 1 448 ? 35.062 -14.594 -12.734 1 97.62 448 LYS A CA 1
ATOM 3373 C C . LYS A 1 448 ? 34.719 -14.102 -11.336 1 97.62 448 LYS A C 1
ATOM 3375 O O . LYS A 1 448 ? 34.219 -14.867 -10.508 1 97.62 448 LYS A O 1
ATOM 3380 N N . MET A 1 449 ? 34.969 -12.836 -11.062 1 97.94 449 MET A N 1
ATOM 3381 C CA . MET A 1 449 ? 34.656 -12.219 -9.781 1 97.94 449 MET A CA 1
ATOM 3382 C C . MET A 1 449 ? 33.156 -12.305 -9.5 1 97.94 449 MET A C 1
ATOM 3384 O O . MET A 1 449 ? 32.75 -12.672 -8.398 1 97.94 449 MET A O 1
ATOM 3388 N N . ALA A 1 450 ? 32.344 -11.984 -10.477 1 97.81 450 ALA A N 1
ATOM 3389 C CA . ALA A 1 450 ? 30.891 -12.031 -10.336 1 97.81 450 ALA A CA 1
ATOM 3390 C C . ALA A 1 450 ? 30.422 -13.438 -9.977 1 97.81 450 ALA A C 1
ATOM 3392 O O . ALA A 1 450 ? 29.547 -13.602 -9.117 1 97.81 450 ALA A O 1
ATOM 3393 N N . LEU A 1 451 ? 30.969 -14.414 -10.625 1 97.44 451 LEU A N 1
ATOM 3394 C CA . LEU A 1 451 ? 30.578 -15.797 -10.352 1 97.44 451 LEU A CA 1
ATOM 3395 C C . LEU A 1 451 ? 30.906 -16.172 -8.914 1 97.44 451 LEU A C 1
ATOM 3397 O O . LEU A 1 451 ? 30.125 -16.875 -8.266 1 97.44 451 LEU A O 1
ATOM 3401 N N . CYS A 1 452 ? 32.062 -15.773 -8.445 1 97.75 452 CYS A N 1
ATOM 3402 C CA . CYS A 1 452 ? 32.438 -16.062 -7.07 1 97.75 452 CYS A CA 1
ATOM 3403 C C . CYS A 1 452 ? 31.484 -15.398 -6.082 1 97.75 452 CYS A C 1
ATOM 3405 O O . CYS A 1 452 ? 31.109 -16 -5.074 1 97.75 452 CYS A O 1
ATOM 3407 N N . PHE A 1 453 ? 31.125 -14.195 -6.344 1 98.19 453 PHE A N 1
ATOM 3408 C CA . PHE A 1 453 ? 30.203 -13.477 -5.465 1 98.19 453 PHE A CA 1
ATOM 3409 C C . PHE A 1 453 ? 28.812 -14.086 -5.547 1 98.19 453 PHE A C 1
ATOM 3411 O O . PHE A 1 453 ? 28.109 -14.188 -4.531 1 98.19 453 PHE A O 1
ATOM 3418 N N . ARG A 1 454 ? 28.406 -14.508 -6.719 1 97.31 454 ARG A N 1
ATOM 3419 C CA . ARG A 1 454 ? 27.125 -15.18 -6.887 1 97.31 454 ARG A CA 1
ATOM 3420 C C . ARG A 1 454 ? 27.094 -16.5 -6.117 1 97.31 454 ARG A C 1
ATOM 3422 O O . ARG A 1 454 ? 26.031 -16.938 -5.676 1 97.31 454 ARG A O 1
ATOM 3429 N N . TRP A 1 455 ? 28.266 -17.078 -6.023 1 97.44 455 TRP A N 1
ATOM 3430 C CA . TRP A 1 455 ? 28.391 -18.281 -5.188 1 97.44 455 TRP A CA 1
ATOM 3431 C C . TRP A 1 455 ? 27.875 -18 -3.775 1 97.44 455 TRP A C 1
ATOM 3433 O O . TRP A 1 455 ? 27.047 -18.75 -3.252 1 97.44 455 TRP A O 1
ATOM 3443 N N . TYR A 1 456 ? 28.328 -16.938 -3.148 1 98.12 456 TYR A N 1
ATOM 3444 C CA . TYR A 1 456 ? 27.906 -16.562 -1.805 1 98.12 456 TYR A CA 1
ATOM 3445 C C . TYR A 1 456 ? 26.422 -16.234 -1.781 1 98.12 456 TYR A C 1
ATOM 3447 O O . TYR A 1 456 ? 25.688 -16.719 -0.916 1 98.12 456 TYR A O 1
ATOM 3455 N N . LEU A 1 457 ? 25.984 -15.398 -2.705 1 97.81 457 LEU A N 1
ATOM 3456 C CA . LEU A 1 457 ? 24.609 -14.945 -2.748 1 97.81 457 LEU A CA 1
ATOM 3457 C C . LEU A 1 457 ? 23.656 -16.125 -2.936 1 97.81 457 LEU A C 1
ATOM 3459 O O . LEU A 1 457 ? 22.609 -16.203 -2.287 1 97.81 457 LEU A O 1
ATOM 3463 N N . GLY A 1 458 ? 24 -17.047 -3.791 1 95.56 458 GLY A N 1
ATOM 3464 C CA . GLY A 1 458 ? 23.172 -18.203 -4.062 1 95.56 458 GLY A CA 1
ATOM 3465 C C . GLY A 1 458 ? 23.109 -19.172 -2.898 1 95.56 458 GLY A C 1
ATOM 3466 O O . GLY A 1 458 ? 22.047 -19.672 -2.551 1 95.56 458 GLY A O 1
ATOM 3467 N N . LEU A 1 459 ? 24.266 -19.438 -2.289 1 97.25 459 LEU A N 1
ATOM 3468 C CA . LEU A 1 459 ? 24.328 -20.406 -1.204 1 97.25 459 LEU A CA 1
ATOM 3469 C C . LEU A 1 459 ? 23.625 -19.875 0.044 1 97.25 459 LEU A C 1
ATOM 3471 O O . LEU A 1 459 ? 23.219 -20.656 0.907 1 97.25 459 LEU A O 1
ATOM 3475 N N . SER A 1 460 ? 23.547 -18.578 0.138 1 98.19 460 SER A N 1
ATOM 3476 C CA . SER A 1 460 ? 22.953 -17.969 1.324 1 98.19 460 SER A CA 1
ATOM 3477 C C . SER A 1 460 ? 21.484 -18.375 1.481 1 98.19 460 SER A C 1
ATOM 3479 O O . SER A 1 460 ? 21 -18.531 2.602 1 98.19 460 SER A O 1
ATOM 3481 N N . SER A 1 461 ? 20.766 -18.484 0.394 1 97.06 461 SER A N 1
ATOM 3482 C CA . SER A 1 461 ? 19.406 -18.984 0.45 1 97.06 461 SER A CA 1
ATOM 3483 C C . SER A 1 461 ? 19.359 -20.469 0.832 1 97.06 461 SER A C 1
ATOM 3485 O O . SER A 1 461 ? 18.516 -20.891 1.61 1 97.06 461 SER A O 1
ATOM 3487 N N . ARG A 1 462 ? 20.266 -21.234 0.295 1 97.19 462 ARG A N 1
ATOM 3488 C CA . ARG A 1 462 ? 20.344 -22.656 0.62 1 97.19 462 ARG A CA 1
ATOM 3489 C C . ARG A 1 462 ? 20.672 -22.859 2.096 1 97.19 462 ARG A C 1
ATOM 3491 O O . ARG A 1 462 ? 20.094 -23.734 2.746 1 97.19 462 ARG A O 1
ATOM 3498 N N . TRP A 1 463 ? 21.672 -22.078 2.572 1 98.38 463 TRP A N 1
ATOM 3499 C CA . TRP A 1 463 ? 22.047 -22.172 3.98 1 98.38 463 TRP A CA 1
ATOM 3500 C C . TRP A 1 463 ? 20.844 -21.875 4.875 1 98.38 463 TRP A C 1
ATOM 3502 O O . TRP A 1 463 ? 20.672 -22.516 5.922 1 98.38 463 TRP A O 1
ATOM 3512 N N . ALA A 1 464 ? 19.969 -20.906 4.496 1 98.5 464 ALA A N 1
ATOM 3513 C CA . ALA A 1 464 ? 18.781 -20.578 5.262 1 98.5 464 ALA A CA 1
ATOM 3514 C C . ALA A 1 464 ? 17.766 -21.719 5.234 1 98.5 464 ALA A C 1
ATOM 3516 O O . ALA A 1 464 ? 17.109 -22 6.238 1 98.5 464 ALA A O 1
ATOM 3517 N N . ILE A 1 465 ? 17.578 -22.344 4.117 1 98.25 465 ILE A N 1
ATOM 3518 C CA . ILE A 1 465 ? 16.594 -23.406 3.912 1 98.25 465 ILE A CA 1
ATOM 3519 C C . ILE A 1 465 ? 17.047 -24.672 4.641 1 98.25 465 ILE A C 1
ATOM 3521 O O . ILE A 1 465 ? 16.234 -25.344 5.297 1 98.25 465 ILE A O 1
ATOM 3525 N N . THR A 1 466 ? 18.375 -24.969 4.59 1 97.81 466 THR A N 1
ATOM 3526 C CA . THR A 1 466 ? 18.891 -26.188 5.195 1 97.81 466 THR A CA 1
ATOM 3527 C C . THR A 1 466 ? 19.172 -25.984 6.68 1 97.81 466 THR A C 1
ATOM 3529 O O . THR A 1 466 ? 19.328 -26.953 7.43 1 97.81 466 THR A O 1
ATOM 3532 N N . GLY A 1 467 ? 19.266 -24.766 7.055 1 98.25 467 GLY A N 1
ATOM 3533 C CA . GLY A 1 467 ? 19.562 -24.453 8.445 1 98.25 467 GLY A CA 1
ATOM 3534 C C . GLY A 1 467 ? 21.016 -24.703 8.828 1 98.25 467 GLY A C 1
ATOM 3535 O O . GLY A 1 467 ? 21.297 -25.266 9.883 1 98.25 467 GLY A O 1
ATOM 3536 N N . GLU A 1 468 ? 21.891 -24.312 7.934 1 97.75 468 GLU A N 1
ATOM 3537 C CA . GLU A 1 468 ? 23.312 -24.5 8.242 1 97.75 468 GLU A CA 1
ATOM 3538 C C . GLU A 1 468 ? 23.75 -23.594 9.398 1 97.75 468 GLU A C 1
ATOM 3540 O O . GLU A 1 468 ? 23.859 -22.375 9.234 1 97.75 468 GLU A O 1
ATOM 3545 N N . PRO A 1 469 ? 24.094 -24.188 10.539 1 97.12 469 PRO A N 1
ATOM 3546 C CA . PRO A 1 469 ? 24.312 -23.375 11.734 1 97.12 469 PRO A CA 1
ATOM 3547 C C . PRO A 1 469 ? 25.531 -22.453 11.617 1 97.12 469 PRO A C 1
ATOM 3549 O O . PRO A 1 469 ? 25.5 -21.328 12.117 1 97.12 469 PRO A O 1
ATOM 3552 N N . SER A 1 470 ? 26.578 -22.891 10.977 1 96.44 470 SER A N 1
ATOM 3553 C CA . SER A 1 470 ? 27.812 -22.125 10.891 1 96.44 470 SER A CA 1
ATOM 3554 C C . SER A 1 470 ? 27.641 -20.906 10 1 96.44 470 SER A C 1
ATOM 3556 O O . SER A 1 470 ? 28.469 -20 10.016 1 96.44 470 SER A O 1
ATOM 3558 N N . ARG A 1 471 ? 26.516 -20.812 9.289 1 97.75 471 ARG A N 1
ATOM 3559 C CA . ARG A 1 471 ? 26.266 -19.719 8.352 1 97.75 471 ARG A CA 1
ATOM 3560 C C . ARG A 1 471 ? 25.016 -18.938 8.734 1 97.75 471 ARG A C 1
ATOM 3562 O O . ARG A 1 471 ? 24.406 -18.297 7.887 1 97.75 471 ARG A O 1
ATOM 3569 N N . ARG A 1 472 ? 24.641 -19 9.883 1 97.31 472 ARG A N 1
ATOM 3570 C CA . ARG A 1 472 ? 23.391 -18.406 10.336 1 97.31 472 ARG A CA 1
ATOM 3571 C C . ARG A 1 472 ? 23.359 -16.906 10.016 1 97.31 472 ARG A C 1
ATOM 3573 O O . ARG A 1 472 ? 22.328 -16.375 9.602 1 97.31 472 ARG A O 1
ATOM 3580 N N . LEU A 1 473 ? 24.422 -16.188 10.148 1 97.69 473 LEU A N 1
ATOM 3581 C CA . LEU A 1 473 ? 24.5 -14.758 9.906 1 97.69 473 LEU A CA 1
ATOM 3582 C C . LEU A 1 473 ? 24.422 -14.453 8.414 1 97.69 473 LEU A C 1
ATOM 3584 O O . LEU A 1 473 ? 24.234 -13.305 8.016 1 97.69 473 LEU A O 1
ATOM 3588 N N . ASP A 1 474 ? 24.5 -15.516 7.59 1 98.38 474 ASP A N 1
ATOM 3589 C CA . ASP A 1 474 ? 24.547 -15.336 6.141 1 98.38 474 ASP A CA 1
ATOM 3590 C C . ASP A 1 474 ? 23.219 -15.703 5.5 1 98.38 474 ASP A C 1
ATOM 3592 O O . ASP A 1 474 ? 23.078 -15.656 4.277 1 98.38 474 ASP A O 1
ATOM 3596 N N . TYR A 1 475 ? 22.234 -16.062 6.297 1 98.69 475 TYR A N 1
ATOM 3597 C CA . TYR A 1 475 ? 20.953 -16.5 5.773 1 98.69 475 TYR A CA 1
ATOM 3598 C C . TYR A 1 475 ? 20.328 -15.414 4.902 1 98.69 475 TYR A C 1
ATOM 3600 O O . TYR A 1 475 ? 20.172 -14.273 5.344 1 98.69 475 TYR A O 1
ATOM 3608 N N . GLN A 1 476 ? 20.094 -15.773 3.646 1 98.5 476 GLN A N 1
ATOM 3609 C CA . GLN A 1 476 ? 19.203 -14.977 2.805 1 98.5 476 GLN A CA 1
ATOM 3610 C C . GLN A 1 476 ? 17.75 -15.438 2.955 1 98.5 476 GLN A C 1
ATOM 3612 O O . GLN A 1 476 ? 17.406 -16.547 2.557 1 98.5 476 GLN A O 1
ATOM 3617 N N . ILE A 1 477 ? 16.906 -14.625 3.521 1 98.5 477 ILE A N 1
ATOM 3618 C CA . ILE A 1 477 ? 15.492 -14.922 3.705 1 98.5 477 ILE A CA 1
ATOM 3619 C C . ILE A 1 477 ? 14.641 -13.852 3.02 1 98.5 477 ILE A C 1
ATOM 3621 O O . ILE A 1 477 ? 14.562 -12.711 3.492 1 98.5 477 ILE A O 1
ATOM 3625 N N . TRP A 1 478 ? 14.07 -14.227 1.872 1 97.56 478 TRP A N 1
ATOM 3626 C CA . TRP A 1 478 ? 13.211 -13.305 1.146 1 97.56 478 TRP A CA 1
ATOM 3627 C C . TRP A 1 478 ? 11.984 -12.93 1.978 1 97.56 478 TRP A C 1
ATOM 3629 O O . TRP A 1 478 ? 11.211 -13.805 2.385 1 97.56 478 TRP A O 1
ATOM 3639 N N . CYS A 1 479 ? 11.82 -11.648 2.178 1 95.88 479 CYS A N 1
ATOM 3640 C CA . CYS A 1 479 ? 10.742 -11.195 3.051 1 95.88 479 CYS A CA 1
ATOM 3641 C C . CYS A 1 479 ? 10.445 -9.719 2.828 1 95.88 479 CYS A C 1
ATOM 3643 O O . CYS A 1 479 ? 11.344 -8.938 2.508 1 95.88 479 CYS A O 1
ATOM 3645 N N . GLY A 1 480 ? 9.141 -9.352 2.943 1 95.69 480 GLY A N 1
ATOM 3646 C CA . GLY A 1 480 ? 8.758 -7.945 2.936 1 95.69 480 GLY A CA 1
ATOM 3647 C C . GLY A 1 480 ? 8.227 -7.465 4.273 1 95.69 480 GLY A C 1
ATOM 3648 O O . GLY A 1 480 ? 8.211 -8.219 5.246 1 95.69 480 GLY A O 1
ATOM 3649 N N . PRO A 1 481 ? 7.797 -6.184 4.312 1 95.38 481 PRO A N 1
ATOM 3650 C CA . PRO A 1 481 ? 7.332 -5.586 5.566 1 95.38 481 PRO A CA 1
ATOM 3651 C C . PRO A 1 481 ? 6.074 -6.254 6.113 1 95.38 481 PRO A C 1
ATOM 3653 O O . PRO A 1 481 ? 5.734 -6.082 7.285 1 95.38 481 PRO A O 1
ATOM 3656 N N . ALA A 1 482 ? 5.367 -7.031 5.301 1 97 482 ALA A N 1
ATOM 3657 C CA . ALA A 1 482 ? 4.176 -7.75 5.742 1 97 482 ALA A CA 1
ATOM 3658 C C . ALA A 1 482 ? 4.488 -8.641 6.941 1 97 482 ALA A C 1
ATOM 3660 O O . ALA A 1 482 ? 3.645 -8.828 7.82 1 97 482 ALA A O 1
ATOM 3661 N N . MET A 1 483 ? 5.699 -9.227 6.965 1 98.06 483 MET A N 1
ATOM 3662 C CA . MET A 1 483 ? 6.094 -10.094 8.07 1 98.06 483 MET A CA 1
ATOM 3663 C C . MET A 1 483 ? 6.164 -9.312 9.375 1 98.06 483 MET A C 1
ATOM 3665 O O . MET A 1 483 ? 5.699 -9.789 10.414 1 98.06 483 MET A O 1
ATOM 3669 N N . GLY A 1 484 ? 6.812 -8.133 9.281 1 97.62 484 GLY A N 1
ATOM 3670 C CA . GLY A 1 484 ? 6.855 -7.293 10.461 1 97.62 484 GLY A CA 1
ATOM 3671 C C . GLY A 1 484 ? 5.48 -6.883 10.953 1 97.62 484 GLY A C 1
ATOM 3672 O O . GLY A 1 484 ? 5.219 -6.902 12.164 1 97.62 484 GLY A O 1
ATOM 3673 N N . ALA A 1 485 ? 4.598 -6.492 10.055 1 97.88 485 ALA A N 1
ATOM 3674 C CA . ALA A 1 485 ? 3.223 -6.145 10.414 1 97.88 485 ALA A CA 1
ATOM 3675 C C . ALA A 1 485 ? 2.504 -7.328 11.047 1 97.88 485 ALA A C 1
ATOM 3677 O O . ALA A 1 485 ? 1.776 -7.168 12.031 1 97.88 485 ALA A O 1
ATOM 3678 N N . PHE A 1 486 ? 2.658 -8.516 10.484 1 98.69 486 PHE A N 1
ATOM 3679 C CA . PHE A 1 486 ? 2.066 -9.734 11.016 1 98.69 486 PHE A CA 1
ATOM 3680 C C . PHE A 1 486 ? 2.527 -9.984 12.445 1 98.69 486 PHE A C 1
ATOM 3682 O O . PHE A 1 486 ? 1.718 -10.312 13.32 1 98.69 486 PHE A O 1
ATOM 3689 N N . ASN A 1 487 ? 3.848 -9.875 12.641 1 98.69 487 ASN A N 1
ATOM 3690 C CA . ASN A 1 487 ? 4.398 -10.133 13.961 1 98.69 487 ASN A CA 1
ATOM 3691 C C . ASN A 1 487 ? 3.85 -9.148 15 1 98.69 487 ASN A C 1
ATOM 3693 O O . ASN A 1 487 ? 3.537 -9.539 16.125 1 98.69 487 ASN A O 1
ATOM 3697 N N . ASP A 1 488 ? 3.816 -7.902 14.609 1 97.94 488 ASP A N 1
ATOM 3698 C CA . ASP A 1 488 ? 3.227 -6.918 15.516 1 97.94 488 ASP A CA 1
ATOM 3699 C C . ASP A 1 488 ? 1.783 -7.277 15.852 1 97.94 488 ASP A C 1
ATOM 3701 O O . ASP A 1 488 ? 1.379 -7.211 17.016 1 97.94 488 ASP A O 1
ATOM 3705 N N . TRP A 1 489 ? 1.005 -7.688 14.883 1 98.12 489 TRP A N 1
ATOM 3706 C CA . TRP A 1 489 ? -0.396 -8.062 15.047 1 98.12 489 TRP A CA 1
ATOM 3707 C C . TRP A 1 489 ? -0.53 -9.312 15.906 1 98.12 489 TRP A C 1
ATOM 3709 O O . TRP A 1 489 ? -1.447 -9.414 16.719 1 98.12 489 TRP A O 1
ATOM 3719 N N . ALA A 1 490 ? 0.348 -10.234 15.719 1 98.31 490 ALA A N 1
ATOM 3720 C CA . ALA A 1 490 ? 0.272 -11.539 16.375 1 98.31 490 ALA A CA 1
ATOM 3721 C C . ALA A 1 490 ? 0.779 -11.461 17.812 1 98.31 490 ALA A C 1
ATOM 3723 O O . ALA A 1 490 ? 0.577 -12.391 18.594 1 98.31 490 ALA A O 1
ATOM 3724 N N . LYS A 1 491 ? 1.442 -10.383 18.141 1 97.31 491 LYS A N 1
ATOM 3725 C CA . LYS A 1 491 ? 2.08 -10.25 19.453 1 97.31 491 LYS A CA 1
ATOM 3726 C C . LYS A 1 491 ? 1.074 -10.477 20.578 1 97.31 491 LYS A C 1
ATOM 3728 O O . LYS A 1 491 ? -0.018 -9.906 20.562 1 97.31 491 LYS A O 1
ATOM 3733 N N . GLY A 1 492 ? 1.403 -11.297 21.516 1 96.69 492 GLY A N 1
ATOM 3734 C CA . GLY A 1 492 ? 0.562 -11.578 22.656 1 96.69 492 GLY A CA 1
ATOM 3735 C C . GLY A 1 492 ? -0.5 -12.625 22.375 1 96.69 492 GLY A C 1
ATOM 3736 O O . GLY A 1 492 ? -1.234 -13.031 23.281 1 96.69 492 GLY A O 1
ATOM 3737 N N . SER A 1 493 ? -0.635 -13.141 21.203 1 97.94 493 SER A N 1
ATOM 3738 C CA . SER A 1 493 ? -1.621 -14.148 20.828 1 97.94 493 SER A CA 1
ATOM 3739 C C . SER A 1 493 ? -0.972 -15.516 20.641 1 97.94 493 SER A C 1
ATOM 3741 O O . SER A 1 493 ? 0.231 -15.672 20.859 1 97.94 493 SER A O 1
ATOM 3743 N N . PHE A 1 494 ? -1.773 -16.531 20.219 1 97.69 494 PHE A N 1
ATOM 3744 C CA . PHE A 1 494 ? -1.273 -17.891 20.016 1 97.69 494 PHE A CA 1
ATOM 3745 C C . PHE A 1 494 ? -0.374 -17.969 18.781 1 97.69 494 PHE A C 1
ATOM 3747 O O . PHE A 1 494 ? 0.451 -18.875 18.672 1 97.69 494 PHE A O 1
ATOM 3754 N N . LEU A 1 495 ? -0.448 -16.969 17.828 1 98.38 495 LEU A N 1
ATOM 3755 C CA . LEU A 1 495 ? 0.333 -16.984 16.594 1 98.38 495 LEU A CA 1
ATOM 3756 C C . LEU A 1 495 ? 1.687 -16.312 16.812 1 98.38 495 LEU A C 1
ATOM 3758 O O . LEU A 1 495 ? 2.479 -16.188 15.867 1 98.38 495 LEU A O 1
ATOM 3762 N N . GLU A 1 496 ? 1.937 -15.781 18.047 1 98.19 496 GLU A N 1
ATOM 3763 C CA . GLU A 1 496 ? 3.215 -15.117 18.297 1 98.19 496 GLU A CA 1
ATOM 3764 C C . GLU A 1 496 ? 4.375 -16.109 18.172 1 98.19 496 GLU A C 1
ATOM 3766 O O . GLU A 1 496 ? 5.41 -15.781 17.578 1 98.19 496 GLU A O 1
ATOM 3771 N N . LYS A 1 497 ? 4.191 -17.359 18.672 1 96.62 497 LYS A N 1
ATOM 3772 C CA . LYS A 1 497 ? 5.246 -18.359 18.688 1 96.62 497 LYS A CA 1
ATOM 3773 C C . LYS A 1 497 ? 5.379 -19.047 17.328 1 96.62 497 LYS A C 1
ATOM 3775 O O . LYS A 1 497 ? 4.387 -19.5 16.75 1 96.62 497 LYS A O 1
ATOM 3780 N N . PRO A 1 498 ? 6.551 -19.172 16.828 1 96.56 498 PRO A N 1
ATOM 3781 C CA . PRO A 1 498 ? 6.75 -19.781 15.516 1 96.56 498 PRO A CA 1
ATOM 3782 C C . PRO A 1 498 ? 6.145 -21.188 15.414 1 96.56 498 PRO A C 1
ATOM 3784 O O . PRO A 1 498 ? 5.633 -21.562 14.359 1 96.56 498 PRO A O 1
ATOM 3787 N N . GLU A 1 499 ? 6.164 -21.938 16.469 1 96.19 499 GLU A N 1
ATOM 3788 C CA . GLU A 1 499 ? 5.723 -23.328 16.469 1 96.19 499 GLU A CA 1
ATOM 3789 C C . GLU A 1 499 ? 4.207 -23.422 16.297 1 96.19 499 GLU A C 1
ATOM 3791 O O . GLU A 1 499 ? 3.688 -24.484 15.93 1 96.19 499 GLU A O 1
ATOM 3796 N N . ALA A 1 500 ? 3.52 -22.328 16.594 1 96.88 500 ALA A N 1
ATOM 3797 C CA . ALA A 1 500 ? 2.062 -22.328 16.516 1 96.88 500 ALA A CA 1
ATOM 3798 C C . ALA A 1 500 ? 1.584 -21.844 15.141 1 96.88 500 ALA A C 1
ATOM 3800 O O . ALA A 1 500 ? 0.396 -21.938 14.828 1 96.88 500 ALA A O 1
ATOM 3801 N N . ARG A 1 501 ? 2.486 -21.422 14.359 1 98.62 501 ARG A N 1
ATOM 3802 C CA . ARG A 1 501 ? 2.121 -20.844 13.07 1 98.62 501 ARG A CA 1
ATOM 3803 C C . ARG A 1 501 ? 1.942 -21.938 12.016 1 98.62 501 ARG A C 1
ATOM 3805 O O . ARG A 1 501 ? 2.91 -22.578 11.617 1 98.62 501 ARG A O 1
ATOM 3812 N N . THR A 1 502 ? 0.759 -22.156 11.609 1 98.69 502 THR A N 1
ATOM 3813 C CA . THR A 1 502 ? 0.473 -22.984 10.43 1 98.69 502 THR A CA 1
ATOM 3814 C C . THR A 1 502 ? -0.092 -22.125 9.305 1 98.69 502 THR A C 1
ATOM 3816 O O . THR A 1 502 ? -0.709 -21.094 9.555 1 98.69 502 THR A O 1
ATOM 3819 N N . ALA A 1 503 ? 0.113 -22.547 8.062 1 98.62 503 ALA A N 1
ATOM 3820 C CA . ALA A 1 503 ? -0.381 -21.812 6.906 1 98.62 503 ALA A CA 1
ATOM 3821 C C . ALA A 1 503 ? -1.892 -21.609 6.988 1 98.62 503 ALA A C 1
ATOM 3823 O O . ALA A 1 503 ? -2.398 -20.531 6.676 1 98.62 503 ALA A O 1
ATOM 3824 N N . VAL A 1 504 ? -2.604 -22.609 7.473 1 98.75 504 VAL A N 1
ATOM 3825 C CA . VAL A 1 504 ? -4.062 -22.562 7.516 1 98.75 504 VAL A CA 1
ATOM 3826 C C . VAL A 1 504 ? -4.523 -21.594 8.602 1 98.75 504 VAL A C 1
ATOM 3828 O O . VAL A 1 504 ? -5.445 -20.812 8.383 1 98.75 504 VAL A O 1
ATOM 3831 N N . GLN A 1 505 ? -3.926 -21.641 9.805 1 98.75 505 GLN A N 1
ATOM 3832 C CA . GLN A 1 505 ? -4.312 -20.719 10.875 1 98.75 505 GLN A CA 1
ATOM 3833 C C . GLN A 1 505 ? -3.99 -19.281 10.5 1 98.75 505 GLN A C 1
ATOM 3835 O O . GLN A 1 505 ? -4.754 -18.359 10.812 1 98.75 505 GLN A O 1
ATOM 3840 N N . ILE A 1 506 ? -2.848 -19.078 9.844 1 98.88 506 ILE A N 1
ATOM 3841 C CA . ILE A 1 506 ? -2.525 -17.734 9.359 1 98.88 506 ILE A CA 1
ATOM 3842 C C . ILE A 1 506 ? -3.625 -17.25 8.414 1 98.88 506 ILE A C 1
ATOM 3844 O O . ILE A 1 506 ? -4.188 -16.172 8.617 1 98.88 506 ILE A O 1
ATOM 3848 N N . ALA A 1 507 ? -3.973 -18.062 7.457 1 98.88 507 ALA A N 1
ATOM 3849 C CA . ALA A 1 507 ? -4.965 -17.703 6.445 1 98.88 507 ALA A CA 1
ATOM 3850 C C . ALA A 1 507 ? -6.328 -17.453 7.078 1 98.88 507 ALA A C 1
ATOM 3852 O O . ALA A 1 507 ? -6.965 -16.438 6.809 1 98.88 507 ALA A O 1
ATOM 3853 N N . ARG A 1 508 ? -6.773 -18.375 7.934 1 98.69 508 ARG A N 1
ATOM 3854 C CA . ARG A 1 508 ? -8.094 -18.266 8.539 1 98.69 508 ARG A CA 1
ATOM 3855 C C . ARG A 1 508 ? -8.195 -17.016 9.406 1 98.69 508 ARG A C 1
ATOM 3857 O O . ARG A 1 508 ? -9.227 -16.328 9.398 1 98.69 508 ARG A O 1
ATOM 3864 N N . ASN A 1 509 ? -7.195 -16.734 10.188 1 98.81 509 ASN A N 1
ATOM 3865 C CA . ASN A 1 509 ? -7.234 -15.562 11.055 1 98.81 509 ASN A CA 1
ATOM 3866 C C . ASN A 1 509 ? -7.188 -14.266 10.25 1 98.81 509 ASN A C 1
ATOM 3868 O O . ASN A 1 509 ? -7.848 -13.289 10.602 1 98.81 509 ASN A O 1
ATOM 3872 N N . LEU A 1 510 ? -6.383 -14.25 9.188 1 98.81 510 LEU A N 1
ATOM 3873 C CA . LEU A 1 510 ? -6.387 -13.078 8.312 1 98.81 510 LEU A CA 1
ATOM 3874 C C . LEU A 1 510 ? -7.77 -12.859 7.711 1 98.81 510 LEU A C 1
ATOM 3876 O O . LEU A 1 510 ? -8.273 -11.734 7.695 1 98.81 510 LEU A O 1
ATOM 3880 N N . LEU A 1 511 ? -8.414 -13.914 7.277 1 98.75 511 LEU A N 1
ATOM 3881 C CA . LEU A 1 511 ? -9.703 -13.828 6.605 1 98.75 511 LEU A CA 1
ATOM 3882 C C . LEU A 1 511 ? -10.805 -13.469 7.598 1 98.75 511 LEU A C 1
ATOM 3884 O O . LEU A 1 511 ? -11.633 -12.602 7.324 1 98.75 511 LEU A O 1
ATOM 3888 N N . GLU A 1 512 ? -10.82 -14.172 8.742 1 98.44 512 GLU A N 1
ATOM 3889 C CA . GLU A 1 512 ? -11.812 -13.867 9.766 1 98.44 512 GLU A CA 1
ATOM 3890 C C . GLU A 1 512 ? -11.703 -12.422 10.234 1 98.44 512 GLU A C 1
ATOM 3892 O O . GLU A 1 512 ? -12.711 -11.727 10.359 1 98.44 512 GLU A O 1
ATOM 3897 N N . GLY A 1 513 ? -10.484 -12.031 10.539 1 98.62 513 GLY A N 1
ATOM 3898 C CA . GLY A 1 513 ? -10.266 -10.648 10.93 1 98.62 513 GLY A CA 1
ATOM 3899 C C . GLY A 1 513 ? -10.672 -9.656 9.852 1 98.62 513 GLY A C 1
ATOM 3900 O O . GLY A 1 513 ? -11.195 -8.586 10.156 1 98.62 513 GLY A O 1
ATOM 3901 N N . ALA A 1 514 ? -10.367 -9.977 8.578 1 98.81 514 ALA A N 1
ATOM 3902 C CA . ALA A 1 514 ? -10.758 -9.102 7.48 1 98.81 514 ALA A CA 1
ATOM 3903 C C . ALA A 1 514 ? -12.273 -8.93 7.434 1 98.81 514 ALA A C 1
ATOM 3905 O O . ALA A 1 514 ? -12.773 -7.852 7.113 1 98.81 514 ALA A O 1
ATOM 3906 N N . ALA A 1 515 ? -13.023 -9.992 7.695 1 98.44 515 ALA A N 1
ATOM 3907 C CA . ALA A 1 515 ? -14.477 -9.898 7.758 1 98.44 515 ALA A CA 1
ATOM 3908 C C . ALA A 1 515 ? -14.922 -8.93 8.852 1 98.44 515 ALA A C 1
ATOM 3910 O O . ALA A 1 515 ? -15.812 -8.102 8.641 1 98.44 515 ALA A O 1
ATOM 3911 N N . VAL A 1 516 ? -14.281 -8.992 10 1 98.56 516 VAL A N 1
ATOM 3912 C CA . VAL A 1 516 ? -14.602 -8.125 11.133 1 98.56 516 VAL A CA 1
ATOM 3913 C C . VAL A 1 516 ? -14.312 -6.672 10.766 1 98.56 516 VAL A C 1
ATOM 3915 O O . VAL A 1 516 ? -15.148 -5.793 10.984 1 98.56 516 VAL A O 1
ATOM 3918 N N . VAL A 1 517 ? -13.148 -6.457 10.188 1 98.62 517 VAL A N 1
ATOM 3919 C CA . VAL A 1 517 ? -12.75 -5.113 9.781 1 98.62 517 VAL A CA 1
ATOM 3920 C C . VAL A 1 517 ? -13.727 -4.574 8.742 1 98.62 517 VAL A C 1
ATOM 3922 O O . VAL A 1 517 ? -14.117 -3.402 8.789 1 98.62 517 VAL A O 1
ATOM 3925 N N . THR A 1 518 ? -14.102 -5.43 7.805 1 98.62 518 THR A N 1
ATOM 3926 C CA . THR A 1 518 ? -15.047 -5.043 6.77 1 98.62 518 THR A CA 1
ATOM 3927 C C . THR A 1 518 ? -16.391 -4.668 7.383 1 98.62 518 THR A C 1
ATOM 3929 O O . THR A 1 518 ? -17 -3.67 6.992 1 98.62 518 THR A O 1
ATOM 3932 N N . ARG A 1 519 ? -16.875 -5.422 8.375 1 98.19 519 ARG A N 1
ATOM 3933 C CA . ARG A 1 519 ? -18.125 -5.117 9.07 1 98.19 519 ARG A CA 1
ATOM 3934 C C . ARG A 1 519 ? -18.031 -3.766 9.773 1 98.19 519 ARG A C 1
ATOM 3936 O O . ARG A 1 519 ? -18.984 -2.975 9.727 1 98.19 519 ARG A O 1
ATOM 3943 N N . ALA A 1 520 ? -16.922 -3.541 10.43 1 98.19 520 ALA A N 1
ATOM 3944 C CA . ALA A 1 520 ? -16.719 -2.258 11.094 1 98.19 520 ALA A CA 1
ATOM 3945 C C . ALA A 1 520 ? -16.844 -1.101 10.109 1 98.19 520 ALA A C 1
ATOM 3947 O O . ALA A 1 520 ? -17.531 -0.112 10.383 1 98.19 520 ALA A O 1
ATOM 3948 N N . GLN A 1 521 ? -16.188 -1.238 8.961 1 98.31 521 GLN A N 1
ATOM 3949 C CA . GLN A 1 521 ? -16.25 -0.189 7.945 1 98.31 521 GLN A CA 1
ATOM 3950 C C . GLN A 1 521 ? -17.672 -0.036 7.395 1 98.31 521 GLN A C 1
ATOM 3952 O O . GLN A 1 521 ? -18.125 1.08 7.141 1 98.31 521 GLN A O 1
ATOM 3957 N N . GLN A 1 522 ? -18.359 -1.166 7.184 1 97.5 522 GLN A N 1
ATOM 3958 C CA . GLN A 1 522 ? -19.734 -1.104 6.688 1 97.5 522 GLN A CA 1
ATOM 3959 C C . GLN A 1 522 ? -20.625 -0.292 7.625 1 97.5 522 GLN A C 1
ATOM 3961 O O . GLN A 1 522 ? -21.344 0.605 7.184 1 97.5 522 GLN A O 1
ATOM 3966 N N . LEU A 1 523 ? -20.562 -0.554 8.859 1 96.88 523 LEU A N 1
ATOM 3967 C CA . LEU A 1 523 ? -21.375 0.146 9.844 1 96.88 523 LEU A CA 1
ATOM 3968 C C . LEU A 1 523 ? -21 1.621 9.914 1 96.88 523 LEU A C 1
ATOM 3970 O O . LEU A 1 523 ? -21.875 2.486 10.008 1 96.88 523 LEU A O 1
ATOM 3974 N N . ARG A 1 524 ? -19.734 1.88 9.859 1 96.44 524 ARG A N 1
ATOM 3975 C CA . ARG A 1 524 ? -19.266 3.262 9.898 1 96.44 524 ARG A CA 1
ATOM 3976 C C . ARG A 1 524 ? -19.859 4.066 8.742 1 96.44 524 ARG A C 1
ATOM 3978 O O . ARG A 1 524 ? -20.234 5.227 8.914 1 96.44 524 ARG A O 1
ATOM 3985 N N . THR A 1 525 ? -19.906 3.496 7.547 1 95.88 525 THR A N 1
ATOM 3986 C CA . THR A 1 525 ? -20.359 4.211 6.359 1 95.88 525 THR A CA 1
ATOM 3987 C C . THR A 1 525 ? -21.844 4.574 6.477 1 95.88 525 THR A C 1
ATOM 3989 O O . THR A 1 525 ? -22.359 5.379 5.691 1 95.88 525 THR A O 1
ATOM 3992 N N . TYR A 1 526 ? -22.531 4.051 7.465 1 93.38 526 TYR A N 1
ATOM 3993 C CA . TYR A 1 526 ? -23.938 4.371 7.664 1 93.38 526 TYR A CA 1
ATOM 3994 C C . TYR A 1 526 ? -24.125 5.312 8.852 1 93.38 526 TYR A C 1
ATOM 3996 O O . TYR A 1 526 ? -25.25 5.492 9.336 1 93.38 526 TYR A O 1
ATOM 4004 N N . GLY A 1 527 ? -23.062 5.77 9.375 1 91.94 527 GLY A N 1
ATOM 4005 C CA . GLY A 1 527 ? -23.109 6.793 10.406 1 91.94 527 GLY A CA 1
ATOM 4006 C C . GLY A 1 527 ? -23.047 6.223 11.812 1 91.94 527 GLY A C 1
ATOM 4007 O O . GLY A 1 527 ? -23.078 6.969 12.797 1 91.94 527 GLY A O 1
ATOM 4008 N N . VAL A 1 528 ? -23.016 4.84 11.922 1 94.62 528 VAL A N 1
ATOM 4009 C CA . VAL A 1 528 ? -22.844 4.246 13.242 1 94.62 528 VAL A CA 1
ATOM 4010 C C . VAL A 1 528 ? -21.531 4.711 13.859 1 94.62 528 VAL A C 1
ATOM 4012 O O . VAL A 1 528 ? -20.5 4.766 13.172 1 94.62 528 VAL A O 1
ATOM 4015 N N . PRO A 1 529 ? -21.578 5.156 15.117 1 93.56 529 PRO A N 1
ATOM 4016 C CA . PRO A 1 529 ? -20.328 5.598 15.758 1 93.56 529 PRO A CA 1
ATOM 4017 C C . PRO A 1 529 ? -19.422 4.43 16.141 1 93.56 529 PRO A C 1
ATOM 4019 O O . PRO A 1 529 ? -19.219 4.172 17.328 1 93.56 529 PRO A O 1
ATOM 4022 N N . VAL A 1 530 ? -18.828 3.809 15.188 1 95.5 530 VAL A N 1
ATOM 4023 C CA . VAL A 1 530 ? -17.969 2.652 15.391 1 95.5 530 VAL A CA 1
ATOM 4024 C C . VAL A 1 530 ? -16.625 3.1 15.992 1 95.5 530 VAL A C 1
ATOM 4026 O O . VAL A 1 530 ? -15.93 3.928 15.414 1 95.5 530 VAL A O 1
ATOM 4029 N N . PRO A 1 531 ? -16.344 2.6 17.141 1 92.69 531 PRO A N 1
ATOM 4030 C CA . PRO A 1 531 ? -15.039 2.975 17.688 1 92.69 531 PRO A CA 1
ATOM 4031 C C . PRO A 1 531 ? -13.867 2.406 16.906 1 92.69 531 PRO A C 1
ATOM 4033 O O . PRO A 1 531 ? -14 1.357 16.266 1 92.69 531 PRO A O 1
ATOM 4036 N N . THR A 1 532 ? -12.773 3.045 16.969 1 88.44 532 THR A N 1
ATOM 4037 C CA . THR A 1 532 ? -11.594 2.664 16.203 1 88.44 532 THR A CA 1
ATOM 4038 C C . THR A 1 532 ? -11.133 1.258 16.562 1 88.44 532 THR A C 1
ATOM 4040 O O . THR A 1 532 ? -10.602 0.533 15.727 1 88.44 532 THR A O 1
ATOM 4043 N N . ALA A 1 533 ? -11.344 0.883 17.797 1 90.81 533 ALA A N 1
ATOM 4044 C CA . ALA A 1 533 ? -10.922 -0.429 18.281 1 90.81 533 ALA A CA 1
ATOM 4045 C C . ALA A 1 533 ? -11.664 -1.546 17.547 1 90.81 533 ALA A C 1
ATOM 4047 O O . ALA A 1 533 ? -11.203 -2.691 17.531 1 90.81 533 ALA A O 1
ATOM 4048 N N . ALA A 1 534 ? -12.82 -1.201 16.969 1 95.31 534 ALA A N 1
ATOM 4049 C CA . ALA A 1 534 ? -13.617 -2.197 16.25 1 95.31 534 ALA A CA 1
ATOM 4050 C C . ALA A 1 534 ? -12.891 -2.693 15.008 1 95.31 534 ALA A C 1
ATOM 4052 O O . ALA A 1 534 ? -13.227 -3.75 14.469 1 95.31 534 ALA A O 1
ATOM 4053 N N . PHE A 1 535 ? -11.875 -1.965 14.547 1 96.25 535 PHE A N 1
ATOM 4054 C CA . PHE A 1 535 ? -11.141 -2.32 13.336 1 96.25 535 PHE A CA 1
ATOM 4055 C C . PHE A 1 535 ? -9.977 -3.248 13.664 1 96.25 535 PHE A C 1
ATOM 4057 O O . PHE A 1 535 ? -9.117 -3.494 12.82 1 96.25 535 PHE A O 1
ATOM 4064 N N . ARG A 1 536 ? -9.953 -3.793 14.844 1 93.69 536 ARG A N 1
ATOM 4065 C CA . ARG A 1 536 ? -8.914 -4.73 15.25 1 93.69 536 ARG A CA 1
ATOM 4066 C C . ARG A 1 536 ? -9.5 -6.105 15.555 1 93.69 536 ARG A C 1
ATOM 4068 O O . ARG A 1 536 ? -10.586 -6.211 16.125 1 93.69 536 ARG A O 1
ATOM 4075 N N . PHE A 1 537 ? -8.805 -7.094 15.125 1 97.25 537 PHE A N 1
ATOM 4076 C CA . PHE A 1 537 ? -9.125 -8.492 15.391 1 97.25 537 PHE A CA 1
ATOM 4077 C C . PHE A 1 537 ? -7.949 -9.203 16.047 1 97.25 537 PHE A C 1
ATOM 4079 O O . PHE A 1 537 ? -6.82 -9.133 15.555 1 97.25 537 PHE A O 1
ATOM 4086 N N . ALA A 1 538 ? -8.188 -9.797 17.188 1 97 538 ALA A N 1
ATOM 4087 C CA . ALA A 1 538 ? -7.141 -10.555 17.859 1 97 538 ALA A CA 1
ATOM 4088 C C . ALA A 1 538 ? -7.086 -11.992 17.344 1 97 538 ALA A C 1
ATOM 4090 O O . ALA A 1 538 ? -8.109 -12.672 17.281 1 97 538 ALA A O 1
ATOM 4091 N N . PRO A 1 539 ? -5.852 -12.406 16.984 1 98.12 539 PRO A N 1
ATOM 4092 C CA . PRO A 1 539 ? -5.75 -13.797 16.531 1 98.12 539 PRO A CA 1
ATOM 4093 C C . PRO A 1 539 ? -6.273 -14.797 17.562 1 98.12 539 PRO A C 1
ATOM 4095 O O . PRO A 1 539 ? -6.059 -14.617 18.766 1 98.12 539 PRO A O 1
ATOM 4098 N N . ARG A 1 540 ? -6.918 -15.789 17.109 1 97.81 540 ARG A N 1
ATOM 4099 C CA . ARG A 1 540 ? -7.414 -16.891 17.922 1 97.81 540 ARG A CA 1
ATOM 4100 C C . ARG A 1 540 ? -7.512 -18.172 17.109 1 97.81 540 ARG A C 1
ATOM 4102 O O . ARG A 1 540 ? -7.609 -18.141 15.891 1 97.81 540 ARG A O 1
ATOM 4109 N N . PRO A 1 541 ? -7.406 -19.344 17.734 1 97.69 541 PRO A N 1
ATOM 4110 C CA . PRO A 1 541 ? -7.574 -20.594 16.984 1 97.69 541 PRO A CA 1
ATOM 4111 C C . PRO A 1 541 ? -8.922 -20.672 16.266 1 97.69 541 PRO A C 1
ATOM 4113 O O . PRO A 1 541 ? -9.961 -20.375 16.875 1 97.69 541 PRO A O 1
ATOM 4116 N N . LEU A 1 542 ? -8.875 -21.031 15.016 1 97 542 LEU A N 1
ATOM 4117 C CA . LEU A 1 542 ? -10.094 -21.125 14.219 1 97 542 LEU A CA 1
ATOM 4118 C C . LEU A 1 542 ? -10.211 -22.484 13.547 1 97 542 LEU A C 1
ATOM 4120 O O . LEU A 1 542 ? -9.203 -23.078 13.156 1 97 542 LEU A O 1
ATOM 4124 N N . GLU A 1 543 ? -11.461 -22.969 13.391 1 90.94 543 GLU A N 1
ATOM 4125 C CA . GLU A 1 543 ? -11.727 -24.25 12.742 1 90.94 543 GLU A CA 1
ATOM 4126 C C . GLU A 1 543 ? -12.211 -24.062 11.312 1 90.94 543 GLU A C 1
ATOM 4128 O O . GLU A 1 543 ? -12.867 -23.062 11 1 90.94 543 GLU A O 1
ATOM 4133 N N . MET B 1 1 ? -20.812 -25.844 5.617 1 36.75 1 MET B N 1
ATOM 4134 C CA . MET B 1 1 ? -21.688 -24.859 6.262 1 36.75 1 MET B CA 1
ATOM 4135 C C . MET B 1 1 ? -22.188 -23.844 5.25 1 36.75 1 MET B C 1
ATOM 4137 O O . MET B 1 1 ? -21.406 -23.266 4.492 1 36.75 1 MET B O 1
ATOM 4141 N N . ALA B 1 2 ? -23.344 -23.984 4.859 1 46.84 2 ALA B N 1
ATOM 4142 C CA . ALA B 1 2 ? -24.125 -23.312 3.814 1 46.84 2 ALA B CA 1
ATOM 4143 C C . ALA B 1 2 ? -24.109 -21.812 4.004 1 46.84 2 ALA B C 1
ATOM 4145 O O . ALA B 1 2 ? -24.625 -21.297 5.004 1 46.84 2 ALA B O 1
ATOM 4146 N N . THR B 1 3 ? -23.141 -21.094 3.537 1 62.41 3 THR B N 1
ATOM 4147 C CA . THR B 1 3 ? -22.953 -19.656 3.365 1 62.41 3 THR B CA 1
ATOM 4148 C C . THR B 1 3 ? -24.188 -19.031 2.715 1 62.41 3 THR B C 1
ATOM 4150 O O . THR B 1 3 ? -24.078 -18.219 1.798 1 62.41 3 THR B O 1
ATOM 4153 N N . ASP B 1 4 ? -25.438 -19.641 3.15 1 71.75 4 ASP B N 1
ATOM 4154 C CA . ASP B 1 4 ? -26.609 -19.031 2.529 1 71.75 4 ASP B CA 1
ATOM 4155 C C . ASP B 1 4 ? -27.141 -17.891 3.387 1 71.75 4 ASP B C 1
ATOM 4157 O O . ASP B 1 4 ? -27.25 -18.016 4.609 1 71.75 4 ASP B O 1
ATOM 4161 N N . LEU B 1 5 ? -27.422 -16.797 2.883 1 80.56 5 LEU B N 1
ATOM 4162 C CA . LEU B 1 5 ? -28.016 -15.633 3.539 1 80.56 5 LEU B CA 1
ATOM 4163 C C . LEU B 1 5 ? -29.469 -15.898 3.898 1 80.56 5 LEU B C 1
ATOM 4165 O O . LEU B 1 5 ? -30.203 -16.5 3.117 1 80.56 5 LEU B O 1
ATOM 4169 N N . GLN B 1 6 ? -29.828 -15.656 5.113 1 80.56 6 GLN B N 1
ATOM 4170 C CA . GLN B 1 6 ? -31.219 -15.758 5.527 1 80.56 6 GLN B CA 1
ATOM 4171 C C . GLN B 1 6 ? -31.984 -14.484 5.18 1 80.56 6 GLN B C 1
ATOM 4173 O O . GLN B 1 6 ? -31.531 -13.375 5.449 1 80.56 6 GLN B O 1
ATOM 4178 N N . PRO B 1 7 ? -33.156 -14.68 4.543 1 84.62 7 PRO B N 1
ATOM 4179 C CA . PRO B 1 7 ? -33.938 -13.492 4.207 1 84.62 7 PRO B CA 1
ATOM 4180 C C . PRO B 1 7 ? -34.531 -12.797 5.441 1 84.62 7 PRO B C 1
ATOM 4182 O O . PRO B 1 7 ? -34.812 -13.461 6.434 1 84.62 7 PRO B O 1
ATOM 4185 N N . ILE B 1 8 ? -34.656 -11.586 5.371 1 79.12 8 ILE B N 1
ATOM 4186 C CA . ILE B 1 8 ? -35.312 -10.781 6.41 1 79.12 8 ILE B CA 1
ATOM 4187 C C . ILE B 1 8 ? -36.812 -10.789 6.207 1 79.12 8 ILE B C 1
ATOM 4189 O O . ILE B 1 8 ? -37.562 -10.641 7.168 1 79.12 8 ILE B O 1
ATOM 4193 N N . GLY B 1 9 ? -37.25 -10.93 5.051 1 80.25 9 GLY B N 1
ATOM 4194 C CA . GLY B 1 9 ? -38.625 -10.945 4.637 1 80.25 9 GLY B CA 1
ATOM 4195 C C . GLY B 1 9 ? -38.812 -11.023 3.131 1 80.25 9 GLY B C 1
ATOM 4196 O O . GLY B 1 9 ? -38 -11.633 2.438 1 80.25 9 GLY B O 1
ATOM 4197 N N . LEU B 1 10 ? -39.938 -10.555 2.801 1 82.81 10 LEU B N 1
ATOM 4198 C CA . LEU B 1 10 ? -40.219 -10.484 1.373 1 82.81 10 LEU B CA 1
ATOM 4199 C C . LEU B 1 10 ? -40.156 -9.047 0.87 1 82.81 10 LEU B C 1
ATOM 4201 O O . LEU B 1 10 ? -40.344 -8.102 1.633 1 82.81 10 LEU B O 1
ATOM 4205 N N . TRP B 1 11 ? -39.719 -8.906 -0.332 1 83.88 11 TRP B N 1
ATOM 4206 C CA . TRP B 1 11 ? -39.625 -7.59 -0.957 1 83.88 11 TRP B CA 1
ATOM 4207 C C . TRP B 1 11 ? -40.562 -7.488 -2.148 1 83.88 11 TRP B C 1
ATOM 4209 O O . TRP B 1 11 ? -40.625 -8.383 -2.99 1 83.88 11 TRP B O 1
ATOM 4219 N N . SER B 1 12 ? -41.438 -6.523 -2.08 1 79.19 12 SER B N 1
ATOM 4220 C CA . SER B 1 12 ? -42.281 -6.234 -3.23 1 79.19 12 SER B CA 1
ATOM 4221 C C . SER B 1 12 ? -41.75 -5.027 -4.008 1 79.19 12 SER B C 1
ATOM 4223 O O . SER B 1 12 ? -41.875 -3.891 -3.535 1 79.19 12 SER B O 1
ATOM 4225 N N . SER B 1 13 ? -41.188 -5.332 -5.121 1 75.5 13 SER B N 1
ATOM 4226 C CA . SER B 1 13 ? -40.688 -4.25 -5.957 1 75.5 13 SER B CA 1
ATOM 4227 C C . SER B 1 13 ? -41.812 -3.463 -6.59 1 75.5 13 SER B C 1
ATOM 4229 O O . SER B 1 13 ? -42.844 -4.031 -6.922 1 75.5 13 SER B O 1
ATOM 4231 N N . GLN B 1 14 ? -41.906 -2.168 -6.211 1 64.75 14 GLN B N 1
ATOM 4232 C CA . GLN B 1 14 ? -43 -1.326 -6.699 1 64.75 14 GLN B CA 1
ATOM 4233 C C . GLN B 1 14 ? -42.625 -0.617 -7.992 1 64.75 14 GLN B C 1
ATOM 4235 O O . GLN B 1 14 ? -41.469 -0.219 -8.164 1 64.75 14 GLN B O 1
ATOM 4240 N N . GLY B 1 15 ? -43.594 -0.429 -8.797 1 56.66 15 GLY B N 1
ATOM 4241 C CA . GLY B 1 15 ? -43.562 0.382 -10 1 56.66 15 GLY B CA 1
ATOM 4242 C C . GLY B 1 15 ? -42.75 -0.267 -11.125 1 56.66 15 GLY B C 1
ATOM 4243 O O . GLY B 1 15 ? -42.719 -1.495 -11.227 1 56.66 15 GLY B O 1
ATOM 4244 N N . ALA B 1 16 ? -42.219 0.538 -12 1 54.03 16 ALA B N 1
ATOM 4245 C CA . ALA B 1 16 ? -41.531 0.211 -13.25 1 54.03 16 ALA B CA 1
ATOM 4246 C C . ALA B 1 16 ? -40.156 -0.353 -12.992 1 54.03 16 ALA B C 1
ATOM 4248 O O . ALA B 1 16 ? -39.5 -0.85 -13.914 1 54.03 16 ALA B O 1
ATOM 4249 N N . SER B 1 17 ? -39.688 -0.387 -11.578 1 68.62 17 SER B N 1
ATOM 4250 C CA . SER B 1 17 ? -38.281 -0.726 -11.633 1 68.62 17 SER B CA 1
ATOM 4251 C C . SER B 1 17 ? -38.031 -2.145 -11.133 1 68.62 17 SER B C 1
ATOM 4253 O O . SER B 1 17 ? -38.219 -2.432 -9.953 1 68.62 17 SER B O 1
ATOM 4255 N N . ALA B 1 18 ? -37.969 -3.059 -11.977 1 82.31 18 ALA B N 1
ATOM 4256 C CA . ALA B 1 18 ? -37.531 -4.434 -11.719 1 82.31 18 ALA B CA 1
ATOM 4257 C C . ALA B 1 18 ? -36.156 -4.477 -11.086 1 82.31 18 ALA B C 1
ATOM 4259 O O . ALA B 1 18 ? -35.344 -3.598 -11.328 1 82.31 18 ALA B O 1
ATOM 4260 N N . PRO B 1 19 ? -36.062 -5.402 -10.094 1 90.44 19 PRO B N 1
ATOM 4261 C CA . PRO B 1 19 ? -34.719 -5.562 -9.539 1 90.44 19 PRO B CA 1
ATOM 4262 C C . PRO B 1 19 ? -33.656 -5.789 -10.617 1 90.44 19 PRO B C 1
ATOM 4264 O O . PRO B 1 19 ? -33.969 -6.312 -11.695 1 90.44 19 PRO B O 1
ATOM 4267 N N . ALA B 1 20 ? -32.469 -5.266 -10.359 1 91.19 20 ALA B N 1
ATOM 4268 C CA . ALA B 1 20 ? -31.344 -5.441 -11.242 1 91.19 20 ALA B CA 1
ATOM 4269 C C . ALA B 1 20 ? -30.656 -6.781 -10.984 1 91.19 20 ALA B C 1
ATOM 4271 O O . ALA B 1 20 ? -30.156 -7.031 -9.883 1 91.19 20 ALA B O 1
ATOM 4272 N N . TYR B 1 21 ? -30.609 -7.656 -12.016 1 92.5 21 TYR B N 1
ATOM 4273 C CA . TYR B 1 21 ? -29.938 -8.945 -11.875 1 92.5 21 TYR B CA 1
ATOM 4274 C C . TYR B 1 21 ? -28.781 -9.07 -12.852 1 92.5 21 TYR B C 1
ATOM 4276 O O . TYR B 1 21 ? -27.859 -9.867 -12.633 1 92.5 21 TYR B O 1
ATOM 4284 N N . SER B 1 22 ? -28.844 -8.258 -13.875 1 92.88 22 SER B N 1
ATOM 4285 C CA . SER B 1 22 ? -27.766 -8.328 -14.867 1 92.88 22 SER B CA 1
ATOM 4286 C C . SER B 1 22 ? -26.516 -7.609 -14.383 1 92.88 22 SER B C 1
ATOM 4288 O O . SER B 1 22 ? -26.594 -6.707 -13.547 1 92.88 22 SER B O 1
ATOM 4290 N N . ALA B 1 23 ? -25.406 -7.984 -14.914 1 92 23 ALA B N 1
ATOM 4291 C CA . ALA B 1 23 ? -24.125 -7.367 -14.547 1 92 23 ALA B CA 1
ATOM 4292 C C . ALA B 1 23 ? -24.156 -5.859 -14.781 1 92 23 ALA B C 1
ATOM 4294 O O . ALA B 1 23 ? -23.719 -5.086 -13.922 1 92 23 ALA B O 1
ATOM 4295 N N . SER B 1 24 ? -24.688 -5.473 -15.914 1 92.94 24 SER B N 1
ATOM 4296 C CA . SER B 1 24 ? -24.734 -4.059 -16.281 1 92.94 24 SER B CA 1
ATOM 4297 C C . SER B 1 24 ? -25.641 -3.277 -15.32 1 92.94 24 SER B C 1
ATOM 4299 O O . SER B 1 24 ? -25.312 -2.16 -14.922 1 92.94 24 SER B O 1
ATOM 4301 N N . ASP B 1 25 ? -26.75 -3.893 -14.961 1 94.81 25 ASP B N 1
ATOM 4302 C CA . ASP B 1 25 ? -27.672 -3.213 -14.062 1 94.81 25 ASP B CA 1
ATOM 4303 C C . ASP B 1 25 ? -27.094 -3.109 -12.648 1 94.81 25 ASP B C 1
ATOM 4305 O O . ASP B 1 25 ? -27.297 -2.105 -11.969 1 94.81 25 ASP B O 1
ATOM 4309 N N . ILE B 1 26 ? -26.469 -4.129 -12.242 1 96.12 26 ILE B N 1
ATOM 4310 C CA . ILE B 1 26 ? -25.859 -4.129 -10.914 1 96.12 26 ILE B CA 1
ATOM 4311 C C . ILE B 1 26 ? -24.75 -3.092 -10.867 1 96.12 26 ILE B C 1
ATOM 4313 O O . ILE B 1 26 ? -24.594 -2.381 -9.867 1 96.12 26 ILE B O 1
ATOM 4317 N N . GLU B 1 27 ? -23.938 -3.041 -11.938 1 95.44 27 GLU B N 1
ATOM 4318 C CA . GLU B 1 27 ? -22.906 -2.012 -12.023 1 95.44 27 GLU B CA 1
ATOM 4319 C C . GLU B 1 27 ? -23.5 -0.615 -11.883 1 95.44 27 GLU B C 1
ATOM 4321 O O . GLU B 1 27 ? -23 0.205 -11.109 1 95.44 27 GLU B O 1
ATOM 4326 N N . ALA B 1 28 ? -24.531 -0.375 -12.625 1 95.19 28 ALA B N 1
ATOM 4327 C CA . ALA B 1 28 ? -25.203 0.923 -12.57 1 95.19 28 ALA B CA 1
ATOM 4328 C C . ALA B 1 28 ? -25.734 1.209 -11.164 1 95.19 28 ALA B C 1
ATOM 4330 O O . ALA B 1 28 ? -25.688 2.35 -10.695 1 95.19 28 ALA B O 1
ATOM 4331 N N . ALA B 1 29 ? -26.219 0.168 -10.539 1 94.69 29 ALA B N 1
ATOM 4332 C CA . ALA B 1 29 ? -26.75 0.303 -9.18 1 94.69 29 ALA B CA 1
ATOM 4333 C C . ALA B 1 29 ? -25.656 0.718 -8.203 1 94.69 29 ALA B C 1
ATOM 4335 O O . ALA B 1 29 ? -25.906 1.51 -7.289 1 94.69 29 ALA B O 1
ATOM 4336 N N . CYS B 1 30 ? -24.469 0.215 -8.352 1 96.38 30 CYS B N 1
ATOM 4337 C CA . CYS B 1 30 ? -23.344 0.542 -7.477 1 96.38 30 CYS B CA 1
ATOM 4338 C C . CYS B 1 30 ? -23 2.025 -7.555 1 96.38 30 CYS B C 1
ATOM 4340 O O . CYS B 1 30 ? -22.453 2.59 -6.609 1 96.38 30 CYS B O 1
ATOM 4342 N N . HIS B 1 31 ? -23.391 2.689 -8.633 1 96.31 31 HIS B N 1
ATOM 4343 C CA . HIS B 1 31 ? -23.031 4.09 -8.844 1 96.31 31 HIS B CA 1
ATOM 4344 C C . HIS B 1 31 ? -24.094 5.016 -8.25 1 96.31 31 HIS B C 1
ATOM 4346 O O . HIS B 1 31 ? -23.875 6.227 -8.148 1 96.31 31 HIS B O 1
ATOM 4352 N N . ARG B 1 32 ? -25.219 4.434 -7.809 1 95.44 32 ARG B N 1
ATOM 4353 C CA . ARG B 1 32 ? -26.281 5.219 -7.203 1 95.44 32 ARG B CA 1
ATOM 4354 C C . ARG B 1 32 ? -26.156 5.23 -5.684 1 95.44 32 ARG B C 1
ATOM 4356 O O . ARG B 1 32 ? -27.094 4.852 -4.973 1 95.44 32 ARG B O 1
ATOM 4363 N N . VAL B 1 33 ? -25.078 5.828 -5.238 1 95.56 33 VAL B N 1
ATOM 4364 C CA . VAL B 1 33 ? -24.672 5.68 -3.842 1 95.56 33 VAL B CA 1
ATOM 4365 C C . VAL B 1 33 ? -25.562 6.551 -2.959 1 95.56 33 VAL B C 1
ATOM 4367 O O . VAL B 1 33 ? -25.688 6.309 -1.757 1 95.56 33 VAL B O 1
ATOM 4370 N N . ARG B 1 34 ? -26.234 7.555 -3.441 1 93.38 34 ARG B N 1
ATOM 4371 C CA . ARG B 1 34 ? -27 8.492 -2.639 1 93.38 34 ARG B CA 1
ATOM 4372 C C . ARG B 1 34 ? -28.438 8.008 -2.457 1 93.38 34 ARG B C 1
ATOM 4374 O O . ARG B 1 34 ? -29.297 8.75 -1.984 1 93.38 34 ARG B O 1
ATOM 4381 N N . GLU B 1 35 ? -28.703 6.777 -2.865 1 92.25 35 GLU B N 1
ATOM 4382 C CA . GLU B 1 35 ? -30 6.117 -2.672 1 92.25 35 GLU B CA 1
ATOM 4383 C C . GLU B 1 35 ? -29.828 4.809 -1.901 1 92.25 35 GLU B C 1
ATOM 4385 O O . GLU B 1 35 ? -28.812 4.121 -2.047 1 92.25 35 GLU B O 1
ATOM 4390 N N . PRO B 1 36 ? -30.828 4.551 -1.081 1 92.31 36 PRO B N 1
ATOM 4391 C CA . PRO B 1 36 ? -30.797 3.207 -0.496 1 92.31 36 PRO B CA 1
ATOM 4392 C C . PRO B 1 36 ? -30.938 2.104 -1.541 1 92.31 36 PRO B C 1
ATOM 4394 O O . PRO B 1 36 ? -31.641 2.285 -2.545 1 92.31 36 PRO B O 1
ATOM 4397 N N . VAL B 1 37 ? -30.328 1.05 -1.353 1 94.12 37 VAL B N 1
ATOM 4398 C CA . VAL B 1 37 ? -30.422 -0.099 -2.246 1 94.12 37 VAL B CA 1
ATOM 4399 C C . VAL B 1 37 ? -30.781 -1.347 -1.446 1 94.12 37 VAL B C 1
ATOM 4401 O O . VAL B 1 37 ? -30.344 -1.516 -0.308 1 94.12 37 VAL B O 1
ATOM 4404 N N . HIS B 1 38 ? -31.656 -2.164 -2.023 1 92.31 38 HIS B N 1
ATOM 4405 C CA . HIS B 1 38 ? -32.125 -3.387 -1.39 1 92.31 38 HIS B CA 1
ATOM 4406 C C . HIS B 1 38 ? -31.578 -4.625 -2.094 1 92.31 38 HIS B C 1
ATOM 4408 O O . HIS B 1 38 ? -31.734 -4.77 -3.309 1 92.31 38 HIS B O 1
ATOM 4414 N N . VAL B 1 39 ? -30.891 -5.406 -1.318 1 94.44 39 VAL B N 1
ATOM 4415 C CA . VAL B 1 39 ? -30.453 -6.695 -1.852 1 94.44 39 VAL B CA 1
ATOM 4416 C C . VAL B 1 39 ? -31.625 -7.684 -1.818 1 94.44 39 VAL B C 1
ATOM 4418 O O . VAL B 1 39 ? -32.25 -7.898 -0.77 1 94.44 39 VAL B O 1
ATOM 4421 N N . VAL B 1 40 ? -31.906 -8.242 -2.957 1 92.88 40 VAL B N 1
ATOM 4422 C CA . VAL B 1 40 ? -33.031 -9.172 -3.07 1 92.88 40 VAL B CA 1
ATOM 4423 C C . VAL B 1 40 ? -32.562 -10.469 -3.732 1 92.88 40 VAL B C 1
ATOM 4425 O O . VAL B 1 40 ? -31.531 -10.492 -4.395 1 92.88 40 VAL B O 1
ATOM 4428 N N . ARG B 1 41 ? -33.219 -11.477 -3.473 1 92.38 41 ARG B N 1
ATOM 4429 C CA . ARG B 1 41 ? -32.969 -12.781 -4.086 1 92.38 41 ARG B CA 1
ATOM 4430 C C . ARG B 1 41 ? -34.219 -13.281 -4.812 1 92.38 41 ARG B C 1
ATOM 4432 O O . ARG B 1 41 ? -35.312 -13.297 -4.246 1 92.38 41 ARG B O 1
ATOM 4439 N N . ASP B 1 42 ? -34.031 -13.625 -6.047 1 90.19 42 ASP B N 1
ATOM 4440 C CA . ASP B 1 42 ? -35.125 -14.234 -6.793 1 90.19 42 ASP B CA 1
ATOM 4441 C C . ASP B 1 42 ? -35.5 -15.594 -6.211 1 90.19 42 ASP B C 1
ATOM 4443 O O . ASP B 1 42 ? -34.656 -16.484 -6.109 1 90.19 42 ASP B O 1
ATOM 4447 N N . ALA B 1 43 ? -36.75 -15.758 -5.926 1 85.44 43 ALA B N 1
ATOM 4448 C CA . ALA B 1 43 ? -37.188 -16.953 -5.227 1 85.44 43 ALA B CA 1
ATOM 4449 C C . ALA B 1 43 ? -37.062 -18.188 -6.117 1 85.44 43 ALA B C 1
ATOM 4451 O O . ALA B 1 43 ? -36.844 -19.297 -5.629 1 85.44 43 ALA B O 1
ATOM 4452 N N . LYS B 1 44 ? -37.219 -18.016 -7.379 1 84.5 44 LYS B N 1
ATOM 4453 C CA . LYS B 1 44 ? -37.188 -19.125 -8.312 1 84.5 44 LYS B CA 1
ATOM 4454 C C . LYS B 1 44 ? -35.75 -19.516 -8.68 1 84.5 44 LYS B C 1
ATOM 4456 O O . LYS B 1 44 ? -35.344 -20.672 -8.516 1 84.5 44 LYS B O 1
ATOM 4461 N N . SER B 1 45 ? -34.969 -18.594 -9.016 1 86.69 45 SER B N 1
ATOM 4462 C CA . SER B 1 45 ? -33.625 -18.859 -9.523 1 86.69 45 SER B CA 1
ATOM 4463 C C . SER B 1 45 ? -32.594 -18.828 -8.406 1 86.69 45 SER B C 1
ATOM 4465 O O . SER B 1 45 ? -31.469 -19.359 -8.562 1 86.69 45 SER B O 1
ATOM 4467 N N . GLY B 1 46 ? -32.938 -18.094 -7.316 1 89 46 GLY B N 1
ATOM 4468 C CA . GLY B 1 46 ? -31.984 -17.938 -6.227 1 89 46 GLY B CA 1
ATOM 4469 C C . GLY B 1 46 ? -30.953 -16.859 -6.484 1 89 46 GLY B C 1
ATOM 4470 O O . GLY B 1 46 ? -30.109 -16.578 -5.625 1 89 46 GLY B O 1
ATOM 4471 N N . LYS B 1 47 ? -31.047 -16.25 -7.582 1 90.62 47 LYS B N 1
ATOM 4472 C CA . LYS B 1 47 ? -30.094 -15.211 -7.945 1 90.62 47 LYS B CA 1
ATOM 4473 C C . LYS B 1 47 ? -30.266 -13.969 -7.074 1 90.62 47 LYS B C 1
ATOM 4475 O O . LYS B 1 47 ? -31.391 -13.562 -6.781 1 90.62 47 LYS B O 1
ATOM 4480 N N . LEU B 1 48 ? -29.141 -13.445 -6.703 1 93.38 48 LEU B N 1
ATOM 4481 C CA . LEU B 1 48 ? -29.172 -12.203 -5.934 1 93.38 48 LEU B CA 1
ATOM 4482 C C . LEU B 1 48 ? -29.109 -10.992 -6.855 1 93.38 48 LEU B C 1
ATOM 4484 O O . LEU B 1 48 ? -28.422 -11.008 -7.875 1 93.38 48 LEU B O 1
ATOM 4488 N N . GLY B 1 49 ? -29.828 -10 -6.543 1 94.12 49 GLY B N 1
ATOM 4489 C CA . GLY B 1 49 ? -29.859 -8.727 -7.234 1 94.12 49 GLY B CA 1
ATOM 4490 C C . GLY B 1 49 ? -30.094 -7.547 -6.309 1 94.12 49 GLY B C 1
ATOM 4491 O O . GLY B 1 49 ? -29.922 -7.664 -5.09 1 94.12 49 GLY B O 1
ATOM 4492 N N . VAL B 1 50 ? -30.359 -6.414 -6.91 1 95.38 50 VAL B N 1
ATOM 4493 C CA . VAL B 1 50 ? -30.578 -5.219 -6.105 1 95.38 50 VAL B CA 1
ATOM 4494 C C . VAL B 1 50 ? -31.828 -4.484 -6.605 1 95.38 50 VAL B C 1
ATOM 4496 O O . VAL B 1 50 ? -32.156 -4.539 -7.793 1 95.38 50 VAL B O 1
ATOM 4499 N N . ALA B 1 51 ? -32.5 -3.865 -5.715 1 92.75 51 ALA B N 1
ATOM 4500 C CA . ALA B 1 51 ? -33.688 -3.051 -6.016 1 92.75 51 ALA B CA 1
ATOM 4501 C C . ALA B 1 51 ? -33.562 -1.671 -5.375 1 92.75 51 ALA B C 1
ATOM 4503 O O . ALA B 1 51 ? -32.906 -1.51 -4.34 1 92.75 51 ALA B O 1
ATOM 4504 N N . PHE B 1 52 ? -34.156 -0.638 -5.973 1 89.69 52 PHE B N 1
ATOM 4505 C CA . PHE B 1 52 ? -34.125 0.718 -5.438 1 89.69 52 PHE B CA 1
ATOM 4506 C C . PHE B 1 52 ? -35.531 1.132 -4.969 1 89.69 52 PHE B C 1
ATOM 4508 O O . PHE B 1 52 ? -35.656 2.082 -4.195 1 89.69 52 PHE B O 1
ATOM 4515 N N . ALA B 1 53 ? -36.5 0.53 -5.516 1 82.25 53 ALA B N 1
ATOM 4516 C CA . ALA B 1 53 ? -37.875 0.843 -5.125 1 82.25 53 ALA B CA 1
ATOM 4517 C C . ALA B 1 53 ? -38.625 -0.408 -4.656 1 82.25 53 ALA B C 1
ATOM 4519 O O . ALA B 1 53 ? -38.25 -1.525 -5.039 1 82.25 53 ALA B O 1
ATOM 4520 N N . GLY B 1 54 ? -39.562 -0.202 -3.828 1 80.38 54 GLY B N 1
ATOM 4521 C CA . GLY B 1 54 ? -40.375 -1.291 -3.271 1 80.38 54 GLY B CA 1
ATOM 4522 C C . GLY B 1 54 ? -40.562 -1.174 -1.773 1 80.38 54 GLY B C 1
ATOM 4523 O O . GLY B 1 54 ? -40.312 -0.119 -1.188 1 80.38 54 GLY B O 1
ATOM 4524 N N . GLU B 1 55 ? -41.156 -2.213 -1.21 1 77.94 55 GLU B N 1
ATOM 4525 C CA . GLU B 1 55 ? -41.469 -2.209 0.219 1 77.94 55 GLU B CA 1
ATOM 4526 C C . GLU B 1 55 ? -41.375 -3.617 0.803 1 77.94 55 GLU B C 1
ATOM 4528 O O . GLU B 1 55 ? -41.656 -4.598 0.113 1 77.94 55 GLU B O 1
ATOM 4533 N N . PRO B 1 56 ? -40.906 -3.602 2.041 1 76.75 56 PRO B N 1
ATOM 4534 C CA . PRO B 1 56 ? -40.969 -4.906 2.705 1 76.75 56 PRO B CA 1
ATOM 4535 C C . PRO B 1 56 ? -42.375 -5.434 2.883 1 76.75 56 PRO B C 1
ATOM 4537 O O . PRO B 1 56 ? -43.312 -4.648 3.104 1 76.75 56 PRO B O 1
ATOM 4540 N N . ARG B 1 57 ? -42.531 -6.617 2.74 1 72.38 57 ARG B N 1
ATOM 4541 C CA . ARG B 1 57 ? -43.844 -7.266 2.973 1 72.38 57 ARG B CA 1
ATOM 4542 C C . ARG B 1 57 ? -43.719 -8.367 4.016 1 72.38 57 ARG B C 1
ATOM 4544 O O . ARG B 1 57 ? -42.719 -9.094 4.047 1 72.38 57 ARG B O 1
ATOM 4551 N N . ALA B 1 58 ? -44.656 -8.195 5.188 1 61.28 58 ALA B N 1
ATOM 4552 C CA . ALA B 1 58 ? -44.781 -9.305 6.137 1 61.28 58 ALA B CA 1
ATOM 4553 C C . ALA B 1 58 ? -45.406 -10.523 5.484 1 61.28 58 ALA B C 1
ATOM 4555 O O . ALA B 1 58 ? -46.219 -10.391 4.555 1 61.28 58 ALA B O 1
ATOM 4556 N N . GLY B 1 59 ? -45.219 -11.805 6.09 1 54.56 59 GLY B N 1
ATOM 4557 C CA . GLY B 1 59 ? -45.938 -13.008 5.688 1 54.56 59 GLY B CA 1
ATOM 4558 C C . GLY B 1 59 ? -45.094 -13.945 4.848 1 54.56 59 GLY B C 1
ATOM 4559 O O . GLY B 1 59 ? -44 -13.578 4.414 1 54.56 59 GLY B O 1
ATOM 4560 N N . LYS B 1 60 ? -45.406 -15.305 5.41 1 47.19 60 LYS B N 1
ATOM 4561 C CA . LYS B 1 60 ? -44.781 -16.422 4.715 1 47.19 60 LYS B CA 1
ATOM 4562 C C . LYS B 1 60 ? -45.312 -16.547 3.289 1 47.19 60 LYS B C 1
ATOM 4564 O O . LYS B 1 60 ? -44.531 -16.766 2.35 1 47.19 60 LYS B O 1
ATOM 4569 N N . THR B 1 61 ? -46.531 -16.5 3.186 1 46.53 61 THR B N 1
ATOM 4570 C CA . THR B 1 61 ? -47 -17.438 2.158 1 46.53 61 THR B CA 1
ATOM 4571 C C . THR B 1 61 ? -46.938 -16.797 0.776 1 46.53 61 THR B C 1
ATOM 4573 O O . THR B 1 61 ? -47.062 -15.578 0.647 1 46.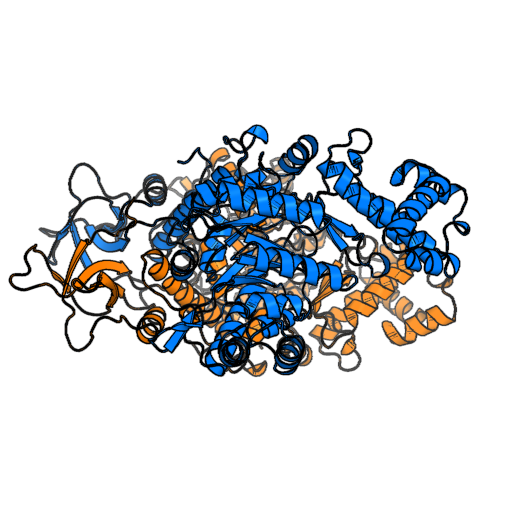53 61 THR B O 1
ATOM 4576 N N . VAL B 1 62 ? -46.344 -16.453 0.373 1 39.69 62 VAL B N 1
ATOM 4577 C CA . VAL B 1 62 ? -46.938 -15.922 -0.845 1 39.69 62 VAL B CA 1
ATOM 4578 C C . VAL B 1 62 ? -47.656 -17.047 -1.604 1 39.69 62 VAL B C 1
ATOM 4580 O O . VAL B 1 62 ? -47 -17.938 -2.156 1 39.69 62 VAL B O 1
ATOM 4583 N N . ASN B 1 63 ? -49.094 -17.078 -1.127 1 39.66 63 ASN B N 1
ATOM 4584 C CA . ASN B 1 63 ? -50.312 -17.516 -1.797 1 39.66 63 ASN B CA 1
ATOM 4585 C C . ASN B 1 63 ? -50.062 -17.75 -3.289 1 39.66 63 ASN B C 1
ATOM 4587 O O . ASN B 1 63 ? -50.938 -17.453 -4.105 1 39.66 63 ASN B O 1
ATOM 4591 N N . GLY B 1 64 ? -49.312 -17.766 -3.711 1 44.66 64 GLY B N 1
ATOM 4592 C CA . GLY B 1 64 ? -49.094 -17.891 -5.145 1 44.66 64 GLY B CA 1
ATOM 4593 C C . GLY B 1 64 ? -47.75 -17.344 -5.602 1 44.66 64 GLY B C 1
ATOM 4594 O O . GLY B 1 64 ? -47.438 -16.188 -5.359 1 44.66 64 GLY B O 1
ATOM 4595 N N . ALA B 1 65 ? -46.312 -17.531 -5.645 1 48.44 65 ALA B N 1
ATOM 4596 C CA . ALA B 1 65 ? -44.906 -17.625 -5.266 1 48.44 65 ALA B CA 1
ATOM 4597 C C . ALA B 1 65 ? -44.25 -16.234 -5.207 1 48.44 65 ALA B C 1
ATOM 4599 O O . ALA B 1 65 ? -44.469 -15.406 -6.102 1 48.44 65 ALA B O 1
ATOM 4600 N N . PRO B 1 66 ? -43.938 -15.586 -3.986 1 55.97 66 PRO B N 1
ATOM 4601 C CA . PRO B 1 66 ? -43.219 -14.32 -4.004 1 55.97 66 PRO B CA 1
ATOM 4602 C C . PRO B 1 66 ? -42.031 -14.344 -4.969 1 55.97 66 PRO B C 1
ATOM 4604 O O . PRO B 1 66 ? -41.344 -15.367 -5.098 1 55.97 66 PRO B O 1
ATOM 4607 N N . SER B 1 67 ? -41.938 -13.352 -5.719 1 68.75 67 SER B N 1
ATOM 4608 C CA . SER B 1 67 ? -40.906 -13.398 -6.75 1 68.75 67 SER B CA 1
ATOM 4609 C C . SER B 1 67 ? -39.562 -12.961 -6.199 1 68.75 67 SER B C 1
ATOM 4611 O O . SER B 1 67 ? -38.531 -13.477 -6.617 1 68.75 67 SER B O 1
ATOM 4613 N N . GLU B 1 68 ? -39.562 -12.055 -4.961 1 86.38 68 GLU B N 1
ATOM 4614 C CA . GLU B 1 68 ? -38.25 -11.609 -4.492 1 86.38 68 GLU B CA 1
ATOM 4615 C C . GLU B 1 68 ? -38.156 -11.719 -2.975 1 86.38 68 GLU B C 1
ATOM 4617 O O . GLU B 1 68 ? -39.031 -11.289 -2.248 1 86.38 68 GLU B O 1
ATOM 4622 N N . LEU B 1 69 ? -37.125 -12.352 -2.406 1 88.5 69 LEU B N 1
ATOM 4623 C CA . LEU B 1 69 ? -36.75 -12.383 -0.997 1 88.5 69 LEU B CA 1
ATOM 4624 C C . LEU B 1 69 ? -35.906 -11.156 -0.634 1 88.5 69 LEU B C 1
ATOM 4626 O O . LEU B 1 69 ? -35.031 -10.758 -1.396 1 88.5 69 LEU B O 1
ATOM 4630 N N . TRP B 1 70 ? -36.25 -10.531 0.475 1 89.38 70 TRP B N 1
ATOM 4631 C CA . TRP B 1 70 ? -35.531 -9.367 0.978 1 89.38 70 TRP B CA 1
ATOM 4632 C C . TRP B 1 70 ? -34.344 -9.797 1.836 1 89.38 70 TRP B C 1
ATOM 4634 O O . TRP B 1 70 ? -34.531 -10.352 2.922 1 89.38 70 TRP B O 1
ATOM 4644 N N . MET B 1 71 ? -33.156 -9.469 1.324 1 90.5 71 MET B N 1
ATOM 4645 C CA . MET B 1 71 ? -31.953 -9.969 1.993 1 90.5 71 MET B CA 1
ATOM 4646 C C . MET B 1 71 ? -31.312 -8.875 2.838 1 90.5 71 MET B C 1
ATOM 4648 O O . MET B 1 71 ? -30.797 -9.148 3.924 1 90.5 71 MET B O 1
ATOM 4652 N N . ALA B 1 72 ? -31.266 -7.68 2.342 1 92 72 ALA B N 1
ATOM 4653 C CA . ALA B 1 72 ? -30.594 -6.562 3.004 1 92 72 ALA B CA 1
ATOM 4654 C C . ALA B 1 72 ? -31.094 -5.227 2.471 1 92 72 ALA B C 1
ATOM 4656 O O . ALA B 1 72 ? -31.656 -5.156 1.37 1 92 72 ALA B O 1
ATOM 4657 N N . THR B 1 73 ? -31.031 -4.25 3.232 1 92.06 73 THR B N 1
ATOM 4658 C CA . THR B 1 73 ? -31.188 -2.865 2.807 1 92.06 73 THR B CA 1
ATOM 4659 C C . THR B 1 73 ? -29.969 -2.035 3.225 1 92.06 73 THR B C 1
ATOM 4661 O O . THR B 1 73 ? -29.625 -1.978 4.406 1 92.06 73 THR B O 1
ATOM 4664 N N . LEU B 1 74 ? -29.312 -1.479 2.268 1 93.31 74 LEU B N 1
ATOM 4665 C CA . LEU B 1 74 ? -28.203 -0.564 2.49 1 93.31 74 LEU B CA 1
ATOM 4666 C C . LEU B 1 74 ? -28.641 0.884 2.305 1 93.31 74 LEU B C 1
ATOM 4668 O O . LEU B 1 74 ? -29.156 1.25 1.247 1 93.31 74 LEU B O 1
ATOM 4672 N N . PRO B 1 75 ? -28.453 1.71 3.279 1 92.81 75 PRO B N 1
ATOM 4673 C CA . PRO B 1 75 ? -28.797 3.127 3.125 1 92.81 75 PRO B CA 1
ATOM 4674 C C . PRO B 1 75 ? -27.906 3.84 2.113 1 92.81 75 PRO B C 1
ATOM 4676 O O . PRO B 1 75 ? -27 3.227 1.543 1 92.81 75 PRO B O 1
ATOM 4679 N N . ALA B 1 76 ? -28.328 5.098 1.9 1 93.56 76 ALA B N 1
ATOM 4680 C CA . ALA B 1 76 ? -27.438 5.953 1.11 1 93.56 76 ALA B CA 1
ATOM 4681 C C . ALA B 1 76 ? -26.031 5.996 1.707 1 93.56 76 ALA B C 1
ATOM 4683 O O . ALA B 1 76 ? -25.875 5.922 2.928 1 93.56 76 ALA B O 1
ATOM 4684 N N . LEU B 1 77 ? -25.094 6.023 0.854 1 94.81 77 LEU B N 1
ATOM 4685 C CA . LEU B 1 77 ? -23.688 6.102 1.232 1 94.81 77 LEU B CA 1
ATOM 4686 C C . LEU B 1 77 ? -23.078 7.418 0.767 1 94.81 77 LEU B C 1
ATOM 4688 O O . LEU B 1 77 ? -22.766 7.582 -0.416 1 94.81 77 LEU B O 1
ATOM 4692 N N . TYR B 1 78 ? -22.859 8.305 1.683 1 93.88 78 TYR B N 1
ATOM 4693 C CA . TYR B 1 78 ? -22.328 9.625 1.374 1 93.88 78 TYR B CA 1
ATOM 4694 C C . TYR B 1 78 ? -20.828 9.664 1.589 1 93.88 78 TYR B C 1
ATOM 4696 O O . TYR B 1 78 ? -20.312 9.078 2.543 1 93.88 78 TYR B O 1
ATOM 4704 N N . PRO B 1 79 ? -20.062 10.383 0.689 1 95.88 79 PRO B N 1
ATOM 4705 C CA . PRO B 1 79 ? -18.625 10.523 0.894 1 95.88 79 PRO B CA 1
ATOM 4706 C C . PRO B 1 79 ? -18.266 11.031 2.289 1 95.88 79 PRO B C 1
ATOM 4708 O O . PRO B 1 79 ? -17.203 10.711 2.818 1 95.88 79 PRO B O 1
ATOM 4711 N N . GLU B 1 80 ? -19.203 11.766 2.971 1 95.25 80 GLU B N 1
ATOM 4712 C CA . GLU B 1 80 ? -19.016 12.352 4.297 1 95.25 80 GLU B CA 1
ATOM 4713 C C . GLU B 1 80 ? -18.859 11.266 5.359 1 95.25 80 GLU B C 1
ATOM 4715 O O . GLU B 1 80 ? -18.297 11.516 6.426 1 95.25 80 GLU B O 1
ATOM 4720 N N . TRP B 1 81 ? -19.281 10.055 5.027 1 93.81 81 TRP B N 1
ATOM 4721 C CA . TRP B 1 81 ? -19.359 9.031 6.066 1 93.81 81 TRP B CA 1
ATOM 4722 C C . TRP B 1 81 ? -18.297 7.961 5.855 1 93.81 81 TRP B C 1
ATOM 4724 O O . TRP B 1 81 ? -18.328 6.91 6.504 1 93.81 81 TRP B O 1
ATOM 4734 N N . LEU B 1 82 ? -17.406 8.188 4.953 1 97.12 82 LEU B N 1
ATOM 4735 C CA . LEU B 1 82 ? -16.406 7.176 4.648 1 97.12 82 LEU B CA 1
ATOM 4736 C C . LEU B 1 82 ? -15.406 7.047 5.793 1 97.12 82 LEU B C 1
ATOM 4738 O O . LEU B 1 82 ? -14.859 5.965 6.027 1 97.12 82 LEU B O 1
ATOM 4742 N N . GLY B 1 83 ? -15.102 8.117 6.539 1 97.31 83 GLY B N 1
ATOM 4743 C CA . GLY B 1 83 ? -14.156 8.133 7.645 1 97.31 83 GLY B CA 1
ATOM 4744 C C . GLY B 1 83 ? -14.82 8.188 9 1 97.31 83 GLY B C 1
ATOM 4745 O O . GLY B 1 83 ? -15.953 7.727 9.164 1 97.31 83 GLY B O 1
ATOM 4746 N N . ASP B 1 84 ? -14.133 8.594 10 1 96.31 84 ASP B N 1
ATOM 4747 C CA . ASP B 1 84 ? -14.664 8.727 11.352 1 96.31 84 ASP B CA 1
ATOM 4748 C C . ASP B 1 84 ? -15.391 10.055 11.531 1 96.31 84 ASP B C 1
ATOM 4750 O O . ASP B 1 84 ? -14.812 11.125 11.305 1 96.31 84 ASP B O 1
ATOM 4754 N N . ARG B 1 85 ? -16.516 10.031 12 1 93.5 85 ARG B N 1
ATOM 4755 C CA . ARG B 1 85 ? -17.359 11.219 12.133 1 93.5 85 ARG B CA 1
ATOM 4756 C C . ARG B 1 85 ? -16.734 12.219 13.109 1 93.5 85 ARG B C 1
ATOM 4758 O O . ARG B 1 85 ? -16.938 13.43 12.977 1 93.5 85 ARG B O 1
ATOM 4765 N N . SER B 1 86 ? -16.016 11.688 14.031 1 94.25 86 SER B N 1
ATOM 4766 C CA . SER B 1 86 ? -15.391 12.57 15.008 1 94.25 86 SER B CA 1
ATOM 4767 C C . SER B 1 86 ? -14.461 13.578 14.336 1 94.25 86 SER B C 1
ATOM 4769 O O . SER B 1 86 ? -14.273 14.688 14.836 1 94.25 86 SER B O 1
ATOM 4771 N N . PHE B 1 87 ? -13.914 13.234 13.203 1 96.62 87 PHE B N 1
ATOM 4772 C CA . PHE B 1 87 ? -13.062 14.164 12.477 1 96.62 87 PHE B CA 1
ATOM 4773 C C . PHE B 1 87 ? -13.844 15.391 12.039 1 96.62 87 PHE B C 1
ATOM 4775 O O . PHE B 1 87 ? -13.414 16.531 12.273 1 96.62 87 PHE B O 1
ATOM 4782 N N . GLN B 1 88 ? -14.93 15.125 11.438 1 94.81 88 GLN B N 1
ATOM 4783 C CA . GLN B 1 88 ? -15.766 16.219 10.945 1 94.81 88 GLN B CA 1
ATOM 4784 C C . GLN B 1 88 ? -16.328 17.031 12.102 1 94.81 88 GLN B C 1
ATOM 4786 O O . GLN B 1 88 ? -16.422 18.266 12.008 1 94.81 88 GLN B O 1
ATOM 4791 N N . GLU B 1 89 ? -16.672 16.359 13.133 1 92.94 89 GLU B N 1
ATOM 4792 C CA . GLU B 1 89 ? -17.234 17.047 14.297 1 92.94 89 GLU B CA 1
ATOM 4793 C C . GLU B 1 89 ? -16.203 17.953 14.961 1 92.94 89 GLU B C 1
ATOM 4795 O O . GLU B 1 89 ? -16.484 19.109 15.266 1 92.94 89 GLU B O 1
ATOM 4800 N N . VAL B 1 90 ? -15.016 17.5 15.133 1 93.75 90 VAL B N 1
ATOM 4801 C CA . VAL B 1 90 ? -13.977 18.219 15.859 1 93.75 90 VAL B CA 1
ATOM 4802 C C . VAL B 1 90 ? -13.438 19.359 15 1 93.75 90 VAL B C 1
ATOM 4804 O O . VAL B 1 90 ? -13.164 20.453 15.508 1 93.75 90 VAL B O 1
ATOM 4807 N N . HIS B 1 91 ? -13.359 19.172 13.727 1 95.62 91 HIS B N 1
ATOM 4808 C CA . HIS B 1 91 ? -12.672 20.141 12.891 1 95.62 91 HIS B CA 1
ATOM 4809 C C . HIS B 1 91 ? -13.672 20.984 12.102 1 95.62 91 HIS B C 1
ATOM 4811 O O . HIS B 1 91 ? -13.273 21.922 11.391 1 95.62 91 HIS B O 1
ATOM 4817 N N . GLY B 1 92 ? -14.945 20.656 12.242 1 93.56 92 GLY B N 1
ATOM 4818 C CA . GLY B 1 92 ? -15.984 21.453 11.617 1 93.56 92 GLY B CA 1
ATOM 4819 C C . GLY B 1 92 ? -15.938 21.406 10.102 1 93.56 92 GLY B C 1
ATOM 4820 O O . GLY B 1 92 ? -16.125 22.422 9.43 1 93.56 92 GLY B O 1
ATOM 4821 N N . VAL B 1 93 ? -15.594 20.25 9.57 1 96.06 93 VAL B N 1
ATOM 4822 C CA . VAL B 1 93 ? -15.562 20.078 8.117 1 96.06 93 VAL B CA 1
ATOM 4823 C C . VAL B 1 93 ? -16.672 19.109 7.703 1 96.06 93 VAL B C 1
ATOM 4825 O O . VAL B 1 93 ? -17.266 18.438 8.547 1 96.06 93 VAL B O 1
ATOM 4828 N N . ARG B 1 94 ? -16.938 19.094 6.453 1 95.5 94 ARG B N 1
ATOM 4829 C CA . ARG B 1 94 ? -17.984 18.234 5.926 1 95.5 94 ARG B CA 1
ATOM 4830 C C . ARG B 1 94 ? -17.406 16.875 5.531 1 95.5 94 ARG B C 1
ATOM 4832 O O . ARG B 1 94 ? -18.062 15.836 5.723 1 95.5 94 ARG B O 1
ATOM 4839 N N . PHE B 1 95 ? -16.188 16.812 5.008 1 97.12 95 PHE B N 1
ATOM 4840 C CA . PHE B 1 95 ? -15.609 15.594 4.453 1 97.12 95 PHE B CA 1
ATOM 4841 C C . PHE B 1 95 ? -14.383 15.172 5.25 1 97.12 95 PHE B C 1
ATOM 4843 O O . PHE B 1 95 ? -13.648 16.016 5.773 1 97.12 95 PHE B O 1
ATOM 4850 N N . PRO B 1 96 ? -14.148 13.922 5.391 1 98.12 96 PRO B N 1
ATOM 4851 C CA . PRO B 1 96 ? -12.93 13.43 6.043 1 98.12 96 PRO B CA 1
ATOM 4852 C C . PRO B 1 96 ? -11.719 13.445 5.113 1 98.12 96 PRO B C 1
ATOM 4854 O O . PRO B 1 96 ? -11.109 12.398 4.875 1 98.12 96 PRO B O 1
ATOM 4857 N N . TYR B 1 97 ? -11.375 14.609 4.629 1 98.75 97 TYR B N 1
ATOM 4858 C CA . TYR B 1 97 ? -10.375 14.773 3.578 1 98.75 97 TYR B CA 1
ATOM 4859 C C . TYR B 1 97 ? -9.516 16 3.832 1 98.75 97 TYR B C 1
ATOM 4861 O O . TYR B 1 97 ? -10.031 17.078 4.137 1 98.75 97 TYR B O 1
ATOM 4869 N N . CYS B 1 98 ? -8.18 15.758 3.748 1 98.56 98 CYS B N 1
ATOM 4870 C CA . CYS B 1 98 ? -7.207 16.844 3.918 1 98.56 98 CYS B CA 1
ATOM 4871 C C . CYS B 1 98 ? -6.254 16.906 2.729 1 98.56 98 CYS B C 1
ATOM 4873 O O . CYS B 1 98 ? -5.949 15.883 2.113 1 98.56 98 CYS B O 1
ATOM 4875 N N . THR B 1 99 ? -5.855 18.172 2.395 1 98.62 99 THR B N 1
ATOM 4876 C CA . THR B 1 99 ? -4.676 18.344 1.552 1 98.62 99 THR B CA 1
ATOM 4877 C C . THR B 1 99 ? -3.451 18.672 2.398 1 98.62 99 THR B C 1
ATOM 4879 O O . THR B 1 99 ? -3.533 19.5 3.314 1 98.62 99 THR B O 1
ATOM 4882 N N . GLY B 1 100 ? -2.451 18 2.164 1 97.81 100 GLY B N 1
ATOM 4883 C CA . GLY B 1 100 ? -1.233 18.188 2.934 1 97.81 100 GLY B CA 1
ATOM 4884 C C . GLY B 1 100 ? -0.497 19.469 2.57 1 97.81 100 GLY B C 1
ATOM 4885 O O . GLY B 1 100 ? -0.811 20.109 1.564 1 97.81 100 GLY B O 1
ATOM 4886 N N . ALA B 1 101 ? 0.423 19.922 3.361 1 96.06 101 ALA B N 1
ATOM 4887 C CA . ALA B 1 101 ? 1.092 21.219 3.309 1 96.06 101 ALA B CA 1
ATOM 4888 C C . ALA B 1 101 ? 2.012 21.312 2.096 1 96.06 101 ALA B C 1
ATOM 4890 O O . ALA B 1 101 ? 2.217 22.406 1.547 1 96.06 101 ALA B O 1
ATOM 4891 N N . MET B 1 102 ? 2.705 20.156 1.645 1 96.06 102 MET B N 1
ATOM 4892 C CA . MET B 1 102 ? 3.67 20.25 0.554 1 96.06 102 MET B CA 1
ATOM 4893 C C . MET B 1 102 ? 4.566 21.469 0.729 1 96.06 102 MET B C 1
ATOM 4895 O O . MET B 1 102 ? 4.098 22.609 0.648 1 96.06 102 MET B O 1
ATOM 4899 N N . ALA B 1 103 ? 5.785 21.453 0.793 1 96.38 103 ALA B N 1
ATOM 4900 C CA . ALA B 1 103 ? 6.75 22.422 1.293 1 96.38 103 ALA B CA 1
ATOM 4901 C C . ALA B 1 103 ? 6.973 23.547 0.281 1 96.38 103 ALA B C 1
ATOM 4903 O O . ALA B 1 103 ? 6.547 23.438 -0.871 1 96.38 103 ALA B O 1
ATOM 4904 N N . ASN B 1 104 ? 7.602 24.625 0.727 1 96.62 104 ASN B N 1
ATOM 4905 C CA . ASN B 1 104 ? 8.062 25.766 -0.063 1 96.62 104 ASN B CA 1
ATOM 4906 C C . ASN B 1 104 ? 6.895 26.531 -0.676 1 96.62 104 ASN B C 1
ATOM 4908 O O . ASN B 1 104 ? 7.004 27.047 -1.787 1 96.62 104 ASN B O 1
ATOM 4912 N N . GLY B 1 105 ? 5.797 26.469 0.005 1 97.69 105 GLY B N 1
ATOM 4913 C CA . GLY B 1 105 ? 4.641 27.219 -0.463 1 97.69 105 GLY B CA 1
ATOM 4914 C C . GLY B 1 105 ? 3.928 26.547 -1.622 1 97.69 105 GLY B C 1
ATOM 4915 O O . GLY B 1 105 ? 3.115 27.172 -2.305 1 97.69 105 GLY B O 1
ATOM 4916 N N . ILE B 1 106 ? 4.238 25.312 -1.888 1 98.31 106 ILE B N 1
ATOM 4917 C CA . ILE B 1 106 ? 3.531 24.594 -2.949 1 98.31 106 ILE B CA 1
ATOM 4918 C C . ILE B 1 106 ? 2.053 24.484 -2.594 1 98.31 106 ILE B C 1
ATOM 4920 O O . ILE B 1 106 ? 1.184 24.656 -3.451 1 98.31 106 ILE B O 1
ATOM 4924 N N . ALA B 1 107 ? 1.77 24.094 -1.372 1 98.69 107 ALA B N 1
ATOM 4925 C CA . ALA B 1 107 ? 0.407 24.312 -0.894 1 98.69 107 ALA B CA 1
ATOM 4926 C C . ALA B 1 107 ? 0.172 25.781 -0.571 1 98.69 107 ALA B C 1
ATOM 4928 O O . ALA B 1 107 ? 0.487 26.25 0.53 1 98.69 107 ALA B O 1
ATOM 4929 N N . THR B 1 108 ? -0.363 26.531 -1.456 1 98.75 108 THR B N 1
ATOM 4930 C CA . THR B 1 108 ? -0.518 27.984 -1.363 1 98.75 108 THR B CA 1
ATOM 4931 C C . THR B 1 108 ? -1.722 28.344 -0.498 1 98.75 108 THR B C 1
ATOM 4933 O O . THR B 1 108 ? -2.494 27.469 -0.102 1 98.75 108 THR B O 1
ATOM 4936 N N . THR B 1 109 ? -1.816 29.688 -0.181 1 98.75 109 THR B N 1
ATOM 4937 C CA . THR B 1 109 ? -3.018 30.156 0.494 1 98.75 109 THR B CA 1
ATOM 4938 C C . THR B 1 109 ? -4.246 29.984 -0.393 1 98.75 109 THR B C 1
ATOM 4940 O O . THR B 1 109 ? -5.336 29.688 0.101 1 98.75 109 THR B O 1
ATOM 4943 N N . ARG B 1 110 ? -4.105 30.094 -1.724 1 98.69 110 ARG B N 1
ATOM 4944 C CA . ARG B 1 110 ? -5.211 29.875 -2.652 1 98.69 110 ARG B CA 1
ATOM 4945 C C . ARG B 1 110 ? -5.75 28.453 -2.541 1 98.69 110 ARG B C 1
ATOM 4947 O O . ARG B 1 110 ? -6.965 28.234 -2.533 1 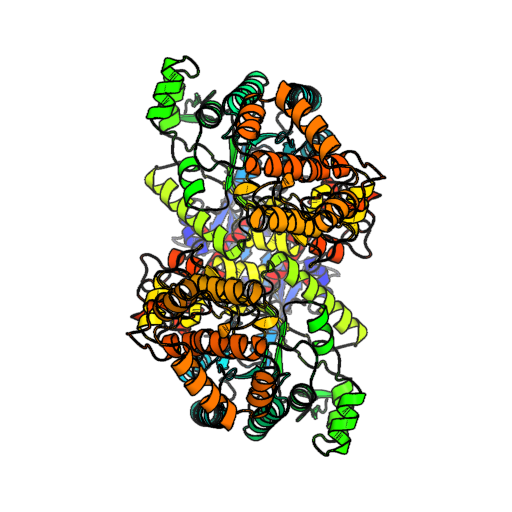98.69 110 ARG B O 1
ATOM 4954 N N . LEU B 1 111 ? -4.828 27.5 -2.502 1 98.75 111 LEU B N 1
ATOM 4955 C CA . LEU B 1 111 ? -5.203 26.094 -2.367 1 98.75 111 LEU B CA 1
ATOM 4956 C C . LEU B 1 111 ? -5.938 25.859 -1.054 1 98.75 111 LEU B C 1
ATOM 4958 O O . LEU B 1 111 ? -7.008 25.234 -1.041 1 98.75 111 LEU B O 1
ATOM 4962 N N . VAL B 1 112 ? -5.402 26.375 0.025 1 98.75 112 VAL B N 1
ATOM 4963 C CA . VAL B 1 112 ? -5.969 26.188 1.356 1 98.75 112 VAL B CA 1
ATOM 4964 C C . VAL B 1 112 ? -7.348 26.844 1.427 1 98.75 112 VAL B C 1
ATOM 4966 O O . VAL B 1 112 ? -8.297 26.25 1.962 1 98.75 112 VAL B O 1
ATOM 4969 N N . ILE B 1 113 ? -7.484 28.078 0.879 1 98.56 113 ILE B N 1
ATOM 4970 C CA . ILE B 1 113 ? -8.75 28.797 0.877 1 98.56 113 ILE B CA 1
ATOM 4971 C C . ILE B 1 113 ? -9.797 28.016 0.091 1 98.56 113 ILE B C 1
ATOM 4973 O O . ILE B 1 113 ? -10.938 27.859 0.54 1 98.56 113 ILE B O 1
ATOM 4977 N N . ALA B 1 114 ? -9.398 27.453 -1.088 1 98.56 114 ALA B N 1
ATOM 4978 C CA . ALA B 1 114 ? -10.312 26.656 -1.901 1 98.56 114 ALA B CA 1
ATOM 4979 C C . ALA B 1 114 ? -10.82 25.438 -1.128 1 98.56 114 ALA B C 1
ATOM 4981 O O . ALA B 1 114 ? -12.023 25.141 -1.144 1 98.56 114 ALA B O 1
ATOM 4982 N N . MET B 1 115 ? -9.984 24.781 -0.452 1 98.44 115 MET B N 1
ATOM 4983 C CA . MET B 1 115 ? -10.359 23.594 0.314 1 98.44 115 MET B CA 1
ATOM 4984 C C . MET B 1 115 ? -11.289 23.969 1.467 1 98.44 115 MET B C 1
ATOM 4986 O O . MET B 1 115 ? -12.297 23.297 1.696 1 98.44 115 MET B O 1
ATOM 4990 N N . ALA B 1 116 ? -10.883 25 2.201 1 98.25 116 ALA B N 1
ATOM 4991 C CA . ALA B 1 116 ? -11.695 25.438 3.33 1 98.25 116 ALA B CA 1
ATOM 4992 C C . ALA B 1 116 ? -13.117 25.781 2.879 1 98.25 116 ALA B C 1
ATOM 4994 O O . ALA B 1 116 ? -14.094 25.359 3.51 1 98.25 116 ALA B O 1
ATOM 4995 N N . ARG B 1 117 ? -13.227 26.484 1.805 1 97.19 117 ARG B N 1
ATOM 4996 C CA . ARG B 1 117 ? -14.539 26.891 1.299 1 97.19 117 ARG B CA 1
ATOM 4997 C C . ARG B 1 117 ? -15.344 25.688 0.822 1 97.19 117 ARG B C 1
ATOM 4999 O O . ARG B 1 117 ? -16.578 25.719 0.812 1 97.19 117 ARG B O 1
ATOM 5006 N N . ALA B 1 118 ? -14.672 24.672 0.407 1 97.31 118 ALA B N 1
ATOM 5007 C CA . ALA B 1 118 ? -15.328 23.422 0.028 1 97.31 118 ALA B CA 1
ATOM 5008 C C . ALA B 1 118 ? -15.602 22.547 1.251 1 97.31 118 ALA B C 1
ATOM 5010 O O . ALA B 1 118 ? -16.016 21.406 1.119 1 97.31 118 ALA B O 1
ATOM 5011 N N . ARG B 1 119 ? -15.336 23.078 2.457 1 96.56 119 ARG B N 1
ATOM 5012 C CA . ARG B 1 119 ? -15.594 22.422 3.74 1 96.56 119 ARG B CA 1
ATOM 5013 C C . ARG B 1 119 ? -14.711 21.203 3.922 1 96.56 119 ARG B C 1
ATOM 5015 O O . ARG B 1 119 ? -15.156 20.172 4.445 1 96.56 119 ARG B O 1
ATOM 5022 N N . MET B 1 120 ? -13.531 21.25 3.426 1 97.81 120 MET B N 1
ATOM 5023 C CA . MET B 1 120 ? -12.438 20.312 3.67 1 97.81 120 MET B CA 1
ATOM 5024 C C . MET B 1 120 ? -11.25 21.031 4.316 1 97.81 120 MET B C 1
ATOM 5026 O O . MET B 1 120 ? -11.266 22.266 4.461 1 97.81 120 MET B O 1
ATOM 5030 N N . LEU B 1 121 ? -10.32 20.281 4.781 1 98.25 121 LEU B N 1
ATOM 5031 C CA . LEU B 1 121 ? -9.188 20.859 5.492 1 98.25 121 LEU B CA 1
ATOM 5032 C C . LEU B 1 121 ? -7.949 20.906 4.602 1 98.25 121 LEU B C 1
ATOM 5034 O O . LEU B 1 121 ? -7.656 19.938 3.887 1 98.25 121 LEU B O 1
ATOM 5038 N N . GLY B 1 122 ? -7.281 22.031 4.5 1 98.44 122 GLY B N 1
ATOM 5039 C CA . GLY B 1 122 ? -6.004 22.188 3.824 1 98.44 122 GLY B CA 1
ATOM 5040 C C . GLY B 1 122 ? -4.93 22.797 4.711 1 98.44 122 GLY B C 1
ATOM 5041 O O . GLY B 1 122 ? -5.23 23.594 5.59 1 98.44 122 GLY B O 1
ATOM 5042 N N . PHE B 1 123 ? -3.713 22.422 4.535 1 98.81 123 PHE B N 1
ATOM 5043 C CA . PHE B 1 123 ? -2.588 22.953 5.293 1 98.81 123 PHE B CA 1
ATOM 5044 C C . PHE B 1 123 ? -1.66 23.75 4.395 1 98.81 123 PHE B C 1
ATOM 5046 O O . PHE B 1 123 ? -1.26 23.281 3.326 1 98.81 123 PHE B O 1
ATOM 5053 N N . PHE B 1 124 ? -1.312 24.969 4.785 1 98.81 124 PHE B N 1
ATOM 5054 C CA . PHE B 1 124 ? -0.345 25.797 4.086 1 98.81 124 PHE B CA 1
ATOM 5055 C C . PHE B 1 124 ? 1.058 25.219 4.195 1 98.81 124 PHE B C 1
ATOM 5057 O O . PHE B 1 124 ? 1.457 24.75 5.262 1 98.81 124 PHE B O 1
ATOM 5064 N N . GLY B 1 125 ? 1.775 25.234 3.064 1 98.56 125 GLY B N 1
ATOM 5065 C CA . GLY B 1 125 ? 3.115 24.672 3.02 1 98.56 125 GLY B CA 1
ATOM 5066 C C . GLY B 1 125 ? 4.18 25.625 3.527 1 98.56 125 GLY B C 1
ATOM 5067 O O . GLY B 1 125 ? 4.934 26.203 2.738 1 98.56 125 GLY B O 1
ATOM 5068 N N . ALA B 1 126 ? 4.414 25.672 4.758 1 98.12 126 ALA B N 1
ATOM 5069 C CA . ALA B 1 126 ? 5.285 26.672 5.371 1 98.12 126 ALA B CA 1
ATOM 5070 C C . ALA B 1 126 ? 6.738 26.203 5.367 1 98.12 126 ALA B C 1
ATOM 5072 O O . ALA B 1 126 ? 7.656 27.016 5.465 1 98.12 126 ALA B O 1
ATOM 5073 N N . ALA B 1 127 ? 6.965 24.859 5.309 1 95.75 127 ALA B N 1
ATOM 5074 C CA . ALA B 1 127 ? 8.328 24.344 5.367 1 95.75 127 ALA B CA 1
ATOM 5075 C C . ALA B 1 127 ? 9.188 24.906 4.246 1 95.75 127 ALA B C 1
ATOM 5077 O O . ALA B 1 127 ? 8.758 24.969 3.09 1 95.75 127 ALA B O 1
ATOM 5078 N N . GLY B 1 128 ? 10.352 25.359 4.578 1 92.06 128 GLY B N 1
ATOM 5079 C CA . GLY B 1 128 ? 11.289 25.875 3.59 1 92.06 128 GLY B CA 1
ATOM 5080 C C . GLY B 1 128 ? 11.133 27.375 3.35 1 92.06 128 GLY B C 1
ATOM 5081 O O . GLY B 1 128 ? 11.961 27.984 2.678 1 92.06 128 GLY B O 1
ATOM 5082 N N . LEU B 1 129 ? 10.094 27.984 3.924 1 94.88 129 LEU B N 1
ATOM 5083 C CA . LEU B 1 129 ? 9.875 29.422 3.758 1 94.88 129 LEU B CA 1
ATOM 5084 C C . LEU B 1 129 ? 10.5 30.203 4.906 1 94.88 129 LEU B C 1
ATOM 5086 O O . LEU B 1 129 ? 10.578 29.719 6.031 1 94.88 129 LEU B O 1
ATOM 5090 N N . GLU B 1 130 ? 10.914 31.391 4.566 1 91.5 130 GLU B N 1
ATOM 5091 C CA . GLU B 1 130 ? 11.344 32.312 5.613 1 91.5 130 GLU B CA 1
ATOM 5092 C C . GLU B 1 130 ? 10.156 32.812 6.43 1 91.5 130 GLU B C 1
ATOM 5094 O O . GLU B 1 130 ? 9.023 32.844 5.938 1 91.5 130 GLU B O 1
ATOM 5099 N N . LYS B 1 131 ? 10.438 33.219 7.633 1 94.06 131 LYS B N 1
ATOM 5100 C CA . LYS B 1 131 ? 9.398 33.594 8.586 1 94.06 131 LYS B CA 1
ATOM 5101 C C . LYS B 1 131 ? 8.516 34.719 8.016 1 94.06 131 LYS B C 1
ATOM 5103 O O . LYS B 1 131 ? 7.289 34.656 8.141 1 94.06 131 LYS B O 1
ATOM 5108 N N . PRO B 1 132 ? 9.07 35.781 7.348 1 96.38 132 PRO B N 1
ATOM 5109 C CA . PRO B 1 132 ? 8.188 36.812 6.828 1 96.38 132 PRO B CA 1
ATOM 5110 C C . PRO B 1 132 ? 7.18 36.312 5.809 1 96.38 132 PRO B C 1
ATOM 5112 O O . PRO B 1 132 ? 6.043 36.781 5.762 1 96.38 132 PRO B O 1
ATOM 5115 N N . ARG B 1 133 ? 7.621 35.375 5.062 1 96.88 133 ARG B N 1
ATOM 5116 C CA . ARG B 1 133 ? 6.711 34.812 4.082 1 96.88 133 ARG B CA 1
ATOM 5117 C C . ARG B 1 133 ? 5.613 34 4.766 1 96.88 133 ARG B C 1
ATOM 5119 O O . ARG B 1 133 ? 4.457 34.031 4.344 1 96.88 133 ARG B O 1
ATOM 5126 N N . VAL B 1 134 ? 5.961 33.25 5.773 1 98.19 134 VAL B N 1
ATOM 5127 C CA . VAL B 1 134 ? 4.973 32.5 6.551 1 98.19 134 VAL B CA 1
ATOM 5128 C C . VAL B 1 134 ? 3.977 33.469 7.184 1 98.19 134 VAL B C 1
ATOM 5130 O O . VAL B 1 134 ? 2.766 33.25 7.137 1 98.19 134 VAL B O 1
ATOM 5133 N N . GLU B 1 135 ? 4.543 34.531 7.727 1 98.38 135 GLU B N 1
ATOM 5134 C CA . GLU B 1 135 ? 3.703 35.531 8.367 1 98.38 135 GLU B CA 1
ATOM 5135 C C . GLU B 1 135 ? 2.699 36.125 7.375 1 98.38 135 GLU B C 1
ATOM 5137 O O . GLU B 1 135 ? 1.513 36.25 7.688 1 98.38 135 GLU B O 1
ATOM 5142 N N . ALA B 1 136 ? 3.16 36.438 6.219 1 98.62 136 ALA B N 1
ATOM 5143 C CA . ALA B 1 136 ? 2.285 37 5.191 1 98.62 136 ALA B CA 1
ATOM 5144 C C . ALA B 1 136 ? 1.183 36.031 4.809 1 98.62 136 ALA B C 1
ATOM 5146 O O . ALA B 1 136 ? 0.028 36.438 4.629 1 98.62 136 ALA B O 1
ATOM 5147 N N . ALA B 1 137 ? 1.548 34.812 4.645 1 98.62 137 ALA B N 1
ATOM 5148 C CA . ALA B 1 137 ? 0.58 33.781 4.281 1 98.62 137 ALA B CA 1
ATOM 5149 C C . ALA B 1 137 ? -0.456 33.594 5.387 1 98.62 137 ALA B C 1
ATOM 5151 O O . ALA B 1 137 ? -1.653 33.5 5.109 1 98.62 137 ALA B O 1
ATOM 5152 N N . VAL B 1 138 ? -0.001 33.531 6.637 1 98.5 138 VAL B N 1
ATOM 5153 C CA . VAL B 1 138 ? -0.888 33.344 7.781 1 98.5 138 VAL B CA 1
ATOM 5154 C C . VAL B 1 138 ? -1.853 34.531 7.883 1 98.5 138 VAL B C 1
ATOM 5156 O O . VAL B 1 138 ? -3.051 34.344 8.109 1 98.5 138 VAL B O 1
ATOM 5159 N N . ASP B 1 139 ? -1.329 35.75 7.684 1 98.44 139 ASP B N 1
ATOM 5160 C CA . ASP B 1 139 ? -2.178 36.938 7.727 1 98.44 139 ASP B CA 1
ATOM 5161 C C . ASP B 1 139 ? -3.246 36.875 6.637 1 98.44 139 ASP B C 1
ATOM 5163 O O . ASP B 1 139 ? -4.398 37.25 6.871 1 98.44 139 ASP B O 1
ATOM 5167 N N . GLU B 1 140 ? -2.867 36.438 5.488 1 98.44 140 GLU B N 1
ATOM 5168 C CA . GLU B 1 140 ? -3.828 36.281 4.398 1 98.44 140 GLU B CA 1
ATOM 5169 C C . GLU B 1 140 ? -4.902 35.25 4.754 1 98.44 140 GLU B C 1
ATOM 5171 O O . GLU B 1 140 ? -6.09 35.5 4.531 1 98.44 140 GLU B O 1
ATOM 5176 N N . LEU B 1 141 ? -4.543 34.125 5.277 1 98.19 141 LEU B N 1
ATOM 5177 C CA . LEU B 1 141 ? -5.484 33.062 5.645 1 98.19 141 LEU B CA 1
ATOM 5178 C C . LEU B 1 141 ? -6.418 33.531 6.754 1 98.19 141 LEU B C 1
ATOM 5180 O O . LEU B 1 141 ? -7.617 33.25 6.727 1 98.19 141 LEU B O 1
ATOM 5184 N N . VAL B 1 142 ? -5.855 34.25 7.719 1 97.19 142 VAL B N 1
ATOM 5185 C CA . VAL B 1 142 ? -6.68 34.781 8.797 1 97.19 142 VAL B CA 1
ATOM 5186 C C . VAL B 1 142 ? -7.699 35.781 8.219 1 97.19 142 VAL B C 1
ATOM 5188 O O . VAL B 1 142 ? -8.875 35.75 8.586 1 97.19 142 VAL B O 1
ATOM 5191 N N . ARG B 1 143 ? -7.242 36.625 7.324 1 96.69 143 ARG B N 1
ATOM 5192 C CA . ARG B 1 143 ? -8.117 37.594 6.715 1 96.69 143 ARG B CA 1
ATOM 5193 C C . ARG B 1 143 ? -9.234 36.938 5.922 1 96.69 143 ARG B C 1
ATOM 5195 O O . ARG B 1 143 ? -10.398 37.344 6.023 1 96.69 143 ARG B O 1
ATOM 5202 N N . GLU B 1 144 ? -8.93 35.938 5.191 1 96.31 144 GLU B N 1
ATOM 5203 C CA . GLU B 1 144 ? -9.875 35.312 4.25 1 96.31 144 GLU B CA 1
ATOM 5204 C C . GLU B 1 144 ? -10.781 34.312 4.953 1 96.31 144 GLU B C 1
ATOM 5206 O O . GLU B 1 144 ? -11.93 34.125 4.551 1 96.31 144 GLU B O 1
ATOM 5211 N N . LEU B 1 145 ? -10.242 33.625 6.039 1 95.44 145 LEU B N 1
ATOM 5212 C CA . LEU B 1 145 ? -10.945 32.469 6.574 1 95.44 145 LEU B CA 1
ATOM 5213 C C . LEU B 1 145 ? -11.227 32.656 8.062 1 95.44 145 LEU B C 1
ATOM 5215 O O . LEU B 1 145 ? -12.062 31.938 8.625 1 95.44 145 LEU B O 1
ATOM 5219 N N . GLY B 1 146 ? -10.531 33.469 8.75 1 86.69 146 GLY B N 1
ATOM 5220 C CA . GLY B 1 146 ? -10.508 33.531 10.203 1 86.69 146 GLY B CA 1
ATOM 5221 C C . GLY B 1 146 ? -11.859 33.906 10.805 1 86.69 146 GLY B C 1
ATOM 5222 O O . GLY B 1 146 ? -12.125 33.594 11.961 1 86.69 146 GLY B O 1
ATOM 5223 N N . GLY B 1 147 ? -12.703 34.469 10.094 1 79.69 147 GLY B N 1
ATOM 5224 C CA . GLY B 1 147 ? -13.984 34.906 10.617 1 79.69 147 GLY B CA 1
ATOM 5225 C C . GLY B 1 147 ? -15.062 33.844 10.562 1 79.69 147 GLY B C 1
ATOM 5226 O O . GLY B 1 147 ? -16.172 34.062 11.031 1 79.69 147 GLY B O 1
ATOM 5227 N N . SER B 1 148 ? -14.703 32.719 10.039 1 82.06 148 SER B N 1
ATOM 5228 C CA . SER B 1 148 ? -15.688 31.656 9.859 1 82.06 148 SER B CA 1
ATOM 5229 C C . SER B 1 148 ? -15.227 30.359 10.523 1 82.06 148 SER B C 1
ATOM 5231 O O . SER B 1 148 ? -14.398 29.625 9.969 1 82.06 148 SER B O 1
ATOM 5233 N N . PRO B 1 149 ? -15.844 30.094 11.656 1 71.25 149 PRO B N 1
ATOM 5234 C CA . PRO B 1 149 ? -15.406 28.891 12.383 1 71.25 149 PRO B CA 1
ATOM 5235 C C . PRO B 1 149 ? -15.656 27.609 11.602 1 71.25 149 PRO B C 1
ATOM 5237 O O . PRO B 1 149 ? -15.047 26.578 11.898 1 71.25 149 PRO B O 1
ATOM 5240 N N . GLU B 1 150 ? -16.516 27.672 10.648 1 79.38 150 GLU B N 1
ATOM 5241 C CA . GLU B 1 150 ? -16.859 26.484 9.883 1 79.38 150 GLU B CA 1
ATOM 5242 C C . GLU B 1 150 ? -15.844 26.203 8.789 1 79.38 150 GLU B C 1
ATOM 5244 O O . GLU B 1 150 ? -15.922 25.172 8.102 1 79.38 150 GLU B O 1
ATOM 5249 N N . LEU B 1 151 ? -14.969 27.125 8.633 1 90.62 151 LEU B N 1
ATOM 5250 C CA . LEU B 1 151 ? -13.93 26.922 7.637 1 90.62 151 LEU B CA 1
ATOM 5251 C C . LEU B 1 151 ? -12.609 26.516 8.297 1 90.62 151 LEU B C 1
ATOM 5253 O O . LEU B 1 151 ? -12.008 27.312 9.023 1 90.62 151 LEU B O 1
ATOM 5257 N N . ALA B 1 152 ? -12.297 25.297 8.148 1 94.56 152 ALA B N 1
ATOM 5258 C CA . ALA B 1 152 ? -11.109 24.734 8.789 1 94.56 152 ALA B CA 1
ATOM 5259 C C . ALA B 1 152 ? -9.883 24.859 7.883 1 94.56 152 ALA B C 1
ATOM 5261 O O . ALA B 1 152 ? -9.977 24.625 6.676 1 94.56 152 ALA B O 1
ATOM 5262 N N . TRP B 1 153 ? -8.82 25.25 8.398 1 97.88 153 TRP B N 1
ATOM 5263 C CA . TRP B 1 153 ? -7.539 25.375 7.703 1 97.88 153 TRP B CA 1
ATOM 5264 C C . TRP B 1 153 ? -6.375 25.266 8.688 1 97.88 153 TRP B C 1
ATOM 5266 O O . TRP B 1 153 ? -6.574 25.344 9.898 1 97.88 153 TRP B O 1
ATOM 5276 N N . GLY B 1 154 ? -5.238 24.938 8.227 1 98.31 154 GLY B N 1
ATOM 5277 C CA . GLY B 1 154 ? -4.066 24.828 9.07 1 98.31 154 GLY B CA 1
ATOM 5278 C C . GLY B 1 154 ? -2.783 25.25 8.375 1 98.31 154 GLY B C 1
ATOM 5279 O O . GLY B 1 154 ? -2.814 25.703 7.23 1 98.31 154 GLY B O 1
ATOM 5280 N N . VAL B 1 155 ? -1.747 25.25 9.125 1 98.75 155 VAL B N 1
ATOM 5281 C CA . VAL B 1 155 ? -0.421 25.625 8.641 1 98.75 155 VAL B CA 1
ATOM 5282 C C . VAL B 1 155 ? 0.598 24.562 9.07 1 98.75 155 VAL B C 1
ATOM 5284 O O . VAL B 1 155 ? 0.504 24 10.164 1 98.75 155 VAL B O 1
ATOM 5287 N N . ASN B 1 156 ? 1.464 24.281 8.227 1 98.44 156 ASN B N 1
ATOM 5288 C CA . ASN B 1 156 ? 2.539 23.344 8.531 1 98.44 156 ASN B CA 1
ATOM 5289 C C . ASN B 1 156 ? 3.518 23.922 9.547 1 98.44 156 ASN B C 1
ATOM 5291 O O . ASN B 1 156 ? 3.859 25.094 9.484 1 98.44 156 ASN B O 1
ATOM 5295 N N . LEU B 1 157 ? 3.881 23.188 10.523 1 98.06 157 LEU B N 1
ATOM 5296 C CA . LEU B 1 157 ? 5.027 23.422 11.398 1 98.06 157 LEU B CA 1
ATOM 5297 C C . LEU B 1 157 ? 6.074 22.328 11.227 1 98.06 157 LEU B C 1
ATOM 5299 O O . LEU B 1 157 ? 5.859 21.188 11.641 1 98.06 157 LEU B O 1
ATOM 5303 N N . ILE B 1 158 ? 7.156 22.641 10.625 1 94.81 158 ILE B N 1
ATOM 5304 C CA . ILE B 1 158 ? 8.18 21.656 10.32 1 94.81 158 ILE B CA 1
ATOM 5305 C C . ILE B 1 158 ? 9.266 21.688 11.398 1 94.81 158 ILE B C 1
ATOM 5307 O O . ILE B 1 158 ? 9.578 22.75 11.938 1 94.81 158 ILE B O 1
ATOM 5311 N N . HIS B 1 159 ? 9.75 20.469 11.688 1 91.31 159 HIS B N 1
ATOM 5312 C CA . HIS B 1 159 ? 10.906 20.375 12.57 1 91.31 159 HIS B CA 1
ATOM 5313 C C . HIS B 1 159 ? 12.18 20.812 11.852 1 91.31 159 HIS B C 1
ATOM 5315 O O . HIS B 1 159 ? 12.438 20.391 10.727 1 91.31 159 HIS B O 1
ATOM 5321 N N . SER B 1 160 ? 12.844 21.672 12.453 1 83.25 160 SER B N 1
ATOM 5322 C CA . SER B 1 160 ? 14.117 22.172 11.953 1 83.25 160 SER B CA 1
ATOM 5323 C C . SER B 1 160 ? 15.234 21.969 12.977 1 83.25 160 SER B C 1
ATOM 5325 O O . SER B 1 160 ? 15.617 22.891 13.688 1 83.25 160 SER B O 1
ATOM 5327 N N . PRO B 1 161 ? 15.828 20.844 12.922 1 79.5 161 PRO B N 1
ATOM 5328 C CA . PRO B 1 161 ? 16.797 20.547 13.977 1 79.5 161 PRO B CA 1
ATOM 5329 C C . PRO B 1 161 ? 17.969 21.531 14 1 79.5 161 PRO B C 1
ATOM 5331 O O . PRO B 1 161 ? 18.5 21.828 15.07 1 79.5 161 PRO B O 1
ATOM 5334 N N . GLN B 1 162 ? 18.234 22.016 12.859 1 78.12 162 GLN B N 1
ATOM 5335 C CA . GLN B 1 162 ? 19.391 22.906 12.781 1 78.12 162 GLN B CA 1
ATOM 5336 C C . GLN B 1 162 ? 19 24.344 13.078 1 78.12 162 GLN B C 1
ATOM 5338 O O . GLN B 1 162 ? 19.859 25.203 13.289 1 78.12 162 GLN B O 1
ATOM 5343 N N . GLU B 1 163 ? 17.719 24.578 13.156 1 84.38 163 GLU B N 1
ATOM 5344 C CA . GLU B 1 163 ? 17.234 25.922 13.414 1 84.38 163 GLU B CA 1
ATOM 5345 C C . GLU B 1 163 ? 16.078 25.922 14.422 1 84.38 163 GLU B C 1
ATOM 5347 O O . GLU B 1 163 ? 14.984 26.375 14.117 1 84.38 163 GLU B O 1
ATOM 5352 N N . PRO B 1 164 ? 16.344 25.562 15.594 1 88.75 164 PRO B N 1
ATOM 5353 C CA . PRO B 1 164 ? 15.281 25.484 16.594 1 88.75 164 PRO B CA 1
ATOM 5354 C C . PRO B 1 164 ? 14.594 26.828 16.828 1 88.75 164 PRO B C 1
ATOM 5356 O O . PRO B 1 164 ? 13.398 26.875 17.125 1 88.75 164 PRO B O 1
ATOM 5359 N N . GLU B 1 165 ? 15.352 27.891 16.688 1 90.81 165 GLU B N 1
ATOM 5360 C CA . GLU B 1 165 ? 14.781 29.219 16.906 1 90.81 165 GLU B CA 1
ATOM 5361 C C . GLU B 1 165 ? 13.734 29.531 15.844 1 90.81 165 GLU B C 1
ATOM 5363 O O . GLU B 1 165 ? 12.742 30.203 16.125 1 90.81 165 GLU B O 1
ATOM 5368 N N . LEU B 1 166 ? 14 29.109 14.672 1 91.19 166 LEU B N 1
ATOM 5369 C CA . LEU B 1 166 ? 13.023 29.312 13.609 1 91.19 166 LEU B CA 1
ATOM 5370 C C . LEU B 1 166 ? 11.734 28.547 13.891 1 91.19 166 LEU B C 1
ATOM 5372 O O . LEU B 1 166 ? 10.641 29.078 13.695 1 91.19 166 LEU B O 1
ATOM 5376 N N . GLU B 1 167 ? 11.867 27.312 14.297 1 94.88 167 GLU B N 1
ATOM 5377 C CA . GLU B 1 167 ? 10.703 26.516 14.664 1 94.88 167 GLU B CA 1
ATOM 5378 C C . GLU B 1 167 ? 9.891 27.188 15.758 1 94.88 167 GLU B C 1
ATOM 5380 O O . GLU B 1 167 ? 8.664 27.297 15.656 1 94.88 167 GLU B O 1
ATOM 5385 N N . ALA B 1 168 ? 10.609 27.688 16.766 1 96.12 168 ALA B N 1
ATOM 5386 C CA . ALA B 1 168 ? 9.961 28.359 17.891 1 96.12 168 ALA B CA 1
ATOM 5387 C C . ALA B 1 168 ? 9.273 29.641 17.422 1 96.12 168 ALA B C 1
ATOM 5389 O O . ALA B 1 168 ? 8.164 29.953 17.859 1 96.12 168 ALA B O 1
ATOM 5390 N N . ALA B 1 169 ? 9.945 30.375 16.562 1 96.62 169 ALA B N 1
ATOM 5391 C CA . ALA B 1 169 ? 9.398 31.641 16.062 1 96.62 169 ALA B CA 1
ATOM 5392 C C . ALA B 1 169 ? 8.125 31.391 15.258 1 96.62 169 ALA B C 1
ATOM 5394 O O . ALA B 1 169 ? 7.164 32.156 15.359 1 96.62 169 ALA B O 1
ATOM 5395 N N . VAL B 1 170 ? 8.109 30.375 14.477 1 97.56 170 VAL B N 1
ATOM 5396 C CA . VAL B 1 170 ? 6.934 30.047 13.68 1 97.56 170 VAL B CA 1
ATOM 5397 C C . VAL B 1 170 ? 5.797 29.594 14.594 1 97.56 170 VAL B C 1
ATOM 5399 O O . VAL B 1 170 ? 4.648 30 14.422 1 97.56 170 VAL B O 1
ATOM 5402 N N . ALA B 1 171 ? 6.109 28.75 15.562 1 98 171 ALA B N 1
ATOM 5403 C CA . ALA B 1 171 ? 5.098 28.312 16.531 1 98 171 ALA B CA 1
ATOM 5404 C C . ALA B 1 171 ? 4.477 29.516 17.234 1 98 171 ALA B C 1
ATOM 5406 O O . ALA B 1 171 ? 3.256 29.578 17.391 1 98 171 ALA B O 1
ATOM 5407 N N . ASP B 1 172 ? 5.371 30.453 17.625 1 97.81 172 ASP B N 1
ATOM 5408 C CA . ASP B 1 172 ? 4.898 31.672 18.281 1 97.81 172 ASP B CA 1
ATOM 5409 C C . ASP B 1 172 ? 3.957 32.469 17.375 1 97.81 172 ASP B C 1
ATOM 5411 O O . ASP B 1 172 ? 2.916 32.938 17.828 1 97.81 172 ASP B O 1
ATOM 5415 N N . LEU B 1 173 ? 4.348 32.594 16.188 1 98.25 173 LEU B N 1
ATOM 5416 C CA . LEU B 1 173 ? 3.531 33.312 15.203 1 98.25 173 LEU B CA 1
ATOM 5417 C C . LEU B 1 173 ? 2.156 32.656 15.07 1 98.25 173 LEU B C 1
ATOM 5419 O O . LEU B 1 173 ? 1.136 33.344 15.062 1 98.25 173 LEU B O 1
ATOM 5423 N N . LEU B 1 174 ? 2.115 31.328 14.953 1 98.44 174 LEU B N 1
ATOM 5424 C CA . LEU B 1 174 ? 0.87 30.594 14.758 1 98.44 174 LEU B CA 1
ATOM 5425 C C . LEU B 1 174 ? -0.038 30.734 15.977 1 98.44 174 LEU B C 1
ATOM 5427 O O . LEU B 1 174 ? -1.251 30.906 15.836 1 98.44 174 LEU B O 1
ATOM 5431 N N . ILE B 1 175 ? 0.562 30.656 17.188 1 98.12 175 ILE B N 1
ATOM 5432 C CA . ILE B 1 175 ? -0.195 30.844 18.422 1 98.12 175 ILE B CA 1
ATOM 5433 C C . ILE B 1 175 ? -0.775 32.25 18.469 1 98.12 175 ILE B C 1
ATOM 5435 O O . ILE B 1 175 ? -1.97 32.438 18.734 1 98.12 175 ILE B O 1
ATOM 5439 N N . GLN B 1 176 ? 0.067 33.25 18.172 1 97.69 176 GLN B N 1
ATOM 5440 C CA . GLN B 1 176 ? -0.318 34.656 18.266 1 97.69 176 GLN B CA 1
ATOM 5441 C C . GLN B 1 176 ? -1.425 35 17.266 1 97.69 176 GLN B C 1
ATOM 5443 O O . GLN B 1 176 ? -2.311 35.781 17.562 1 97.69 176 GLN B O 1
ATOM 5448 N N . ARG B 1 177 ? -1.371 34.375 16.109 1 97.25 177 ARG B N 1
ATOM 5449 C CA . ARG B 1 177 ? -2.33 34.688 15.062 1 97.25 177 ARG B CA 1
ATOM 5450 C C . ARG B 1 177 ? -3.576 33.812 15.18 1 97.25 177 ARG B C 1
ATOM 5452 O O . ARG B 1 177 ? -4.477 33.875 14.344 1 97.25 177 ARG B O 1
ATOM 5459 N N . GLY B 1 178 ? -3.611 32.938 16.125 1 95.38 178 GLY B N 1
ATOM 5460 C CA . GLY B 1 178 ? -4.789 32.125 16.406 1 95.38 178 GLY B CA 1
ATOM 5461 C C . GLY B 1 178 ? -4.977 30.984 15.43 1 95.38 178 GLY B C 1
ATOM 5462 O O . GLY B 1 178 ? -6.109 30.594 15.125 1 95.38 178 GLY B O 1
ATOM 5463 N N . VAL B 1 179 ? -3.91 30.531 14.812 1 97.25 179 VAL B N 1
ATOM 5464 C CA . VAL B 1 179 ? -3.996 29.359 13.953 1 97.25 179 VAL B CA 1
ATOM 5465 C C . VAL B 1 179 ? -4.336 28.141 14.781 1 97.25 179 VAL B C 1
ATOM 5467 O O . VAL B 1 179 ? -3.566 27.734 15.664 1 97.25 179 VAL B O 1
ATOM 5470 N N . ARG B 1 180 ? -5.379 27.5 14.484 1 96.88 180 ARG B N 1
ATOM 5471 C CA . ARG B 1 180 ? -5.938 26.5 15.391 1 96.88 180 ARG B CA 1
ATOM 5472 C C . ARG B 1 180 ? -5.449 25.094 15.031 1 96.88 180 ARG B C 1
ATOM 5474 O O . ARG B 1 180 ? -5.605 24.156 15.812 1 96.88 180 ARG B O 1
ATOM 5481 N N . ARG B 1 181 ? -4.902 24.891 13.867 1 97.94 181 ARG B N 1
ATOM 5482 C CA . ARG B 1 181 ? -4.457 23.578 13.406 1 97.94 181 ARG B CA 1
ATOM 5483 C C . ARG B 1 181 ? -3.064 23.656 12.789 1 97.94 181 ARG B C 1
ATOM 5485 O O . ARG B 1 181 ? -2.789 24.547 11.984 1 97.94 181 ARG B O 1
ATOM 5492 N N . VAL B 1 182 ? -2.215 22.719 13.188 1 98.62 182 VAL B N 1
ATOM 5493 C CA . VAL B 1 182 ? -0.886 22.656 12.586 1 98.62 182 VAL B CA 1
ATOM 5494 C C . VAL B 1 182 ? -0.605 21.219 12.117 1 98.62 182 VAL B C 1
ATOM 5496 O O . VAL B 1 182 ? -0.99 20.266 12.789 1 98.62 182 VAL B O 1
ATOM 5499 N N . GLU B 1 183 ? -0.074 21.078 10.953 1 98.69 183 GLU B N 1
ATOM 5500 C CA . GLU B 1 183 ? 0.511 19.828 10.508 1 98.69 183 GLU B CA 1
ATOM 5501 C C . GLU B 1 183 ? 1.98 19.719 10.906 1 98.69 183 GLU B C 1
ATOM 5503 O O . GLU B 1 183 ? 2.824 20.453 10.375 1 98.69 183 GLU B O 1
ATOM 5508 N N . ALA B 1 184 ? 2.301 18.891 11.883 1 98.38 184 ALA B N 1
ATOM 5509 C CA . ALA B 1 184 ? 3.664 18.703 12.367 1 98.38 184 ALA B CA 1
ATOM 5510 C C . ALA B 1 184 ? 4.414 17.688 11.5 1 98.38 184 ALA B C 1
ATOM 5512 O O . ALA B 1 184 ? 4.113 16.5 11.516 1 98.38 184 ALA B O 1
ATOM 5513 N N . SER B 1 185 ? 5.387 18.172 10.797 1 96.25 185 SER B N 1
ATOM 5514 C CA . SER B 1 185 ? 6.094 17.281 9.867 1 96.25 185 SER B CA 1
ATOM 5515 C C . SER B 1 185 ? 7.578 17.203 10.203 1 96.25 185 SER B C 1
ATOM 5517 O O . SER B 1 185 ? 8.133 18.141 10.789 1 96.25 185 SER B O 1
ATOM 5519 N N . ALA B 1 186 ? 8.211 16.078 9.891 1 92.62 186 ALA B N 1
ATOM 5520 C CA . ALA B 1 186 ? 9.648 15.82 9.93 1 92.62 186 ALA B CA 1
ATOM 5521 C C . ALA B 1 186 ? 10.164 15.781 11.367 1 92.62 186 ALA B C 1
ATOM 5523 O O . ALA B 1 186 ? 11.359 15.961 11.609 1 92.62 186 ALA B O 1
ATOM 5524 N N . PHE B 1 187 ? 9.281 15.609 12.352 1 94.19 187 PHE B N 1
ATOM 5525 C CA . PHE B 1 187 ? 9.711 15.5 13.742 1 94.19 187 PHE B CA 1
ATOM 5526 C C . PHE B 1 187 ? 10.242 14.102 14.031 1 94.19 187 PHE B C 1
ATOM 5528 O O . PHE B 1 187 ? 9.625 13.102 13.648 1 94.19 187 PHE B O 1
ATOM 5535 N N . MET B 1 188 ? 11.328 14.016 14.656 1 89.94 188 MET B N 1
ATOM 5536 C CA . MET B 1 188 ? 11.867 12.75 15.141 1 89.94 188 MET B CA 1
ATOM 5537 C C . MET B 1 188 ? 11.602 12.578 16.641 1 89.94 188 MET B C 1
ATOM 5539 O O . MET B 1 188 ? 11.641 11.461 17.156 1 89.94 188 MET B O 1
ATOM 5543 N N . ALA B 1 189 ? 11.414 13.688 17.25 1 93.06 189 ALA B N 1
ATOM 5544 C CA . ALA B 1 189 ? 11.055 13.797 18.656 1 93.06 189 ALA B CA 1
ATOM 5545 C C . ALA B 1 189 ? 10.297 15.094 18.938 1 93.06 189 ALA B C 1
ATOM 5547 O O . ALA B 1 189 ? 10.273 16 18.094 1 93.06 189 ALA B O 1
ATOM 5548 N N . LEU B 1 190 ? 9.641 15.172 20.062 1 97.12 190 LEU B N 1
ATOM 5549 C CA . LEU B 1 190 ? 8.945 16.391 20.438 1 97.12 190 LEU B CA 1
ATOM 5550 C C . LEU B 1 190 ? 9.938 17.516 20.703 1 97.12 190 LEU B C 1
ATOM 5552 O O . LEU B 1 190 ? 11.031 17.281 21.234 1 97.12 190 LEU B O 1
ATOM 5556 N N . THR B 1 191 ? 9.602 18.672 20.328 1 97.19 191 THR B N 1
ATOM 5557 C CA . THR B 1 191 ? 10.336 19.875 20.672 1 97.19 191 THR B CA 1
ATOM 5558 C C . THR B 1 191 ? 9.516 20.766 21.609 1 97.19 191 THR B C 1
ATOM 5560 O O . THR B 1 191 ? 8.289 20.641 21.656 1 97.19 191 THR B O 1
ATOM 5563 N N . PRO B 1 192 ? 10.18 21.656 22.344 1 97.06 192 PRO B N 1
ATOM 5564 C CA . PRO B 1 192 ? 9.414 22.594 23.172 1 97.06 192 PRO B CA 1
ATOM 5565 C C . PRO B 1 192 ? 8.414 23.406 22.344 1 97.06 192 PRO B C 1
ATOM 5567 O O . PRO B 1 192 ? 7.332 23.734 22.844 1 97.06 192 PRO B O 1
ATOM 5570 N N . ALA B 1 193 ? 8.742 23.703 21.141 1 97.62 193 ALA B N 1
ATOM 5571 C CA . ALA B 1 193 ? 7.891 24.531 20.281 1 97.62 193 ALA B CA 1
ATOM 5572 C C . ALA B 1 193 ? 6.566 23.828 19.984 1 97.62 193 ALA B C 1
ATOM 5574 O O . ALA B 1 193 ? 5.496 24.422 20.141 1 97.62 193 ALA B O 1
ATOM 5575 N N . ILE B 1 194 ? 6.621 22.578 19.547 1 98.38 194 ILE B N 1
ATOM 5576 C CA . ILE B 1 194 ? 5.406 21.859 19.203 1 98.38 194 ILE B CA 1
ATOM 5577 C C . ILE B 1 194 ? 4.602 21.562 20.469 1 98.38 194 ILE B C 1
ATOM 5579 O O . ILE B 1 194 ? 3.367 21.547 20.438 1 98.38 194 ILE B O 1
ATOM 5583 N N . VAL B 1 195 ? 5.281 21.281 21.578 1 98.62 195 VAL B N 1
ATOM 5584 C CA . VAL B 1 195 ? 4.602 21.047 22.844 1 98.62 195 VAL B CA 1
ATOM 5585 C C . VAL B 1 195 ? 3.881 22.312 23.297 1 98.62 195 VAL B C 1
ATOM 5587 O O . VAL B 1 195 ? 2.721 22.266 23.703 1 98.62 195 VAL B O 1
ATOM 5590 N N . ARG B 1 196 ? 4.598 23.438 23.219 1 98.62 196 ARG B N 1
ATOM 5591 C CA . ARG B 1 196 ? 3.969 24.703 23.578 1 98.62 196 ARG B CA 1
ATOM 5592 C C . ARG B 1 196 ? 2.707 24.938 22.75 1 98.62 196 ARG B C 1
ATOM 5594 O O . ARG B 1 196 ? 1.653 25.266 23.297 1 98.62 196 ARG B O 1
ATOM 5601 N N . TYR B 1 197 ? 2.842 24.766 21.484 1 98.62 197 TYR B N 1
ATOM 5602 C CA . TYR B 1 197 ? 1.692 24.953 20.609 1 98.62 197 TYR B CA 1
ATOM 5603 C C . TYR B 1 197 ? 0.522 24.094 21.047 1 98.62 197 TYR B C 1
ATOM 5605 O O . TYR B 1 197 ? -0.617 24.562 21.109 1 98.62 197 TYR B O 1
ATOM 5613 N N . ALA B 1 198 ? 0.767 22.859 21.328 1 98.62 198 ALA B N 1
ATOM 5614 C CA . ALA B 1 198 ? -0.271 21.891 21.688 1 98.62 198 ALA B CA 1
ATOM 5615 C C . ALA B 1 198 ? -0.939 22.25 23 1 98.62 198 ALA B C 1
ATOM 5617 O O . ALA B 1 198 ? -2.119 21.969 23.219 1 98.62 198 ALA B O 1
ATOM 5618 N N . VAL B 1 199 ? -0.223 22.891 23.891 1 98.31 199 VAL B N 1
ATOM 5619 C CA . VAL B 1 199 ? -0.631 23.016 25.281 1 98.31 199 VAL B CA 1
ATOM 5620 C C . VAL B 1 199 ? -1.305 24.359 25.516 1 98.31 199 VAL B C 1
ATOM 5622 O O . VAL B 1 199 ? -2.236 24.469 26.312 1 98.31 199 VAL B O 1
ATOM 5625 N N . VAL B 1 200 ? -0.856 25.375 24.797 1 98.25 200 VAL B N 1
ATOM 5626 C CA . VAL B 1 200 ? -1.393 26.719 25 1 98.25 200 VAL B CA 1
ATOM 5627 C C . VAL B 1 200 ? -2.883 26.734 24.656 1 98.25 200 VAL B C 1
ATOM 5629 O O . VAL B 1 200 ? -3.293 26.219 23.609 1 98.25 200 VAL B O 1
ATOM 5632 N N . GLY B 1 201 ? -3.652 27.266 25.578 1 97 201 GLY B N 1
ATOM 5633 C CA . GLY B 1 201 ? -5.078 27.406 25.344 1 97 201 GLY B CA 1
ATOM 5634 C C . GLY B 1 201 ? -5.898 26.25 25.891 1 97 201 GLY B C 1
ATOM 5635 O O . GLY B 1 201 ? -7.129 26.266 25.828 1 97 201 GLY B O 1
ATOM 5636 N N . LEU B 1 202 ? -5.262 25.188 26.438 1 97.69 202 LEU B N 1
ATOM 5637 C CA . LEU B 1 202 ? -6.004 24.141 27.109 1 97.69 202 LEU B CA 1
ATOM 5638 C C . LEU B 1 202 ? -6.84 24.688 28.266 1 97.69 202 LEU B C 1
ATOM 5640 O O . LEU B 1 202 ? -6.363 25.531 29.031 1 97.69 202 LEU B O 1
ATOM 5644 N N . ARG B 1 203 ? -8.023 24.25 28.297 1 97.06 203 ARG B N 1
ATOM 5645 C CA . ARG B 1 203 ? -8.93 24.672 29.344 1 97.06 203 ARG B CA 1
ATOM 5646 C C . ARG B 1 203 ? -9.836 23.531 29.781 1 97.06 203 ARG B C 1
ATOM 5648 O O . ARG B 1 203 ? -10.188 22.672 28.984 1 97.06 203 ARG B O 1
ATOM 5655 N N . GLU B 1 204 ? -10.141 23.531 30.953 1 95.81 204 GLU B N 1
ATOM 5656 C CA . GLU B 1 204 ? -11.094 22.547 31.469 1 95.81 204 GLU B CA 1
ATOM 5657 C C . GLU B 1 204 ? -12.523 23.062 31.375 1 95.81 204 GLU B C 1
ATOM 5659 O O . GLU B 1 204 ? -12.812 24.203 31.781 1 95.81 204 GLU B O 1
ATOM 5664 N N . ARG B 1 205 ? -13.344 22.344 30.812 1 94.12 205 ARG B N 1
ATOM 5665 C CA . ARG B 1 205 ? -14.766 22.672 30.75 1 94.12 205 ARG B CA 1
ATOM 5666 C C . ARG B 1 205 ? -15.469 22.344 32.062 1 94.12 205 ARG B C 1
ATOM 5668 O O . ARG B 1 205 ? -14.914 21.641 32.906 1 94.12 205 ARG B O 1
ATOM 5675 N N . PRO B 1 206 ? -16.656 22.844 32.156 1 93.94 206 PRO B N 1
ATOM 5676 C CA . PRO B 1 206 ? -17.391 22.578 33.406 1 93.94 206 PRO B CA 1
ATOM 5677 C C . PRO B 1 206 ? -17.656 21.094 33.625 1 93.94 206 PRO B C 1
ATOM 5679 O O . PRO B 1 206 ? -17.734 20.641 34.75 1 93.94 206 PRO B O 1
ATOM 5682 N N . ASP B 1 207 ? -17.766 20.438 32.594 1 92.5 207 ASP B N 1
ATOM 5683 C CA . ASP B 1 207 ? -18.078 19.016 32.719 1 92.5 207 ASP B CA 1
ATOM 5684 C C . ASP B 1 207 ? -16.812 18.188 32.969 1 92.5 207 ASP B C 1
ATOM 5686 O O . ASP B 1 207 ? -16.859 16.969 32.969 1 92.5 207 ASP B O 1
ATOM 5690 N N . GLY B 1 208 ? -15.75 18.859 33.062 1 90.69 208 GLY B N 1
ATOM 5691 C CA . GLY B 1 208 ? -14.5 18.172 33.406 1 90.69 208 GLY B CA 1
ATOM 5692 C C . GLY B 1 208 ? -13.688 17.797 32.188 1 90.69 208 GLY B C 1
ATOM 5693 O O . GLY B 1 208 ? -12.523 17.406 32.312 1 90.69 208 GLY B O 1
ATOM 5694 N N . THR B 1 209 ? -14.289 17.969 31.047 1 92.5 209 THR B N 1
ATOM 5695 C CA . THR B 1 209 ? -13.555 17.656 29.828 1 92.5 209 THR B CA 1
ATOM 5696 C C . THR B 1 209 ? -12.578 18.766 29.484 1 92.5 209 THR B C 1
ATOM 5698 O O . THR B 1 209 ? -12.734 19.906 29.953 1 92.5 209 THR B O 1
ATOM 5701 N N . ILE B 1 210 ? -11.555 18.375 28.828 1 95.44 210 ILE B N 1
ATOM 5702 C CA . ILE B 1 210 ? -10.523 19.344 28.469 1 95.44 210 ILE B CA 1
ATOM 5703 C C . ILE B 1 210 ? -10.766 19.859 27.047 1 95.44 210 ILE B C 1
ATOM 5705 O O . ILE B 1 210 ? -10.93 19.078 26.125 1 95.44 210 ILE B O 1
ATOM 5709 N N . GLU B 1 211 ? -10.883 21.094 26.906 1 94.94 211 GLU B N 1
ATOM 5710 C CA . GLU B 1 211 ? -11.016 21.766 25.609 1 94.94 211 GLU B CA 1
ATOM 5711 C C . GLU B 1 211 ? -9.641 22.141 25.047 1 94.94 211 GLU B C 1
ATOM 5713 O O . GLU B 1 211 ? -8.82 22.719 25.75 1 94.94 211 GLU B O 1
ATOM 5718 N N . ARG B 1 212 ? -9.469 21.812 23.797 1 94.69 212 ARG B N 1
ATOM 5719 C CA . ARG B 1 212 ? -8.227 22.125 23.109 1 94.69 212 ARG B CA 1
ATOM 5720 C C . ARG B 1 212 ? -8.445 23.25 22.094 1 94.69 212 ARG B C 1
ATOM 5722 O O . ARG B 1 212 ? -9.336 23.172 21.25 1 94.69 212 ARG B O 1
ATOM 5729 N N . ARG B 1 213 ? -7.664 24.25 22.219 1 94.19 213 ARG B N 1
ATOM 5730 C CA . ARG B 1 213 ? -7.707 25.344 21.25 1 94.19 213 ARG B CA 1
ATOM 5731 C C . ARG B 1 213 ? -6.883 25 20.016 1 94.19 213 ARG B C 1
ATOM 5733 O O . ARG B 1 213 ? -7.242 25.391 18.906 1 94.19 213 ARG B O 1
ATOM 5740 N N . HIS B 1 214 ? -5.777 24.344 20.234 1 97.06 214 HIS B N 1
ATOM 5741 C CA . HIS B 1 214 ? -4.812 24.031 19.172 1 97.06 214 HIS B CA 1
ATOM 5742 C C . HIS B 1 214 ? -4.766 22.547 18.875 1 97.06 214 HIS B C 1
ATOM 5744 O O . HIS B 1 214 ? -4.598 21.734 19.797 1 97.06 214 HIS B O 1
ATOM 5750 N N . HIS B 1 215 ? -4.969 22.203 17.641 1 97.81 215 HIS B N 1
ATOM 5751 C CA . HIS B 1 215 ? -4.938 20.812 17.188 1 97.81 215 HIS B CA 1
ATOM 5752 C C . HIS B 1 215 ? -3.66 20.516 16.406 1 97.81 215 HIS B C 1
ATOM 5754 O O . HIS B 1 215 ? -3.322 21.234 15.469 1 97.81 215 HIS B O 1
ATOM 5760 N N . VAL B 1 216 ? -2.961 19.469 16.828 1 98.62 216 VAL B N 1
ATOM 5761 C CA . VAL B 1 216 ? -1.753 19.016 16.141 1 98.62 216 VAL B CA 1
ATOM 5762 C C . VAL B 1 216 ? -2.066 17.797 15.289 1 98.62 216 VAL B C 1
ATOM 5764 O O . VAL B 1 216 ? -2.604 16.797 15.789 1 98.62 216 VAL B O 1
ATOM 5767 N N . PHE B 1 217 ? -1.841 17.906 14 1 98.75 217 PHE B N 1
ATOM 5768 C CA . PHE B 1 217 ? -1.82 16.781 13.078 1 98.75 217 PHE B CA 1
ATOM 5769 C C . PHE B 1 217 ? -0.399 16.266 12.891 1 98.75 217 PHE B C 1
ATOM 5771 O O . PHE B 1 217 ? 0.35 16.781 12.055 1 98.75 217 PHE B O 1
ATOM 5778 N N . ALA B 1 218 ? -0.021 15.242 13.617 1 98.62 218 ALA B N 1
ATOM 5779 C CA . ALA B 1 218 ? 1.338 14.711 13.531 1 98.62 218 ALA B CA 1
ATOM 5780 C C . ALA B 1 218 ? 1.491 13.797 12.32 1 98.62 218 ALA B C 1
ATOM 5782 O O . ALA B 1 218 ? 0.801 12.781 12.211 1 98.62 218 ALA B O 1
ATOM 5783 N N . LYS B 1 219 ? 2.297 14.117 11.414 1 97.31 219 LYS B N 1
ATOM 5784 C CA . LYS B 1 219 ? 2.627 13.234 10.297 1 97.31 219 LYS B CA 1
ATOM 5785 C C . LYS B 1 219 ? 3.746 12.273 10.672 1 97.31 219 LYS B C 1
ATOM 5787 O O . LYS B 1 219 ? 4.859 12.695 10.984 1 97.31 219 LYS B O 1
ATOM 5792 N N . ILE B 1 220 ? 3.439 11.023 10.648 1 96 220 ILE B N 1
ATOM 5793 C CA . ILE B 1 220 ? 4.383 10.047 11.172 1 96 220 ILE B CA 1
ATOM 5794 C C . ILE B 1 220 ? 4.531 8.891 10.188 1 96 220 ILE B C 1
ATOM 5796 O O . ILE B 1 220 ? 3.596 8.57 9.445 1 96 220 ILE B O 1
ATOM 5800 N N . SER B 1 221 ? 5.719 8.242 10.156 1 93.56 221 SER B N 1
ATOM 5801 C CA . SER B 1 221 ? 5.934 7.082 9.297 1 93.56 221 SER B CA 1
ATOM 5802 C C . SER B 1 221 ? 6.484 5.902 10.094 1 93.56 221 SER B C 1
ATOM 5804 O O . SER B 1 221 ? 6.668 4.809 9.555 1 93.56 221 SER B O 1
ATOM 5806 N N . ARG B 1 222 ? 6.703 6.074 11.414 1 93.62 222 ARG B N 1
ATOM 5807 C CA . ARG B 1 222 ? 7.242 5.027 12.273 1 93.62 222 ARG B CA 1
ATOM 5808 C C . ARG B 1 222 ? 6.586 5.062 13.648 1 93.62 222 ARG B C 1
ATOM 5810 O O . ARG B 1 222 ? 6.266 6.137 14.164 1 93.62 222 ARG B O 1
ATOM 5817 N N . PRO B 1 223 ? 6.434 3.885 14.227 1 94.88 223 PRO B N 1
ATOM 5818 C CA . PRO B 1 223 ? 5.809 3.832 15.555 1 94.88 223 PRO B CA 1
ATOM 5819 C C . PRO B 1 223 ? 6.609 4.582 16.609 1 94.88 223 PRO B C 1
ATOM 5821 O O . PRO B 1 223 ? 6.027 5.195 17.516 1 94.88 223 PRO B O 1
ATOM 5824 N N . GLU B 1 224 ? 7.949 4.586 16.469 1 94.88 224 GLU B N 1
ATOM 5825 C CA . GLU B 1 224 ? 8.812 5.219 17.469 1 94.88 224 GLU B CA 1
ATOM 5826 C C . GLU B 1 224 ? 8.609 6.73 17.5 1 94.88 224 GLU B C 1
ATOM 5828 O O . GLU B 1 224 ? 8.758 7.363 18.547 1 94.88 224 GLU B O 1
ATOM 5833 N N . VAL B 1 225 ? 8.234 7.281 16.375 1 94.88 225 VAL B N 1
ATOM 5834 C CA . VAL B 1 225 ? 8.008 8.719 16.266 1 94.88 225 VAL B CA 1
ATOM 5835 C C . VAL B 1 225 ? 6.562 9.047 16.641 1 94.88 225 VAL B C 1
ATOM 5837 O O . VAL B 1 225 ? 6.277 10.133 17.141 1 94.88 225 VAL B O 1
ATOM 5840 N N . ALA B 1 226 ? 5.684 8.07 16.484 1 97.5 226 ALA B N 1
ATOM 5841 C CA . ALA B 1 226 ? 4.27 8.258 16.797 1 97.5 226 ALA B CA 1
ATOM 5842 C C . ALA B 1 226 ? 4.047 8.32 18.297 1 97.5 226 ALA B C 1
ATOM 5844 O O . ALA B 1 226 ? 3.229 9.109 18.781 1 97.5 226 ALA B O 1
ATOM 5845 N N . ARG B 1 227 ? 4.77 7.535 19.062 1 97.88 227 ARG B N 1
ATOM 5846 C CA . ARG B 1 227 ? 4.52 7.324 20.484 1 97.88 227 ARG B CA 1
ATOM 5847 C C . ARG B 1 227 ? 4.566 8.641 21.25 1 97.88 227 ARG B C 1
ATOM 5849 O O . ARG B 1 227 ? 3.639 8.969 22 1 97.88 227 ARG B O 1
ATOM 5856 N N . PRO B 1 228 ? 5.625 9.469 21.031 1 98.19 228 PRO B N 1
ATOM 5857 C CA . PRO B 1 228 ? 5.664 10.727 21.797 1 98.19 228 PRO B CA 1
ATOM 5858 C C . PRO B 1 228 ? 4.469 11.633 21.5 1 98.19 228 PRO B C 1
ATOM 5860 O O . PRO B 1 228 ? 3.998 12.344 22.391 1 98.19 228 PRO B O 1
ATOM 5863 N N . PHE B 1 229 ? 3.951 11.617 20.328 1 98.75 229 PHE B N 1
ATOM 5864 C CA . PHE B 1 229 ? 2.822 12.461 19.953 1 98.75 229 PHE B CA 1
ATOM 5865 C C . PHE B 1 229 ? 1.529 11.93 20.562 1 98.75 229 PHE B C 1
ATOM 5867 O O . PHE B 1 229 ? 0.571 12.688 20.75 1 98.75 229 PHE B O 1
ATOM 5874 N N . LEU B 1 230 ? 1.5 10.602 20.812 1 98.56 230 LEU B N 1
ATOM 5875 C CA . LEU B 1 230 ? 0.31 9.953 21.359 1 98.56 230 LEU B CA 1
ATOM 5876 C C . LEU B 1 230 ? 0.285 10.047 22.875 1 98.56 230 LEU B C 1
ATOM 5878 O O . LEU B 1 230 ? -0.746 9.789 23.5 1 98.56 230 LEU B O 1
ATOM 5882 N N . MET B 1 231 ? 1.347 10.438 23.5 1 98.44 231 MET B N 1
ATOM 5883 C CA . MET B 1 231 ? 1.5 10.555 24.938 1 98.44 231 MET B CA 1
ATOM 5884 C C . MET B 1 231 ? 1.293 11.992 25.391 1 98.44 231 MET B C 1
ATOM 5886 O O . MET B 1 231 ? 1.364 12.922 24.594 1 98.44 231 MET B O 1
ATOM 5890 N N . PRO B 1 232 ? 0.946 12.195 26.719 1 98.31 232 PRO B N 1
ATOM 5891 C CA . PRO B 1 232 ? 1.004 13.562 27.25 1 98.31 232 PRO B CA 1
ATOM 5892 C C . PRO B 1 232 ? 2.4 14.172 27.156 1 98.31 232 PRO B C 1
ATOM 5894 O O . PRO B 1 232 ? 3.389 13.445 27.031 1 98.31 232 PRO B O 1
ATOM 5897 N N . ALA B 1 233 ? 2.455 15.453 27.188 1 98.31 233 ALA B N 1
ATOM 5898 C CA . ALA B 1 233 ? 3.734 16.156 27.109 1 98.31 233 ALA B CA 1
ATOM 5899 C C . ALA B 1 233 ? 4.676 15.688 28.219 1 98.31 233 ALA B C 1
ATOM 5901 O O . ALA B 1 233 ? 4.246 15.469 29.359 1 98.31 233 ALA B O 1
ATOM 5902 N N . PRO B 1 234 ? 5.941 15.516 27.938 1 98 234 PRO B N 1
ATOM 5903 C CA . PRO B 1 234 ? 6.914 15.188 28.984 1 98 234 PRO B CA 1
ATOM 5904 C C . PRO B 1 234 ? 7.02 16.266 30.047 1 98 234 PRO B C 1
ATOM 5906 O O . PRO B 1 234 ? 7.051 17.453 29.719 1 98 234 PRO B O 1
ATOM 5909 N N . GLN B 1 235 ? 7.125 15.797 31.266 1 98.06 235 GLN B N 1
ATOM 5910 C CA . GLN B 1 235 ? 7.164 16.719 32.406 1 98.06 235 GLN B CA 1
ATOM 5911 C C . GLN B 1 235 ? 8.328 17.688 32.281 1 98.06 235 GLN B C 1
ATOM 5913 O O . GLN B 1 235 ? 8.188 18.875 32.562 1 98.06 235 GLN B O 1
ATOM 5918 N N . ALA B 1 236 ? 9.438 17.219 31.828 1 98.31 236 ALA B N 1
ATOM 5919 C CA . ALA B 1 236 ? 10.625 18.047 31.719 1 98.31 236 ALA B CA 1
ATOM 5920 C C . ALA B 1 236 ? 10.391 19.219 30.766 1 98.31 236 ALA B C 1
ATOM 5922 O O . ALA B 1 236 ? 10.852 20.344 31.016 1 98.31 236 ALA B O 1
ATOM 5923 N N . ILE B 1 237 ? 9.703 18.969 29.688 1 98.31 237 ILE B N 1
ATOM 5924 C CA . ILE B 1 237 ? 9.414 20.016 28.719 1 98.31 237 ILE B CA 1
ATOM 5925 C C . ILE B 1 237 ? 8.406 21 29.297 1 98.31 237 ILE B C 1
ATOM 5927 O O . ILE B 1 237 ? 8.555 22.219 29.156 1 98.31 237 ILE B O 1
ATOM 5931 N N . LEU B 1 238 ? 7.363 20.531 30 1 98.5 238 LEU B N 1
ATOM 5932 C CA . LEU B 1 238 ? 6.363 21.391 30.641 1 98.5 238 LEU B CA 1
ATOM 5933 C C . LEU B 1 238 ? 7.004 22.297 31.672 1 98.5 238 LEU B C 1
ATOM 5935 O O . LEU B 1 238 ? 6.695 23.5 31.75 1 98.5 238 LEU B O 1
ATOM 5939 N N . ASP B 1 239 ? 7.945 21.703 32.438 1 98.38 239 ASP B N 1
ATOM 5940 C CA . ASP B 1 239 ? 8.641 22.484 33.469 1 98.38 239 ASP B CA 1
ATOM 5941 C C . ASP B 1 239 ? 9.445 23.625 32.844 1 98.38 239 ASP B C 1
ATOM 5943 O O . ASP B 1 239 ? 9.438 24.75 33.344 1 98.38 239 ASP B O 1
ATOM 5947 N N . ALA B 1 240 ? 10.109 23.281 31.781 1 98.06 240 ALA B N 1
ATOM 5948 C CA . ALA B 1 240 ? 10.914 24.281 31.094 1 98.06 240 ALA B CA 1
ATOM 5949 C C . ALA B 1 240 ? 10.039 25.406 30.531 1 98.06 240 ALA B C 1
ATOM 5951 O O . ALA B 1 240 ? 10.383 26.578 30.641 1 98.06 240 ALA B O 1
ATOM 5952 N N . LEU B 1 241 ? 8.93 25.062 29.906 1 98.19 241 LEU B N 1
ATOM 5953 C CA . LEU B 1 241 ? 8.016 26.047 29.344 1 98.19 241 LEU B CA 1
ATOM 5954 C C . LEU B 1 241 ? 7.402 26.906 30.438 1 98.19 241 LEU B C 1
ATOM 5956 O O . LEU B 1 241 ? 7.242 28.125 30.281 1 98.19 241 LEU B O 1
ATOM 5960 N N . LEU B 1 242 ? 7.051 26.312 31.562 1 97.88 242 LEU B N 1
ATOM 5961 C CA . LEU B 1 242 ? 6.473 27.016 32.719 1 97.88 242 LEU B CA 1
ATOM 5962 C C . LEU B 1 242 ? 7.469 28 33.281 1 97.88 242 LEU B C 1
ATOM 5964 O O . LEU B 1 242 ? 7.109 29.156 33.594 1 97.88 242 LEU B O 1
ATOM 5968 N N . SER B 1 243 ? 8.695 27.578 33.438 1 98 243 SER B N 1
ATOM 5969 C CA . SER B 1 243 ? 9.734 28.422 34 1 98 243 SER B CA 1
ATOM 5970 C C . SER B 1 243 ? 9.992 29.656 33.156 1 98 243 SER B C 1
ATOM 5972 O O . SER B 1 243 ? 10.367 30.719 33.656 1 98 243 SER B O 1
ATOM 5974 N N . ARG B 1 244 ? 9.766 29.547 31.875 1 97.31 244 ARG B N 1
ATOM 5975 C CA . ARG B 1 244 ? 10 30.641 30.938 1 97.31 244 ARG B CA 1
ATOM 5976 C C . ARG B 1 244 ? 8.742 31.484 30.766 1 97.31 244 ARG B C 1
ATOM 5978 O O . ARG B 1 244 ? 8.758 32.469 30.031 1 97.31 244 ARG B O 1
ATOM 5985 N N . GLY B 1 245 ? 7.703 31.078 31.406 1 97.25 245 GLY B N 1
ATOM 5986 C CA . GLY B 1 245 ? 6.461 31.828 31.359 1 97.25 245 GLY B CA 1
ATOM 5987 C C . GLY B 1 245 ? 5.719 31.672 30.047 1 97.25 245 GLY B C 1
ATOM 5988 O O . GLY B 1 245 ? 4.918 32.531 29.672 1 97.25 245 GLY B O 1
ATOM 5989 N N . LEU B 1 246 ? 5.988 30.594 29.344 1 97.81 246 LEU B N 1
ATOM 5990 C CA . LEU B 1 246 ? 5.422 30.391 28.016 1 97.81 246 LEU B CA 1
ATOM 5991 C C . LEU B 1 246 ? 4.098 29.641 28.094 1 97.81 246 LEU B C 1
ATOM 5993 O O . LEU B 1 246 ? 3.33 29.625 27.125 1 97.81 246 LEU B O 1
ATOM 5997 N N . ILE B 1 247 ? 3.775 29 29.219 1 98.31 247 ILE B N 1
ATOM 5998 C CA . ILE B 1 247 ? 2.484 28.391 29.516 1 98.31 247 ILE B CA 1
ATOM 5999 C C . ILE B 1 247 ? 2.084 28.672 30.953 1 98.31 247 ILE B C 1
ATOM 6001 O O . ILE B 1 247 ? 2.914 29.094 31.766 1 98.31 247 ILE B O 1
ATOM 6005 N N . THR B 1 248 ? 0.882 28.516 31.281 1 98.19 248 THR B N 1
ATOM 6006 C CA . THR B 1 248 ? 0.394 28.703 32.656 1 98.19 248 THR B CA 1
ATOM 6007 C C . THR B 1 248 ? 0.449 27.406 33.438 1 98.19 248 THR B C 1
ATOM 6009 O O . THR B 1 248 ? 0.607 26.328 32.844 1 98.19 248 THR B O 1
ATOM 6012 N N . SER B 1 249 ? 0.317 27.516 34.781 1 98.06 249 SER B N 1
ATOM 6013 C CA . SER B 1 249 ? 0.282 26.344 35.625 1 98.06 249 SER B CA 1
ATOM 6014 C C . SER B 1 249 ? -0.912 25.453 35.312 1 98.06 249 SER B C 1
ATOM 6016 O O . SER B 1 249 ? -0.813 24.219 35.375 1 98.06 249 SER B O 1
ATOM 6018 N N . ASP B 1 250 ? -2.061 26.031 34.969 1 97.75 250 ASP B N 1
ATOM 6019 C CA . ASP B 1 250 ? -3.256 25.281 34.625 1 97.75 250 ASP B CA 1
ATOM 6020 C C . ASP B 1 250 ? -3.049 24.516 33.312 1 97.75 250 ASP B C 1
ATOM 6022 O O . ASP B 1 250 ? -3.439 23.344 33.219 1 97.75 250 ASP B O 1
ATOM 6026 N N . GLU B 1 251 ? -2.457 25.188 32.344 1 98.25 251 GLU B N 1
ATOM 6027 C CA . GLU B 1 251 ? -2.154 24.531 31.078 1 98.25 251 GLU B CA 1
ATOM 6028 C C . GLU B 1 251 ? -1.229 23.328 31.281 1 98.25 251 GLU B C 1
ATOM 6030 O O . GLU B 1 251 ? -1.455 22.266 30.719 1 98.25 251 GLU B O 1
ATOM 6035 N N . ALA B 1 252 ? -0.189 23.516 32.094 1 98.25 252 ALA B N 1
ATOM 6036 C CA . ALA B 1 252 ? 0.749 22.422 32.375 1 98.25 252 ALA B CA 1
ATOM 6037 C C . ALA B 1 252 ? 0.042 21.25 33.062 1 98.25 252 ALA B C 1
ATOM 6039 O O . ALA B 1 252 ? 0.314 20.094 32.719 1 98.25 252 ALA B O 1
ATOM 6040 N N . ARG B 1 253 ? -0.819 21.562 34.031 1 97.44 253 ARG B N 1
ATOM 6041 C CA . ARG B 1 253 ? -1.577 20.531 34.719 1 97.44 253 ARG B CA 1
ATOM 6042 C C . ARG B 1 253 ? -2.467 19.766 33.75 1 97.44 253 ARG B C 1
ATOM 6044 O O . ARG B 1 253 ? -2.496 18.531 33.781 1 97.44 253 ARG B O 1
ATOM 6051 N N . LEU B 1 254 ? -3.188 20.469 32.906 1 97.75 254 LEU B N 1
ATOM 6052 C CA . LEU B 1 254 ? -4.113 19.844 31.969 1 97.75 254 LEU B CA 1
ATOM 6053 C C . LEU B 1 254 ? -3.363 19.047 30.906 1 97.75 254 LEU B C 1
ATOM 6055 O O . LEU B 1 254 ? -3.854 18.031 30.438 1 97.75 254 LEU B O 1
ATOM 6059 N N . ALA B 1 255 ? -2.154 19.531 30.5 1 98 255 ALA B N 1
ATOM 6060 C CA . ALA B 1 255 ? -1.346 18.906 29.469 1 98 255 ALA B CA 1
ATOM 6061 C C . ALA B 1 255 ? -1.004 17.453 29.828 1 98 255 ALA B C 1
ATOM 6063 O O . ALA B 1 255 ? -0.768 16.625 28.938 1 98 255 ALA B O 1
ATOM 6064 N N . ARG B 1 256 ? -1.018 17.094 31.047 1 96.5 256 ARG B N 1
ATOM 6065 C CA . ARG B 1 256 ? -0.667 15.766 31.531 1 96.5 256 ARG B CA 1
ATOM 6066 C C . ARG B 1 256 ? -1.788 14.773 31.25 1 96.5 256 ARG B C 1
ATOM 6068 O O . ARG B 1 256 ? -1.592 13.562 31.359 1 96.5 256 ARG B O 1
ATOM 6075 N N . ARG B 1 257 ? -2.926 15.258 30.812 1 96.44 257 ARG B N 1
ATOM 6076 C CA . ARG B 1 257 ? -4.102 14.398 30.688 1 96.44 257 ARG B CA 1
ATOM 6077 C C . ARG B 1 257 ? -4.52 14.25 29.234 1 96.44 257 ARG B C 1
ATOM 6079 O O . ARG B 1 257 ? -5.504 13.578 28.922 1 96.44 257 ARG B O 1
ATOM 6086 N N . VAL B 1 258 ? -3.861 14.859 28.328 1 97.5 258 VAL B N 1
ATOM 6087 C CA . VAL B 1 258 ? -4.203 14.797 26.906 1 97.5 258 VAL B CA 1
ATOM 6088 C C . VAL B 1 258 ? -2.959 14.461 26.094 1 97.5 258 VAL B C 1
ATOM 6090 O O . VAL B 1 258 ? -1.836 14.758 26.5 1 97.5 258 VAL B O 1
ATOM 6093 N N . PRO B 1 259 ? -3.107 13.75 24.969 1 98.44 259 PRO B N 1
ATOM 6094 C CA . PRO B 1 259 ? -1.953 13.555 24.094 1 98.44 259 PRO B CA 1
ATOM 6095 C C . PRO B 1 259 ? -1.487 14.852 23.438 1 98.44 259 PRO B C 1
ATOM 6097 O O . PRO B 1 259 ? -2.242 15.828 23.375 1 98.44 259 PRO B O 1
ATOM 6100 N N . ILE B 1 260 ? -0.258 14.859 22.938 1 98.62 260 ILE B N 1
ATOM 6101 C CA . ILE B 1 260 ? 0.234 15.992 22.156 1 98.62 260 ILE B CA 1
ATOM 6102 C C . ILE B 1 260 ? -0.617 16.156 20.906 1 98.62 260 ILE B C 1
ATOM 6104 O O . ILE B 1 260 ? -1.051 17.266 20.578 1 98.62 260 ILE B O 1
ATOM 6108 N N . ALA B 1 261 ? -0.902 15.094 20.219 1 98.56 261 ALA B N 1
ATOM 6109 C CA . ALA B 1 261 ? -1.685 15.117 18.984 1 98.56 261 ALA B CA 1
ATOM 6110 C C . ALA B 1 261 ? -2.936 14.258 19.109 1 98.56 261 ALA B C 1
ATOM 6112 O O . ALA B 1 261 ? -2.857 13.102 19.531 1 98.56 261 ALA B O 1
ATOM 6113 N N . GLU B 1 262 ? -4.059 14.797 18.781 1 97.31 262 GLU B N 1
ATOM 6114 C CA . GLU B 1 262 ? -5.285 14.008 18.703 1 97.31 262 GLU B CA 1
ATOM 6115 C C . GLU B 1 262 ? -5.59 13.594 17.266 1 97.31 262 GLU B C 1
ATOM 6117 O O . GLU B 1 262 ? -6.598 12.938 17.016 1 97.31 262 GLU B O 1
ATOM 6122 N N . ASP B 1 263 ? -4.762 14.039 16.312 1 98.25 263 ASP B N 1
ATOM 6123 C CA . ASP B 1 263 ? -4.766 13.609 14.922 1 98.25 263 ASP B CA 1
ATOM 6124 C C . ASP B 1 263 ? -3.373 13.172 14.477 1 98.25 263 ASP B C 1
ATOM 6126 O O . ASP B 1 263 ? -2.418 13.953 14.547 1 98.25 263 ASP B O 1
ATOM 6130 N N . VAL B 1 264 ? -3.264 11.977 14.102 1 98.44 264 VAL B N 1
ATOM 6131 C CA . VAL B 1 264 ? -2.018 11.406 13.602 1 98.44 264 VAL B CA 1
ATOM 6132 C C . VAL B 1 264 ? -2.201 10.945 12.156 1 98.44 264 VAL B C 1
ATOM 6134 O O . VAL B 1 264 ? -3.1 10.156 11.859 1 98.44 264 VAL B O 1
ATOM 6137 N N . THR B 1 265 ? -1.405 11.453 11.234 1 98.56 265 THR B N 1
ATOM 6138 C CA . THR B 1 265 ? -1.459 11.047 9.836 1 98.56 265 THR B CA 1
ATOM 6139 C C . THR B 1 265 ? -0.333 10.07 9.508 1 98.56 265 THR B C 1
ATOM 6141 O O . THR B 1 265 ? 0.843 10.438 9.547 1 98.56 265 THR B O 1
ATOM 6144 N N . VAL B 1 266 ? -0.664 8.844 9.227 1 98.19 266 VAL B N 1
ATOM 6145 C CA . VAL B 1 266 ? 0.321 7.848 8.812 1 98.19 266 VAL B CA 1
ATOM 6146 C C . VAL B 1 266 ? 0.774 8.133 7.383 1 98.19 266 VAL B C 1
ATOM 6148 O O . VAL B 1 266 ? -0.015 8.031 6.441 1 98.19 266 VAL B O 1
ATOM 6151 N N . GLU B 1 267 ? 1.981 8.516 7.309 1 96.19 267 GLU B N 1
ATOM 6152 C CA . GLU B 1 267 ? 2.574 8.805 6.004 1 96.19 267 GLU B CA 1
ATOM 6153 C C . GLU B 1 267 ? 3.293 7.582 5.445 1 96.19 267 GLU B C 1
ATOM 6155 O O . GLU B 1 267 ? 4.359 7.199 5.938 1 96.19 267 GLU B O 1
ATOM 6160 N N . SER B 1 268 ? 2.793 6.984 4.426 1 94.31 268 SER B N 1
ATOM 6161 C CA . SER B 1 268 ? 3.34 5.766 3.84 1 94.31 268 SER B CA 1
ATOM 6162 C C . SER B 1 268 ? 4.27 6.078 2.674 1 94.31 268 SER B C 1
ATOM 6164 O O . SER B 1 268 ? 5.406 6.512 2.879 1 94.31 268 SER B O 1
ATOM 6166 N N . ASP B 1 269 ? 3.82 5.906 1.381 1 92 269 ASP B N 1
ATOM 6167 C CA . ASP B 1 269 ? 4.637 6.137 0.194 1 92 269 ASP B CA 1
ATOM 6168 C C . ASP B 1 269 ? 4.457 7.562 -0.326 1 92 269 ASP B C 1
ATOM 6170 O O . ASP B 1 269 ? 3.918 7.77 -1.414 1 92 269 ASP B O 1
ATOM 6174 N N . SER B 1 270 ? 5.086 8.516 0.329 1 93.44 270 SER B N 1
ATOM 6175 C CA . SER B 1 270 ? 4.891 9.938 0.054 1 93.44 270 SER B CA 1
ATOM 6176 C C . SER B 1 270 ? 5.863 10.43 -1.009 1 93.44 270 SER B C 1
ATOM 6178 O O . SER B 1 270 ? 6.863 9.773 -1.3 1 93.44 270 SER B O 1
ATOM 6180 N N . GLY B 1 271 ? 5.562 11.547 -1.603 1 94.38 271 GLY B N 1
ATOM 6181 C CA . GLY B 1 271 ? 6.566 12.336 -2.299 1 94.38 271 GLY B CA 1
ATOM 6182 C C . GLY B 1 271 ? 7.527 13.039 -1.361 1 94.38 271 GLY B C 1
ATOM 6183 O O . GLY B 1 271 ? 7.168 13.383 -0.234 1 94.38 271 GLY B O 1
ATOM 6184 N N . GLY B 1 272 ? 8.695 13.273 -1.821 1 95.12 272 GLY B N 1
ATOM 6185 C CA . GLY B 1 272 ? 9.688 13.875 -0.948 1 95.12 272 GLY B CA 1
ATOM 6186 C C . GLY B 1 272 ? 10.32 12.883 0.01 1 95.12 272 GLY B C 1
ATOM 6187 O O . GLY B 1 272 ? 10.648 11.758 -0.378 1 95.12 272 GLY B O 1
ATOM 6188 N N . HIS B 1 273 ? 10.617 13.312 1.188 1 92.06 273 HIS B N 1
ATOM 6189 C CA . HIS B 1 273 ? 11.148 12.406 2.201 1 92.06 273 HIS B CA 1
ATOM 6190 C C . HIS B 1 273 ? 10.164 11.273 2.494 1 92.06 273 HIS B C 1
ATOM 6192 O O . HIS B 1 273 ? 8.984 11.523 2.738 1 92.06 273 HIS B O 1
ATOM 6198 N N . THR B 1 274 ? 10.633 10.055 2.422 1 91.56 274 THR B N 1
ATOM 6199 C CA . THR B 1 274 ? 9.75 8.898 2.572 1 91.56 274 THR B CA 1
ATOM 6200 C C . THR B 1 274 ? 10.531 7.691 3.092 1 91.56 274 THR B C 1
ATOM 6202 O O . THR B 1 274 ? 11.703 7.508 2.76 1 91.56 274 THR B O 1
ATOM 6205 N N . ASP B 1 275 ? 9.859 6.91 3.928 1 87.62 275 ASP B N 1
ATOM 6206 C CA . ASP B 1 275 ? 10.391 5.602 4.293 1 87.62 275 ASP B CA 1
ATOM 6207 C C . ASP B 1 275 ? 9.914 4.523 3.32 1 87.62 275 ASP B C 1
ATOM 6209 O O . ASP B 1 275 ? 10.312 3.363 3.426 1 87.62 275 ASP B O 1
ATOM 6213 N N . ASN B 1 276 ? 9.07 4.84 2.381 1 87.19 276 ASN B N 1
ATOM 6214 C CA . ASN B 1 276 ? 8.555 3.986 1.314 1 87.19 276 ASN B CA 1
ATOM 6215 C C . ASN B 1 276 ? 7.879 2.736 1.872 1 87.19 276 ASN B C 1
ATOM 6217 O O . ASN B 1 276 ? 8.086 1.634 1.365 1 87.19 276 ASN B O 1
ATOM 6221 N N . ARG B 1 277 ? 7.188 2.842 2.982 1 89.69 277 ARG B N 1
ATOM 6222 C CA . ARG B 1 277 ? 6.488 1.693 3.553 1 89.69 277 ARG B CA 1
ATOM 6223 C C . ARG B 1 277 ? 5.078 1.572 2.988 1 89.69 277 ARG B C 1
ATOM 6225 O O . ARG B 1 277 ? 4.406 2.58 2.76 1 89.69 277 ARG B O 1
ATOM 6232 N N . PRO B 1 278 ? 4.684 0.318 2.734 1 93.12 278 PRO B N 1
ATOM 6233 C CA . PRO B 1 278 ? 3.291 0.16 2.301 1 93.12 278 PRO B CA 1
ATOM 6234 C C . PRO B 1 278 ? 2.287 0.566 3.377 1 93.12 278 PRO B C 1
ATOM 6236 O O . PRO B 1 278 ? 2.471 0.24 4.551 1 93.12 278 PRO B O 1
ATOM 6239 N N . LEU B 1 279 ? 1.265 1.263 2.963 1 96.75 279 LEU B N 1
ATOM 6240 C CA . LEU B 1 279 ? 0.241 1.724 3.895 1 96.75 279 LEU B CA 1
ATOM 6241 C C . LEU B 1 279 ? -0.367 0.552 4.656 1 96.75 279 LEU B C 1
ATOM 6243 O O . LEU B 1 279 ? -0.558 0.629 5.875 1 96.75 279 LEU B O 1
ATOM 6247 N N . GLY B 1 280 ? -0.626 -0.542 4 1 96.12 280 GLY B N 1
ATOM 6248 C CA . GLY B 1 280 ? -1.256 -1.703 4.609 1 96.12 280 GLY B CA 1
ATOM 6249 C C . GLY B 1 280 ? -0.41 -2.342 5.695 1 96.12 280 GLY B C 1
ATOM 6250 O O . GLY B 1 280 ? -0.912 -3.133 6.496 1 96.12 280 GLY B O 1
ATOM 6251 N N . ALA B 1 281 ? 0.866 -2.068 5.734 1 95.94 281 ALA B N 1
ATOM 6252 C CA . ALA B 1 281 ? 1.756 -2.631 6.746 1 95.94 281 ALA B CA 1
ATOM 6253 C C . ALA B 1 281 ? 1.918 -1.679 7.93 1 95.94 281 ALA B C 1
ATOM 6255 O O . ALA B 1 281 ? 1.827 -2.094 9.086 1 95.94 281 ALA B O 1
ATOM 6256 N N . VAL B 1 282 ? 2.062 -0.419 7.66 1 96.81 282 VAL B N 1
ATOM 6257 C CA . VAL B 1 282 ? 2.424 0.524 8.711 1 96.81 282 VAL B CA 1
ATOM 6258 C C . VAL B 1 282 ? 1.165 1 9.438 1 96.81 282 VAL B C 1
ATOM 6260 O O . VAL B 1 282 ? 1.183 1.216 10.648 1 96.81 282 VAL B O 1
ATOM 6263 N N . PHE B 1 283 ? 0.042 1.171 8.75 1 97.75 283 PHE B N 1
ATOM 6264 C CA . PHE B 1 283 ? -1.162 1.772 9.305 1 97.75 283 PHE B CA 1
ATOM 6265 C C . PHE B 1 283 ? -1.69 0.945 10.477 1 97.75 283 PHE B C 1
ATOM 6267 O O . PHE B 1 283 ? -1.922 1.475 11.562 1 97.75 283 PHE B O 1
ATOM 6274 N N . PRO B 1 284 ? -1.828 -0.416 10.32 1 97.25 284 PRO B N 1
ATOM 6275 C C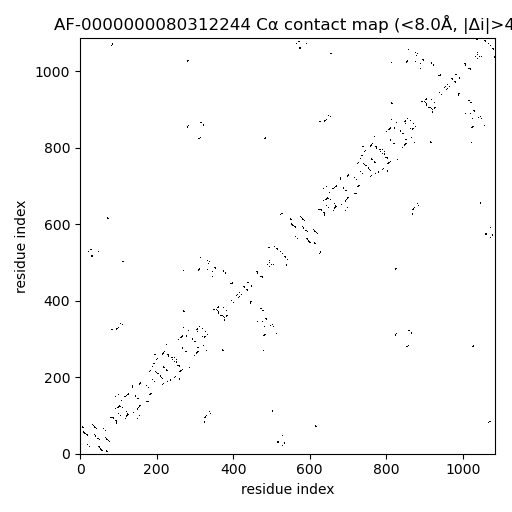A . PRO B 1 284 ? -2.344 -1.203 11.445 1 97.25 284 PRO B CA 1
ATOM 6276 C C . PRO B 1 284 ? -1.442 -1.133 12.68 1 97.25 284 PRO B C 1
ATOM 6278 O O . PRO B 1 284 ? -1.931 -1.198 13.805 1 97.25 284 PRO B O 1
ATOM 6281 N N . ILE B 1 285 ? -0.169 -1.019 12.469 1 97.38 285 ILE B N 1
ATOM 6282 C CA . ILE B 1 285 ? 0.772 -0.949 13.586 1 97.38 285 ILE B CA 1
ATOM 6283 C C . ILE B 1 285 ? 0.544 0.339 14.375 1 97.38 285 ILE B C 1
ATOM 6285 O O . ILE B 1 285 ? 0.509 0.323 15.609 1 97.38 285 ILE B O 1
ATOM 6289 N N . ILE B 1 286 ? 0.373 1.446 13.656 1 97.88 286 ILE B N 1
ATOM 6290 C CA . ILE B 1 286 ? 0.155 2.732 14.312 1 97.88 286 ILE B CA 1
ATOM 6291 C C . ILE B 1 286 ? -1.196 2.729 15.016 1 97.88 286 ILE B C 1
ATOM 6293 O O . ILE B 1 286 ? -1.326 3.262 16.125 1 97.88 286 ILE B O 1
ATOM 6297 N N . MET B 1 287 ? -2.238 2.127 14.406 1 97.06 287 MET B N 1
ATOM 6298 C CA . MET B 1 287 ? -3.553 2 15.031 1 97.06 287 MET B CA 1
ATOM 6299 C C . MET B 1 287 ? -3.461 1.227 16.344 1 97.06 287 MET B C 1
ATOM 6301 O O . MET B 1 287 ? -4.051 1.626 17.344 1 97.06 287 MET B O 1
ATOM 6305 N N . ALA B 1 288 ? -2.719 0.134 16.328 1 96.38 288 ALA B N 1
ATOM 6306 C CA . ALA B 1 288 ? -2.557 -0.686 17.531 1 96.38 288 ALA B CA 1
ATOM 6307 C C . ALA B 1 288 ? -1.848 0.093 18.625 1 96.38 288 ALA B C 1
ATOM 6309 O O . ALA B 1 288 ? -2.236 0.018 19.797 1 96.38 288 ALA B O 1
ATOM 6310 N N . LEU B 1 289 ? -0.812 0.81 18.219 1 97.38 289 LEU B N 1
ATOM 6311 C CA . LEU B 1 289 ? -0.077 1.629 19.172 1 97.38 289 LEU B CA 1
ATOM 6312 C C . LEU B 1 289 ? -0.985 2.682 19.797 1 97.38 289 LEU B C 1
ATOM 6314 O O . LEU B 1 289 ? -0.962 2.885 21.016 1 97.38 289 LEU B O 1
ATOM 6318 N N . ARG B 1 290 ? -1.744 3.35 18.969 1 97.75 290 ARG B N 1
ATOM 6319 C CA . ARG B 1 290 ? -2.701 4.352 19.438 1 97.75 290 ARG B CA 1
ATOM 6320 C C . ARG B 1 290 ? -3.668 3.756 20.453 1 97.75 290 ARG B C 1
ATOM 6322 O O . ARG B 1 290 ? -3.91 4.348 21.5 1 97.75 290 ARG B O 1
ATOM 6329 N N . ASP B 1 291 ? -4.254 2.6 20.156 1 95.25 291 ASP B N 1
ATOM 6330 C CA . ASP B 1 291 ? -5.211 1.953 21.062 1 95.25 291 ASP B CA 1
ATOM 6331 C C . ASP B 1 291 ? -4.559 1.581 22.391 1 95.25 291 ASP B C 1
ATOM 6333 O O . ASP B 1 291 ? -5.164 1.746 23.453 1 95.25 291 ASP B O 1
ATOM 6337 N N . GLU B 1 292 ? -3.361 1.067 22.281 1 95.62 292 GLU B N 1
ATOM 6338 C CA . GLU B 1 292 ? -2.613 0.701 23.484 1 95.62 292 GLU B CA 1
ATOM 6339 C C . GLU B 1 292 ? -2.387 1.911 24.391 1 95.62 292 GLU B C 1
ATOM 6341 O O . GLU B 1 292 ? -2.686 1.866 25.578 1 95.62 292 GLU B O 1
ATOM 6346 N N . ILE B 1 293 ? -1.943 2.951 23.844 1 97.44 293 ILE B N 1
ATOM 6347 C CA . ILE B 1 293 ? -1.604 4.145 24.609 1 97.44 293 ILE B CA 1
ATOM 6348 C C . ILE B 1 293 ? -2.879 4.789 25.141 1 97.44 293 ILE B C 1
ATOM 6350 O O . ILE B 1 293 ? -2.914 5.246 26.281 1 97.44 293 ILE B O 1
ATOM 6354 N N . ALA B 1 294 ? -3.906 4.844 24.312 1 96 294 ALA B N 1
ATOM 6355 C CA . ALA B 1 294 ? -5.172 5.414 24.766 1 96 294 ALA B CA 1
ATOM 6356 C C . ALA B 1 294 ? -5.703 4.68 26 1 96 294 ALA B C 1
ATOM 6358 O O . ALA B 1 294 ? -6.195 5.305 26.938 1 96 294 ALA B O 1
ATOM 6359 N N . ARG B 1 295 ? -5.602 3.383 26 1 93.81 295 ARG B N 1
ATOM 6360 C CA . ARG B 1 295 ? -6.027 2.576 27.141 1 93.81 295 ARG B CA 1
ATOM 6361 C C . ARG B 1 295 ? -5.156 2.85 28.359 1 93.81 295 ARG B C 1
ATOM 6363 O O . ARG B 1 295 ? -5.672 3.053 29.453 1 93.81 295 ARG B O 1
ATOM 6370 N N . GLU B 1 296 ? -3.883 2.865 28.125 1 96.69 296 GLU B N 1
ATOM 6371 C CA . GLU B 1 296 ? -2.924 3.068 29.219 1 96.69 296 GLU B CA 1
ATOM 6372 C C . GLU B 1 296 ? -3.105 4.438 29.859 1 96.69 296 GLU B C 1
ATOM 6374 O O . GLU B 1 296 ? -3.008 4.566 31.078 1 96.69 296 GLU B O 1
ATOM 6379 N N . GLN B 1 297 ? -3.375 5.457 29.047 1 96.69 297 GLN B N 1
ATOM 6380 C CA . GLN B 1 297 ? -3.461 6.828 29.531 1 96.69 297 GLN B CA 1
ATOM 6381 C C . GLN B 1 297 ? -4.883 7.172 29.969 1 96.69 297 GLN B C 1
ATOM 6383 O O . GLN B 1 297 ? -5.109 8.195 30.609 1 96.69 297 GLN B O 1
ATOM 6388 N N . GLY B 1 298 ? -5.855 6.328 29.609 1 94.31 298 GLY B N 1
ATOM 6389 C CA . GLY B 1 298 ? -7.246 6.562 29.969 1 94.31 298 GLY B CA 1
ATOM 6390 C C . GLY B 1 298 ? -7.863 7.738 29.219 1 94.31 298 GLY B C 1
ATOM 6391 O O . GLY B 1 298 ? -8.641 8.5 29.797 1 94.31 298 GLY B O 1
ATOM 6392 N N . TYR B 1 299 ? -7.438 7.941 27.969 1 94.06 299 TYR B N 1
ATOM 6393 C CA . TYR B 1 299 ? -8.008 9.031 27.172 1 94.06 299 TYR B CA 1
ATOM 6394 C C . TYR B 1 299 ? -9.508 8.844 26.984 1 94.06 299 TYR B C 1
ATOM 6396 O O . TYR B 1 299 ? -9.977 7.727 26.75 1 94.06 299 TYR B O 1
ATOM 6404 N N . THR B 1 300 ? -10.242 9.898 27.094 1 85.81 300 THR B N 1
ATOM 6405 C CA . THR B 1 300 ? -11.688 9.836 26.922 1 85.81 300 THR B CA 1
ATOM 6406 C C . THR B 1 300 ? -12.086 10.273 25.516 1 85.81 300 THR B C 1
ATOM 6408 O O . THR B 1 300 ? -13.195 9.984 25.062 1 85.81 300 THR B O 1
ATOM 6411 N N . ARG B 1 301 ? -11.242 10.977 24.906 1 87.88 301 ARG B N 1
ATOM 6412 C CA . ARG B 1 301 ? -11.469 11.383 23.516 1 87.88 301 ARG B CA 1
ATOM 6413 C C . ARG B 1 301 ? -10.633 10.547 22.562 1 87.88 301 ARG B C 1
ATOM 6415 O O . ARG B 1 301 ? -9.477 10.227 22.844 1 87.88 301 ARG B O 1
ATOM 6422 N N . PRO B 1 302 ? -11.234 10.297 21.453 1 90.06 302 PRO B N 1
ATOM 6423 C CA . PRO B 1 302 ? -10.484 9.461 20.516 1 90.06 302 PRO B CA 1
ATOM 6424 C C . PRO B 1 302 ? -9.352 10.219 19.828 1 90.06 302 PRO B C 1
ATOM 6426 O O . PRO B 1 302 ? -9.492 11.406 19.531 1 90.06 302 PRO B O 1
ATOM 6429 N N . ILE B 1 303 ? -8.242 9.547 19.656 1 96.81 303 ILE B N 1
ATOM 6430 C CA . ILE B 1 303 ? -7.184 9.992 18.75 1 96.81 303 ILE B CA 1
ATOM 6431 C C . ILE B 1 303 ? -7.457 9.469 17.344 1 96.81 303 ILE B C 1
ATOM 6433 O O . ILE B 1 303 ? -7.594 8.258 17.141 1 96.81 303 ILE B O 1
ATOM 6437 N N . ARG B 1 304 ? -7.648 10.312 16.391 1 97.94 304 ARG B N 1
ATOM 6438 C CA . ARG B 1 304 ? -7.953 9.945 15.008 1 97.94 304 ARG B CA 1
ATOM 6439 C C . ARG B 1 304 ? -6.68 9.664 14.219 1 97.94 304 ARG B C 1
ATOM 6441 O O . ARG B 1 304 ? -5.707 10.422 14.312 1 97.94 304 ARG B O 1
ATOM 6448 N N . VAL B 1 305 ? -6.629 8.57 13.57 1 98.5 305 VAL B N 1
ATOM 6449 C CA . VAL B 1 305 ? -5.5 8.211 12.719 1 98.5 305 VAL B CA 1
ATOM 6450 C C . VAL B 1 305 ? -5.91 8.305 11.25 1 98.5 305 VAL B C 1
ATOM 6452 O O . VAL B 1 305 ? -6.891 7.688 10.828 1 98.5 305 VAL B O 1
ATOM 6455 N N . GLY B 1 306 ? -5.246 9.164 10.539 1 98.62 306 GLY B N 1
ATOM 6456 C CA . GLY B 1 306 ? -5.469 9.328 9.117 1 98.62 306 GLY B CA 1
ATOM 6457 C C . GLY B 1 306 ? -4.426 8.625 8.266 1 98.62 306 GLY B C 1
ATOM 6458 O O . GLY B 1 306 ? -3.412 8.156 8.781 1 98.62 306 GLY B O 1
ATOM 6459 N N . ALA B 1 307 ? -4.734 8.484 6.988 1 98.56 307 ALA B N 1
ATOM 6460 C CA . ALA B 1 307 ? -3.846 7.82 6.039 1 98.56 307 ALA B CA 1
ATOM 6461 C C . ALA B 1 307 ? -3.389 8.781 4.945 1 98.56 307 ALA B C 1
ATOM 6463 O O . ALA B 1 307 ? -4.188 9.562 4.426 1 98.56 307 ALA B O 1
ATOM 6464 N N . ALA B 1 308 ? -2.115 8.766 4.629 1 97.81 308 ALA B N 1
ATOM 6465 C CA . ALA B 1 308 ? -1.529 9.555 3.549 1 97.81 308 ALA B CA 1
ATOM 6466 C C . ALA B 1 308 ? -0.467 8.758 2.801 1 97.81 308 ALA B C 1
ATOM 6468 O O . ALA B 1 308 ? 0.11 7.812 3.348 1 97.81 308 ALA B O 1
ATOM 6469 N N . GLY B 1 309 ? -0.224 9.164 1.552 1 95.44 309 GLY B N 1
ATOM 6470 C CA . GLY B 1 309 ? 0.773 8.508 0.724 1 95.44 309 GLY B CA 1
ATOM 6471 C C . GLY B 1 309 ? 0.193 7.414 -0.157 1 95.44 309 GLY B C 1
ATOM 6472 O O . GLY B 1 309 ? -0.392 6.453 0.343 1 95.44 309 GLY B O 1
ATOM 6473 N N . GLY B 1 310 ? 0.349 7.594 -1.439 1 93.56 310 GLY B N 1
ATOM 6474 C CA . GLY B 1 310 ? -0.11 6.578 -2.377 1 93.56 310 GLY B CA 1
ATOM 6475 C C . GLY B 1 310 ? -1.579 6.719 -2.73 1 93.56 310 GLY B C 1
ATOM 6476 O O . GLY B 1 310 ? -2.162 5.816 -3.34 1 93.56 310 GLY B O 1
ATOM 6477 N N . LEU B 1 311 ? -2.201 7.758 -2.352 1 97.69 311 LEU B N 1
ATOM 6478 C CA . LEU B 1 311 ? -3.631 7.938 -2.574 1 97.69 311 LEU B CA 1
ATOM 6479 C C . LEU B 1 311 ? -3.887 8.82 -3.793 1 97.69 311 LEU B C 1
ATOM 6481 O O . LEU B 1 311 ? -3.914 10.047 -3.68 1 97.69 311 LEU B O 1
ATOM 6485 N N . GLY B 1 312 ? -4.074 8.156 -4.941 1 97.88 312 GLY B N 1
ATOM 6486 C CA . GLY B 1 312 ? -4.246 8.922 -6.168 1 97.88 312 GLY B CA 1
ATOM 6487 C C . GLY B 1 312 ? -5.488 8.531 -6.945 1 97.88 312 GLY B C 1
ATOM 6488 O O . GLY B 1 312 ? -5.793 9.125 -7.98 1 97.88 312 GLY B O 1
ATOM 6489 N N . THR B 1 313 ? -6.238 7.516 -6.48 1 98.56 313 THR B N 1
ATOM 6490 C CA . THR B 1 313 ? -7.441 7.031 -7.148 1 98.56 313 THR B CA 1
ATOM 6491 C C . THR B 1 313 ? -8.57 6.816 -6.141 1 98.56 313 THR B C 1
ATOM 6493 O O . THR B 1 313 ? -8.32 6.699 -4.941 1 98.56 313 THR B O 1
ATOM 6496 N N . PRO B 1 314 ? -9.852 6.773 -6.656 1 98.62 314 PRO B N 1
ATOM 6497 C CA . PRO B 1 314 ? -10.969 6.445 -5.77 1 98.62 314 PRO B CA 1
ATOM 6498 C C . PRO B 1 314 ? -10.773 5.121 -5.035 1 98.62 314 PRO B C 1
ATOM 6500 O O . PRO B 1 314 ? -11.07 5.023 -3.842 1 98.62 314 PRO B O 1
ATOM 6503 N N . SER B 1 315 ? -10.258 4.164 -5.727 1 98.19 315 SER B N 1
ATOM 6504 C CA . SER B 1 315 ? -10.07 2.85 -5.125 1 98.19 315 SER B CA 1
ATOM 6505 C C . SER B 1 315 ? -9.055 2.902 -3.988 1 98.19 315 SER B C 1
ATOM 6507 O O . SER B 1 315 ? -9.242 2.26 -2.951 1 98.19 315 SER B O 1
ATOM 6509 N N . SER B 1 316 ? -7.934 3.635 -4.18 1 98.19 316 SER B N 1
ATOM 6510 C CA . SER B 1 316 ? -6.941 3.742 -3.117 1 98.19 316 SER B CA 1
ATOM 6511 C C . SER B 1 316 ? -7.504 4.484 -1.91 1 98.19 316 SER B C 1
ATOM 6513 O O . SER B 1 316 ? -7.172 4.168 -0.767 1 98.19 316 SER B O 1
ATOM 6515 N N . VAL B 1 317 ? -8.367 5.477 -2.133 1 98.81 317 VAL B N 1
ATOM 6516 C CA . VAL B 1 317 ? -9.008 6.211 -1.048 1 98.81 317 VAL B CA 1
ATOM 6517 C C . VAL B 1 317 ? -9.984 5.301 -0.313 1 98.81 317 VAL B C 1
ATOM 6519 O O . VAL B 1 317 ? -10 5.25 0.919 1 98.81 317 VAL B O 1
ATOM 6522 N N . ALA B 1 318 ? -10.828 4.516 -1.063 1 98.75 318 ALA B N 1
ATOM 6523 C CA . ALA B 1 318 ? -11.734 3.551 -0.453 1 98.75 318 ALA B CA 1
ATOM 6524 C C . ALA B 1 318 ? -10.969 2.535 0.392 1 98.75 318 ALA B C 1
ATOM 6526 O O . ALA B 1 318 ? -11.391 2.193 1.498 1 98.75 318 ALA B O 1
ATOM 6527 N N . SER B 1 319 ? -9.859 2.111 -0.114 1 98.31 319 SER B N 1
ATOM 6528 C CA . SER B 1 319 ? -9.031 1.127 0.572 1 98.31 319 SER B CA 1
ATOM 6529 C C . SER B 1 319 ? -8.461 1.692 1.868 1 98.31 319 SER B C 1
ATOM 6531 O O . SER B 1 319 ? -8.336 0.975 2.861 1 98.31 319 SER B O 1
ATOM 6533 N N . ALA B 1 320 ? -8.055 2.957 1.863 1 98.56 320 ALA B N 1
ATOM 6534 C CA . ALA B 1 320 ? -7.543 3.602 3.072 1 98.56 320 ALA B CA 1
ATOM 6535 C C . ALA B 1 320 ? -8.609 3.646 4.16 1 98.56 320 ALA B C 1
ATOM 6537 O O . ALA B 1 320 ? -8.328 3.361 5.328 1 98.56 320 ALA B O 1
ATOM 6538 N N . PHE B 1 321 ? -9.828 3.994 3.787 1 98.62 321 PHE B N 1
ATOM 6539 C CA . PHE B 1 321 ? -10.914 4.012 4.762 1 98.62 321 PHE B CA 1
ATOM 6540 C C . PHE B 1 321 ? -11.227 2.602 5.254 1 98.62 321 PHE B C 1
ATOM 6542 O O . PHE B 1 321 ? -11.539 2.402 6.43 1 98.62 321 PHE B O 1
ATOM 6549 N N . ALA B 1 322 ? -11.109 1.645 4.371 1 98 322 ALA B N 1
ATOM 6550 C CA . ALA B 1 322 ? -11.359 0.255 4.742 1 98 322 ALA B CA 1
ATOM 6551 C C . ALA B 1 322 ? -10.312 -0.241 5.738 1 98 322 ALA B C 1
ATOM 6553 O O . ALA B 1 322 ? -10.578 -1.152 6.523 1 98 322 ALA B O 1
ATOM 6554 N N . LEU B 1 323 ? -9.148 0.329 5.738 1 97.38 323 LEU B N 1
ATOM 6555 C CA . LEU B 1 323 ? -8.109 0.025 6.723 1 97.38 323 LEU B CA 1
ATOM 6556 C C . LEU B 1 323 ? -8.523 0.514 8.109 1 97.38 323 LEU B C 1
ATOM 6558 O O . LEU B 1 323 ? -7.996 0.044 9.117 1 97.38 323 LEU B O 1
ATOM 6562 N N . GLY B 1 324 ? -9.391 1.516 8.141 1 97.38 324 GLY B N 1
ATOM 6563 C CA . GLY B 1 324 ? -9.82 2.109 9.398 1 97.38 324 GLY B CA 1
ATOM 6564 C C . GLY B 1 324 ? -9.453 3.574 9.523 1 97.38 324 GLY B C 1
ATOM 6565 O O . GLY B 1 324 ? -9.602 4.168 10.594 1 97.38 324 GLY B O 1
ATOM 6566 N N . ALA B 1 325 ? -8.977 4.168 8.438 1 98.62 325 ALA B N 1
ATOM 6567 C CA . ALA B 1 325 ? -8.539 5.562 8.508 1 98.62 325 ALA B CA 1
ATOM 6568 C C . ALA B 1 325 ? -9.695 6.48 8.883 1 98.62 325 ALA B C 1
ATOM 6570 O O . ALA B 1 325 ? -10.797 6.352 8.344 1 98.62 325 ALA B O 1
ATOM 6571 N N . SER B 1 326 ? -9.453 7.41 9.781 1 98.31 326 SER B N 1
ATOM 6572 C CA . SER B 1 326 ? -10.453 8.406 10.172 1 98.31 326 SER B CA 1
ATOM 6573 C C . SER B 1 326 ? -10.602 9.484 9.102 1 98.31 326 SER B C 1
ATOM 6575 O O . SER B 1 326 ? -11.672 10.086 8.977 1 98.31 326 SER B O 1
ATOM 6577 N N . TYR B 1 327 ? -9.602 9.773 8.422 1 98.62 327 TYR B N 1
ATOM 6578 C CA . TYR B 1 327 ? -9.547 10.711 7.305 1 98.62 327 TYR B CA 1
ATOM 6579 C C . TYR B 1 327 ? -8.398 10.367 6.367 1 98.62 327 TYR B C 1
ATOM 6581 O O . TYR B 1 327 ? -7.547 9.531 6.691 1 98.62 327 TYR B O 1
ATOM 6589 N N . VAL B 1 328 ? -8.406 10.938 5.188 1 98.81 328 VAL B N 1
ATOM 6590 C CA . VAL B 1 328 ? -7.309 10.758 4.246 1 98.81 328 VAL B CA 1
ATOM 6591 C C . VAL B 1 328 ? -6.648 12.102 3.959 1 98.81 328 VAL B C 1
ATOM 6593 O O . VAL B 1 328 ? -7.289 13.148 4.062 1 98.81 328 VAL B O 1
ATOM 6596 N N . LEU B 1 329 ? -5.371 12.078 3.717 1 98.75 329 LEU B N 1
ATOM 6597 C CA . LEU B 1 329 ? -4.594 13.25 3.342 1 98.75 329 LEU B CA 1
ATOM 6598 C C . LEU B 1 329 ? -3.838 13.008 2.041 1 98.75 329 LEU B C 1
ATOM 6600 O O . LEU B 1 329 ? -3.109 12.023 1.916 1 98.75 329 LEU B O 1
ATOM 6604 N N . THR B 1 330 ? -4.074 13.867 1.018 1 98.38 330 THR B N 1
ATOM 6605 C CA . THR B 1 330 ? -3.4 13.75 -0.271 1 98.38 330 THR B CA 1
ATOM 6606 C C . THR B 1 330 ? -2.395 14.883 -0.46 1 98.38 330 THR B C 1
ATOM 6608 O O . THR B 1 330 ? -2.57 15.969 0.085 1 98.38 330 THR B O 1
ATOM 6611 N N . GLY B 1 331 ? -1.341 14.602 -1.138 1 97.19 331 GLY B N 1
ATOM 6612 C CA . GLY B 1 331 ? -0.29 15.57 -1.388 1 97.19 331 GLY B CA 1
ATOM 6613 C C . GLY B 1 331 ? 0.102 15.664 -2.85 1 97.19 331 GLY B C 1
ATOM 6614 O O . GLY B 1 331 ? -0.361 16.547 -3.568 1 97.19 331 GLY B O 1
ATOM 6615 N N . SER B 1 332 ? 0.679 14.602 -3.482 1 96.06 332 SER B N 1
ATOM 6616 C CA . SER B 1 332 ? 1.236 14.594 -4.832 1 96.06 332 SER B CA 1
ATOM 6617 C C . SER B 1 332 ? 0.197 15.016 -5.859 1 96.06 332 SER B C 1
ATOM 6619 O O . SER B 1 332 ? 0.483 15.836 -6.738 1 96.06 332 SER B O 1
ATOM 6621 N N . VAL B 1 333 ? -0.985 14.57 -5.777 1 98.19 333 VAL B N 1
ATOM 6622 C CA . VAL B 1 333 ? -1.997 14.812 -6.801 1 98.19 333 VAL B CA 1
ATOM 6623 C C . VAL B 1 333 ? -2.42 16.281 -6.766 1 98.19 333 VAL B C 1
ATOM 6625 O O . VAL B 1 333 ? -2.818 16.844 -7.789 1 98.19 333 VAL B O 1
ATOM 6628 N N . ASN B 1 334 ? -2.262 16.906 -5.605 1 98.56 334 ASN B N 1
ATOM 6629 C CA . ASN B 1 334 ? -2.668 18.312 -5.457 1 98.56 334 ASN B CA 1
ATOM 6630 C C . ASN B 1 334 ? -1.627 19.266 -6.035 1 98.56 334 ASN B C 1
ATOM 6632 O O . ASN B 1 334 ? -1.926 20.422 -6.301 1 98.56 334 ASN B O 1
ATOM 6636 N N . GLN B 1 335 ? -0.4 18.797 -6.133 1 98 335 GLN B N 1
ATOM 6637 C CA . GLN B 1 335 ? 0.648 19.594 -6.758 1 98 335 GLN B CA 1
ATOM 6638 C C . GLN B 1 335 ? 0.313 19.906 -8.219 1 98 335 GLN B C 1
ATOM 6640 O O . GLN B 1 335 ? 0.826 20.875 -8.789 1 98 335 GLN B O 1
ATOM 6645 N N . ALA B 1 336 ? -0.526 19.109 -8.812 1 98.06 336 ALA B N 1
ATOM 6646 C CA . ALA B 1 336 ? -0.921 19.281 -10.211 1 98.06 336 ALA B CA 1
ATOM 6647 C C . ALA B 1 336 ? -2.119 20.219 -10.336 1 98.06 336 ALA B C 1
ATOM 6649 O O . ALA B 1 336 ? -2.543 20.547 -11.445 1 98.06 336 ALA B O 1
ATOM 6650 N N . ALA B 1 337 ? -2.713 20.641 -9.25 1 98.62 337 ALA B N 1
ATOM 6651 C CA . ALA B 1 337 ? -3.857 21.547 -9.266 1 98.62 337 ALA B CA 1
ATOM 6652 C C . ALA B 1 337 ? -3.426 22.969 -9.617 1 98.62 337 ALA B C 1
ATOM 6654 O O . ALA B 1 337 ? -2.309 23.391 -9.305 1 98.62 337 ALA B O 1
ATOM 6655 N N . ILE B 1 338 ? -4.285 23.75 -10.18 1 98.44 338 ILE B N 1
ATOM 6656 C CA . ILE B 1 338 ? -3.971 25.094 -10.664 1 98.44 338 ILE B CA 1
ATOM 6657 C C . ILE B 1 338 ? -3.697 26.016 -9.477 1 98.44 338 ILE B C 1
ATOM 6659 O O . ILE B 1 338 ? -3.025 27.031 -9.625 1 98.44 338 ILE B O 1
ATOM 6663 N N . GLU B 1 339 ? -4.176 25.641 -8.266 1 98.62 339 GLU B N 1
ATOM 6664 C CA . GLU B 1 339 ? -3.975 26.469 -7.086 1 98.62 339 GLU B CA 1
ATOM 6665 C C . GLU B 1 339 ? -2.586 26.25 -6.488 1 98.62 339 GLU B C 1
ATOM 6667 O O . GLU B 1 339 ? -2.152 27.016 -5.621 1 98.62 339 GLU B O 1
ATOM 6672 N N . SER B 1 340 ? -1.865 25.172 -6.926 1 98.31 340 SER B N 1
ATOM 6673 C CA . SER B 1 340 ? -0.555 24.844 -6.375 1 98.31 340 SER B CA 1
ATOM 6674 C C . SER B 1 340 ? 0.47 25.922 -6.695 1 98.31 340 SER B C 1
ATOM 6676 O O . SER B 1 340 ? 0.333 26.641 -7.691 1 98.31 340 SER B O 1
ATOM 6678 N N . GLY B 1 341 ? 1.471 26.031 -5.852 1 98.5 341 GLY B N 1
ATOM 6679 C CA . GLY B 1 341 ? 2.541 27 -6.07 1 98.5 341 GLY B CA 1
ATOM 6680 C C . GLY B 1 341 ? 3.572 26.516 -7.074 1 98.5 341 GLY B C 1
ATOM 6681 O O . GLY B 1 341 ? 4.5 27.25 -7.414 1 98.5 341 GLY B O 1
ATOM 6682 N N . LEU B 1 342 ? 3.447 25.281 -7.543 1 98.44 342 LEU B N 1
ATOM 6683 C CA . LEU B 1 342 ? 4.324 24.797 -8.602 1 98.44 342 LEU B CA 1
ATOM 6684 C C . LEU B 1 342 ? 4.066 25.547 -9.906 1 98.44 342 LEU B C 1
ATOM 6686 O O . LEU B 1 342 ? 2.928 25.922 -10.195 1 98.44 342 LEU B O 1
ATOM 6690 N N . SER B 1 343 ? 5.105 25.797 -10.711 1 98.38 343 SER B N 1
ATOM 6691 C CA . SER B 1 343 ? 4.977 26.5 -11.984 1 98.38 343 SER B CA 1
ATOM 6692 C C . SER B 1 343 ? 4.055 25.75 -12.945 1 98.38 343 SER B C 1
ATOM 6694 O O . SER B 1 343 ? 3.834 24.547 -12.781 1 98.38 343 SER B O 1
ATOM 6696 N N . GLU B 1 344 ? 3.512 26.484 -13.93 1 97.81 344 GLU B N 1
ATOM 6697 C CA . GLU B 1 344 ? 2.697 25.859 -14.961 1 97.81 344 GLU B CA 1
ATOM 6698 C C . GLU B 1 344 ? 3.471 24.75 -15.672 1 97.81 344 GLU B C 1
ATOM 6700 O O . GLU B 1 344 ? 2.928 23.672 -15.93 1 97.81 344 GLU B O 1
ATOM 6705 N N . ALA B 1 345 ? 4.73 25.031 -15.961 1 97.94 345 ALA B N 1
ATOM 6706 C CA . ALA B 1 345 ? 5.566 24.016 -16.609 1 97.94 345 ALA B CA 1
ATOM 6707 C C . ALA B 1 345 ? 5.691 22.766 -15.742 1 97.94 345 ALA B C 1
ATOM 6709 O O . ALA B 1 345 ? 5.641 21.641 -16.25 1 97.94 345 ALA B O 1
ATOM 6710 N N . GLY B 1 346 ? 5.902 22.938 -14.461 1 98.06 346 GLY B N 1
ATOM 6711 C CA . GLY B 1 346 ? 5.973 21.812 -13.547 1 98.06 346 GLY B CA 1
ATOM 6712 C C . GLY B 1 346 ? 4.688 21 -13.5 1 98.06 346 GLY B C 1
ATOM 6713 O O . GLY B 1 346 ? 4.727 19.766 -13.484 1 98.06 346 GLY B O 1
ATOM 6714 N N . ARG B 1 347 ? 3.549 21.656 -13.469 1 98.31 347 ARG B N 1
ATOM 6715 C CA . ARG B 1 347 ? 2.26 20.969 -13.43 1 98.31 347 ARG B CA 1
ATOM 6716 C C . ARG B 1 347 ? 2.035 20.156 -14.695 1 98.31 347 ARG B C 1
ATOM 6718 O O . ARG B 1 347 ? 1.477 19.062 -14.641 1 98.31 347 ARG B O 1
ATOM 6725 N N . VAL B 1 348 ? 2.457 20.688 -15.82 1 97.81 348 VAL B N 1
ATOM 6726 C CA . VAL B 1 348 ? 2.346 19.969 -17.078 1 97.81 348 VAL B CA 1
ATOM 6727 C C . VAL B 1 348 ? 3.201 18.703 -17.031 1 97.81 348 VAL B C 1
ATOM 6729 O O . VAL B 1 348 ? 2.771 17.641 -17.484 1 97.81 348 VAL B O 1
ATOM 6732 N N . MET B 1 349 ? 4.414 18.828 -16.5 1 98.06 349 MET B N 1
ATOM 6733 C CA . MET B 1 349 ? 5.281 17.656 -16.344 1 98.06 349 MET B CA 1
ATOM 6734 C C . MET B 1 349 ? 4.613 16.609 -15.461 1 98.06 349 MET B C 1
ATOM 6736 O O . MET B 1 349 ? 4.621 15.422 -15.797 1 98.06 349 MET B O 1
ATOM 6740 N N . LEU B 1 350 ? 4.023 17.016 -14.367 1 98.38 350 LEU B N 1
ATOM 6741 C CA . LEU B 1 350 ? 3.354 16.109 -13.445 1 98.38 350 LEU B CA 1
ATOM 6742 C C . LEU B 1 350 ? 2.205 15.383 -14.141 1 98.38 350 LEU B C 1
ATOM 6744 O O . LEU B 1 350 ? 1.977 14.195 -13.898 1 98.38 350 LEU B O 1
ATOM 6748 N N . ALA B 1 351 ? 1.465 16.078 -14.992 1 97.94 351 ALA B N 1
ATOM 6749 C CA . ALA B 1 351 ? 0.289 15.531 -15.656 1 97.94 351 ALA B CA 1
ATOM 6750 C C . ALA B 1 351 ? 0.682 14.422 -16.625 1 97.94 351 ALA B C 1
ATOM 6752 O O . ALA B 1 351 ? -0.167 13.641 -17.062 1 97.94 351 ALA B O 1
ATOM 6753 N N . GLN B 1 352 ? 1.964 14.297 -16.938 1 97.19 352 GLN B N 1
ATOM 6754 C CA . GLN B 1 352 ? 2.445 13.297 -17.891 1 97.19 352 GLN B CA 1
ATOM 6755 C C . GLN B 1 352 ? 3.059 12.102 -17.156 1 97.19 352 GLN B C 1
ATOM 6757 O O . GLN B 1 352 ? 3.418 11.102 -17.781 1 97.19 352 GLN B O 1
ATOM 6762 N N . ALA B 1 353 ? 3.113 12.172 -15.875 1 97.69 353 ALA B N 1
ATOM 6763 C CA . ALA B 1 353 ? 3.789 11.148 -15.086 1 97.69 353 ALA B CA 1
ATOM 6764 C C . ALA B 1 353 ? 3.02 9.836 -15.117 1 97.69 353 ALA B C 1
ATOM 6766 O O . ALA B 1 353 ? 1.79 9.82 -15.008 1 97.69 353 ALA B O 1
ATOM 6767 N N . GLY B 1 354 ? 3.701 8.711 -15.352 1 96.25 354 GLY B N 1
ATOM 6768 C CA . GLY B 1 354 ? 3.166 7.371 -15.164 1 96.25 354 GLY B CA 1
ATOM 6769 C C . GLY B 1 354 ? 3.564 6.754 -13.836 1 96.25 354 GLY B C 1
ATOM 6770 O O . GLY B 1 354 ? 4.262 7.383 -13.031 1 96.25 354 GLY B O 1
ATOM 6771 N N . LEU B 1 355 ? 3.129 5.527 -13.664 1 94.06 355 LEU B N 1
ATOM 6772 C CA . LEU B 1 355 ? 3.336 4.82 -12.398 1 94.06 355 LEU B CA 1
ATOM 6773 C C . LEU B 1 355 ? 4.824 4.703 -12.086 1 94.06 355 LEU B C 1
ATOM 6775 O O . LEU B 1 355 ? 5.23 4.871 -10.93 1 94.06 355 LEU B O 1
ATOM 6779 N N . ALA B 1 356 ? 5.645 4.449 -13.055 1 94.06 356 ALA B N 1
ATOM 6780 C CA . ALA B 1 356 ? 7.059 4.141 -12.852 1 94.06 356 ALA B CA 1
ATOM 6781 C C . ALA B 1 356 ? 7.922 5.391 -13 1 94.06 356 ALA B C 1
ATOM 6783 O O . ALA B 1 356 ? 9.148 5.305 -13.016 1 94.06 356 ALA B O 1
ATOM 6784 N N . ASP B 1 357 ? 7.352 6.566 -13.125 1 96.88 357 ASP B N 1
ATOM 6785 C CA . ASP B 1 357 ? 8.086 7.789 -13.453 1 96.88 357 ASP B CA 1
ATOM 6786 C C . ASP B 1 357 ? 8.477 8.547 -12.188 1 96.88 357 ASP B C 1
ATOM 6788 O O . ASP B 1 357 ? 8.32 9.766 -12.117 1 96.88 357 ASP B O 1
ATOM 6792 N N . VAL B 1 358 ? 8.938 7.879 -11.141 1 96.62 358 VAL B N 1
ATOM 6793 C CA . VAL B 1 358 ? 9.484 8.484 -9.938 1 96.62 358 VAL B CA 1
ATOM 6794 C C . VAL B 1 358 ? 10.859 7.883 -9.641 1 96.62 358 VAL B C 1
ATOM 6796 O O . VAL B 1 358 ? 11.18 6.793 -10.109 1 96.62 358 VAL B O 1
ATOM 6799 N N . ILE B 1 359 ? 11.633 8.562 -8.906 1 96.75 359 ILE B N 1
ATOM 6800 C CA . ILE B 1 359 ? 12.992 8.117 -8.602 1 96.75 359 ILE B CA 1
ATOM 6801 C C . ILE B 1 359 ? 13.438 8.703 -7.266 1 96.75 359 ILE B C 1
ATOM 6803 O O . ILE B 1 359 ? 13.023 9.805 -6.891 1 96.75 359 ILE B O 1
ATOM 6807 N N . MET B 1 360 ? 14.164 7.922 -6.504 1 96.12 360 MET B N 1
ATOM 6808 C CA . MET B 1 360 ? 14.82 8.445 -5.309 1 96.12 360 MET B CA 1
ATOM 6809 C C . MET B 1 360 ? 16.062 9.242 -5.676 1 96.12 360 MET B C 1
ATOM 6811 O O . MET B 1 360 ? 16.891 8.773 -6.461 1 96.12 360 MET B O 1
ATOM 6815 N N . ALA B 1 361 ? 16.203 10.461 -5.199 1 97.75 361 ALA B N 1
ATOM 6816 C CA . ALA B 1 361 ? 17.328 11.352 -5.465 1 97.75 361 ALA B CA 1
ATOM 6817 C C . ALA B 1 361 ? 17.875 11.945 -4.172 1 97.75 361 ALA B C 1
ATOM 6819 O O . ALA B 1 361 ? 17.156 12.039 -3.172 1 97.75 361 ALA B O 1
ATOM 6820 N N . PRO B 1 362 ? 19.109 12.32 -4.188 1 97.06 362 PRO B N 1
ATOM 6821 C CA . PRO B 1 362 ? 19.672 12.906 -2.969 1 97.06 362 PRO B CA 1
ATOM 6822 C C . PRO B 1 362 ? 18.938 14.164 -2.518 1 97.06 362 PRO B C 1
ATOM 6824 O O . PRO B 1 362 ? 18.547 14.984 -3.35 1 97.06 362 PRO B O 1
ATOM 6827 N N . ALA B 1 363 ? 18.703 14.203 -1.241 1 95.44 363 ALA B N 1
ATOM 6828 C CA . ALA B 1 363 ? 18.125 15.398 -0.637 1 95.44 363 ALA B CA 1
ATOM 6829 C C . ALA B 1 363 ? 19.172 16.469 -0.383 1 95.44 363 ALA B C 1
ATOM 6831 O O . ALA B 1 363 ? 20.328 16.141 -0.082 1 95.44 363 ALA B O 1
ATOM 6832 N N . ALA B 1 364 ? 18.781 17.688 -0.525 1 94 364 ALA B N 1
ATOM 6833 C CA . ALA B 1 364 ? 19.703 18.766 -0.204 1 94 364 ALA B CA 1
ATOM 6834 C C . ALA B 1 364 ? 20.031 18.781 1.285 1 94 364 ALA B C 1
ATOM 6836 O O . ALA B 1 364 ? 21.203 18.922 1.667 1 94 364 ALA B O 1
ATOM 6837 N N . ASP B 1 365 ? 18.875 18.594 1.962 1 86.38 365 ASP B N 1
ATOM 6838 C CA . ASP B 1 365 ? 19.062 18.547 3.408 1 86.38 365 ASP B CA 1
ATOM 6839 C C . ASP B 1 365 ? 19.656 17.203 3.84 1 86.38 365 ASP B C 1
ATOM 6841 O O . ASP B 1 365 ? 19.188 16.156 3.402 1 86.38 365 ASP B O 1
ATOM 6845 N N . MET B 1 366 ? 20.734 17.062 4.438 1 87.75 366 MET B N 1
ATOM 6846 C CA . MET B 1 366 ? 21.422 15.867 4.926 1 87.75 366 MET B CA 1
ATOM 6847 C C . MET B 1 366 ? 22.109 15.125 3.783 1 87.75 366 MET B C 1
ATOM 6849 O O . MET B 1 366 ? 22.109 13.891 3.746 1 87.75 366 MET B O 1
ATOM 6853 N N . PHE B 1 367 ? 22.438 15.836 2.709 1 94.75 367 PHE B N 1
ATOM 6854 C CA . PHE B 1 367 ? 23.094 15.312 1.516 1 94.75 367 PHE B CA 1
ATOM 6855 C C . PHE B 1 367 ? 24.266 14.414 1.891 1 94.75 367 PHE B C 1
ATOM 6857 O O . PHE B 1 367 ? 24.375 13.297 1.388 1 94.75 367 PHE B O 1
ATOM 6864 N N . GLU B 1 368 ? 25.016 14.867 2.832 1 93.5 368 GLU B N 1
ATOM 6865 C CA . GLU B 1 368 ? 26.234 14.164 3.223 1 93.5 368 GLU B CA 1
ATOM 6866 C C . GLU B 1 368 ? 25.906 12.82 3.859 1 93.5 368 GLU B C 1
ATOM 6868 O O . GLU B 1 368 ? 26.75 11.906 3.854 1 93.5 368 GLU B O 1
ATOM 6873 N N . MET B 1 369 ? 24.672 12.742 4.348 1 90.75 369 MET B N 1
ATOM 6874 C CA . MET B 1 369 ? 24.25 11.516 5.02 1 90.75 369 MET B CA 1
ATOM 6875 C C . MET B 1 369 ? 23.609 10.547 4.027 1 90.75 369 MET B C 1
ATOM 6877 O O . MET B 1 369 ? 23.266 9.422 4.391 1 90.75 369 MET B O 1
ATOM 6881 N N . GLY B 1 370 ? 23.453 10.953 2.879 1 92.31 370 GLY B N 1
ATOM 6882 C CA . GLY B 1 370 ? 22.906 10.086 1.842 1 92.31 370 GLY B CA 1
ATOM 6883 C C . GLY B 1 370 ? 21.391 10.008 1.854 1 92.31 370 GLY B C 1
ATOM 6884 O O . GLY B 1 370 ? 20.812 9.102 1.264 1 92.31 370 GLY B O 1
ATOM 6885 N N . VAL B 1 371 ? 20.766 10.953 2.572 1 93.19 371 VAL B N 1
ATOM 6886 C CA . VAL B 1 371 ? 19.297 10.961 2.619 1 93.19 371 VAL B CA 1
ATOM 6887 C C . VAL B 1 371 ? 18.734 11.289 1.237 1 93.19 371 VAL B C 1
ATOM 6889 O O . VAL B 1 371 ? 19.312 12.102 0.505 1 93.19 371 VAL B O 1
ATOM 6892 N N . LYS B 1 372 ? 17.734 10.578 0.909 1 96 372 LYS B N 1
ATOM 6893 C CA . LYS B 1 372 ? 17.156 10.75 -0.42 1 96 372 LYS B CA 1
ATOM 6894 C C . LYS B 1 372 ? 15.703 11.211 -0.333 1 96 372 LYS B C 1
ATOM 6896 O O . LYS B 1 372 ? 15.086 11.133 0.73 1 96 372 LYS B O 1
ATOM 6901 N N . VAL B 1 373 ? 15.172 11.734 -1.404 1 96.81 373 VAL B N 1
ATOM 6902 C CA . VAL B 1 373 ? 13.781 12.141 -1.575 1 96.81 373 VAL B CA 1
ATOM 6903 C C . VAL B 1 373 ? 13.203 11.508 -2.838 1 96.81 373 VAL B C 1
ATOM 6905 O O . VAL B 1 373 ? 13.938 11.227 -3.789 1 96.81 373 VAL B O 1
ATOM 6908 N N . GLN B 1 374 ? 11.984 11.219 -2.799 1 97.31 374 GLN B N 1
ATOM 6909 C CA . GLN B 1 374 ? 11.258 10.703 -3.959 1 97.31 374 GLN B CA 1
ATOM 6910 C C . GLN B 1 374 ? 10.766 11.844 -4.848 1 97.31 374 GLN B C 1
ATOM 6912 O O . GLN B 1 374 ? 10.07 12.742 -4.379 1 97.31 374 GLN B O 1
ATOM 6917 N N . VAL B 1 375 ? 11.094 11.812 -6.152 1 98.31 375 VAL B N 1
ATOM 6918 C CA . VAL B 1 375 ? 10.805 12.93 -7.043 1 98.31 375 VAL B CA 1
ATOM 6919 C C . VAL B 1 375 ? 10.383 12.406 -8.414 1 98.31 375 VAL B C 1
ATOM 6921 O O . VAL B 1 375 ? 10.539 11.219 -8.703 1 98.31 375 VAL B O 1
ATOM 6924 N N . LEU B 1 376 ? 9.828 13.273 -9.18 1 98.44 376 LEU B N 1
ATOM 6925 C CA . LEU B 1 376 ? 9.461 12.969 -10.555 1 98.44 376 LEU B CA 1
ATOM 6926 C C . LEU B 1 376 ? 10.695 12.656 -11.391 1 98.44 376 LEU B C 1
ATOM 6928 O O . LEU B 1 376 ? 11.703 13.367 -11.305 1 98.44 376 LEU B O 1
ATOM 6932 N N . ARG B 1 377 ? 10.617 11.672 -12.164 1 97.88 377 ARG B N 1
ATOM 6933 C CA . ARG B 1 377 ? 11.703 11.273 -13.047 1 97.88 377 ARG B CA 1
ATOM 6934 C C . ARG B 1 377 ? 11.453 11.75 -14.477 1 97.88 377 ARG B C 1
ATOM 6936 O O . ARG B 1 377 ? 12.367 12.227 -15.148 1 97.88 377 ARG B O 1
ATOM 6943 N N . ARG B 1 378 ? 10.258 11.586 -14.945 1 96.81 378 ARG B N 1
ATOM 6944 C CA . ARG B 1 378 ? 9.914 11.883 -16.328 1 96.81 378 ARG B CA 1
ATOM 6945 C C . ARG B 1 378 ? 10.055 13.375 -16.625 1 96.81 378 ARG B C 1
ATOM 6947 O O . ARG B 1 378 ? 9.516 14.211 -15.891 1 96.81 378 ARG B O 1
ATOM 6954 N N . GLY B 1 379 ? 10.711 13.625 -17.688 1 96.44 379 GLY B N 1
ATOM 6955 C CA . GLY B 1 379 ? 10.805 14.992 -18.156 1 96.44 379 GLY B CA 1
ATOM 6956 C C . GLY B 1 379 ? 11.883 15.789 -17.453 1 96.44 379 GLY B C 1
ATOM 6957 O O . GLY B 1 379 ? 12.094 16.969 -17.75 1 96.44 379 GLY B O 1
ATOM 6958 N N . THR B 1 380 ? 12.547 15.258 -16.453 1 97.31 380 THR B N 1
ATOM 6959 C CA . THR B 1 380 ? 13.609 15.945 -15.734 1 97.31 380 THR B CA 1
ATOM 6960 C C . THR B 1 380 ? 14.852 15.062 -15.641 1 97.31 380 THR B C 1
ATOM 6962 O O . THR B 1 380 ? 14.773 13.852 -15.852 1 97.31 380 THR B O 1
ATOM 6965 N N . MET B 1 381 ? 16.016 15.664 -15.453 1 97.88 381 MET B N 1
ATOM 6966 C CA . MET B 1 381 ? 17.266 14.945 -15.242 1 97.88 381 MET B CA 1
ATOM 6967 C C . MET B 1 381 ? 17.766 15.117 -13.805 1 97.88 381 MET B C 1
ATOM 6969 O O . MET B 1 381 ? 18.859 14.672 -13.461 1 97.88 381 MET B O 1
ATOM 6973 N N . PHE B 1 382 ? 16.969 15.719 -12.977 1 98.12 382 PHE B N 1
ATOM 6974 C CA . PHE B 1 382 ? 17.375 16.047 -11.617 1 98.12 382 PHE B CA 1
ATOM 6975 C C . PHE B 1 382 ? 17.828 14.789 -10.875 1 98.12 382 PHE B C 1
ATOM 6977 O O . PHE B 1 382 ? 18.891 14.789 -10.234 1 98.12 382 PHE B O 1
ATOM 6984 N N . GLY B 1 383 ? 16.938 13.75 -10.914 1 97.75 383 GLY B N 1
ATOM 6985 C CA . GLY B 1 383 ? 17.281 12.523 -10.195 1 97.75 383 GLY B CA 1
ATOM 6986 C C . GLY B 1 383 ? 18.625 11.961 -10.586 1 97.75 383 GLY B C 1
ATOM 6987 O O . GLY B 1 383 ? 19.469 11.719 -9.727 1 97.75 383 GLY B O 1
ATOM 6988 N N . THR B 1 384 ? 18.844 11.805 -11.852 1 97.06 384 THR B N 1
ATOM 6989 C CA . THR B 1 384 ? 20.078 11.242 -12.375 1 97.06 384 THR B CA 1
ATOM 6990 C C . THR B 1 384 ? 21.266 12.148 -12.039 1 97.06 384 THR B C 1
ATOM 6992 O O . THR B 1 384 ? 22.328 11.656 -11.633 1 97.06 384 THR B O 1
ATOM 6995 N N . ARG B 1 385 ? 21.078 13.414 -12.242 1 98.12 385 ARG B N 1
ATOM 6996 C CA . ARG B 1 385 ? 22.125 14.375 -11.961 1 98.12 385 ARG B CA 1
ATOM 6997 C C . ARG B 1 385 ? 22.438 14.43 -10.469 1 98.12 385 ARG B C 1
ATOM 6999 O O . ARG B 1 385 ? 23.594 14.547 -10.07 1 98.12 385 ARG B O 1
ATOM 7006 N N . GLY B 1 386 ? 21.375 14.398 -9.656 1 98 386 GLY B N 1
ATOM 7007 C CA . GLY B 1 386 ? 21.594 14.328 -8.219 1 98 386 GLY B CA 1
ATOM 7008 C C . GLY B 1 386 ? 22.406 13.117 -7.797 1 98 386 GLY B C 1
ATOM 7009 O O . GLY B 1 386 ? 23.312 13.227 -6.969 1 98 386 GLY B O 1
ATOM 7010 N N . LEU B 1 387 ? 22.062 11.984 -8.336 1 96.19 387 LEU B N 1
ATOM 7011 C CA . LEU B 1 387 ? 22.781 10.758 -8.023 1 96.19 387 LEU B CA 1
ATOM 7012 C C . LEU B 1 387 ? 24.234 10.859 -8.469 1 96.19 387 LEU B C 1
ATOM 7014 O O . LEU B 1 387 ? 25.141 10.375 -7.777 1 96.19 387 LEU B O 1
ATOM 7018 N N . ARG B 1 388 ? 24.516 11.461 -9.609 1 95.75 388 ARG B N 1
ATOM 7019 C CA . ARG B 1 388 ? 25.875 11.695 -10.078 1 95.75 388 ARG B CA 1
ATOM 7020 C C . ARG B 1 388 ? 26.656 12.555 -9.086 1 95.75 388 ARG B C 1
ATOM 7022 O O . ARG B 1 388 ? 27.812 12.281 -8.797 1 95.75 388 ARG B O 1
ATOM 7029 N N . LEU B 1 389 ? 25.984 13.641 -8.664 1 97.56 389 LEU B N 1
ATOM 7030 C CA . LEU B 1 389 ? 26.625 14.5 -7.676 1 97.56 389 LEU B CA 1
ATOM 7031 C C . LEU B 1 389 ? 27.016 13.703 -6.434 1 97.56 389 LEU B C 1
ATOM 7033 O O . LEU B 1 389 ? 28.109 13.891 -5.891 1 97.56 389 LEU B O 1
ATOM 7037 N N . TYR B 1 390 ? 26.109 12.859 -6 1 96.75 390 TYR B N 1
ATOM 7038 C CA . TYR B 1 390 ? 26.406 12.086 -4.805 1 96.75 390 TYR B CA 1
ATOM 7039 C C . TYR B 1 390 ? 27.547 11.117 -5.043 1 96.75 390 TYR B C 1
ATOM 7041 O O . TYR B 1 390 ? 28.391 10.914 -4.16 1 96.75 390 TYR B O 1
ATOM 7049 N N . GLU B 1 391 ? 27.609 10.5 -6.184 1 92.94 391 GLU B N 1
ATOM 7050 C CA . GLU B 1 391 ? 28.719 9.617 -6.543 1 92.94 391 GLU B CA 1
ATOM 7051 C C . GLU B 1 391 ? 30.047 10.367 -6.527 1 92.94 391 GLU B C 1
ATOM 7053 O O . GLU B 1 391 ? 31.047 9.859 -6.012 1 92.94 391 GLU B O 1
ATOM 7058 N N . VAL B 1 392 ? 30.062 11.531 -7.141 1 95.12 392 VAL B N 1
ATOM 7059 C CA . VAL B 1 392 ? 31.266 12.359 -7.164 1 95.12 392 VAL B CA 1
ATOM 7060 C C . VAL B 1 392 ? 31.672 12.719 -5.738 1 95.12 392 VAL B C 1
ATOM 7062 O O . VAL B 1 392 ? 32.844 12.641 -5.387 1 95.12 392 VAL B O 1
ATOM 7065 N N . TYR B 1 393 ? 30.734 13.078 -4.938 1 96.44 393 TYR B N 1
ATOM 7066 C CA . TYR B 1 393 ? 31 13.43 -3.547 1 96.44 393 TYR B CA 1
ATOM 7067 C C . TYR B 1 393 ? 31.625 12.258 -2.795 1 96.44 393 TYR B C 1
ATOM 7069 O O . TYR B 1 393 ? 32.625 12.438 -2.076 1 96.44 393 TYR B O 1
ATOM 7077 N N . HIS B 1 394 ? 31.047 11.094 -2.996 1 91.38 394 HIS B N 1
ATOM 7078 C CA . HIS B 1 394 ? 31.484 9.922 -2.254 1 91.38 394 HIS B CA 1
ATOM 7079 C C . HIS B 1 394 ? 32.875 9.477 -2.697 1 91.38 394 HIS B C 1
ATOM 7081 O O . HIS B 1 394 ? 33.656 9.008 -1.881 1 91.38 394 HIS B O 1
ATOM 7087 N N . SER B 1 395 ? 33.25 9.641 -3.91 1 89.81 395 SER B N 1
ATOM 7088 C CA . SER B 1 395 ? 34.469 9.07 -4.48 1 89.81 395 SER B CA 1
ATOM 7089 C C . SER B 1 395 ? 35.594 10.078 -4.449 1 89.81 395 SER B C 1
ATOM 7091 O O . SER B 1 395 ? 36.719 9.758 -4.852 1 89.81 395 SER B O 1
ATOM 7093 N N . ASN B 1 396 ? 35.312 11.391 -4.047 1 93.75 396 ASN B N 1
ATOM 7094 C CA . ASN B 1 396 ? 36.344 12.422 -4.066 1 93.75 396 ASN B CA 1
ATOM 7095 C C . ASN B 1 396 ? 36.406 13.172 -2.736 1 93.75 396 ASN B C 1
ATOM 7097 O O . ASN B 1 396 ? 35.375 13.305 -2.045 1 93.75 396 ASN B O 1
ATOM 7101 N N . ASP B 1 397 ? 37.531 13.742 -2.471 1 94.19 397 ASP B N 1
ATOM 7102 C CA . ASP B 1 397 ? 37.719 14.406 -1.187 1 94.19 397 ASP B CA 1
ATOM 7103 C C . ASP B 1 397 ? 37.5 15.914 -1.305 1 94.19 397 ASP B C 1
ATOM 7105 O O . ASP B 1 397 ? 37.312 16.594 -0.297 1 94.19 397 ASP B O 1
ATOM 7109 N N . SER B 1 398 ? 37.625 16.422 -2.502 1 95.94 398 SER B N 1
ATOM 7110 C CA . SER B 1 398 ? 37.438 17.844 -2.734 1 95.94 398 SER B CA 1
ATOM 7111 C C . SER B 1 398 ? 37.125 18.125 -4.199 1 95.94 398 SER B C 1
ATOM 7113 O O . SER B 1 398 ? 37.312 17.266 -5.059 1 95.94 398 SER B O 1
ATOM 7115 N N . LEU B 1 399 ? 36.594 19.312 -4.422 1 95.31 399 LEU B N 1
ATOM 7116 C CA . LEU B 1 399 ? 36.344 19.75 -5.789 1 95.31 399 LEU B CA 1
ATOM 7117 C C . LEU B 1 399 ? 37.656 19.859 -6.562 1 95.31 399 LEU B C 1
ATOM 7119 O O . LEU B 1 399 ? 37.688 19.625 -7.77 1 95.31 399 LEU B O 1
ATOM 7123 N N . GLU B 1 400 ? 38.719 20.203 -5.848 1 92.81 400 GLU B N 1
ATOM 7124 C CA . GLU B 1 400 ? 40.062 20.391 -6.438 1 92.81 400 GLU B CA 1
ATOM 7125 C C . GLU B 1 400 ? 40.656 19.062 -6.84 1 92.81 400 GLU B C 1
ATOM 7127 O O . GLU B 1 400 ? 41.562 19.016 -7.684 1 92.81 400 GLU B O 1
ATOM 7132 N N . SER B 1 401 ? 40.219 18.078 -6.223 1 93.62 401 SER B N 1
ATOM 7133 C CA . SER B 1 401 ? 40.781 16.75 -6.492 1 93.62 401 SER B CA 1
ATOM 7134 C C . SER B 1 401 ? 40.156 16.141 -7.734 1 93.62 401 SER B C 1
ATOM 7136 O O . SER B 1 401 ? 40.625 15.094 -8.211 1 93.62 401 SER B O 1
ATOM 7138 N N . LEU B 1 402 ? 39.125 16.75 -8.344 1 94.75 402 LEU B N 1
ATOM 7139 C CA . LEU B 1 402 ? 38.469 16.219 -9.539 1 94.75 402 LEU B CA 1
ATOM 7140 C C . LEU B 1 402 ? 39.406 16.297 -10.75 1 94.75 402 LEU B C 1
ATOM 7142 O O . LEU B 1 402 ? 40.094 17.297 -10.938 1 94.75 402 LEU B O 1
ATOM 7146 N N . ALA B 1 403 ? 39.344 15.203 -11.5 1 93.88 403 ALA B N 1
ATOM 7147 C CA . ALA B 1 403 ? 40.031 15.273 -12.789 1 93.88 403 ALA B CA 1
ATOM 7148 C C . ALA B 1 403 ? 39.438 16.375 -13.656 1 93.88 403 ALA B C 1
ATOM 7150 O O . ALA B 1 403 ? 38.219 16.625 -13.625 1 93.88 403 ALA B O 1
ATOM 7151 N N . PRO B 1 404 ? 40.344 17.094 -14.406 1 94.25 404 PRO B N 1
ATOM 7152 C CA . PRO B 1 404 ? 39.844 18.219 -15.203 1 94.25 404 PRO B CA 1
ATOM 7153 C C . PRO B 1 404 ? 38.656 17.859 -16.094 1 94.25 404 PRO B C 1
ATOM 7155 O O . PRO B 1 404 ? 37.719 18.625 -16.188 1 94.25 404 PRO B O 1
ATOM 7158 N N . ALA B 1 405 ? 38.688 16.688 -16.609 1 94.88 405 ALA B N 1
ATOM 7159 C CA . ALA B 1 405 ? 37.594 16.25 -17.469 1 94.88 405 ALA B CA 1
ATOM 7160 C C . ALA B 1 405 ? 36.312 16.062 -16.672 1 94.88 405 ALA B C 1
ATOM 7162 O O . ALA B 1 405 ? 35.219 16.375 -17.141 1 94.88 405 ALA B O 1
ATOM 7163 N N . ALA B 1 406 ? 36.438 15.516 -15.516 1 94.25 406 ALA B N 1
ATOM 7164 C CA . ALA B 1 406 ? 35.281 15.289 -14.641 1 94.25 406 ALA B CA 1
ATOM 7165 C C . ALA B 1 406 ? 34.688 16.609 -14.172 1 94.25 406 ALA B C 1
ATOM 7167 O O . ALA B 1 406 ? 33.469 16.75 -14.086 1 94.25 406 ALA B O 1
ATOM 7168 N N . ARG B 1 407 ? 35.531 17.547 -13.828 1 95.75 407 ARG B N 1
ATOM 7169 C CA . ARG B 1 407 ? 35.062 18.875 -13.414 1 95.75 407 ARG B CA 1
ATOM 7170 C C . ARG B 1 407 ? 34.312 19.578 -14.547 1 95.75 407 ARG B C 1
ATOM 7172 O O . ARG B 1 407 ? 33.25 20.156 -14.336 1 95.75 407 ARG B O 1
ATOM 7179 N N . ALA B 1 408 ? 34.875 19.484 -15.703 1 96.38 408 ALA B N 1
ATOM 7180 C CA . ALA B 1 408 ? 34.281 20.125 -16.875 1 96.38 408 ALA B CA 1
ATOM 7181 C C . ALA B 1 408 ? 32.906 19.531 -17.156 1 96.38 408 ALA B C 1
ATOM 7183 O O . ALA B 1 408 ? 31.953 20.25 -17.5 1 96.38 408 ALA B O 1
ATOM 7184 N N . LYS B 1 409 ? 32.812 18.25 -17.078 1 95.81 409 LYS B N 1
ATOM 7185 C CA . LYS B 1 409 ? 31.547 17.562 -17.297 1 95.81 409 LYS B CA 1
ATOM 7186 C C . LYS B 1 409 ? 30.5 17.969 -16.266 1 95.81 409 LYS B C 1
ATOM 7188 O O . LYS B 1 409 ? 29.344 18.188 -16.594 1 95.81 409 LYS B O 1
ATOM 7193 N N . LEU B 1 410 ? 30.922 18.016 -15.039 1 96.5 410 LEU B N 1
ATOM 7194 C CA . LEU B 1 410 ? 30.062 18.422 -13.938 1 96.5 410 LEU B CA 1
ATOM 7195 C C . LEU B 1 410 ? 29.531 19.844 -14.164 1 96.5 410 LEU B C 1
ATOM 7197 O O . LEU B 1 410 ? 28.344 20.094 -13.992 1 96.5 410 LEU B O 1
ATOM 7201 N N . GLU B 1 411 ? 30.391 20.781 -14.5 1 97.31 411 GLU B N 1
ATOM 7202 C CA . GLU B 1 411 ? 30.031 22.172 -14.75 1 97.31 411 GLU B CA 1
ATOM 7203 C C . GLU B 1 411 ? 29.062 22.297 -15.914 1 97.31 411 GLU B C 1
ATOM 7205 O O . GLU B 1 411 ? 28.078 23.047 -15.836 1 97.31 411 GLU B O 1
ATOM 7210 N N . LYS B 1 412 ? 29.266 21.5 -16.891 1 96.31 412 LYS B N 1
ATOM 7211 C CA . LYS B 1 412 ? 28.484 21.609 -18.125 1 96.31 412 LYS B CA 1
ATOM 7212 C C . LYS B 1 412 ? 27.156 20.875 -17.984 1 96.31 412 LYS B C 1
ATOM 7214 O O . LYS B 1 412 ? 26.094 21.422 -18.328 1 96.31 412 LYS B O 1
ATOM 7219 N N . GLU B 1 413 ? 27.141 19.688 -17.484 1 95.62 413 GLU B N 1
ATOM 7220 C CA . GLU B 1 413 ? 25.984 18.797 -17.578 1 95.62 413 GLU B CA 1
ATOM 7221 C C . GLU B 1 413 ? 25.078 18.922 -16.359 1 95.62 413 GLU B C 1
ATOM 7223 O O . GLU B 1 413 ? 23.891 18.578 -16.422 1 95.62 413 GLU B O 1
ATOM 7228 N N . VAL B 1 414 ? 25.594 19.359 -15.25 1 96.94 414 VAL B N 1
ATOM 7229 C CA . VAL B 1 414 ? 24.812 19.344 -14.023 1 96.94 414 VAL B CA 1
ATOM 7230 C C . VAL B 1 414 ? 24.641 20.766 -13.5 1 96.94 414 VAL B C 1
ATOM 7232 O O . VAL B 1 414 ? 23.531 21.297 -13.5 1 96.94 414 VAL B O 1
ATOM 7235 N N . LEU B 1 415 ? 25.719 21.453 -13.266 1 97.38 415 LEU B N 1
ATOM 7236 C CA . LEU B 1 415 ? 25.672 22.734 -12.57 1 97.38 415 LEU B CA 1
ATOM 7237 C C . LEU B 1 415 ? 25.203 23.844 -13.508 1 97.38 415 LEU B C 1
ATOM 7239 O O . LEU B 1 415 ? 24.578 24.812 -13.07 1 97.38 415 LEU B O 1
ATOM 7243 N N . GLY B 1 416 ? 25.609 23.703 -14.883 1 96.06 416 GLY B N 1
ATOM 7244 C CA . GLY B 1 416 ? 25.25 24.719 -15.859 1 96.06 416 GLY B CA 1
ATOM 7245 C C . GLY B 1 416 ? 26.109 25.969 -15.75 1 96.06 416 GLY B C 1
ATOM 7246 O O . GLY B 1 416 ? 25.812 26.984 -16.391 1 96.06 416 GLY B O 1
ATOM 7247 N N . THR B 1 417 ? 27.062 26 -14.836 1 96.81 417 THR B N 1
ATOM 7248 C CA . THR B 1 417 ? 28.031 27.078 -14.625 1 96.81 417 THR B CA 1
ATOM 7249 C C . THR B 1 417 ? 29.297 26.547 -13.977 1 96.81 417 THR B C 1
ATOM 7251 O O . THR B 1 417 ? 29.406 25.344 -13.703 1 96.81 417 THR B O 1
ATOM 7254 N N . SER B 1 418 ? 30.266 27.422 -13.797 1 96.88 418 SER B N 1
ATOM 7255 C CA . SER B 1 418 ? 31.531 26.953 -13.242 1 96.88 418 SER B CA 1
ATOM 7256 C C . SER B 1 418 ? 31.406 26.672 -11.75 1 96.88 418 SER B C 1
ATOM 7258 O O . SER B 1 418 ? 30.594 27.281 -11.062 1 96.88 418 SER B O 1
ATOM 7260 N N . VAL B 1 419 ? 32.25 25.766 -11.305 1 97 419 VAL B N 1
ATOM 7261 C CA . VAL B 1 419 ? 32.312 25.453 -9.883 1 97 419 VAL B CA 1
ATOM 7262 C C . VAL B 1 419 ? 32.625 26.719 -9.086 1 97 419 VAL B C 1
ATOM 7264 O O . VAL B 1 419 ? 32.125 26.906 -7.984 1 97 419 VAL B O 1
ATOM 7267 N N . ASP B 1 420 ? 33.438 27.562 -9.609 1 96.62 420 ASP B N 1
ATOM 7268 C CA . ASP B 1 420 ? 33.844 28.797 -8.93 1 96.62 420 ASP B CA 1
ATOM 7269 C C . ASP B 1 420 ? 32.625 29.734 -8.758 1 96.62 420 ASP B C 1
ATOM 7271 O O . ASP B 1 420 ? 32.469 30.359 -7.715 1 96.62 420 ASP B O 1
ATOM 7275 N N . GLU B 1 421 ? 31.891 29.797 -9.75 1 97.75 421 GLU B N 1
ATOM 7276 C CA . GLU B 1 421 ? 30.672 30.609 -9.672 1 97.75 421 GLU B CA 1
ATOM 7277 C C . GLU B 1 421 ? 29.688 30.031 -8.664 1 97.75 421 GLU B C 1
ATOM 7279 O O . GLU B 1 421 ? 29.047 30.781 -7.922 1 97.75 421 GLU B O 1
ATOM 7284 N N . VAL B 1 422 ? 29.531 28.75 -8.703 1 98 422 VAL B N 1
ATOM 7285 C CA . VAL B 1 422 ? 28.656 28.078 -7.742 1 98 422 VAL B CA 1
ATOM 7286 C C . VAL B 1 422 ? 29.141 28.359 -6.32 1 98 422 VAL B C 1
ATOM 7288 O O . VAL B 1 422 ? 28.328 28.672 -5.438 1 98 422 VAL B O 1
ATOM 7291 N N . TRP B 1 423 ? 30.422 28.25 -6.129 1 97.56 423 TRP B N 1
ATOM 7292 C CA . TRP B 1 423 ? 30.984 28.5 -4.801 1 97.56 423 TRP B CA 1
ATOM 7293 C C . TRP B 1 423 ? 30.75 29.953 -4.383 1 97.56 423 TRP B C 1
ATOM 7295 O O . TRP B 1 423 ? 30.422 30.219 -3.225 1 97.56 423 TRP B O 1
ATOM 7305 N N . ALA B 1 424 ? 30.953 30.844 -5.297 1 97.56 424 ALA B N 1
ATOM 7306 C CA . ALA B 1 424 ? 30.703 32.25 -4.988 1 97.56 424 ALA B CA 1
ATOM 7307 C C . ALA B 1 424 ? 29.266 32.469 -4.547 1 97.56 424 ALA B C 1
ATOM 7309 O O . ALA B 1 424 ? 29.016 33.188 -3.57 1 97.56 424 ALA B O 1
ATOM 7310 N N . ALA B 1 425 ? 28.375 31.938 -5.297 1 96.81 425 ALA B N 1
ATOM 7311 C CA . ALA B 1 425 ? 26.953 32.031 -4.949 1 96.81 425 ALA B CA 1
ATOM 7312 C C . ALA B 1 425 ? 26.672 31.375 -3.602 1 96.81 425 ALA B C 1
ATOM 7314 O O . ALA B 1 425 ? 25.891 31.906 -2.801 1 96.81 425 ALA B O 1
ATOM 7315 N N . THR B 1 426 ? 27.266 30.234 -3.393 1 97.25 426 THR B N 1
ATOM 7316 C CA . THR B 1 426 ? 27.109 29.5 -2.145 1 97.25 426 THR B CA 1
ATOM 7317 C C . THR B 1 426 ? 27.625 30.312 -0.965 1 97.25 426 THR B C 1
ATOM 7319 O O . THR B 1 426 ? 26.984 30.375 0.085 1 97.25 426 THR B O 1
ATOM 7322 N N . GLN B 1 427 ? 28.719 30.906 -1.179 1 97 427 GLN B N 1
ATOM 7323 C CA . GLN B 1 427 ? 29.297 31.75 -0.136 1 97 427 GLN B CA 1
ATOM 7324 C C . GLN B 1 427 ? 28.359 32.906 0.215 1 97 427 GLN B C 1
ATOM 7326 O O . GLN B 1 427 ? 28.141 33.188 1.392 1 97 427 GLN B O 1
ATOM 7331 N N . SER B 1 428 ? 27.891 33.531 -0.771 1 95.94 428 SER B N 1
ATOM 7332 C CA . SER B 1 428 ? 26.969 34.656 -0.556 1 95.94 428 SER B CA 1
ATOM 7333 C C . SER B 1 428 ? 25.75 34.219 0.242 1 95.94 428 SER B C 1
ATOM 7335 O O . SER B 1 428 ? 25.297 34.938 1.138 1 95.94 428 SER B O 1
ATOM 7337 N N . PHE B 1 429 ? 25.188 33.125 -0.102 1 92.12 429 PHE B N 1
ATOM 7338 C CA . PHE B 1 429 ? 24 32.594 0.563 1 92.12 429 PHE B CA 1
ATOM 7339 C C . PHE B 1 429 ? 24.281 32.312 2.037 1 92.12 429 PHE B C 1
ATOM 7341 O O . PHE B 1 429 ? 23.531 32.75 2.908 1 92.12 429 PHE B O 1
ATOM 7348 N N . TRP B 1 430 ? 25.422 31.672 2.334 1 93.69 430 TRP B N 1
ATOM 7349 C CA . TRP B 1 430 ? 25.672 31.219 3.695 1 93.69 430 TRP B CA 1
ATOM 7350 C C . TRP B 1 430 ? 26.234 32.344 4.551 1 93.69 430 TRP B C 1
ATOM 7352 O O . TRP B 1 430 ? 26.141 32.312 5.777 1 93.69 430 TRP B O 1
ATOM 7362 N N . ARG B 1 431 ? 26.828 33.281 3.861 1 93.5 431 ARG B N 1
ATOM 7363 C CA . ARG B 1 431 ? 27.281 34.469 4.598 1 93.5 431 ARG B CA 1
ATOM 7364 C C . ARG B 1 431 ? 26.109 35.156 5.301 1 93.5 431 ARG B C 1
ATOM 7366 O O . ARG B 1 431 ? 26.25 35.656 6.418 1 93.5 431 ARG B O 1
ATOM 7373 N N . GLU B 1 432 ? 25 35.125 4.703 1 87.69 432 GLU B N 1
ATOM 7374 C CA . GLU B 1 432 ? 23.797 35.75 5.23 1 87.69 432 GLU B CA 1
ATOM 7375 C C . GLU B 1 432 ? 23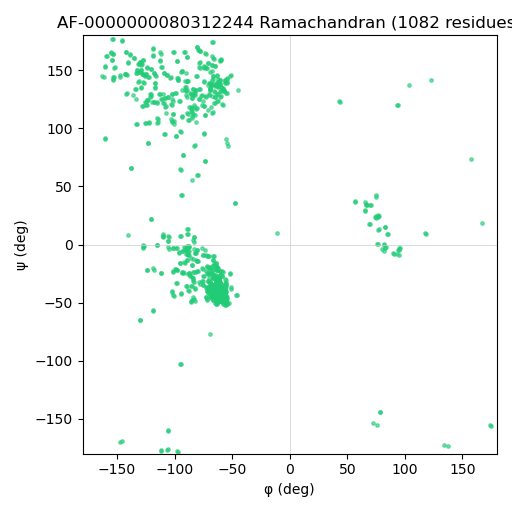.031 34.812 6.156 1 87.69 432 GLU B C 1
ATOM 7377 O O . GLU B 1 432 ? 22.547 35.25 7.207 1 87.69 432 GLU B O 1
ATOM 7382 N N . ARG B 1 433 ? 22.953 33.625 5.836 1 83.94 433 ARG B N 1
ATOM 7383 C CA . ARG B 1 433 ? 22.078 32.688 6.523 1 83.94 433 ARG B CA 1
ATOM 7384 C C . ARG B 1 433 ? 22.766 32.094 7.746 1 83.94 433 ARG B C 1
ATOM 7386 O O . ARG B 1 433 ? 22.172 32.031 8.828 1 83.94 433 ARG B O 1
ATOM 7393 N N . ASP B 1 434 ? 24 31.609 7.586 1 88.06 434 ASP B N 1
ATOM 7394 C CA . ASP B 1 434 ? 24.781 30.969 8.648 1 88.06 434 ASP B CA 1
ATOM 7395 C C . ASP B 1 434 ? 26.266 30.969 8.312 1 88.06 434 ASP B C 1
ATOM 7397 O O . ASP B 1 434 ? 26.797 29.969 7.805 1 88.06 434 ASP B O 1
ATOM 7401 N N . PRO B 1 435 ? 26.984 31.906 8.688 1 91.12 435 PRO B N 1
ATOM 7402 C CA . PRO B 1 435 ? 28.406 32.031 8.344 1 91.12 435 PRO B CA 1
ATOM 7403 C C . PRO B 1 435 ? 29.234 30.859 8.852 1 91.12 435 PRO B C 1
ATOM 7405 O O . PRO B 1 435 ? 30.328 30.625 8.336 1 91.12 435 PRO B O 1
ATOM 7408 N N . ARG B 1 436 ? 28.812 30.203 9.883 1 91.5 436 ARG B N 1
ATOM 7409 C CA . ARG B 1 436 ? 29.562 29.062 10.43 1 91.5 436 ARG B CA 1
ATOM 7410 C C . ARG B 1 436 ? 29.797 28 9.367 1 91.5 436 ARG B C 1
ATOM 7412 O O . ARG B 1 436 ? 30.766 27.25 9.445 1 91.5 436 ARG B O 1
ATOM 7419 N N . GLU B 1 437 ? 28.891 27.844 8.344 1 93.06 437 GLU B N 1
ATOM 7420 C CA . GLU B 1 437 ? 29.047 26.875 7.25 1 93.06 437 GLU B CA 1
ATOM 7421 C C . GLU B 1 437 ? 30.266 27.188 6.406 1 93.06 437 GLU B C 1
ATOM 7423 O O . GLU B 1 437 ? 30.938 26.281 5.898 1 93.06 437 GLU B O 1
ATOM 7428 N N . LEU B 1 438 ? 30.562 28.438 6.246 1 95.44 438 LEU B N 1
ATOM 7429 C CA . LEU B 1 438 ? 31.734 28.844 5.465 1 95.44 438 LEU B CA 1
ATOM 7430 C C . LEU B 1 438 ? 33.031 28.531 6.215 1 95.44 438 LEU B C 1
ATOM 7432 O O . LEU B 1 438 ? 34.031 28.188 5.602 1 95.44 438 LEU B O 1
ATOM 7436 N N . GLU B 1 439 ? 32.938 28.703 7.504 1 96.25 439 GLU B N 1
ATOM 7437 C CA . GLU B 1 439 ? 34.094 28.328 8.32 1 96.25 439 GLU B CA 1
ATOM 7438 C C . GLU B 1 439 ? 34.375 26.828 8.211 1 96.25 439 GLU B C 1
ATOM 7440 O O . GLU B 1 439 ? 35.531 26.422 8.062 1 96.25 439 GLU B O 1
ATOM 7445 N N . LYS B 1 440 ? 33.344 26.078 8.305 1 95.81 440 LYS B N 1
ATOM 7446 C CA . LYS B 1 440 ? 33.5 24.641 8.141 1 95.81 440 LYS B CA 1
ATOM 7447 C C . LYS B 1 440 ? 34.094 24.281 6.777 1 95.81 440 LYS B C 1
ATOM 7449 O O . LYS B 1 440 ? 34.906 23.391 6.664 1 95.81 440 LYS B O 1
ATOM 7454 N N . ALA B 1 441 ? 33.594 24.969 5.805 1 96.5 441 ALA B N 1
ATOM 7455 C CA . ALA B 1 441 ? 34.031 24.719 4.438 1 96.5 441 ALA B CA 1
ATOM 7456 C C . ALA B 1 441 ? 35.531 25.062 4.281 1 96.5 441 ALA B C 1
ATOM 7458 O O . ALA B 1 441 ? 36.25 24.406 3.521 1 96.5 441 ALA B O 1
ATOM 7459 N N . ALA B 1 442 ? 35.938 26.078 4.922 1 95.25 442 ALA B N 1
ATOM 7460 C CA . ALA B 1 442 ? 37.344 26.469 4.879 1 95.25 442 ALA B CA 1
ATOM 7461 C C . ALA B 1 442 ? 38.25 25.391 5.52 1 95.25 442 ALA B C 1
ATOM 7463 O O . ALA B 1 442 ? 39.375 25.172 5.074 1 95.25 442 ALA B O 1
ATOM 7464 N N . ALA B 1 443 ? 37.719 24.766 6.5 1 96.12 443 ALA B N 1
ATOM 7465 C CA . ALA B 1 443 ? 38.469 23.766 7.25 1 96.12 443 ALA B CA 1
ATOM 7466 C C . ALA B 1 443 ? 38.406 22.391 6.578 1 96.12 443 ALA B C 1
ATOM 7468 O O . ALA B 1 443 ? 39.281 21.547 6.758 1 96.12 443 ALA B O 1
ATOM 7469 N N . ASN B 1 444 ? 37.406 22.156 5.902 1 96.75 444 ASN B N 1
ATOM 7470 C CA . ASN B 1 444 ? 37.125 20.859 5.301 1 96.75 444 ASN B CA 1
ATOM 7471 C C . ASN B 1 444 ? 36.688 20.984 3.846 1 96.75 444 ASN B C 1
ATOM 7473 O O . ASN B 1 444 ? 35.5 21.172 3.561 1 96.75 444 ASN B O 1
ATOM 7477 N N . PRO B 1 445 ? 37.594 20.672 2.936 1 96.56 445 PRO B N 1
ATOM 7478 C CA . PRO B 1 445 ? 37.281 20.844 1.513 1 96.56 445 PRO B CA 1
ATOM 7479 C C . PRO B 1 445 ? 36.156 19.953 1.051 1 96.56 445 PRO B C 1
ATOM 7481 O O . PRO B 1 445 ? 35.438 20.281 0.086 1 96.56 445 PRO B O 1
ATOM 7484 N N . LYS B 1 446 ? 35.969 18.859 1.693 1 97 446 LYS B N 1
ATOM 7485 C CA . LYS B 1 446 ? 34.844 17.984 1.341 1 97 446 LYS B CA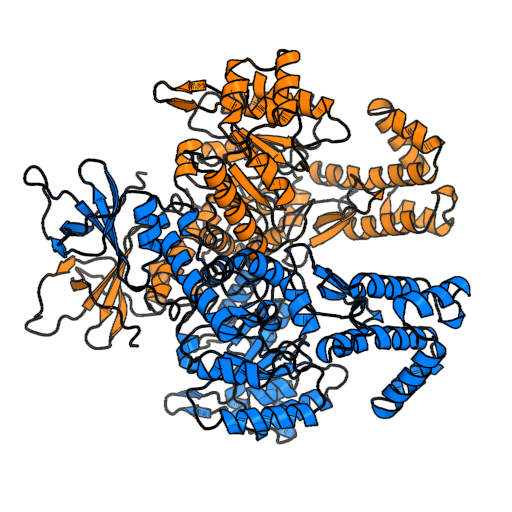 1
ATOM 7486 C C . LYS B 1 446 ? 33.5 18.641 1.704 1 97 446 LYS B C 1
ATOM 7488 O O . LYS B 1 446 ? 32.531 18.453 0.999 1 97 446 LYS B O 1
ATOM 7493 N N . HIS B 1 447 ? 33.5 19.328 2.797 1 97.06 447 HIS B N 1
ATOM 7494 C CA . HIS B 1 447 ? 32.312 20.078 3.172 1 97.06 447 HIS B CA 1
ATOM 7495 C C . HIS B 1 447 ? 32.031 21.172 2.162 1 97.06 447 HIS B C 1
ATOM 7497 O O . HIS B 1 447 ? 30.859 21.438 1.84 1 97.06 447 HIS B O 1
ATOM 7503 N N . LYS B 1 448 ? 33.062 21.828 1.721 1 97.56 448 LYS B N 1
ATOM 7504 C CA . LYS B 1 448 ? 32.906 22.812 0.657 1 97.56 448 LYS B CA 1
ATOM 7505 C C . LYS B 1 448 ? 32.219 22.203 -0.561 1 97.56 448 LYS B C 1
ATOM 7507 O O . LYS B 1 448 ? 31.297 22.781 -1.13 1 97.56 448 LYS B O 1
ATOM 7512 N N . MET B 1 449 ? 32.656 21.016 -0.952 1 97.88 449 MET B N 1
ATOM 7513 C CA . MET B 1 449 ? 32.062 20.281 -2.076 1 97.88 449 MET B CA 1
ATOM 7514 C C . MET B 1 449 ? 30.578 20.016 -1.827 1 97.88 449 MET B C 1
ATOM 7516 O O . MET B 1 449 ? 29.75 20.234 -2.707 1 97.88 449 MET B O 1
ATOM 7520 N N . ALA B 1 450 ? 30.266 19.547 -0.661 1 97.88 450 ALA B N 1
ATOM 7521 C CA . ALA B 1 450 ? 28.875 19.266 -0.297 1 97.88 450 ALA B CA 1
ATOM 7522 C C . ALA B 1 450 ? 28 20.5 -0.421 1 97.88 450 ALA B C 1
ATOM 7524 O O . ALA B 1 450 ? 26.875 20.438 -0.926 1 97.88 450 ALA B O 1
ATOM 7525 N N . LEU B 1 451 ? 28.5 21.609 0.045 1 97.38 451 LEU B N 1
ATOM 7526 C CA . LEU B 1 451 ? 27.734 22.844 -0.019 1 97.38 451 LEU B CA 1
ATOM 7527 C C . LEU B 1 451 ? 27.453 23.234 -1.467 1 97.38 451 LEU B C 1
ATOM 7529 O O . LEU B 1 451 ? 26.359 23.719 -1.785 1 97.38 451 LEU B O 1
ATOM 7533 N N . CYS B 1 452 ? 28.438 23.094 -2.309 1 97.69 452 CYS B N 1
ATOM 7534 C CA . CYS B 1 452 ? 28.266 23.406 -3.723 1 97.69 452 CYS B CA 1
ATOM 7535 C C . CYS B 1 452 ? 27.203 22.5 -4.355 1 97.69 452 CYS B C 1
ATOM 7537 O O . CYS B 1 452 ? 26.391 22.969 -5.152 1 97.69 452 CYS B O 1
ATOM 7539 N N . PHE B 1 453 ? 27.234 21.25 -4.043 1 98.19 453 PHE B N 1
ATOM 7540 C CA . PHE B 1 453 ? 26.266 20.312 -4.59 1 98.19 453 PHE B CA 1
ATOM 7541 C C . PHE B 1 453 ? 24.875 20.578 -4.02 1 98.19 453 PHE B C 1
ATOM 7543 O O . PHE B 1 453 ? 23.875 20.484 -4.734 1 98.19 453 PHE B O 1
ATOM 7550 N N . ARG B 1 454 ? 24.812 20.953 -2.766 1 97.31 454 ARG B N 1
ATOM 7551 C CA . ARG B 1 454 ? 23.547 21.312 -2.145 1 97.31 454 ARG B CA 1
ATOM 7552 C C . ARG B 1 454 ? 22.953 22.547 -2.803 1 97.31 454 ARG B C 1
ATOM 7554 O O . ARG B 1 454 ? 21.719 22.719 -2.838 1 97.31 454 ARG B O 1
ATOM 7561 N N . TRP B 1 455 ? 23.859 23.406 -3.262 1 97.38 455 TRP B N 1
ATOM 7562 C CA . TRP B 1 455 ? 23.406 24.547 -4.035 1 97.38 455 TRP B CA 1
ATOM 7563 C C . TRP B 1 455 ? 22.516 24.109 -5.199 1 97.38 455 TRP B C 1
ATOM 7565 O O . TRP B 1 455 ? 21.406 24.625 -5.379 1 97.38 455 TRP B O 1
ATOM 7575 N N . TYR B 1 456 ? 22.969 23.156 -5.992 1 98.12 456 TYR B N 1
ATOM 7576 C CA . TYR B 1 456 ? 22.203 22.641 -7.125 1 98.12 456 TYR B CA 1
ATOM 7577 C C . TYR B 1 456 ? 20.922 21.969 -6.656 1 98.12 456 TYR B C 1
ATOM 7579 O O . TYR B 1 456 ? 19.844 22.234 -7.203 1 98.12 456 TYR B O 1
ATOM 7587 N N . LEU B 1 457 ? 21.047 21.094 -5.684 1 97.81 457 LEU B N 1
ATOM 7588 C CA . LEU B 1 457 ? 19.906 20.328 -5.195 1 97.81 457 LEU B CA 1
ATOM 7589 C C . LEU B 1 457 ? 18.828 21.266 -4.648 1 97.81 457 LEU B C 1
ATOM 7591 O O . LEU B 1 457 ? 17.641 21.062 -4.906 1 97.81 457 LEU B O 1
ATOM 7595 N N . GLY B 1 458 ? 19.203 22.266 -3.924 1 95.56 458 GLY B N 1
ATOM 7596 C CA . GLY B 1 458 ? 18.281 23.219 -3.342 1 95.56 458 GLY B CA 1
ATOM 7597 C C . GLY B 1 458 ? 17.609 24.094 -4.375 1 95.56 458 GLY B C 1
ATOM 7598 O O . GLY B 1 458 ? 16.391 24.312 -4.32 1 95.56 458 GLY B O 1
ATOM 7599 N N . LEU B 1 459 ? 18.391 24.594 -5.328 1 97.19 459 LEU B N 1
ATOM 7600 C CA . LEU B 1 459 ? 17.859 25.516 -6.324 1 97.19 459 LEU B CA 1
ATOM 7601 C C . LEU B 1 459 ? 16.922 24.781 -7.289 1 97.19 459 LEU B C 1
ATOM 7603 O O . LEU B 1 459 ? 16.078 25.406 -7.926 1 97.19 459 LEU B O 1
ATOM 7607 N N . SER B 1 460 ? 17.109 23.5 -7.398 1 98.25 460 SER B N 1
ATOM 7608 C CA . SER B 1 460 ? 16.312 22.719 -8.344 1 98.25 460 SER B CA 1
ATOM 7609 C C . SER B 1 460 ? 14.836 22.766 -7.984 1 98.25 460 SER B C 1
ATOM 7611 O O . SER B 1 460 ? 13.977 22.766 -8.875 1 98.25 460 SER B O 1
ATOM 7613 N N . SER B 1 461 ? 14.531 22.766 -6.719 1 97.06 461 SER B N 1
ATOM 7614 C CA . SER B 1 461 ? 13.141 22.922 -6.297 1 97.06 461 SER B CA 1
ATOM 7615 C C . SER B 1 461 ? 12.641 24.344 -6.578 1 97.06 461 SER B C 1
ATOM 7617 O O . SER B 1 461 ? 11.5 24.516 -7.008 1 97.06 461 SER B O 1
ATOM 7619 N N . ARG B 1 462 ? 13.461 25.328 -6.34 1 97.19 462 ARG B N 1
ATOM 7620 C CA . ARG B 1 462 ? 13.102 26.703 -6.609 1 97.19 462 ARG B CA 1
ATOM 7621 C C . ARG B 1 462 ? 12.852 26.922 -8.102 1 97.19 462 ARG B C 1
ATOM 7623 O O . ARG B 1 462 ? 11.906 27.625 -8.484 1 97.19 462 ARG B O 1
ATOM 7630 N N . TRP B 1 463 ? 13.781 26.375 -8.922 1 98.38 463 TRP B N 1
ATOM 7631 C CA . TRP B 1 463 ? 13.625 26.5 -10.367 1 98.38 463 TRP B CA 1
ATOM 7632 C C . TRP B 1 463 ? 12.297 25.906 -10.82 1 98.38 463 TRP B C 1
ATOM 7634 O O . TRP B 1 463 ? 11.648 26.438 -11.727 1 98.38 463 TRP B O 1
ATOM 7644 N N . ALA B 1 464 ? 11.859 24.781 -10.203 1 98.5 464 ALA B N 1
ATOM 7645 C CA . ALA B 1 464 ? 10.586 24.141 -10.539 1 98.5 464 ALA B CA 1
ATOM 7646 C C . ALA B 1 464 ? 9.406 25.016 -10.125 1 98.5 464 ALA B C 1
ATOM 7648 O O . ALA B 1 464 ? 8.406 25.109 -10.844 1 98.5 464 ALA B O 1
ATOM 7649 N N . ILE B 1 465 ? 9.477 25.641 -8.992 1 98.31 465 ILE B N 1
ATOM 7650 C CA . ILE B 1 465 ? 8.406 26.453 -8.422 1 98.31 465 ILE B CA 1
ATOM 7651 C C . ILE B 1 465 ? 8.273 27.75 -9.203 1 98.31 465 ILE B C 1
ATOM 7653 O O . ILE B 1 465 ? 7.16 28.188 -9.516 1 98.31 465 ILE B O 1
ATOM 7657 N N . THR B 1 466 ? 9.43 28.344 -9.586 1 97.81 466 THR B N 1
ATOM 7658 C CA . THR B 1 466 ? 9.406 29.641 -10.281 1 97.81 466 THR B CA 1
ATOM 7659 C C . THR B 1 466 ? 9.211 29.438 -11.781 1 97.81 466 THR B C 1
ATOM 7661 O O . THR B 1 466 ? 8.883 30.391 -12.5 1 97.81 466 THR B O 1
ATOM 7664 N N . GLY B 1 467 ? 9.461 28.25 -12.219 1 98.25 467 GLY B N 1
ATOM 7665 C CA . GLY B 1 467 ? 9.328 27.969 -13.633 1 98.25 467 GLY B CA 1
ATOM 7666 C C . GLY B 1 467 ? 10.469 28.531 -14.469 1 98.25 467 GLY B C 1
ATOM 7667 O O . GLY B 1 467 ? 10.234 29.109 -15.531 1 98.25 467 GLY B O 1
ATOM 7668 N N . GLU B 1 468 ? 11.664 28.406 -13.945 1 97.75 468 GLU B N 1
ATOM 7669 C CA . GLU B 1 468 ? 12.812 28.891 -14.703 1 97.75 468 GLU B CA 1
ATOM 7670 C C . GLU B 1 468 ? 13.023 28.062 -15.969 1 97.75 468 GLU B C 1
ATOM 7672 O O . GLU B 1 468 ? 13.461 26.922 -15.906 1 97.75 468 GLU B O 1
ATOM 7677 N N . PRO B 1 469 ? 12.836 28.688 -17.141 1 97.12 469 PRO B N 1
ATOM 7678 C CA . PRO B 1 469 ? 12.812 27.891 -18.375 1 97.12 469 PRO B CA 1
ATOM 7679 C C . PRO B 1 469 ? 14.172 27.281 -18.703 1 97.12 469 PRO B C 1
ATOM 7681 O O . PRO B 1 469 ? 14.242 26.172 -19.219 1 97.12 469 PRO B O 1
ATOM 7684 N N . SER B 1 470 ? 15.25 27.984 -18.422 1 96.44 470 SER B N 1
ATOM 7685 C CA . SER B 1 470 ? 16.578 27.531 -18.797 1 96.44 470 SER B CA 1
ATOM 7686 C C . SER B 1 470 ? 17.016 26.328 -17.953 1 96.44 470 SER B C 1
ATOM 7688 O O . SER B 1 470 ? 17.969 25.641 -18.281 1 96.44 470 SER B O 1
ATOM 7690 N N . ARG B 1 471 ? 16.234 26.016 -16.906 1 97.75 471 ARG B N 1
ATOM 7691 C CA . ARG B 1 471 ? 16.578 24.938 -15.992 1 97.75 471 ARG B CA 1
ATOM 7692 C C . ARG B 1 471 ? 15.484 23.859 -15.961 1 97.75 471 ARG B C 1
ATOM 7694 O O . ARG B 1 471 ? 15.367 23.125 -14.984 1 97.75 471 ARG B O 1
ATOM 7701 N N . ARG B 1 472 ? 14.75 23.797 -16.922 1 97.31 472 ARG B N 1
ATOM 7702 C CA . ARG B 1 472 ? 13.602 22.906 -16.953 1 97.31 472 ARG B CA 1
ATOM 7703 C C . ARG B 1 472 ? 14.023 21.453 -16.703 1 97.31 472 ARG B C 1
ATOM 7705 O O . ARG B 1 472 ? 13.344 20.719 -15.992 1 97.31 472 ARG B O 1
ATOM 7712 N N . LEU B 1 473 ? 15.109 21.016 -17.219 1 97.69 473 LEU B N 1
ATOM 7713 C CA . LEU B 1 473 ? 15.586 19.641 -17.078 1 97.69 473 LEU B CA 1
ATOM 7714 C C . LEU B 1 473 ? 16.094 19.391 -15.664 1 97.69 473 LEU B C 1
ATOM 7716 O O . LEU B 1 473 ? 16.328 18.234 -15.273 1 97.69 473 LEU B O 1
ATOM 7720 N N . ASP B 1 474 ? 16.203 20.469 -14.867 1 98.38 474 ASP B N 1
ATOM 7721 C CA . ASP B 1 474 ? 16.781 20.344 -13.531 1 98.38 474 ASP B CA 1
ATOM 7722 C C . ASP B 1 474 ? 15.688 20.422 -12.461 1 98.38 474 ASP B C 1
ATOM 7724 O O . ASP B 1 474 ? 15.977 20.391 -11.266 1 98.38 474 ASP B O 1
ATOM 7728 N N . TYR B 1 475 ? 14.445 20.516 -12.875 1 98.69 475 TYR B N 1
ATOM 7729 C CA . TYR B 1 475 ? 13.344 20.672 -11.93 1 98.69 475 TYR B CA 1
ATOM 7730 C C . TYR B 1 475 ? 13.312 19.5 -10.945 1 98.69 475 TYR B C 1
ATOM 7732 O O . TYR B 1 475 ? 13.289 18.328 -11.359 1 98.69 475 TYR B O 1
ATOM 7740 N N . GLN B 1 476 ? 13.43 19.844 -9.664 1 98.56 476 GLN B N 1
ATOM 7741 C CA . GLN B 1 476 ? 13.086 18.891 -8.609 1 98.56 476 GLN B CA 1
ATOM 7742 C C . GLN B 1 476 ? 11.609 19 -8.242 1 98.56 476 GLN B C 1
ATOM 7744 O O . GLN B 1 476 ? 11.172 20.016 -7.699 1 98.56 476 GLN B O 1
ATOM 7749 N N . ILE B 1 477 ? 10.836 18 -8.523 1 98.5 477 ILE B N 1
ATOM 7750 C CA . ILE B 1 477 ? 9.414 17.953 -8.211 1 98.5 477 ILE B CA 1
ATOM 7751 C C . ILE B 1 477 ? 9.117 16.734 -7.324 1 98.5 477 ILE B C 1
ATOM 7753 O O . ILE B 1 477 ? 9.156 15.602 -7.789 1 98.5 477 ILE B O 1
ATOM 7757 N N . TRP B 1 478 ? 8.891 17.031 -6.039 1 97.62 478 TRP B N 1
ATOM 7758 C CA . TRP B 1 478 ? 8.562 15.953 -5.105 1 97.62 478 TRP B CA 1
ATOM 7759 C C . TRP B 1 478 ? 7.25 15.273 -5.492 1 97.62 478 TRP B C 1
ATOM 7761 O O . TRP B 1 478 ? 6.207 15.93 -5.57 1 97.62 478 TRP B O 1
ATOM 7771 N N . CYS B 1 479 ? 7.348 13.992 -5.688 1 95.94 479 CYS B N 1
ATOM 7772 C CA . CYS B 1 479 ? 6.18 13.266 -6.176 1 95.94 479 CYS B CA 1
ATOM 7773 C C . CYS B 1 479 ? 6.32 11.766 -5.922 1 95.94 479 CYS B C 1
ATOM 7775 O O . CYS B 1 479 ? 7.426 11.227 -5.961 1 95.94 479 CYS B O 1
ATOM 7777 N N . GLY B 1 480 ? 5.176 11.102 -5.598 1 95.75 480 GLY B N 1
ATOM 7778 C CA . GLY B 1 480 ? 5.148 9.648 -5.516 1 95.75 480 GLY B CA 1
ATOM 7779 C C . GLY B 1 480 ? 4.32 9.008 -6.609 1 95.75 480 GLY B C 1
ATOM 7780 O O . GLY B 1 480 ? 3.801 9.695 -7.492 1 95.75 480 GLY B O 1
ATOM 7781 N N . PRO B 1 481 ? 4.207 7.66 -6.559 1 95.38 481 PRO B N 1
ATOM 7782 C CA . PRO B 1 481 ? 3.498 6.922 -7.605 1 95.38 481 PRO B CA 1
ATOM 7783 C C . PRO B 1 481 ? 2.01 7.258 -7.664 1 95.38 481 PRO B C 1
ATOM 7785 O O . PRO B 1 481 ? 1.345 6.961 -8.656 1 95.38 481 PRO B O 1
ATOM 7788 N N . ALA B 1 482 ? 1.457 7.883 -6.625 1 97.06 482 ALA B N 1
ATOM 7789 C CA . ALA B 1 482 ? 0.055 8.297 -6.609 1 97.06 482 ALA B CA 1
ATOM 7790 C C . ALA B 1 482 ? -0.268 9.18 -7.809 1 97.06 482 ALA B C 1
ATOM 7792 O O . ALA B 1 482 ? -1.378 9.133 -8.344 1 97.06 482 ALA B O 1
ATOM 7793 N N . MET B 1 483 ? 0.692 10.031 -8.219 1 98.12 483 MET B N 1
ATOM 7794 C CA . MET B 1 483 ? 0.475 10.914 -9.359 1 98.12 483 MET B CA 1
ATOM 7795 C C . MET B 1 483 ? 0.284 10.117 -10.648 1 98.12 483 MET B C 1
ATOM 7797 O O . MET B 1 483 ? -0.598 10.422 -11.445 1 98.12 483 MET B O 1
ATOM 7801 N N . GLY B 1 484 ? 1.185 9.125 -10.82 1 97.62 484 GLY B N 1
ATOM 7802 C CA . GLY B 1 484 ? 1.021 8.266 -11.984 1 97.62 484 GLY B CA 1
ATOM 7803 C C . GLY B 1 484 ? -0.305 7.531 -12 1 97.62 484 GLY B C 1
ATOM 7804 O O . GLY B 1 484 ? -0.955 7.438 -13.047 1 97.62 484 GLY B O 1
ATOM 7805 N N . ALA B 1 485 ? -0.716 6.984 -10.875 1 97.88 485 ALA B N 1
ATOM 7806 C CA . ALA B 1 485 ? -2.01 6.312 -10.758 1 97.88 485 ALA B CA 1
ATOM 7807 C C . ALA B 1 485 ? -3.154 7.273 -11.07 1 97.88 485 ALA B C 1
ATOM 7809 O O . ALA B 1 485 ? -4.113 6.906 -11.75 1 97.88 485 ALA B O 1
ATOM 7810 N N . PHE B 1 486 ? -3.096 8.484 -10.539 1 98.69 486 PHE B N 1
ATOM 7811 C CA . PHE B 1 486 ? -4.094 9.516 -10.789 1 98.69 486 PHE B CA 1
ATOM 7812 C C . PHE B 1 486 ? -4.215 9.805 -12.281 1 98.69 486 PHE B C 1
ATOM 7814 O O . PHE B 1 486 ? -5.324 9.898 -12.812 1 98.69 486 PHE B O 1
ATOM 7821 N N . ASN B 1 487 ? -3.053 10 -12.906 1 98.69 487 ASN B N 1
ATOM 7822 C CA . ASN B 1 487 ? -3.057 10.32 -14.328 1 98.69 487 ASN B CA 1
ATOM 7823 C C . ASN B 1 487 ? -3.68 9.195 -15.156 1 98.69 487 ASN B C 1
ATOM 7825 O O . ASN B 1 487 ? -4.434 9.461 -16.094 1 98.69 487 ASN B O 1
ATOM 7829 N N . ASP B 1 488 ? -3.285 7.996 -14.836 1 97.94 488 ASP B N 1
ATOM 7830 C CA . ASP B 1 488 ? -3.902 6.867 -15.523 1 97.94 488 ASP B CA 1
ATOM 7831 C C . ASP B 1 488 ? -5.418 6.875 -15.336 1 97.94 488 ASP B C 1
ATOM 7833 O O . ASP B 1 488 ? -6.164 6.664 -16.297 1 97.94 488 ASP B O 1
ATOM 7837 N N . TRP B 1 489 ? -5.898 7.141 -14.117 1 98.12 489 TRP B N 1
ATOM 7838 C CA . TRP B 1 489 ? -7.32 7.176 -13.781 1 98.12 489 TRP B CA 1
ATOM 7839 C C . TRP B 1 489 ? -8.016 8.32 -14.5 1 98.12 489 TRP B C 1
ATOM 7841 O O . TRP B 1 489 ? -9.156 8.18 -14.961 1 98.12 489 TRP B O 1
ATOM 7851 N N . ALA B 1 490 ? -7.355 9.414 -14.594 1 98.31 490 ALA B N 1
ATOM 7852 C CA . ALA B 1 490 ? -7.949 10.633 -15.125 1 98.31 490 ALA B CA 1
ATOM 7853 C C . ALA B 1 490 ? -7.957 10.617 -16.656 1 98.31 490 ALA B C 1
ATOM 7855 O O . ALA B 1 490 ? -8.617 11.445 -17.281 1 98.31 490 ALA B O 1
ATOM 7856 N N . LYS B 1 491 ? -7.223 9.719 -17.25 1 97.31 491 LYS B N 1
ATOM 7857 C CA . LYS B 1 491 ? -7.051 9.688 -18.703 1 97.31 491 LYS B CA 1
ATOM 7858 C C . LYS B 1 491 ? -8.398 9.633 -19.422 1 97.31 491 LYS B C 1
ATOM 7860 O O . LYS B 1 491 ? -9.266 8.828 -19.062 1 97.31 491 LYS B O 1
ATOM 7865 N N . GLY B 1 492 ? -8.594 10.461 -20.359 1 96.69 492 GLY B N 1
ATOM 7866 C CA . GLY B 1 492 ? -9.82 10.5 -21.156 1 96.69 492 GLY B CA 1
ATOM 7867 C C . GLY B 1 492 ? -10.93 11.281 -20.484 1 96.69 492 GLY B C 1
ATOM 7868 O O . GLY B 1 492 ? -12 11.477 -21.062 1 96.69 492 GLY B O 1
ATOM 7869 N N . SER B 1 493 ? -10.773 11.797 -19.312 1 97.94 493 SER B N 1
ATOM 7870 C CA . SER B 1 493 ? -11.781 12.57 -18.578 1 97.94 493 SER B CA 1
ATOM 7871 C C . SER B 1 493 ? -11.438 14.055 -18.578 1 97.94 493 SER B C 1
ATOM 7873 O O . SER B 1 493 ? -10.445 14.477 -19.188 1 97.94 493 SER B O 1
ATOM 7875 N N . PHE B 1 494 ? -12.258 14.875 -17.859 1 97.69 494 PHE B N 1
ATOM 7876 C CA . PHE B 1 494 ? -12.039 16.312 -17.797 1 97.69 494 PHE B CA 1
ATOM 7877 C C . PHE B 1 494 ? -10.82 16.641 -16.938 1 97.69 494 PHE B C 1
ATOM 7879 O O . PHE B 1 494 ? -10.227 17.703 -17.062 1 97.69 494 PHE B O 1
ATOM 7886 N N . LEU B 1 495 ? -10.344 15.703 -16.047 1 98.38 495 LEU B N 1
ATOM 7887 C CA . LEU B 1 495 ? -9.219 15.93 -15.141 1 98.38 495 LEU B CA 1
ATOM 7888 C C . LEU B 1 495 ? -7.902 15.578 -15.82 1 98.38 495 LEU B C 1
ATOM 7890 O O . LEU B 1 495 ? -6.836 15.672 -15.211 1 98.38 495 LEU B O 1
ATOM 7894 N N . GLU B 1 496 ? -7.969 15.078 -17.094 1 98.19 496 GLU B N 1
ATOM 7895 C CA . GLU B 1 496 ? -6.738 14.727 -17.781 1 98.19 496 GLU B CA 1
ATOM 7896 C C . GLU B 1 496 ? -5.867 15.953 -18.031 1 98.19 496 GLU B C 1
ATOM 7898 O O . GLU B 1 496 ? -4.648 15.906 -17.844 1 98.19 496 GLU B O 1
ATOM 7903 N N . LYS B 1 497 ? -6.5 17.109 -18.359 1 96.69 497 LYS B N 1
ATOM 7904 C CA . LYS B 1 497 ? -5.777 18.328 -18.688 1 96.69 497 LYS B CA 1
ATOM 7905 C C . LYS B 1 497 ? -5.355 19.078 -17.438 1 96.69 497 LYS B C 1
ATOM 7907 O O . LYS B 1 497 ? -6.172 19.312 -16.531 1 96.69 497 LYS B O 1
ATOM 7912 N N . PRO B 1 498 ? -4.156 19.484 -17.375 1 96.5 498 PRO B N 1
ATOM 7913 C CA . PRO B 1 498 ? -3.67 20.188 -16.188 1 96.5 498 PRO B CA 1
ATOM 7914 C C . PRO B 1 498 ? -4.512 21.406 -15.828 1 96.5 498 PRO B C 1
ATOM 7916 O O . PRO B 1 498 ? -4.711 21.703 -14.641 1 96.5 498 PRO B O 1
ATOM 7919 N N . GLU B 1 499 ? -5.031 22.094 -16.797 1 96.19 499 GLU B N 1
ATOM 7920 C CA . GLU B 1 499 ? -5.754 23.344 -16.578 1 96.19 499 GLU B CA 1
ATOM 7921 C C . GLU B 1 499 ? -7.098 23.094 -15.898 1 96.19 499 GLU B C 1
ATOM 7923 O O . GLU B 1 499 ? -7.695 24.016 -15.344 1 96.19 499 GLU B O 1
ATOM 7928 N N . ALA B 1 500 ? -7.566 21.859 -15.984 1 96.88 500 ALA B N 1
ATOM 7929 C CA . ALA B 1 500 ? -8.875 21.531 -15.414 1 96.88 500 ALA B CA 1
ATOM 7930 C C . ALA B 1 500 ? -8.727 21 -13.992 1 96.88 500 ALA B C 1
ATOM 7932 O O . ALA B 1 500 ? -9.727 20.828 -13.281 1 96.88 500 ALA B O 1
ATOM 7933 N N . ARG B 1 501 ? -7.539 20.828 -13.578 1 98.62 501 ARG B N 1
ATOM 7934 C CA . ARG B 1 501 ? -7.301 20.234 -12.266 1 98.62 501 ARG B CA 1
ATOM 7935 C C . ARG B 1 501 ? -7.355 21.297 -11.172 1 98.62 501 ARG B C 1
ATOM 7937 O O . ARG B 1 501 ? -6.484 22.172 -11.094 1 98.62 501 ARG B O 1
ATOM 7944 N N . THR B 1 502 ? -8.367 21.266 -10.383 1 98.69 502 THR B N 1
ATOM 7945 C CA . THR B 1 502 ? -8.422 22.047 -9.148 1 98.69 502 THR B CA 1
ATOM 7946 C C . THR B 1 502 ? -8.352 21.125 -7.926 1 98.69 502 THR B C 1
ATOM 7948 O O . THR B 1 502 ? -8.758 19.969 -7.996 1 98.69 502 THR B O 1
ATOM 7951 N N . ALA B 1 503 ? -7.848 21.641 -6.812 1 98.62 503 ALA B N 1
ATOM 7952 C CA . ALA B 1 503 ? -7.738 20.859 -5.59 1 98.62 503 ALA B CA 1
ATOM 7953 C C . ALA B 1 503 ? -9.094 20.297 -5.168 1 98.62 503 ALA B C 1
ATOM 7955 O O . ALA B 1 503 ? -9.203 19.141 -4.75 1 98.62 503 ALA B O 1
ATOM 7956 N N . VAL B 1 504 ? -10.141 21.094 -5.355 1 98.75 504 VAL B N 1
ATOM 7957 C CA . VAL B 1 504 ? -11.484 20.703 -4.906 1 98.75 504 VAL B CA 1
ATOM 7958 C C . VAL B 1 504 ? -12.039 19.609 -5.812 1 98.75 504 VAL B C 1
ATOM 7960 O O . VAL B 1 504 ? -12.633 18.641 -5.332 1 98.75 504 VAL B O 1
ATOM 7963 N N . GLN B 1 505 ? -11.906 19.75 -7.141 1 98.75 505 GLN B N 1
ATOM 7964 C CA . GLN B 1 505 ? -12.398 18.719 -8.055 1 98.75 505 GLN B CA 1
ATOM 7965 C C . GLN B 1 505 ? -11.648 17.406 -7.863 1 98.75 505 GLN B C 1
ATOM 7967 O O . GLN B 1 505 ? -12.242 16.328 -7.941 1 98.75 505 GLN B O 1
ATOM 7972 N N . ILE B 1 506 ? -10.344 17.5 -7.645 1 98.88 506 ILE B N 1
ATOM 7973 C CA . ILE B 1 506 ? -9.578 16.297 -7.348 1 98.88 506 ILE B CA 1
ATOM 7974 C C . ILE B 1 506 ? -10.156 15.609 -6.113 1 98.88 506 ILE B C 1
ATOM 7976 O O . ILE B 1 506 ? -10.484 14.43 -6.156 1 98.88 506 ILE B O 1
ATOM 7980 N N . ALA B 1 507 ? -10.328 16.359 -5.059 1 98.88 507 ALA B N 1
ATOM 7981 C CA . ALA B 1 507 ? -10.812 15.82 -3.787 1 98.88 507 ALA B CA 1
ATOM 7982 C C . ALA B 1 507 ? -12.219 15.234 -3.938 1 98.88 507 ALA B C 1
ATOM 7984 O O . ALA B 1 507 ? -12.469 14.102 -3.51 1 98.88 507 ALA B O 1
ATOM 7985 N N . ARG B 1 508 ? -13.125 15.992 -4.555 1 98.69 508 ARG B N 1
ATOM 7986 C CA . ARG B 1 508 ? -14.508 15.555 -4.684 1 98.69 508 ARG B CA 1
ATOM 7987 C C . ARG B 1 508 ? -14.609 14.281 -5.52 1 98.69 508 ARG B C 1
ATOM 7989 O O . ARG B 1 508 ? -15.383 13.383 -5.195 1 98.69 508 ARG B O 1
ATOM 7996 N N . ASN B 1 509 ? -13.891 14.211 -6.598 1 98.81 509 ASN B N 1
ATOM 7997 C CA . ASN B 1 509 ? -13.945 13.023 -7.449 1 98.81 509 ASN B CA 1
ATOM 7998 C C . ASN B 1 509 ? -13.328 11.812 -6.766 1 98.81 509 ASN B C 1
ATOM 8000 O O . ASN B 1 509 ? -13.828 10.695 -6.914 1 98.81 509 ASN B O 1
ATOM 8004 N N . LEU B 1 510 ? -12.234 12.016 -6.039 1 98.81 510 LEU B N 1
ATOM 8005 C CA . LEU B 1 510 ? -11.672 10.914 -5.262 1 98.81 510 LEU B CA 1
ATOM 8006 C C . LEU B 1 510 ? -12.688 10.406 -4.238 1 98.81 510 LEU B C 1
ATOM 8008 O O . LEU B 1 510 ? -12.883 9.195 -4.105 1 98.81 510 LEU B O 1
ATOM 8012 N N . LEU B 1 511 ? -13.367 11.312 -3.57 1 98.75 511 LEU B N 1
ATOM 8013 C CA . LEU B 1 511 ? -14.297 10.953 -2.508 1 98.75 511 LEU B CA 1
ATOM 8014 C C . LEU B 1 511 ? -15.555 10.312 -3.084 1 98.75 511 LEU B C 1
ATOM 8016 O O . LEU B 1 511 ? -16.016 9.281 -2.584 1 98.75 511 LEU B O 1
ATOM 8020 N N . GLU B 1 512 ? -16.109 10.945 -4.125 1 98.44 512 GLU B N 1
ATOM 8021 C CA . GLU B 1 512 ? -17.297 10.375 -4.766 1 98.44 512 GLU B CA 1
ATOM 8022 C C . GLU B 1 512 ? -17.016 8.977 -5.305 1 98.44 512 GLU B C 1
ATOM 8024 O O . GLU B 1 512 ? -17.812 8.062 -5.113 1 98.44 512 GLU B O 1
ATOM 8029 N N . GLY B 1 513 ? -15.922 8.867 -6.016 1 98.69 513 GLY B N 1
ATOM 8030 C CA . GLY B 1 513 ? -15.531 7.559 -6.512 1 98.69 513 GLY B CA 1
ATOM 8031 C C . GLY B 1 513 ? -15.305 6.543 -5.406 1 98.69 513 GLY B C 1
ATOM 8032 O O . GLY B 1 513 ? -15.641 5.367 -5.555 1 98.69 513 GLY B O 1
ATOM 8033 N N . ALA B 1 514 ? -14.68 6.977 -4.297 1 98.81 514 ALA B N 1
ATOM 8034 C CA . ALA B 1 514 ? -14.469 6.078 -3.166 1 98.81 514 ALA B CA 1
ATOM 8035 C C . ALA B 1 514 ? -15.797 5.562 -2.617 1 98.81 514 ALA B C 1
ATOM 8037 O O . ALA B 1 514 ? -15.891 4.41 -2.193 1 98.81 514 ALA B O 1
ATOM 8038 N N . ALA B 1 515 ? -16.812 6.418 -2.57 1 98.44 515 ALA B N 1
ATOM 8039 C CA . ALA B 1 515 ? -18.141 5.984 -2.145 1 98.44 515 ALA B CA 1
ATOM 8040 C C . ALA B 1 515 ? -18.688 4.902 -3.068 1 98.44 515 ALA B C 1
ATOM 8042 O O . ALA B 1 515 ? -19.234 3.9 -2.605 1 98.44 515 ALA B O 1
ATOM 8043 N N . VAL B 1 516 ? -18.5 5.059 -4.352 1 98.56 516 VAL B N 1
ATOM 8044 C CA . VAL B 1 516 ? -18.969 4.098 -5.344 1 98.56 516 VAL B CA 1
ATOM 8045 C C . VAL B 1 516 ? -18.25 2.766 -5.156 1 98.56 516 VAL B C 1
ATOM 8047 O O . VAL B 1 516 ? -18.875 1.706 -5.125 1 98.56 516 VAL B O 1
ATOM 8050 N N . VAL B 1 517 ? -16.938 2.844 -5.02 1 98.62 517 VAL B N 1
ATOM 8051 C CA . VAL B 1 517 ? -16.141 1.646 -4.828 1 98.62 517 VAL B CA 1
ATOM 8052 C C . VAL B 1 517 ? -16.547 0.938 -3.541 1 98.62 517 VAL B C 1
ATOM 8054 O O . VAL B 1 517 ? -16.641 -0.291 -3.504 1 98.62 517 VAL B O 1
ATOM 8057 N N . THR B 1 518 ? -16.766 1.723 -2.498 1 98.62 518 THR B N 1
ATOM 8058 C CA . THR B 1 518 ? -17.203 1.17 -1.219 1 98.62 518 THR B CA 1
ATOM 8059 C C . THR B 1 518 ? -18.547 0.469 -1.359 1 98.62 518 THR B C 1
ATOM 8061 O O . THR B 1 518 ? -18.75 -0.627 -0.831 1 98.62 518 THR B O 1
ATOM 8064 N N . ARG B 1 519 ? -19.5 1.058 -2.104 1 98.19 519 ARG B N 1
ATOM 8065 C CA . ARG B 1 519 ? -20.797 0.445 -2.359 1 98.19 519 ARG B CA 1
ATOM 8066 C C . ARG B 1 519 ? -20.641 -0.876 -3.105 1 98.19 519 ARG B C 1
ATOM 8068 O O . ARG B 1 519 ? -21.297 -1.863 -2.771 1 98.19 519 ARG B O 1
ATOM 8075 N N . ALA B 1 520 ? -19.797 -0.865 -4.102 1 98.19 520 ALA B N 1
ATOM 8076 C CA . ALA B 1 520 ? -19.547 -2.092 -4.852 1 98.19 520 ALA B CA 1
ATOM 8077 C C . ALA B 1 520 ? -19.062 -3.207 -3.93 1 98.19 520 ALA B C 1
ATOM 8079 O O . ALA B 1 520 ? -19.547 -4.336 -4 1 98.19 520 ALA B O 1
ATOM 8080 N N . GLN B 1 521 ? -18.109 -2.889 -3.053 1 98.31 521 GLN B N 1
ATOM 8081 C CA . GLN B 1 521 ? -17.578 -3.885 -2.123 1 98.31 521 GLN B CA 1
ATOM 8082 C C . GLN B 1 521 ? -18.656 -4.336 -1.138 1 98.31 521 GLN B C 1
ATOM 8084 O O . GLN B 1 521 ? -18.719 -5.516 -0.79 1 98.31 521 GLN B O 1
ATOM 8089 N N . GLN B 1 522 ? -19.469 -3.391 -0.662 1 97.44 522 GLN B N 1
ATOM 8090 C CA . GLN B 1 522 ? -20.547 -3.75 0.26 1 97.44 522 GLN B CA 1
ATOM 8091 C C . GLN B 1 522 ? -21.484 -4.781 -0.361 1 97.44 522 GLN B C 1
ATOM 8093 O O . GLN B 1 522 ? -21.781 -5.809 0.255 1 97.44 522 GLN B O 1
ATOM 8098 N N . LEU B 1 523 ? -21.906 -4.559 -1.536 1 96.81 523 LEU B N 1
ATOM 8099 C CA . LEU B 1 523 ? -22.812 -5.469 -2.215 1 96.81 523 LEU B CA 1
ATOM 8100 C C . LEU B 1 523 ? -22.156 -6.816 -2.475 1 96.81 523 LEU B C 1
ATOM 8102 O O . LEU B 1 523 ? -22.781 -7.863 -2.312 1 96.81 523 LEU B O 1
ATOM 8106 N N . ARG B 1 524 ? -20.922 -6.762 -2.865 1 96.5 524 ARG B N 1
ATOM 8107 C CA . ARG B 1 524 ? -20.188 -8 -3.115 1 96.5 524 ARG B CA 1
ATOM 8108 C C . ARG B 1 524 ? -20.141 -8.875 -1.865 1 96.5 524 ARG B C 1
ATOM 8110 O O . ARG B 1 524 ? -20.281 -10.094 -1.951 1 96.5 524 ARG B O 1
ATOM 8117 N N . THR B 1 525 ? -19.922 -8.281 -0.695 1 95.94 525 THR B N 1
ATOM 8118 C CA . THR B 1 525 ? -19.766 -9.039 0.544 1 95.94 525 THR B CA 1
ATOM 8119 C C . THR B 1 525 ? -21.078 -9.734 0.913 1 95.94 525 THR B C 1
ATOM 8121 O O . THR B 1 525 ? -21.094 -10.609 1.782 1 95.94 525 THR B O 1
ATOM 8124 N N . TYR B 1 526 ? -22.156 -9.422 0.241 1 93.25 526 TYR B N 1
ATOM 8125 C CA . TYR B 1 526 ? -23.453 -10.062 0.515 1 93.25 526 TYR B CA 1
ATOM 8126 C C . TYR B 1 526 ? -23.797 -11.07 -0.57 1 93.25 526 TYR B C 1
ATOM 8128 O O . TYR B 1 526 ? -24.938 -11.523 -0.66 1 93.25 526 TYR B O 1
ATOM 8136 N N . GLY B 1 527 ? -22.891 -11.297 -1.439 1 91.75 527 GLY B N 1
ATOM 8137 C CA . GLY B 1 527 ? -23.047 -12.344 -2.438 1 91.75 527 GLY B CA 1
ATOM 8138 C C . GLY B 1 527 ? -23.594 -11.836 -3.756 1 91.75 527 GLY B C 1
ATOM 8139 O O . GLY B 1 527 ? -23.781 -12.617 -4.695 1 91.75 527 GLY B O 1
ATOM 8140 N N . VAL B 1 528 ? -23.922 -10.492 -3.824 1 94.5 528 VAL B N 1
ATOM 8141 C CA . VAL B 1 528 ? -24.359 -9.93 -5.102 1 94.5 528 VAL B CA 1
ATOM 8142 C C . VAL B 1 528 ? -23.25 -10.102 -6.141 1 94.5 528 VAL B C 1
ATOM 8144 O O . VAL B 1 528 ? -22.062 -9.891 -5.844 1 94.5 528 VAL B O 1
ATOM 8147 N N . PRO B 1 529 ? -23.609 -10.594 -7.32 1 93.44 529 PRO B N 1
ATOM 8148 C CA . PRO B 1 529 ? -22.594 -10.758 -8.359 1 93.44 529 PRO B CA 1
ATOM 8149 C C . PRO B 1 529 ? -22.156 -9.43 -8.977 1 93.44 529 PRO B C 1
ATOM 8151 O O . PRO B 1 529 ? -22.422 -9.18 -10.156 1 93.44 529 PRO B O 1
ATOM 8154 N N . VAL B 1 530 ? -21.438 -8.656 -8.258 1 95.44 530 VAL B N 1
ATOM 8155 C CA . VAL B 1 530 ? -20.984 -7.336 -8.688 1 95.44 530 VAL B CA 1
ATOM 8156 C C . VAL B 1 530 ? -19.859 -7.484 -9.719 1 95.44 530 VAL B C 1
ATOM 8158 O O . VAL B 1 530 ? -18.828 -8.102 -9.438 1 95.44 530 VAL B O 1
ATOM 8161 N N . PRO B 1 531 ? -20.109 -6.969 -10.875 1 92.69 531 PRO B N 1
ATOM 8162 C CA . PRO B 1 531 ? -19.016 -7.051 -11.852 1 92.69 531 PRO B CA 1
ATOM 8163 C C . PRO B 1 531 ? -17.812 -6.191 -11.469 1 92.69 531 PRO B C 1
ATOM 8165 O O . PRO B 1 531 ? -17.969 -5.18 -10.781 1 92.69 531 PRO B O 1
ATOM 8168 N N . THR B 1 532 ? -16.688 -6.562 -11.93 1 88.5 532 THR B N 1
ATOM 8169 C CA . THR B 1 532 ? -15.438 -5.887 -11.57 1 88.5 532 THR B CA 1
ATOM 8170 C C . THR B 1 532 ? -15.469 -4.43 -12.016 1 88.5 532 THR B C 1
ATOM 8172 O O . THR B 1 532 ? -14.867 -3.566 -11.375 1 88.5 532 THR B O 1
ATOM 8175 N N . ALA B 1 533 ? -16.156 -4.16 -13.094 1 90.88 533 ALA B N 1
ATOM 8176 C CA . ALA B 1 533 ? -16.234 -2.805 -13.633 1 90.88 533 ALA B CA 1
ATOM 8177 C C . ALA B 1 533 ? -16.922 -1.862 -12.648 1 90.88 533 ALA B C 1
ATOM 8179 O O . ALA B 1 533 ? -16.766 -0.643 -12.734 1 90.88 533 ALA B O 1
ATOM 8180 N N . ALA B 1 534 ? -17.719 -2.447 -11.727 1 95.31 534 ALA B N 1
ATOM 8181 C CA . ALA B 1 534 ? -18.438 -1.64 -10.75 1 95.31 534 ALA B CA 1
ATOM 8182 C C . ALA B 1 534 ? -17.469 -0.938 -9.797 1 95.31 534 ALA B C 1
ATOM 8184 O O . ALA B 1 534 ? -17.844 0.034 -9.133 1 95.31 534 ALA B O 1
ATOM 8185 N N . PHE B 1 535 ? -16.219 -1.397 -9.734 1 96.31 535 PHE B N 1
ATOM 8186 C CA . PHE B 1 535 ? -15.227 -0.831 -8.828 1 96.31 535 PHE B CA 1
ATOM 8187 C C . PHE B 1 535 ? -14.492 0.33 -9.492 1 96.31 535 PHE B C 1
ATOM 8189 O O . PHE B 1 535 ? -13.484 0.811 -8.969 1 96.31 535 PHE B O 1
ATOM 8196 N N . ARG B 1 536 ? -14.992 0.811 -10.586 1 93.75 536 ARG B N 1
ATOM 8197 C CA . ARG B 1 536 ? -14.391 1.947 -11.281 1 93.75 536 ARG B CA 1
ATOM 8198 C C . ARG B 1 536 ? -15.344 3.135 -11.305 1 93.75 536 ARG B C 1
ATOM 8200 O O . ARG B 1 536 ? -16.547 2.963 -11.484 1 93.75 536 ARG B O 1
ATOM 8207 N N . PHE B 1 537 ? -14.805 4.277 -11.102 1 97.25 537 PHE B N 1
ATOM 8208 C CA . PHE B 1 537 ? -15.508 5.551 -11.18 1 97.25 537 PHE B CA 1
ATOM 8209 C C . PHE B 1 537 ? -14.828 6.488 -12.172 1 97.25 537 PHE B C 1
ATOM 8211 O O . PHE B 1 537 ? -13.617 6.707 -12.094 1 97.25 537 PHE B O 1
ATOM 8218 N N . ALA B 1 538 ? -15.562 6.961 -13.125 1 97.06 538 ALA B N 1
ATOM 8219 C CA . ALA B 1 538 ? -15.008 7.914 -14.086 1 97.06 538 ALA B CA 1
ATOM 8220 C C . ALA B 1 538 ? -15.117 9.344 -13.562 1 97.06 538 ALA B C 1
ATOM 8222 O O . ALA B 1 538 ? -16.188 9.773 -13.141 1 97.06 538 ALA B O 1
ATOM 8223 N N . PRO B 1 539 ? -13.961 10.047 -13.633 1 98.12 539 PRO B N 1
ATOM 8224 C CA . PRO B 1 539 ? -14.031 11.438 -13.188 1 98.12 539 PRO B CA 1
ATOM 8225 C C . PRO B 1 539 ? -15.086 12.25 -13.945 1 98.12 539 PRO B C 1
ATOM 8227 O O . PRO B 1 539 ? -15.258 12.07 -15.148 1 98.12 539 PRO B O 1
ATOM 8230 N N . ARG B 1 540 ? -15.742 13.094 -13.25 1 97.81 540 ARG B N 1
ATOM 8231 C CA . ARG B 1 540 ? -16.734 14.016 -13.812 1 97.81 540 ARG B CA 1
ATOM 8232 C C . ARG B 1 540 ? -16.844 15.273 -12.961 1 97.81 540 ARG B C 1
ATOM 8234 O O . ARG B 1 540 ? -16.516 15.258 -11.773 1 97.81 540 ARG B O 1
ATOM 8241 N N . PRO B 1 541 ? -17.219 16.406 -13.531 1 97.69 541 PRO B N 1
ATOM 8242 C CA . PRO B 1 541 ? -17.391 17.609 -12.711 1 97.69 541 PRO B CA 1
ATOM 8243 C C . PRO B 1 541 ? -18.406 17.406 -11.586 1 97.69 541 PRO B C 1
ATOM 8245 O O . PRO B 1 541 ? -19.5 16.844 -11.82 1 97.69 541 PRO B O 1
ATOM 8248 N N . LEU B 1 542 ? -18.031 17.797 -10.414 1 97 542 LEU B N 1
ATOM 8249 C CA . LEU B 1 542 ? -18.891 17.641 -9.25 1 97 542 LEU B CA 1
ATOM 8250 C C . LEU B 1 542 ? -19.078 18.969 -8.516 1 97 542 LEU B C 1
ATOM 8252 O O . LEU B 1 542 ? -18.156 19.781 -8.461 1 97 542 LEU B O 1
ATOM 8256 N N . GLU B 1 543 ? -20.297 19.156 -7.934 1 91 543 GLU B N 1
ATOM 8257 C CA . GLU B 1 543 ? -20.609 20.375 -7.18 1 91 543 GLU B CA 1
ATOM 8258 C C . GLU B 1 543 ? -20.531 20.109 -5.676 1 91 543 GLU B C 1
ATOM 8260 O O . GLU B 1 543 ? -20.812 19 -5.215 1 91 543 GLU B O 1
#

Foldseek 3Di:
DPLDFDFPAFWDFDDPDDWDQDQVSQLVVLLQQQAKKWWKAFPPPRGITIGRGTDGDHDDAVVVHGRIGTRDIDGRFALQPLFAVVCCVVQLARHQEEAEQAAPQQVPLLQQLVQQVNRHEYEHHHHPPAPVVLLVRLVVNCVRPVVDSNRGYAYEQEDDPPCVVRSQSNLVSCVVSQGAEYEYPPDQADDLSLLLSFLAPWDADPVRDIDTRHAYAYEDAALNSLLQQLAQDDLVSLVVCVVVVSHDPRSSVVSNQGGSHLHYEHAAAFFWFHPNHDCLPRVVVNVVSNVVSCVVSVHPDHRFYAYEHLQQALLSLLVRSVSRHNHYYYYFQQSLAPSTLFDPLLSQQLLPAALPQKDWFAALVCNVVRGTGIFGRPQACQRVLRVVLSVCLVVDQALVRDDPVRQVCNQVPQVVHHLVVLLVVLCVVCVPVPNVLVVVCVVGRSSSSSSSSSSLNVVLCVCRSVVVPVRSNNHTGGHHSSSNVNSVQQPPHQCSDSHSHHSSLSRVQSSSLNSSLNSLVVCVVSVNPHDPCSNHDHRDDDD/DPPDFDFPAAWDFDDDDDWDQDQVSQLVVLLQQQAKKWWKAFPVPRGITIGRGTDGDDDDDPPPDRGITTRDIDGRFALQPLFAVVCCVVQLARHQEEAEQFAPQQCPLLQQLVQQVNRHEYEHHHHPPDPVVLLVRLVVNCVRPVVDSNRGYAYEQEDDPPCVVRSQSNLVSCVVSQGAEYEYPPDQEDDLSLLLSFLAPWDADPVRDIDTRHAYAYEDAALNSLLQQLAQDDPVSLVVCVVVVSHDPVSSVVSNQGGSHLHYEHAAAFFWFHPNHDCLPRVVVNVVSNVVSCVVSVHPDHRFYAYEHLQQALLSLLVRSVSRHNHYYYYFQQSLAPSTLFDPLLSQQLLPAALPQKAWFAALVCNVVRGTGIFGRPQACQRVLRVVLSVCLVVDQALVRDDPVRQVCNQVPQVVHHLVVLLVVLCVVCVPVPNVLVVVCVVGRSSSSSSSSSSLNVVLCVCRSVVVPVRRNNHTGGHHSSSNVNSVQQPPHQCSDSHSHHSSLSRVQSSSLNSSLNSLVVCVVSVNPHDPCSNHDHRDDDD

Sequence (1086 aa):
MATDLQPIGLWSSQGASAPAYSASDIEAACHRVREPVHVVRDAKSGKLGVAFAGEPRAGKTVNGAPSELWMATLPALYPEWLGDRSFQEVHGVRFPYCTGAMANGIATTRLVIAMARARMLGFFGAAGLEKPRVEAAVDELVRELGGSPELAWGVNLIHSPQEPELEAAVADLLIQRGVRRVEASAFMALTPAIVRYAVVGLRERPDGTIERRHHVFAKISRPEVARPFLMPAPQAILDALLSRGLITSDEARLARRVPIAEDVTVESDSGGHTDNRPLGAVFPIIMALRDEIAREQGYTRPIRVGAAGGLGTPSSVASAFALGASYVLTGSVNQAAIESGLSEAGRVMLAQAGLADVIMAPAADMFEMGVKVQVLRRGTMFGTRGLRLYEVYHSNDSLESLAPAARAKLEKEVLGTSVDEVWAATQSFWRERDPRELEKAAANPKHKMALCFRWYLGLSSRWAITGEPSRRLDYQIWCGPAMGAFNDWAKGSFLEKPEARTAVQIARNLLEGAAVVTRAQQLRTYGVPVPTAAFRFAPRPLEMATDLQPIGLWSSQGASAPAYSASDIEAACHRVREPVHVVRDAKSGKLGVAFAGEPRAGKTVNGAPSELWMATLPALYPEWLGDRSFQEVHGVRFPYCTGAMANGIATTRLVIAMARARMLGFFGAAGLEKPRVEAAVDELVRELGGSPELAWGVNLIHSPQEPELEAAVADLLIQRGVRRVEASAFMALTPAIVRYAVVGLRERPDGTIERRHHVFAKISRPEVARPFLMPAPQAILDALLSRGLITSDEARLARRVPIAEDVTVESDSGGHTDNRPLGAVFPIIMALRDEIAREQGYTRPIRVGAAGGLGTPSSVASAFALGASYVLTGSVNQAAIESGLSEAGRVMLAQAGLADVIMAPAADMFEMGVKVQVLRRGTMFGTRGLRLYEVYHSNDSLESLAPAARAKLEKEVLGTSVDEVWAATQSFWRERDPRELEKAAANPKHKMALCFRWYLGLSSRWAITGEPSRRLDYQIWCGPAMGAFNDWAKGSFLEKPEARTAVQIARNLLEGAAVVTRAQQLRTYGVPVPTAAFRFAPRPLE

Organism: NCBI:txid927083

InterPro domains:
  IPR013785 Aldolase-type TIM barrel [G3DSA:3.20.20.70] (85-238)
  IPR013785 Aldolase-type TIM barrel [G3DSA:3.20.20.70] (248-432)
  IPR014179 PfaD-like, TIM-barrel domain [TIGR02814] (78-520)
  IPR014179 PfaD-like, TIM-barrel domain [cd04742] (82-501)
  IPR049489 [Acyl-carrier-protein] S-malonyltransferase-like, inserted helical domain [PF21607] (397-475)

Nearest PDB structures (foldseek):
  6lkc-assembly1_B  TM=9.411E-01  e=1.076E-63  Shewanella piezotolerans WP3
  4yx6-assembly1_A  TM=9.592E-01  e=2.944E-61  Shewanella oneidensis
  6lkc-assembly1_A  TM=9.584E-01  e=1.617E-61  Shewanella piezotolerans WP3
  4yx6-assembly1_B  TM=9.478E-01  e=6.136E-59  Shewanella oneidensis
  4z9r-assembly1_A  TM=9.513E-01  e=3.275E-57  Shewanella oneidensis MR-1

Solvent-accessible surface area (backbone atoms only — not comparable to full-atom values): 53518 Å² total; per-residue (Å²): 131,81,89,65,84,68,62,77,40,24,36,45,66,40,81,90,49,70,63,25,66,48,49,68,46,38,27,56,52,23,66,45,30,81,40,47,39,27,34,29,26,31,60,85,80,61,49,44,28,38,30,75,45,54,44,80,36,90,72,84,71,51,105,93,34,58,63,25,32,21,42,29,36,44,54,42,39,50,49,52,24,55,26,39,62,64,53,22,65,75,49,36,29,60,37,42,44,34,39,44,22,52,56,62,36,27,24,19,63,62,36,22,52,50,25,13,76,70,22,21,37,14,21,25,9,38,37,88,51,55,67,70,58,44,51,53,47,50,52,50,46,42,71,76,40,61,86,36,82,56,41,26,54,32,36,36,44,47,57,36,89,90,38,56,64,56,36,35,50,49,38,48,50,36,59,74,70,61,55,41,28,32,39,37,33,77,54,76,63,89,45,68,39,63,50,48,47,38,29,45,66,44,40,71,43,94,85,67,47,73,44,72,55,29,45,29,33,36,48,30,76,44,63,81,46,39,48,63,37,57,30,40,61,56,64,72,55,47,51,53,38,42,74,69,63,72,43,52,72,64,26,51,61,53,31,62,70,38,46,46,26,52,29,37,31,39,43,14,34,32,39,24,71,54,83,65,40,50,50,49,26,51,48,60,53,45,53,51,51,51,54,52,44,37,61,74,71,61,52,87,65,81,66,40,42,25,38,25,38,33,52,30,38,22,36,22,46,26,15,42,28,36,47,57,21,22,26,41,36,37,46,47,60,42,50,33,12,68,45,21,40,44,15,70,66,45,19,52,44,49,53,67,28,42,58,80,31,48,37,74,18,57,26,44,72,56,42,94,75,65,39,48,21,24,18,44,33,58,83,30,44,29,38,63,45,36,45,49,52,49,52,52,53,72,78,42,65,29,68,83,70,45,52,71,68,56,46,51,48,43,21,61,76,61,67,69,43,52,68,67,57,45,43,51,53,44,48,58,52,30,60,72,75,43,48,68,59,55,53,49,23,73,76,30,50,43,51,38,40,50,50,42,51,30,47,52,48,51,45,18,37,51,35,22,35,72,44,41,73,96,44,49,48,39,25,42,46,62,20,27,43,14,30,10,28,25,35,63,61,23,53,92,38,69,56,42,44,45,90,58,24,35,56,56,56,53,51,50,37,32,36,51,25,13,32,20,18,44,43,29,41,55,44,22,32,67,63,31,72,60,38,75,72,26,45,58,64,79,62,62,96,77,134,132,81,90,67,81,71,62,79,41,28,37,44,65,42,81,91,49,69,62,26,67,49,50,69,46,38,27,56,52,23,64,45,30,81,40,46,39,28,34,29,26,31,57,83,80,60,48,43,28,38,29,74,47,56,44,80,38,90,75,85,66,45,92,68,71,59,62,31,31,22,42,29,36,43,53,42,38,50,51,52,24,55,28,40,62,66,52,24,65,75,50,37,28,60,37,40,44,34,38,45,23,54,56,62,35,26,24,20,64,62,38,23,50,51,24,12,75,69,22,21,37,14,20,25,9,37,38,89,50,56,67,70,59,43,49,52,47,51,52,49,45,44,70,76,39,59,88,37,80,55,40,26,56,33,36,35,44,46,56,37,89,90,37,57,65,56,37,35,51,49,37,48,50,37,59,75,69,61,54,39,29,31,41,36,33,77,54,74,63,90,46,68,38,61,50,48,48,38,30,46,67,43,40,71,43,94,86,67,48,75,45,73,54,29,46,31,34,37,46,32,78,47,63,82,47,39,48,65,37,57,31,39,62,56,66,71,54,45,51,54,37,41,75,70,64,74,43,51,74,64,25,51,59,53,32,63,70,38,46,45,25,50,29,36,29,38,42,14,32,35,39,25,70,53,84,66,40,50,52,49,27,51,47,62,54,46,53,50,50,50,54,52,46,36,61,75,70,60,54,87,66,80,66,40,43,25,38,26,37,32,54,31,40,22,36,22,45,28,14,41,28,37,48,57,20,22,27,40,35,37,48,45,59,44,50,33,12,68,46,22,39,44,15,72,66,44,21,51,48,49,52,68,28,42,60,80,31,50,37,74,18,57,24,45,72,55,42,93,75,64,37,48,22,24,18,42,33,59,83,30,45,28,38,63,46,36,44,49,51,49,51,52,53,73,76,43,66,30,70,83,70,46,52,70,67,58,46,52,46,42,20,61,76,62,68,70,43,52,67,66,56,43,42,52,53,45,47,57,54,29,58,72,74,43,47,67,59,55,55,48,23,73,75,30,49,42,52,38,39,50,51,42,53,28,48,54,48,51,45,16,36,50,36,23,35,70,44,40,72,95,45,48,48,40,24,43,46,62,21,28,44,14,29,10,28,25,35,62,61,23,53,92,38,69,58,41,45,43,89,58,24,35,56,55,55,52,51,50,37,32,36,50,24,13,30,20,18,44,43,29,40,55,44,22,32,66,62,32,73,60,39,77,71,27,45,60,64,79,61,61,97,75,135